Protein AF-A0A6A4WK15-F1 (afdb_monomer)

Solvent-accessible surface area (backbone atoms only — not comparable to full-atom values): 46879 Å² total; per-residue (Å²): 141,83,88,83,84,89,77,81,87,81,82,79,59,78,70,61,78,68,74,58,57,90,82,78,55,84,77,81,85,80,81,80,88,81,89,81,88,81,82,94,72,83,85,71,83,67,92,79,72,78,69,66,36,36,31,37,33,27,33,52,37,75,41,35,80,94,38,51,73,56,54,55,44,54,40,60,76,69,62,45,44,30,38,26,30,17,26,32,50,49,45,92,87,55,62,70,58,70,69,75,44,94,73,41,42,77,50,74,44,58,51,76,78,63,56,92,93,49,79,80,78,79,68,42,19,38,29,38,43,31,32,59,90,48,60,66,48,78,56,85,74,82,80,64,88,83,40,74,60,43,70,48,42,30,44,36,51,31,62,92,86,42,57,32,38,42,31,25,29,32,31,69,70,73,79,82,54,67,48,34,51,52,49,47,52,52,49,54,54,58,61,49,74,71,77,46,52,40,41,39,30,29,38,53,64,49,44,66,82,49,52,88,41,69,72,40,39,51,50,54,51,52,31,53,79,70,56,35,47,76,36,67,85,68,63,28,24,74,84,68,80,31,28,28,62,43,42,37,30,55,50,84,92,62,57,47,86,44,33,49,82,41,89,50,90,76,41,73,36,32,32,40,36,36,56,43,95,46,50,46,71,81,84,73,75,56,65,45,79,44,58,63,82,82,83,51,64,59,68,60,49,35,48,52,58,61,71,48,87,60,60,77,70,69,47,89,80,59,88,41,63,51,57,41,49,48,54,50,48,53,58,51,46,57,48,42,42,74,65,37,43,77,40,79,41,70,60,69,82,75,77,63,56,64,63,77,70,35,63,65,61,49,49,45,48,55,49,30,62,45,32,43,55,51,18,79,74,66,68,42,72,67,34,46,49,52,23,54,48,38,54,51,48,49,53,53,53,51,53,49,37,50,50,52,62,67,63,63,47,90,42,72,68,52,36,52,53,49,37,58,67,76,69,40,53,83,70,76,80,76,61,88,80,80,56,75,51,73,65,54,54,47,55,54,49,53,55,57,60,69,50,50,89,78,58,92,70,75,70,76,50,72,68,58,53,50,53,50,61,65,73,45,76,84,40,77,63,52,59,80,76,67,54,29,58,43,55,52,71,69,34,32,96,61,49,41,68,60,56,46,51,53,52,31,53,25,51,78,67,75,47,76,42,68,64,78,75,52,78,86,82,75,86,76,90,80,79,83,64,63,71,84,64,28,54,63,52,48,54,48,51,48,50,54,50,50,51,50,50,49,47,52,50,49,50,49,51,50,50,53,50,52,51,48,55,46,53,53,49,54,53,50,54,51,49,53,48,55,53,50,50,55,49,54,50,49,54,47,54,53,51,50,54,49,52,49,50,54,48,54,54,51,48,54,50,51,50,50,52,49,52,52,52,48,52,49,49,53,48,53,51,49,52,50,45,53,52,46,56,50,46,48,49,52,47,52,57,42,53,76,56,57,81,54,79,92,75,83,87,83,88,81,90,89,81,90,80,91,88,84,89,82,90,88,88,86,83,90,90,86,89,86,90,87,87,89,82,86,88,88,89,85,86,87,87,80,87,88,82,90,85,80,60,75,77,60,61,60,51,56,69,52,44,62,54,47,56,77,71,47,93,49,42,66,68,51,48,76,71,44,59,68,74,56,41,49,52,49,52,53,49,36,60,78,64,70,46,89,74,70,46,58,65,55,55,46,60,45,49,58,48,53,62,70,57,73,82,77,87,82,68,86,78,62,68,77,76,77,75,87,88,80,89,136

Mean predicted aligned error: 22.29 Å

Structure (mmCIF, N/CA/C/O backbone):
data_AF-A0A6A4WK15-F1
#
_entry.id   AF-A0A6A4WK15-F1
#
loop_
_atom_site.group_PDB
_atom_site.id
_atom_site.type_symbol
_atom_site.label_atom_id
_atom_site.label_alt_id
_atom_site.label_comp_id
_atom_site.label_asym_id
_atom_site.label_entity_id
_atom_site.label_seq_id
_atom_site.pdbx_PDB_ins_code
_atom_site.Cartn_x
_atom_site.Cartn_y
_atom_site.Cartn_z
_atom_site.occupancy
_atom_site.B_iso_or_equiv
_atom_site.auth_seq_id
_atom_site.auth_comp_id
_atom_site.auth_asym_id
_atom_site.auth_atom_id
_atom_site.pdbx_PDB_model_num
ATOM 1 N N . MET A 1 1 ? -3.579 -58.873 7.490 1.00 36.44 1 MET A N 1
ATOM 2 C CA . MET A 1 1 ? -2.149 -58.499 7.502 1.00 36.44 1 MET A CA 1
ATOM 3 C C . MET A 1 1 ? -1.690 -58.323 6.066 1.00 36.44 1 MET A C 1
ATOM 5 O O . MET A 1 1 ? -1.857 -59.262 5.306 1.00 36.44 1 MET A O 1
ATOM 9 N N . ALA A 1 2 ? -1.169 -57.150 5.708 1.00 24.12 2 ALA A N 1
ATOM 10 C CA . ALA A 1 2 ? -0.328 -56.892 4.533 1.00 24.12 2 ALA A CA 1
ATOM 11 C C . ALA A 1 2 ? 0.216 -55.460 4.683 1.00 24.12 2 ALA A C 1
ATOM 13 O O . ALA A 1 2 ? -0.546 -54.557 5.032 1.00 24.12 2 ALA A O 1
ATOM 14 N N . THR A 1 3 ? 1.516 -55.248 4.497 1.00 24.72 3 THR A N 1
ATOM 15 C CA . THR A 1 3 ? 2.157 -53.933 4.650 1.00 24.72 3 THR A CA 1
ATOM 16 C C . THR A 1 3 ? 2.068 -53.122 3.363 1.00 24.72 3 THR A C 1
ATOM 18 O O . THR A 1 3 ? 2.465 -53.600 2.306 1.00 24.72 3 THR A O 1
ATOM 21 N N . VAL A 1 4 ? 1.599 -51.875 3.458 1.00 25.14 4 VAL A N 1
ATOM 22 C CA . VAL A 1 4 ? 1.693 -50.893 2.367 1.00 25.14 4 VAL A CA 1
ATOM 23 C C . VAL A 1 4 ? 2.924 -50.028 2.612 1.00 25.14 4 VAL A C 1
ATOM 25 O O . VAL A 1 4 ? 2.966 -49.255 3.573 1.00 25.14 4 VAL A O 1
ATOM 28 N N . GLU A 1 5 ? 3.936 -50.177 1.763 1.00 23.67 5 GLU A N 1
ATOM 29 C CA . GLU A 1 5 ? 5.159 -49.377 1.826 1.00 23.67 5 GLU A CA 1
ATOM 30 C C . GLU A 1 5 ? 4.932 -47.928 1.366 1.00 23.67 5 GLU A C 1
ATOM 32 O O . GLU A 1 5 ? 3.970 -47.600 0.668 1.00 23.67 5 GLU A O 1
ATOM 37 N N . ARG A 1 6 ? 5.832 -47.029 1.780 1.00 30.31 6 ARG A N 1
ATOM 38 C CA . ARG A 1 6 ? 5.786 -45.600 1.438 1.00 30.31 6 ARG A CA 1
ATOM 39 C C . ARG A 1 6 ? 6.770 -45.312 0.305 1.00 30.31 6 ARG A C 1
ATOM 41 O O . ARG A 1 6 ? 7.967 -45.481 0.505 1.00 30.31 6 ARG A O 1
ATOM 48 N N . GLY A 1 7 ? 6.294 -44.793 -0.828 1.00 25.38 7 GLY A N 1
ATOM 49 C CA . GLY A 1 7 ? 7.149 -44.429 -1.964 1.00 25.38 7 GLY A CA 1
ATOM 50 C C . GLY A 1 7 ? 6.683 -43.174 -2.708 1.00 25.38 7 GLY A C 1
ATOM 51 O O . GLY A 1 7 ? 5.518 -43.072 -3.067 1.00 25.38 7 GLY A O 1
ATOM 52 N N . CYS A 1 8 ? 7.627 -42.253 -2.932 1.00 21.92 8 CYS A N 1
ATOM 53 C CA . CYS A 1 8 ? 7.659 -41.149 -3.910 1.00 21.92 8 CYS A CA 1
ATOM 54 C C . CYS A 1 8 ? 6.417 -40.233 -4.111 1.00 21.92 8 CYS A C 1
ATOM 56 O O . CYS A 1 8 ? 5.393 -40.663 -4.642 1.00 21.92 8 CYS A O 1
ATOM 58 N N . PRO A 1 9 ? 6.531 -38.906 -3.874 1.00 25.69 9 PRO A N 1
ATOM 59 C CA . PRO A 1 9 ? 5.549 -37.941 -4.368 1.00 25.69 9 PRO A CA 1
ATOM 60 C C . PRO A 1 9 ? 5.706 -37.732 -5.886 1.00 25.69 9 PRO A C 1
ATOM 62 O O . PRO A 1 9 ? 6.711 -37.197 -6.352 1.00 25.69 9 PRO A O 1
ATOM 65 N N . VAL A 1 10 ? 4.696 -38.116 -6.672 1.00 25.38 10 VAL A N 1
ATOM 66 C CA . VAL A 1 10 ? 4.692 -37.910 -8.132 1.00 25.38 10 VAL A CA 1
ATOM 67 C C . VAL A 1 10 ? 4.590 -36.416 -8.462 1.00 25.38 10 VAL A C 1
ATOM 69 O O . VAL A 1 10 ? 3.565 -35.777 -8.214 1.00 25.38 10 VAL A O 1
ATOM 72 N N . ILE A 1 11 ? 5.642 -35.855 -9.067 1.00 25.66 11 ILE A N 1
ATOM 73 C CA . ILE A 1 11 ? 5.646 -34.477 -9.576 1.00 25.66 11 ILE A CA 1
ATOM 74 C C . ILE A 1 11 ? 4.876 -34.440 -10.904 1.00 25.66 11 ILE A C 1
ATOM 76 O O . ILE A 1 11 ? 5.413 -34.728 -11.971 1.00 25.66 11 ILE A O 1
ATOM 80 N N . TRP A 1 12 ? 3.595 -34.079 -10.839 1.00 29.30 12 TRP A N 1
ATOM 81 C CA . TRP A 1 12 ? 2.722 -33.984 -12.012 1.00 29.30 12 TRP A CA 1
ATOM 82 C C . TRP A 1 12 ? 3.068 -32.782 -12.905 1.00 29.30 12 TRP A C 1
ATOM 84 O O . TRP A 1 12 ? 2.655 -31.649 -12.630 1.00 29.30 12 TRP A O 1
ATOM 94 N N . ASP A 1 13 ? 3.768 -33.021 -14.020 1.00 29.55 13 ASP A N 1
ATOM 95 C CA . ASP A 1 13 ? 3.989 -31.985 -15.034 1.00 29.55 13 ASP A CA 1
ATOM 96 C C . ASP A 1 13 ? 2.671 -31.592 -15.728 1.00 29.55 13 ASP A C 1
ATOM 98 O O . ASP A 1 13 ? 2.065 -32.337 -16.505 1.00 29.55 13 ASP A O 1
ATOM 102 N N . ARG A 1 14 ? 2.263 -30.340 -15.497 1.00 34.38 14 ARG A N 1
ATOM 103 C CA . ARG A 1 14 ? 1.091 -29.697 -16.107 1.00 34.38 14 ARG A CA 1
ATOM 104 C C . ARG A 1 14 ? 1.186 -29.528 -17.631 1.00 34.38 14 ARG A C 1
ATOM 106 O O . ARG A 1 14 ? 0.198 -29.097 -18.231 1.00 34.38 14 ARG A O 1
ATOM 113 N N . ARG A 1 15 ? 2.330 -29.820 -18.262 1.00 36.03 15 ARG A N 1
ATOM 114 C CA . ARG A 1 15 ? 2.474 -29.888 -19.726 1.00 36.03 15 ARG A CA 1
ATOM 115 C C . ARG A 1 15 ? 1.947 -31.210 -20.291 1.00 36.03 15 ARG A C 1
ATOM 117 O O . ARG A 1 15 ? 1.306 -31.181 -21.339 1.00 36.03 15 ARG A O 1
ATOM 124 N N . LEU A 1 16 ? 2.151 -32.335 -19.598 1.00 36.41 16 LEU A N 1
ATOM 125 C CA . LEU A 1 16 ? 1.776 -33.665 -20.097 1.00 36.41 16 LEU A CA 1
ATOM 126 C C . LEU A 1 16 ? 0.250 -33.827 -20.177 1.00 36.41 16 LEU A C 1
ATOM 128 O O . LEU A 1 16 ? -0.295 -34.142 -21.233 1.00 36.41 16 LEU A O 1
ATOM 132 N N . ALA A 1 17 ? -0.457 -33.457 -19.103 1.00 40.09 17 ALA A N 1
ATOM 133 C CA . ALA A 1 17 ? -1.921 -33.528 -18.996 1.00 40.09 17 ALA A CA 1
ATOM 134 C C . ALA A 1 17 ? -2.700 -32.619 -19.981 1.00 40.09 17 ALA A C 1
ATOM 136 O O . ALA A 1 17 ? -3.930 -32.610 -19.975 1.00 40.09 17 ALA A O 1
ATOM 137 N N . ARG A 1 18 ? -2.007 -31.833 -20.820 1.00 43.75 18 ARG A N 1
ATOM 138 C CA . ARG A 1 18 ? -2.604 -31.026 -21.899 1.00 43.75 18 ARG A CA 1
ATOM 139 C C . ARG A 1 18 ? -2.566 -31.698 -23.273 1.00 43.75 18 ARG A C 1
ATOM 141 O O . ARG A 1 18 ? -3.196 -31.171 -24.182 1.00 43.75 18 ARG A O 1
ATOM 148 N N . ARG A 1 19 ? -1.834 -32.808 -23.427 1.00 36.16 19 ARG A N 1
ATOM 149 C CA . ARG A 1 19 ? -1.747 -33.576 -24.684 1.00 36.16 19 ARG A CA 1
ATOM 150 C C . ARG A 1 19 ? -2.747 -34.734 -24.771 1.00 36.16 19 ARG A C 1
ATOM 152 O O . ARG A 1 19 ? -2.990 -35.209 -25.869 1.00 36.16 19 ARG A O 1
ATOM 159 N N . LEU A 1 20 ? -3.327 -35.147 -23.642 1.00 37.59 20 LEU A N 1
ATOM 160 C CA . LEU A 1 20 ? -4.390 -36.155 -23.590 1.00 37.59 20 LEU A CA 1
ATOM 161 C C . LEU A 1 20 ? -5.705 -35.612 -24.158 1.00 37.59 20 LEU A C 1
ATOM 163 O O . LEU A 1 20 ? -6.058 -34.442 -23.917 1.00 37.59 20 LEU A O 1
ATOM 167 N N . ALA A 1 21 ? -6.443 -36.485 -24.845 1.00 38.75 21 ALA A N 1
ATOM 168 C CA . ALA A 1 21 ? -7.766 -36.183 -25.378 1.00 38.75 21 ALA A CA 1
ATOM 169 C C . ALA A 1 21 ? -8.753 -35.817 -24.243 1.00 38.75 21 ALA A C 1
ATOM 171 O O . ALA A 1 21 ? -8.492 -36.108 -23.069 1.00 38.75 21 ALA A O 1
ATOM 172 N N . PRO A 1 22 ? -9.895 -35.159 -24.535 1.00 48.75 22 PRO A N 1
ATOM 173 C CA . PRO A 1 22 ? -10.862 -34.779 -23.501 1.00 48.75 22 PRO A CA 1
ATOM 174 C C . PRO A 1 22 ? -11.370 -35.960 -22.660 1.00 48.75 22 PRO A C 1
ATOM 176 O O . PRO A 1 22 ? -11.647 -35.780 -21.475 1.00 48.75 22 PRO A O 1
ATOM 179 N N . GLU A 1 23 ? -11.455 -37.147 -23.263 1.00 39.16 23 GLU A N 1
ATOM 180 C CA . GLU A 1 23 ? -12.101 -38.337 -22.695 1.00 39.16 23 GLU A CA 1
ATOM 181 C C . GLU A 1 23 ? -11.158 -39.208 -21.846 1.00 39.16 23 GLU A C 1
ATOM 183 O O . GLU A 1 2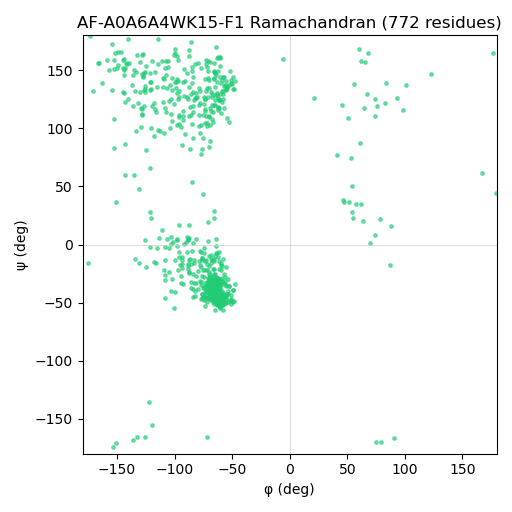3 ? -11.612 -39.910 -20.947 1.00 39.16 23 GLU A O 1
ATOM 188 N N . GLU A 1 24 ? -9.841 -39.083 -22.033 1.00 36.72 24 GLU A N 1
ATOM 189 C CA . GLU A 1 24 ? -8.806 -39.814 -21.277 1.00 36.72 24 GLU A CA 1
ATOM 190 C C . GLU A 1 24 ? -8.486 -39.176 -19.910 1.00 36.72 24 GLU A C 1
ATOM 192 O O . GLU A 1 24 ? -7.560 -39.584 -19.205 1.00 36.72 24 GLU A O 1
ATOM 197 N N . ARG A 1 25 ? -9.214 -38.124 -19.520 1.00 44.84 25 ARG A N 1
ATOM 198 C CA . ARG A 1 25 ? -8.962 -37.399 -18.269 1.00 44.84 25 ARG A CA 1
ATOM 199 C C . ARG A 1 25 ? -9.646 -38.116 -17.101 1.00 44.84 25 ARG A C 1
ATOM 201 O O . ARG A 1 25 ? -10.866 -38.284 -17.140 1.00 44.84 25 ARG A O 1
ATOM 208 N N . PRO A 1 26 ? -8.914 -38.495 -16.035 1.00 31.48 26 PRO A N 1
ATOM 209 C CA . PRO A 1 26 ? -9.496 -39.236 -14.922 1.00 31.48 26 PRO A CA 1
ATOM 210 C C . PRO A 1 26 ? -10.603 -38.419 -14.247 1.00 31.48 26 PRO A C 1
ATOM 212 O O . PRO A 1 26 ? -10.387 -37.286 -13.812 1.00 31.48 26 PRO A O 1
ATOM 215 N N . ARG A 1 27 ? -11.803 -39.005 -14.165 1.00 33.12 27 ARG A N 1
ATOM 216 C CA . ARG A 1 27 ? -12.970 -38.385 -13.527 1.00 33.12 27 ARG A CA 1
ATOM 217 C C . ARG A 1 27 ? -12.727 -38.262 -12.022 1.00 33.12 27 ARG A C 1
ATOM 219 O O . ARG A 1 27 ? -12.419 -39.250 -11.360 1.00 33.12 27 ARG A O 1
ATOM 226 N N . THR A 1 28 ? -12.890 -37.060 -11.474 1.00 29.78 28 THR A N 1
ATOM 227 C CA . THR A 1 28 ? -12.723 -36.807 -10.037 1.00 29.78 28 THR A CA 1
ATOM 228 C C . THR A 1 28 ? -13.743 -37.609 -9.228 1.00 29.78 28 THR A C 1
ATOM 230 O O . THR A 1 28 ? -14.947 -37.389 -9.359 1.00 29.78 28 THR A O 1
ATOM 233 N N . LEU A 1 29 ? -13.266 -38.512 -8.369 1.00 25.17 29 LEU A N 1
ATOM 234 C CA . LEU A 1 29 ? -14.106 -39.280 -7.449 1.00 25.17 29 LEU A CA 1
ATOM 235 C C . LEU A 1 29 ? -14.821 -38.351 -6.456 1.00 25.17 29 LEU A C 1
ATOM 237 O O . LEU A 1 29 ? -14.185 -37.700 -5.625 1.00 25.17 29 LEU A O 1
ATOM 241 N N . VAL A 1 30 ? -16.152 -38.321 -6.530 1.00 24.98 30 VAL A N 1
ATOM 242 C CA . VAL A 1 30 ? -17.014 -37.674 -5.535 1.00 24.98 30 VAL A CA 1
ATOM 243 C C . VAL A 1 30 ? -17.303 -38.688 -4.432 1.00 24.98 30 VAL A C 1
ATOM 245 O O . VAL A 1 30 ? -18.017 -39.661 -4.657 1.00 24.98 30 VAL A O 1
ATOM 248 N N . TYR A 1 31 ? -16.758 -38.462 -3.236 1.00 23.14 31 TYR A N 1
ATOM 249 C CA . TYR A 1 31 ? -17.129 -39.246 -2.057 1.00 23.14 31 TYR A CA 1
ATOM 250 C C . TYR A 1 31 ? -18.483 -38.764 -1.501 1.00 23.14 31 TYR A C 1
ATOM 252 O O . TYR A 1 31 ? -18.665 -37.554 -1.341 1.00 23.14 31 TYR A O 1
ATOM 260 N N . PRO A 1 32 ? -19.431 -39.671 -1.196 1.00 24.55 32 PRO A N 1
ATOM 261 C CA . PRO A 1 32 ? -20.724 -39.305 -0.627 1.00 24.55 32 PRO A CA 1
ATOM 262 C C . PRO A 1 32 ? -20.595 -38.861 0.837 1.00 24.55 32 PRO A C 1
ATOM 264 O O . PRO A 1 32 ? -19.701 -39.292 1.567 1.00 24.55 32 PRO A O 1
ATOM 267 N N . ALA A 1 33 ? -21.519 -38.008 1.282 1.00 24.92 33 ALA A N 1
ATOM 268 C CA . ALA A 1 33 ? -21.558 -37.533 2.660 1.00 24.92 33 ALA A CA 1
ATOM 269 C C . ALA A 1 33 ? -22.006 -38.644 3.626 1.00 24.92 33 ALA A C 1
ATOM 271 O O . ALA A 1 33 ? -23.079 -39.222 3.460 1.00 24.92 33 ALA A O 1
ATOM 272 N N . ILE A 1 34 ? -21.219 -38.895 4.675 1.00 24.34 34 ILE A N 1
ATOM 273 C CA . ILE A 1 34 ? -21.618 -39.758 5.793 1.00 24.34 34 ILE A CA 1
ATOM 274 C C . ILE A 1 34 ? -22.157 -38.873 6.916 1.00 24.34 34 ILE A C 1
ATOM 276 O O . ILE A 1 34 ? -21.404 -38.165 7.585 1.00 24.34 34 ILE A O 1
ATOM 280 N N . VAL A 1 35 ? -23.468 -38.937 7.139 1.00 27.67 35 VAL A N 1
ATOM 281 C CA . VAL A 1 35 ? -24.118 -38.325 8.302 1.00 27.67 35 VAL A CA 1
ATOM 282 C C . VAL A 1 35 ? -23.794 -39.152 9.547 1.00 27.67 35 VAL A C 1
ATOM 284 O O . VAL A 1 35 ? -24.093 -40.344 9.599 1.00 27.67 35 VAL A O 1
ATOM 287 N N . ARG A 1 36 ? -23.245 -38.512 10.585 1.00 25.50 36 ARG A N 1
ATOM 288 C CA . ARG A 1 36 ? -23.335 -38.991 11.972 1.00 25.50 36 ARG A CA 1
ATOM 289 C C . ARG A 1 36 ? -23.694 -37.825 12.886 1.00 25.50 36 ARG A C 1
ATOM 291 O O . ARG A 1 36 ? -23.124 -36.745 12.772 1.00 25.50 36 ARG A O 1
ATOM 298 N N . ASN A 1 37 ? -24.677 -38.062 13.747 1.00 26.97 37 ASN A N 1
ATOM 299 C CA . ASN A 1 37 ? -25.345 -37.060 14.568 1.00 26.97 37 ASN A CA 1
ATOM 300 C C . ASN A 1 37 ? -25.090 -37.360 16.052 1.00 26.97 37 ASN A C 1
ATOM 302 O O . ASN A 1 37 ? -25.538 -38.399 16.530 1.00 26.97 37 ASN A O 1
ATOM 306 N N . THR A 1 38 ? -24.404 -36.464 16.767 1.00 25.75 38 THR A N 1
ATOM 307 C CA . THR A 1 38 ? -24.253 -36.523 18.233 1.00 25.75 38 THR A CA 1
ATOM 308 C C . THR A 1 38 ? -24.051 -35.129 18.839 1.00 25.75 38 THR A C 1
ATOM 310 O O . THR A 1 38 ? -22.960 -34.577 18.740 1.00 25.75 38 THR A O 1
ATOM 313 N N . GLY A 1 39 ? -25.081 -34.625 19.525 1.00 26.34 39 GLY A N 1
ATOM 314 C CA . GLY A 1 39 ? -24.976 -33.918 20.812 1.00 26.34 39 GLY A CA 1
ATOM 315 C C . GLY A 1 39 ? -24.238 -32.570 20.914 1.00 26.34 39 GLY A C 1
ATOM 316 O O . GLY A 1 39 ? -23.017 -32.506 20.861 1.00 26.34 39 GLY A O 1
ATOM 317 N N . LEU A 1 40 ? -25.005 -31.536 21.286 1.00 30.83 40 LEU A N 1
ATOM 318 C CA . LEU A 1 40 ? -24.585 -30.425 22.161 1.00 30.83 40 LEU A CA 1
ATOM 319 C C . LEU A 1 40 ? -23.297 -29.667 21.775 1.00 30.83 40 LEU A C 1
ATOM 321 O O . LEU A 1 40 ? -22.284 -29.707 22.473 1.00 30.83 40 LEU A O 1
ATOM 325 N N . ILE A 1 41 ? -23.394 -28.841 20.733 1.00 27.03 41 ILE A N 1
ATOM 326 C CA . ILE A 1 41 ? -22.552 -27.647 20.570 1.00 27.03 41 ILE A CA 1
ATOM 327 C C . ILE A 1 41 ? -23.497 -26.463 20.349 1.00 27.03 41 ILE A C 1
ATOM 329 O O . ILE A 1 41 ? -24.421 -26.573 19.547 1.00 27.03 41 ILE A O 1
ATOM 333 N N . ALA A 1 42 ? -23.279 -25.348 21.055 1.00 27.56 42 ALA A N 1
ATOM 334 C CA . ALA A 1 42 ? -24.075 -24.133 20.881 1.00 27.56 42 ALA A CA 1
ATOM 335 C C . ALA A 1 42 ? -24.047 -23.662 19.415 1.00 27.56 42 ALA A C 1
ATOM 337 O O . ALA A 1 42 ? -22.994 -23.692 18.769 1.00 27.56 42 ALA A O 1
ATOM 338 N N . GLU A 1 43 ? -25.205 -23.247 18.896 1.00 24.22 43 GLU A N 1
ATOM 339 C CA . GLU A 1 43 ? -25.381 -22.939 17.477 1.00 24.22 43 GLU A CA 1
ATOM 340 C C . GLU A 1 43 ? -24.430 -21.828 17.023 1.00 24.22 43 GLU A C 1
ATOM 342 O O . GLU A 1 43 ? -24.542 -20.662 17.406 1.00 24.22 43 GLU A O 1
ATOM 347 N N . ARG A 1 44 ? -23.480 -22.191 16.157 1.00 28.67 44 ARG A N 1
ATOM 348 C CA . ARG A 1 44 ? -22.722 -21.203 15.392 1.00 28.67 44 ARG A CA 1
ATOM 349 C C . ARG A 1 44 ? -23.662 -20.575 14.363 1.00 28.67 44 ARG A C 1
ATOM 351 O O . ARG A 1 44 ? -24.323 -21.336 13.656 1.00 28.67 44 ARG A O 1
ATOM 358 N N . PRO A 1 45 ? -23.667 -19.241 14.185 1.00 29.08 45 PRO A N 1
ATOM 359 C CA . PRO A 1 45 ? -24.361 -18.636 13.059 1.00 29.08 45 PRO A CA 1
ATOM 360 C C . PRO A 1 45 ? -23.801 -19.200 11.746 1.00 29.08 45 PRO A C 1
ATOM 362 O O . PRO A 1 45 ? -22.586 -19.292 11.548 1.00 29.08 45 PRO A O 1
ATOM 365 N N . ASP A 1 46 ? -24.714 -19.607 10.872 1.00 24.75 46 ASP A N 1
ATOM 366 C CA . ASP A 1 46 ? -24.434 -20.428 9.698 1.00 24.75 46 ASP A CA 1
ATOM 367 C C . ASP A 1 46 ? -23.474 -19.710 8.714 1.00 24.75 46 ASP A C 1
ATOM 369 O O . ASP A 1 46 ? -23.774 -18.593 8.266 1.00 24.75 46 ASP A O 1
ATOM 373 N N . PRO A 1 47 ? -22.315 -20.293 8.324 1.00 31.39 47 PRO A N 1
ATOM 374 C CA . PRO A 1 47 ? -21.324 -19.618 7.469 1.00 31.39 47 PRO A CA 1
ATOM 375 C C . PRO A 1 47 ? -21.825 -19.268 6.051 1.00 31.39 47 PRO A C 1
ATOM 377 O O . PRO A 1 47 ? -21.119 -18.573 5.299 1.00 31.39 47 PRO A O 1
ATOM 380 N N . ALA A 1 48 ? -23.024 -19.741 5.694 1.00 28.94 48 ALA A N 1
ATOM 381 C CA . ALA A 1 48 ? -23.691 -19.576 4.409 1.00 28.94 48 ALA A CA 1
ATOM 382 C C . ALA A 1 48 ? -24.468 -18.253 4.233 1.00 28.94 48 ALA A C 1
ATOM 384 O O . ALA A 1 48 ? -24.766 -17.888 3.092 1.00 28.94 48 ALA A O 1
ATOM 385 N N . VAL A 1 49 ? -24.767 -17.489 5.295 1.00 34.16 49 VAL A N 1
ATOM 386 C CA . VAL A 1 49 ? -25.500 -16.217 5.133 1.00 34.16 49 VAL A CA 1
ATOM 387 C C . VAL A 1 49 ? -24.614 -15.164 4.455 1.00 34.16 49 VAL A C 1
ATOM 389 O O . VAL A 1 49 ? -23.664 -14.626 5.027 1.00 34.16 49 VAL A O 1
ATOM 392 N N . SER A 1 50 ? -24.951 -14.836 3.207 1.00 41.69 50 SER A N 1
ATOM 393 C CA . SER A 1 50 ? -24.433 -13.658 2.510 1.00 41.69 50 SER A CA 1
ATOM 394 C C . SER A 1 50 ? -25.125 -12.409 3.059 1.00 41.69 50 SER A C 1
ATOM 396 O O . SER A 1 50 ? -26.203 -12.031 2.591 1.00 41.69 50 SER A O 1
ATOM 398 N N . SER A 1 51 ? -24.534 -11.781 4.080 1.00 55.66 51 SER A N 1
ATOM 399 C CA . SER A 1 51 ? -25.063 -10.541 4.648 1.00 55.66 51 SER A CA 1
ATOM 400 C C . SER A 1 51 ? -25.185 -9.464 3.559 1.00 55.66 51 SER A C 1
ATOM 402 O O . SER A 1 51 ? -24.199 -9.015 2.971 1.00 55.66 51 SER A O 1
ATOM 404 N N . LYS A 1 52 ? -26.424 -9.012 3.308 1.00 74.62 52 LYS A N 1
ATOM 405 C CA . LYS A 1 52 ? -26.738 -7.844 2.455 1.00 74.62 52 LYS A CA 1
ATOM 406 C C . LYS A 1 52 ? -26.337 -6.509 3.113 1.00 74.62 52 LYS A C 1
ATOM 408 O O . LYS A 1 52 ? -26.610 -5.447 2.559 1.00 74.62 52 LYS A O 1
ATOM 413 N N . GLN A 1 53 ? -25.727 -6.587 4.291 1.00 86.94 53 GLN A N 1
ATOM 414 C CA . GLN A 1 53 ? -25.434 -5.519 5.238 1.00 86.94 53 GLN A CA 1
ATOM 415 C C . GLN A 1 53 ? -23.920 -5.318 5.378 1.00 86.94 53 GLN A C 1
ATOM 417 O O . GLN A 1 53 ? -23.156 -6.248 5.111 1.00 86.94 53 GLN A O 1
ATOM 422 N N . LEU A 1 54 ? -23.491 -4.123 5.784 1.00 90.81 54 LEU A N 1
ATOM 423 C CA . LEU A 1 54 ? -22.086 -3.850 6.094 1.00 90.81 54 LEU A CA 1
ATOM 424 C C . LEU A 1 54 ? -21.680 -4.511 7.418 1.00 90.81 54 LEU A C 1
ATOM 426 O O . LEU A 1 54 ? -22.360 -4.354 8.430 1.00 90.81 54 LEU A O 1
ATOM 430 N N . THR A 1 55 ? -20.542 -5.205 7.428 1.00 94.12 55 THR A N 1
ATOM 431 C CA . THR A 1 55 ? -19.974 -5.787 8.656 1.00 94.12 55 THR A CA 1
ATOM 432 C C . THR A 1 55 ? -18.720 -5.015 9.072 1.00 94.12 55 THR A C 1
ATOM 434 O O . THR A 1 55 ? -17.722 -4.992 8.342 1.00 94.12 55 THR A O 1
ATOM 437 N N . PHE A 1 56 ? -18.764 -4.395 10.251 1.00 96.12 56 PHE A N 1
ATOM 438 C CA . PHE A 1 56 ? -17.642 -3.693 10.879 1.00 96.12 56 PHE A CA 1
ATOM 439 C C . PHE A 1 56 ? -17.077 -4.527 12.037 1.00 96.12 56 PHE A C 1
ATOM 441 O O . PHE A 1 56 ? -17.777 -5.368 12.598 1.00 96.12 56 PHE A O 1
ATOM 448 N N . GLY A 1 57 ? -15.830 -4.290 12.434 1.00 96.31 57 GLY A N 1
ATOM 449 C CA . GLY A 1 57 ? -15.266 -4.883 13.648 1.00 96.31 57 GLY A CA 1
ATOM 450 C C . GLY A 1 57 ? -14.132 -4.058 14.241 1.00 96.31 57 GLY A C 1
ATOM 451 O O . GLY A 1 57 ? -13.683 -3.090 13.626 1.00 96.31 57 GLY A O 1
ATOM 452 N N . HIS A 1 58 ? -13.664 -4.441 15.427 1.00 97.50 58 HIS A N 1
ATOM 453 C CA . HIS A 1 58 ? -12.555 -3.803 16.132 1.00 97.50 58 HIS A CA 1
ATOM 454 C C . HIS A 1 58 ? -11.685 -4.807 16.893 1.00 97.50 58 HIS A C 1
ATOM 456 O O . HIS A 1 58 ? -12.171 -5.818 17.394 1.00 97.50 58 HIS A O 1
ATOM 462 N N . ILE A 1 59 ? -10.384 -4.518 16.954 1.00 95.88 59 ILE A N 1
ATOM 463 C CA . ILE A 1 59 ? -9.413 -5.245 17.772 1.00 95.88 59 ILE A CA 1
ATOM 464 C C . ILE A 1 59 ? -8.343 -4.284 18.320 1.00 95.88 59 ILE A C 1
ATOM 466 O O . ILE A 1 59 ? -7.733 -3.529 17.553 1.00 95.88 59 ILE A O 1
ATOM 470 N N . ASN A 1 60 ? -8.055 -4.339 19.626 1.00 94.38 60 ASN A N 1
ATOM 471 C CA . ASN A 1 60 ? -6.788 -3.825 20.153 1.00 94.38 60 ASN A CA 1
ATOM 472 C C . ASN A 1 60 ? -5.667 -4.767 19.694 1.00 94.38 60 ASN A C 1
ATOM 474 O O . ASN A 1 60 ? -5.584 -5.924 20.114 1.00 94.38 60 ASN A O 1
ATOM 478 N N . ILE A 1 61 ? -4.808 -4.292 18.787 1.00 91.62 61 ILE A N 1
ATOM 479 C CA . ILE A 1 61 ? -3.820 -5.150 18.125 1.00 91.62 61 ILE A CA 1
ATOM 480 C C . ILE A 1 61 ? -2.498 -5.256 18.885 1.00 91.62 61 ILE A C 1
ATOM 482 O O . ILE A 1 61 ? -1.742 -6.189 18.615 1.00 91.62 61 ILE A O 1
ATOM 486 N N . ARG A 1 62 ? -2.191 -4.333 19.808 1.00 87.50 62 ARG A N 1
ATOM 487 C CA . ARG A 1 62 ? -0.880 -4.170 20.475 1.00 87.50 62 ARG A CA 1
ATOM 488 C C . ARG A 1 62 ? 0.301 -4.345 19.499 1.00 87.50 62 ARG A C 1
ATOM 490 O O . ARG A 1 62 ? 0.951 -5.396 19.471 1.00 87.50 62 ARG A O 1
ATOM 497 N N . SER A 1 63 ? 0.554 -3.307 18.696 1.00 87.69 63 SER A N 1
ATOM 498 C CA . SER A 1 63 ? 1.485 -3.223 17.552 1.00 87.69 63 SER A CA 1
ATOM 499 C C . SER A 1 63 ? 1.038 -3.934 16.268 1.00 87.69 63 SER A C 1
ATOM 501 O O . SER A 1 63 ? 1.060 -5.160 16.167 1.00 87.69 63 SER A O 1
ATOM 503 N N . LEU A 1 64 ? 0.705 -3.144 15.240 1.00 86.19 64 LEU A N 1
ATOM 504 C CA . LEU A 1 64 ? 0.162 -3.616 13.963 1.00 86.19 64 LEU A CA 1
ATOM 505 C C . LEU A 1 64 ? 1.219 -4.244 13.039 1.00 86.19 64 LEU A C 1
ATOM 507 O O . LEU A 1 64 ? 0.991 -5.314 12.476 1.00 86.19 64 LEU A O 1
ATOM 511 N N . THR A 1 65 ? 2.382 -3.604 12.883 1.00 78.12 65 THR A N 1
ATOM 512 C CA . THR A 1 65 ? 3.422 -3.979 11.904 1.00 78.12 65 THR A CA 1
ATOM 513 C C . THR A 1 65 ? 3.843 -5.461 11.933 1.00 78.12 65 THR A C 1
ATOM 515 O O . THR A 1 65 ? 3.873 -6.074 10.863 1.00 78.12 65 THR A O 1
ATOM 518 N N . PRO A 1 66 ? 4.123 -6.101 13.092 1.00 77.31 66 PRO A N 1
ATOM 519 C CA . PRO A 1 66 ? 4.466 -7.528 13.125 1.00 77.31 66 PRO A CA 1
ATOM 520 C C . PRO A 1 66 ? 3.272 -8.469 12.875 1.00 77.31 66 PRO A C 1
ATOM 522 O O . PRO A 1 66 ? 3.485 -9.656 12.646 1.00 77.31 66 PRO A O 1
ATOM 525 N N . LYS A 1 67 ? 2.033 -7.960 12.918 1.00 80.31 67 LYS A N 1
ATOM 526 C CA . LYS A 1 67 ? 0.773 -8.728 12.893 1.00 80.31 67 LYS A CA 1
ATOM 527 C C . LYS A 1 67 ? -0.060 -8.496 11.624 1.00 80.31 67 LYS A C 1
ATOM 529 O O . LYS A 1 67 ? -1.161 -9.028 11.508 1.00 80.31 67 LYS A O 1
ATOM 534 N N . LEU A 1 68 ? 0.457 -7.750 10.638 1.00 78.88 68 LEU A N 1
ATOM 535 C CA . LEU A 1 68 ? -0.235 -7.446 9.372 1.00 78.88 68 LEU A CA 1
ATOM 536 C C . LEU A 1 68 ? -0.817 -8.696 8.687 1.00 78.88 68 LEU A C 1
ATOM 538 O O . LEU A 1 68 ? -1.926 -8.651 8.157 1.00 78.88 68 LEU A O 1
ATOM 542 N N . ASP A 1 69 ? -0.103 -9.826 8.714 1.00 69.50 69 ASP A N 1
ATOM 543 C CA . ASP A 1 69 ? -0.582 -11.072 8.105 1.00 69.50 69 ASP A CA 1
ATOM 544 C C . ASP A 1 69 ? -1.767 -11.716 8.841 1.00 69.50 69 ASP A C 1
ATOM 546 O O . ASP A 1 69 ? -2.641 -12.280 8.170 1.00 69.50 69 ASP A O 1
ATOM 550 N N . ASP A 1 70 ? -1.828 -11.585 10.167 1.00 80.50 70 ASP A N 1
ATOM 551 C CA . ASP A 1 70 ? -2.944 -12.038 11.000 1.00 80.50 70 ASP A CA 1
ATOM 552 C C . ASP A 1 70 ? -4.164 -11.109 10.841 1.00 80.50 70 ASP A C 1
ATOM 554 O O . ASP A 1 70 ? -5.287 -11.577 10.674 1.00 80.50 70 ASP A O 1
ATOM 558 N N . VAL A 1 71 ? -3.958 -9.787 10.782 1.00 84.38 71 VAL A N 1
ATOM 559 C CA . VAL A 1 71 ? -5.040 -8.804 10.562 1.00 84.38 71 VAL A CA 1
ATOM 560 C C . VAL A 1 71 ? -5.704 -9.001 9.193 1.00 84.38 71 VAL A C 1
ATOM 562 O O . VAL A 1 71 ? -6.928 -9.068 9.089 1.00 84.38 71 VAL A O 1
ATOM 565 N N . ARG A 1 72 ? -4.910 -9.210 8.132 1.00 79.00 72 ARG A N 1
ATOM 566 C CA . ARG A 1 72 ? -5.423 -9.604 6.803 1.00 79.00 72 ARG A CA 1
ATOM 567 C C . ARG A 1 72 ? -6.215 -10.918 6.835 1.00 79.00 72 ARG A C 1
ATOM 569 O O . ARG A 1 72 ? -7.079 -11.129 5.986 1.00 79.00 72 ARG A O 1
ATOM 576 N N . LEU A 1 73 ? -5.869 -11.842 7.738 1.00 79.25 73 LEU A N 1
ATOM 577 C CA . LEU A 1 73 ? -6.567 -13.119 7.892 1.00 79.25 73 LEU A CA 1
ATOM 578 C C . LEU A 1 73 ? -7.917 -12.919 8.599 1.00 79.25 73 LEU A C 1
ATOM 580 O O . LEU A 1 73 ? -8.921 -13.389 8.069 1.00 79.25 73 LEU A O 1
ATOM 584 N N . ILE A 1 74 ? -7.955 -12.143 9.691 1.00 85.69 74 ILE A N 1
ATOM 585 C CA . ILE A 1 74 ? -9.185 -11.715 10.385 1.00 85.69 74 ILE A CA 1
ATOM 586 C C . ILE A 1 74 ? -10.191 -11.110 9.401 1.00 85.69 74 ILE A C 1
ATOM 588 O O . ILE A 1 74 ? -11.342 -11.549 9.351 1.00 85.69 74 ILE A O 1
ATOM 592 N N . ILE A 1 75 ? -9.745 -10.148 8.585 1.00 86.19 75 ILE A N 1
ATOM 593 C CA . ILE A 1 75 ? -10.586 -9.457 7.596 1.00 86.19 75 ILE A CA 1
ATOM 594 C C . ILE A 1 75 ? -11.182 -10.456 6.590 1.00 86.19 75 ILE A C 1
ATOM 596 O O . ILE A 1 75 ? -12.372 -10.390 6.280 1.00 86.19 75 ILE A O 1
ATOM 600 N N . ARG A 1 76 ? -10.383 -11.422 6.108 1.00 80.62 76 ARG A N 1
ATOM 601 C CA . ARG A 1 76 ? -10.830 -12.444 5.145 1.00 80.62 76 ARG A CA 1
ATOM 602 C C . ARG A 1 76 ? -11.790 -13.463 5.759 1.00 80.62 76 ARG A C 1
ATOM 604 O O . ARG A 1 76 ? -12.789 -13.786 5.125 1.00 80.62 76 ARG A O 1
ATOM 611 N N . GLN A 1 77 ? -11.477 -13.993 6.942 1.00 81.69 77 GLN A N 1
ATOM 612 C CA . GLN A 1 77 ? -12.271 -15.040 7.599 1.00 81.69 77 GLN A CA 1
ATOM 613 C C . GLN A 1 77 ? -13.653 -14.518 7.999 1.00 81.69 77 GLN A C 1
ATOM 615 O O . GLN A 1 77 ? -14.659 -15.143 7.674 1.00 81.69 77 GLN A O 1
ATOM 620 N N . ASN A 1 78 ? -13.701 -13.334 8.612 1.00 84.38 78 ASN A N 1
ATOM 621 C CA . ASN A 1 78 ? -14.938 -12.710 9.083 1.00 84.38 78 ASN A CA 1
ATOM 622 C C . ASN A 1 78 ? -15.635 -11.856 8.005 1.00 84.38 78 ASN A C 1
ATOM 624 O O . ASN A 1 78 ? -16.625 -11.189 8.285 1.00 84.38 78 ASN A O 1
ATOM 628 N N . LYS A 1 79 ? -15.124 -11.877 6.761 1.00 86.62 79 LYS A N 1
ATOM 629 C CA . LYS A 1 79 ? -15.659 -11.149 5.596 1.00 86.62 79 LYS A CA 1
ATOM 630 C C . LYS A 1 79 ? -15.879 -9.645 5.876 1.00 86.62 79 LYS A C 1
ATOM 632 O O . LYS A 1 79 ? -16.859 -9.090 5.386 1.00 86.62 79 LYS A O 1
ATOM 637 N N . LEU A 1 80 ? -15.008 -8.996 6.658 1.00 90.56 80 LEU A N 1
ATOM 638 C CA . LEU A 1 80 ? -15.210 -7.617 7.135 1.00 90.56 80 LEU A CA 1
ATOM 639 C C . LEU A 1 80 ? -15.188 -6.588 5.993 1.00 90.56 80 LEU A C 1
ATOM 641 O O . LEU A 1 80 ? -14.390 -6.691 5.055 1.00 90.56 80 LEU A O 1
ATOM 645 N N . ASP A 1 81 ? -16.029 -5.561 6.105 1.00 92.56 81 ASP A N 1
ATOM 646 C CA . ASP A 1 81 ? -16.024 -4.387 5.227 1.00 92.56 81 ASP A CA 1
ATOM 647 C C . ASP A 1 81 ? -15.205 -3.232 5.812 1.00 92.56 81 ASP A C 1
ATOM 649 O O . ASP A 1 81 ? -14.543 -2.519 5.058 1.00 92.56 81 ASP A O 1
ATOM 653 N N . ALA A 1 82 ? -15.194 -3.097 7.142 1.00 95.25 82 ALA A N 1
ATOM 654 C CA . ALA A 1 82 ? -14.270 -2.233 7.870 1.00 95.25 82 ALA A CA 1
ATOM 655 C C . ALA A 1 82 ? -13.712 -2.937 9.116 1.00 95.25 82 ALA A C 1
ATOM 657 O O . ALA A 1 82 ? -14.424 -3.690 9.780 1.00 95.25 82 ALA A O 1
ATOM 658 N N . LEU A 1 83 ? -12.454 -2.655 9.452 1.00 96.81 83 LEU A N 1
ATOM 659 C CA . LEU A 1 83 ? -11.825 -3.045 10.712 1.00 96.81 83 LEU A CA 1
ATOM 660 C C . LEU A 1 83 ? -11.183 -1.818 11.367 1.00 96.81 83 LEU A C 1
ATOM 662 O O . LEU A 1 83 ? -10.192 -1.287 10.863 1.00 96.81 83 LEU A O 1
ATOM 666 N N . CYS A 1 84 ? -11.737 -1.394 12.498 1.00 97.25 84 CYS A N 1
ATOM 667 C CA . CYS A 1 84 ? -11.111 -0.453 13.417 1.00 97.25 84 CYS A CA 1
ATOM 668 C C . CYS A 1 84 ? -9.977 -1.163 14.179 1.00 97.25 84 CYS A C 1
ATOM 670 O O . CYS A 1 84 ? -10.082 -2.337 14.533 1.00 97.25 84 CYS A O 1
ATOM 672 N N . ILE A 1 85 ? -8.877 -0.467 14.442 1.00 96.06 85 ILE A N 1
ATOM 673 C CA . ILE A 1 85 ? -7.693 -1.020 15.105 1.00 96.06 85 ILE A CA 1
ATOM 674 C C . ILE A 1 85 ? -7.215 -0.008 16.143 1.00 96.06 85 ILE A C 1
ATOM 676 O O . ILE A 1 85 ? -6.843 1.106 15.770 1.00 96.06 85 ILE A O 1
ATOM 680 N N . SER A 1 86 ? -7.193 -0.392 17.420 1.00 94.31 86 SER A N 1
ATOM 681 C CA . SER A 1 86 ? -6.510 0.365 18.481 1.00 94.31 86 SER A CA 1
ATOM 682 C C . SER A 1 86 ? -5.117 -0.205 18.749 1.00 94.31 86 SER A C 1
ATOM 684 O O . SER A 1 86 ? -4.813 -1.346 18.394 1.00 94.31 86 SER A O 1
ATOM 686 N N . GLU A 1 87 ? -4.249 0.615 19.345 1.00 92.31 87 GLU A N 1
ATOM 687 C CA . GLU A 1 87 ? -2.840 0.301 19.603 1.00 92.31 87 GLU A CA 1
ATOM 688 C C . GLU A 1 87 ? -2.060 -0.146 18.355 1.00 92.31 87 GLU A C 1
ATOM 690 O O . GLU A 1 87 ? -1.327 -1.143 18.356 1.00 92.31 87 GLU A O 1
ATOM 695 N N . THR A 1 88 ? -2.165 0.629 17.275 1.00 88.94 88 THR A N 1
ATOM 696 C CA . THR A 1 88 ? -1.408 0.366 16.040 1.00 88.94 88 THR A CA 1
ATOM 697 C C . THR A 1 88 ? 0.112 0.427 16.262 1.00 88.94 88 THR A C 1
ATOM 699 O O . THR A 1 88 ? 0.860 -0.293 15.596 1.00 88.94 88 THR A O 1
ATOM 702 N N . TRP A 1 89 ? 0.563 1.239 17.228 1.00 88.25 89 TRP A N 1
ATOM 703 C CA . TRP A 1 89 ? 1.960 1.573 17.547 1.00 88.25 89 TRP A CA 1
ATOM 704 C C . TRP A 1 89 ? 2.742 2.115 16.336 1.00 88.25 89 TRP A C 1
ATOM 706 O O . TRP A 1 89 ? 3.959 1.936 16.244 1.00 88.25 89 TRP A O 1
ATOM 716 N N . LEU A 1 90 ? 2.040 2.748 15.395 1.00 83.69 90 LEU A N 1
ATOM 717 C CA . LEU A 1 90 ? 2.638 3.410 14.240 1.00 83.69 90 LEU A CA 1
ATOM 718 C C . LEU A 1 90 ? 3.195 4.789 14.622 1.00 83.69 90 LEU A C 1
ATOM 720 O O . LEU A 1 90 ? 2.769 5.407 15.599 1.00 83.69 90 LEU A O 1
ATOM 724 N N . THR A 1 91 ? 4.155 5.256 13.829 1.00 79.31 91 THR A N 1
ATOM 725 C CA . THR A 1 91 ? 4.624 6.645 13.821 1.00 79.31 91 THR A CA 1
ATOM 726 C C . THR A 1 91 ? 4.697 7.135 12.377 1.00 79.31 91 THR A C 1
ATOM 728 O O . THR A 1 91 ? 4.771 6.328 11.447 1.00 79.31 91 THR A O 1
ATOM 731 N N . ASN A 1 92 ? 4.772 8.453 12.176 1.00 72.12 92 ASN A N 1
ATOM 732 C CA . ASN A 1 92 ? 4.930 9.070 10.852 1.00 72.12 92 ASN A CA 1
ATOM 733 C C . ASN A 1 92 ? 6.189 8.599 10.080 1.00 72.12 92 ASN A C 1
ATOM 735 O O . ASN A 1 92 ? 6.293 8.859 8.890 1.00 72.12 92 ASN A O 1
ATOM 739 N N . GLU A 1 93 ? 7.132 7.908 10.733 1.00 67.69 93 GLU A N 1
ATOM 740 C CA . GLU A 1 93 ? 8.302 7.263 10.102 1.00 67.69 93 GLU A CA 1
ATOM 741 C C . GLU A 1 93 ? 7.943 5.951 9.381 1.00 67.69 93 GLU A C 1
ATOM 743 O O . GLU A 1 93 ? 8.750 5.393 8.645 1.00 67.69 93 GLU A O 1
ATOM 748 N N . VAL A 1 94 ? 6.745 5.418 9.627 1.00 64.44 94 VAL A N 1
ATOM 749 C CA . VAL A 1 94 ? 6.216 4.218 8.984 1.00 64.44 94 VAL A CA 1
ATOM 750 C C . VAL A 1 94 ? 5.295 4.660 7.851 1.00 64.44 94 VAL A C 1
ATOM 752 O O . VAL A 1 94 ? 4.152 5.048 8.113 1.00 64.44 94 VAL A O 1
ATOM 755 N N . SER A 1 95 ? 5.758 4.595 6.597 1.00 62.50 95 SER A N 1
ATOM 756 C CA . SER A 1 95 ? 4.898 4.888 5.439 1.00 62.50 95 SER A CA 1
ATOM 757 C C . SER A 1 95 ? 3.641 4.005 5.442 1.00 62.50 95 SER A C 1
ATOM 759 O O . SER A 1 95 ? 3.688 2.810 5.753 1.00 62.50 95 SER A O 1
ATOM 761 N N . SER A 1 96 ? 2.501 4.590 5.065 1.00 62.97 96 SER A N 1
ATOM 762 C CA . SER A 1 96 ? 1.250 3.849 4.868 1.00 62.97 96 SER A CA 1
ATOM 763 C C . SER A 1 96 ? 1.358 2.789 3.763 1.00 62.97 96 SER A C 1
ATOM 765 O O . SER A 1 96 ? 0.617 1.810 3.807 1.00 62.97 96 SER A O 1
ATOM 767 N N . ASP A 1 97 ? 2.317 2.905 2.837 1.00 52.53 97 ASP A N 1
ATOM 768 C CA . ASP A 1 97 ? 2.540 1.931 1.758 1.00 52.53 97 ASP A CA 1
ATOM 769 C C . ASP A 1 97 ? 3.060 0.565 2.246 1.00 52.53 97 ASP A C 1
ATOM 771 O O . ASP A 1 97 ? 3.093 -0.387 1.467 1.00 52.53 97 ASP A O 1
ATOM 775 N N . ILE A 1 98 ? 3.434 0.412 3.528 1.00 58.09 98 ILE A N 1
ATOM 776 C CA . ILE A 1 98 ? 3.711 -0.919 4.109 1.00 58.09 98 ILE A CA 1
ATOM 777 C C . ILE A 1 98 ? 2.451 -1.589 4.685 1.00 58.09 98 ILE A C 1
ATOM 779 O O . ILE A 1 98 ? 2.436 -2.803 4.911 1.00 58.09 98 ILE A O 1
ATOM 783 N N . LEU A 1 99 ? 1.378 -0.825 4.919 1.00 66.19 99 LEU A N 1
ATOM 784 C CA . LEU A 1 99 ? 0.136 -1.264 5.572 1.00 66.19 99 LEU A CA 1
ATOM 785 C C . LEU A 1 99 ? -0.818 -1.913 4.558 1.00 66.19 99 LEU A C 1
ATOM 787 O O . LEU A 1 99 ? -1.966 -1.514 4.389 1.00 66.19 99 LEU A O 1
ATOM 791 N N . LEU A 1 100 ? -0.315 -2.907 3.828 1.00 65.25 100 LEU A N 1
ATOM 792 C CA . LEU A 1 100 ? -0.992 -3.426 2.644 1.00 65.25 100 LEU A CA 1
ATOM 793 C C . LEU A 1 100 ? -2.144 -4.365 2.996 1.00 65.25 100 LEU A C 1
ATOM 795 O O . LEU A 1 100 ? -1.913 -5.503 3.415 1.00 65.25 100 LEU A O 1
ATOM 799 N N . PHE A 1 101 ? -3.370 -3.922 2.731 1.00 71.00 101 PHE A N 1
ATOM 800 C CA . PHE A 1 101 ? -4.593 -4.716 2.818 1.00 71.00 101 PHE A CA 1
ATOM 801 C C . PHE A 1 101 ? -5.261 -4.742 1.434 1.00 71.00 101 PHE A C 1
ATOM 803 O O . PHE A 1 101 ? -5.883 -3.781 1.006 1.00 71.00 101 PHE A O 1
ATOM 810 N N . ALA A 1 102 ? -5.080 -5.829 0.681 1.00 62.44 102 ALA A N 1
ATOM 811 C CA . ALA A 1 102 ? -5.535 -5.904 -0.710 1.00 62.44 102 ALA A CA 1
ATOM 812 C C . ALA A 1 102 ? -7.076 -5.862 -0.817 1.00 62.44 102 ALA A C 1
ATOM 814 O O . ALA A 1 102 ? -7.748 -6.744 -0.279 1.00 62.44 102 ALA A O 1
ATOM 815 N N . GLY A 1 103 ? -7.617 -4.855 -1.514 1.00 69.44 103 GLY A N 1
ATOM 816 C CA . GLY A 1 103 ? -9.060 -4.566 -1.571 1.00 69.44 103 GLY A CA 1
ATOM 817 C C . GLY A 1 103 ? -9.558 -3.634 -0.453 1.00 69.44 103 GLY A C 1
ATOM 818 O O . GLY A 1 103 ? -10.755 -3.608 -0.159 1.00 69.44 103 GLY A O 1
ATOM 819 N N . TYR A 1 104 ? -8.636 -2.942 0.228 1.00 82.69 104 TYR A N 1
ATOM 820 C CA . TYR A 1 104 ? -8.907 -2.030 1.336 1.00 82.69 104 TYR A CA 1
ATOM 821 C C . TYR A 1 104 ? -7.955 -0.819 1.298 1.00 82.69 104 TYR A C 1
ATOM 823 O O . TYR A 1 104 ? -6.805 -0.905 0.868 1.00 82.69 104 TYR A O 1
ATOM 831 N N . GLN A 1 105 ? -8.449 0.306 1.796 1.00 80.69 105 GLN A N 1
ATOM 832 C CA . GLN A 1 105 ? -7.754 1.561 2.069 1.00 80.69 105 GLN A CA 1
ATOM 833 C C . GLN A 1 105 ? -7.545 1.710 3.586 1.00 80.69 105 GLN A C 1
ATOM 835 O O . GLN A 1 105 ? -8.307 1.160 4.385 1.00 80.69 105 GLN A O 1
ATOM 840 N N . VAL A 1 106 ? -6.506 2.444 3.996 1.00 87.62 106 VAL A N 1
ATOM 841 C CA . VAL A 1 106 ? -6.153 2.630 5.413 1.00 87.62 106 VAL A CA 1
ATOM 842 C C . VAL A 1 106 ? -6.219 4.104 5.779 1.00 87.62 106 VAL A C 1
ATOM 844 O O . VAL A 1 106 ? -5.453 4.915 5.261 1.00 87.62 106 VAL A O 1
ATOM 847 N N . PHE A 1 107 ? -7.089 4.426 6.730 1.00 90.00 107 PHE A N 1
ATOM 848 C CA . PHE A 1 107 ? -7.097 5.698 7.442 1.00 90.00 107 PHE A CA 1
ATOM 849 C C . PHE A 1 107 ? -6.419 5.490 8.801 1.00 90.00 107 PHE A C 1
ATOM 851 O O . PHE A 1 107 ? -6.634 4.458 9.435 1.00 90.00 107 PHE A O 1
ATOM 858 N N . ARG A 1 108 ? -5.608 6.445 9.269 1.00 89.94 108 ARG A N 1
ATOM 859 C CA . ARG A 1 108 ? -4.938 6.370 10.582 1.00 89.94 108 ARG A CA 1
ATOM 860 C C . ARG A 1 108 ? -4.836 7.727 11.276 1.00 89.94 108 ARG A C 1
ATOM 862 O O . ARG A 1 108 ? -4.941 8.772 10.625 1.00 89.94 108 ARG A O 1
ATOM 869 N N . GLU A 1 109 ? -4.653 7.665 12.588 1.00 88.56 109 GLU A N 1
ATOM 870 C CA . GLU A 1 109 ?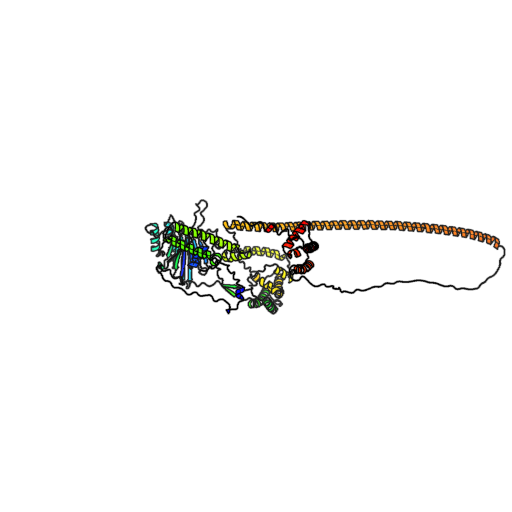 -4.127 8.724 13.448 1.00 88.56 109 GLU A CA 1
ATOM 871 C C . GLU A 1 109 ? -3.047 8.108 14.343 1.00 88.56 109 GLU A C 1
ATOM 873 O O . GLU A 1 109 ? -3.294 7.148 15.078 1.00 88.56 109 GLU A O 1
ATOM 878 N N . ASP A 1 110 ? -1.836 8.648 14.257 1.00 87.81 110 ASP A N 1
ATOM 879 C CA . ASP A 1 110 ? -0.670 8.146 14.978 1.00 87.81 110 ASP A CA 1
ATOM 880 C C . ASP A 1 110 ? -0.459 8.956 16.262 1.00 87.81 110 ASP A C 1
ATOM 882 O O . ASP A 1 110 ? -0.570 10.188 16.266 1.00 87.81 110 ASP A O 1
ATOM 886 N N . ARG A 1 111 ? -0.079 8.290 17.361 1.00 83.06 111 ARG A N 1
ATOM 887 C CA . ARG A 1 111 ? 0.264 8.997 18.600 1.00 83.06 111 ARG A CA 1
ATOM 888 C C . ARG A 1 111 ? 1.481 9.894 18.356 1.00 83.06 111 ARG A C 1
ATOM 890 O O . ARG A 1 111 ? 2.585 9.418 18.085 1.00 83.06 111 ARG A O 1
ATOM 897 N N . LYS A 1 112 ? 1.285 11.208 18.506 1.00 72.94 112 LYS A N 1
ATOM 898 C CA . LYS A 1 112 ? 2.347 12.220 18.398 1.00 72.94 112 LYS A CA 1
ATOM 899 C C . LYS A 1 112 ? 3.500 11.878 19.349 1.00 72.94 112 LYS A C 1
ATOM 901 O O . LYS A 1 112 ? 3.276 11.540 20.511 1.00 72.94 112 LYS A O 1
ATOM 906 N N . LYS A 1 113 ? 4.742 11.983 18.863 1.00 64.62 113 LYS A N 1
ATOM 907 C CA . LYS A 1 113 ? 5.936 11.762 19.692 1.00 64.62 113 LYS A CA 1
ATOM 908 C C . LYS A 1 113 ? 5.957 12.743 20.869 1.00 64.62 113 LYS A C 1
ATOM 910 O O . LYS A 1 113 ? 5.685 13.929 20.694 1.00 64.62 113 LYS A O 1
ATOM 915 N N . ALA A 1 114 ? 6.337 12.243 22.043 1.00 61.06 114 ALA A N 1
ATOM 916 C CA . ALA A 1 114 ? 6.633 13.071 23.209 1.00 61.06 114 ALA A CA 1
ATOM 917 C C . ALA A 1 114 ? 7.742 14.092 22.879 1.00 61.06 114 ALA A C 1
ATOM 919 O O . ALA A 1 114 ? 8.665 13.779 22.118 1.00 61.06 114 ALA A O 1
ATOM 920 N N . LYS A 1 115 ? 7.656 15.306 23.437 1.00 55.59 115 LYS A N 1
ATOM 921 C CA . LYS A 1 115 ? 8.677 16.350 23.240 1.00 55.59 115 LYS A CA 1
ATOM 922 C C . LYS A 1 115 ? 10.014 15.928 23.880 1.00 55.59 115 LYS A C 1
ATOM 924 O O . LYS A 1 115 ? 10.002 15.135 24.826 1.00 55.59 115 LYS A O 1
ATOM 929 N N . PRO A 1 116 ? 11.166 16.466 23.431 1.00 44.44 116 PRO A N 1
ATOM 930 C CA . PRO A 1 116 ? 12.430 16.307 24.151 1.00 44.44 116 PRO A CA 1
ATOM 931 C C . PRO A 1 116 ? 12.264 16.649 25.641 1.00 44.44 116 PRO A C 1
ATOM 933 O O . PRO A 1 116 ? 11.605 17.630 25.980 1.00 44.44 116 PRO A O 1
ATOM 936 N N . GLY A 1 117 ? 12.800 15.804 26.525 1.00 50.94 117 GLY A N 1
ATOM 937 C CA . GLY A 1 117 ? 12.629 15.910 27.981 1.00 50.94 117 GLY A CA 1
ATOM 938 C C . GLY A 1 117 ? 11.382 15.219 28.562 1.00 50.94 117 GLY A C 1
ATOM 939 O O . GLY A 1 117 ? 11.365 14.920 29.752 1.00 50.94 117 GLY A O 1
ATOM 940 N N . GLN A 1 118 ? 10.362 14.884 27.763 1.00 57.62 118 GLN A N 1
ATOM 941 C CA . GLN A 1 118 ? 9.208 14.110 28.245 1.00 57.62 118 GLN A CA 1
ATOM 942 C C . GLN A 1 118 ? 9.485 12.597 28.229 1.00 57.62 118 GLN A C 1
ATOM 944 O O . GLN A 1 118 ? 10.120 12.066 27.313 1.00 57.62 118 GLN A O 1
ATOM 949 N N . ARG A 1 119 ? 8.953 11.866 29.222 1.00 49.00 119 ARG A N 1
ATOM 950 C CA . ARG A 1 119 ? 9.046 10.396 29.287 1.00 49.00 119 ARG A CA 1
ATOM 951 C C . ARG A 1 119 ? 8.425 9.777 28.029 1.00 49.00 119 ARG A C 1
ATOM 953 O O . ARG A 1 119 ? 7.265 10.023 27.713 1.00 49.00 119 ARG A O 1
ATOM 960 N N . ARG A 1 120 ? 9.192 8.940 27.324 1.00 55.75 120 ARG A N 1
ATOM 961 C CA . ARG A 1 120 ? 8.788 8.296 26.062 1.00 55.75 120 ARG A CA 1
ATOM 962 C C . ARG A 1 120 ? 7.686 7.252 26.298 1.00 55.75 120 ARG A C 1
ATOM 964 O O . ARG A 1 120 ? 7.977 6.079 26.525 1.00 55.75 120 ARG A O 1
ATOM 971 N N . ILE A 1 121 ? 6.425 7.684 26.251 1.00 59.66 121 ILE A N 1
ATOM 972 C CA . ILE A 1 121 ? 5.252 6.804 26.362 1.00 59.66 121 ILE A CA 1
ATOM 973 C C . ILE A 1 121 ? 5.246 5.823 25.178 1.00 59.66 121 ILE A C 1
ATOM 975 O O . ILE A 1 121 ? 5.400 6.224 24.024 1.00 59.66 121 ILE A O 1
ATOM 979 N N . ARG A 1 122 ? 5.087 4.528 25.468 1.00 65.81 122 ARG A N 1
ATOM 980 C CA . ARG A 1 122 ? 4.983 3.453 24.470 1.00 65.81 122 ARG A CA 1
ATOM 981 C C . ARG A 1 122 ? 3.513 3.211 24.107 1.00 65.81 122 ARG A C 1
ATOM 983 O O . ARG A 1 122 ? 2.630 3.400 24.937 1.00 65.81 122 ARG A O 1
ATOM 990 N N . GLY A 1 123 ? 3.274 2.751 22.884 1.00 76.00 123 GLY A N 1
ATOM 991 C CA . GLY A 1 123 ? 1.954 2.341 22.406 1.00 76.00 123 GLY A CA 1
ATOM 992 C C . GLY A 1 123 ? 1.034 3.493 22.001 1.00 76.00 123 GLY A C 1
ATOM 993 O O . GLY A 1 123 ? 1.487 4.633 21.904 1.00 76.00 123 GLY A O 1
ATOM 994 N N . GLY A 1 124 ? -0.244 3.186 21.762 1.00 84.56 124 GLY A N 1
ATOM 995 C CA . GLY A 1 124 ? -1.216 4.091 21.128 1.00 84.56 124 GLY A CA 1
ATOM 996 C C . GLY A 1 124 ? -1.276 3.971 19.600 1.00 84.56 124 GLY A C 1
ATOM 997 O O . GLY A 1 124 ? -0.752 3.014 19.024 1.00 84.56 124 GLY A O 1
ATOM 998 N N . GLY A 1 125 ? -1.925 4.943 18.964 1.00 89.75 125 GLY A N 1
ATOM 999 C CA . GLY A 1 125 ? -2.289 4.984 17.550 1.00 89.75 125 GLY A CA 1
ATOM 1000 C C . GLY A 1 125 ? -3.589 4.229 17.251 1.00 89.75 125 GLY A C 1
ATOM 1001 O O . GLY A 1 125 ? -3.803 3.124 17.758 1.00 89.75 125 GLY A O 1
ATOM 1002 N N . VAL A 1 126 ? -4.433 4.804 16.388 1.00 93.81 126 VAL A N 1
ATOM 1003 C CA . VAL A 1 126 ? -5.686 4.201 15.895 1.00 93.81 126 VAL A CA 1
ATOM 1004 C C . VAL A 1 126 ? -5.728 4.175 14.365 1.00 93.81 126 VAL A C 1
ATOM 1006 O O . VAL A 1 126 ? -5.175 5.047 13.694 1.00 93.81 126 VAL A O 1
ATOM 1009 N N . ALA A 1 127 ? -6.389 3.174 13.787 1.00 94.75 127 ALA A N 1
ATOM 1010 C CA . ALA A 1 127 ? -6.600 3.077 12.344 1.00 94.75 127 ALA A CA 1
ATOM 1011 C C . ALA A 1 127 ? -7.960 2.466 11.991 1.00 94.75 127 ALA A C 1
ATOM 1013 O O . ALA A 1 127 ? -8.556 1.745 12.787 1.00 94.75 127 ALA A O 1
ATOM 1014 N N . ILE A 1 128 ? -8.425 2.728 10.770 1.00 96.12 128 ILE A N 1
ATOM 1015 C CA . ILE A 1 128 ? -9.563 2.055 10.143 1.00 96.12 128 ILE A CA 1
ATOM 1016 C C . ILE A 1 128 ? -9.103 1.517 8.790 1.00 96.12 128 ILE A C 1
ATOM 1018 O O . ILE A 1 128 ? -8.708 2.277 7.903 1.00 96.12 128 ILE A O 1
ATOM 1022 N N . VAL A 1 129 ? -9.177 0.198 8.634 1.00 93.38 129 VAL A N 1
ATOM 1023 C CA . VAL A 1 129 ? -8.968 -0.511 7.369 1.00 93.38 129 VAL A CA 1
ATOM 1024 C C . VAL A 1 129 ? -10.341 -0.720 6.731 1.00 93.38 129 VAL A C 1
ATOM 1026 O O . VAL A 1 129 ? -11.091 -1.596 7.155 1.00 93.38 129 VAL A O 1
ATOM 1029 N N . LEU A 1 130 ? -10.692 0.107 5.747 1.00 92.06 130 LEU A N 1
ATOM 1030 C CA . LEU A 1 130 ? -12.001 0.130 5.077 1.00 92.06 130 LEU A CA 1
ATOM 1031 C C . LEU A 1 130 ? -11.879 -0.436 3.658 1.00 92.06 130 LEU A C 1
ATOM 1033 O O . LEU A 1 130 ? -10.861 -0.226 3.011 1.00 92.06 130 LEU A O 1
ATOM 1037 N N . ARG A 1 131 ? -12.894 -1.134 3.141 1.00 88.06 131 ARG A N 1
ATOM 1038 C CA . ARG A 1 131 ? -12.945 -1.587 1.735 1.00 88.06 131 ARG A CA 1
ATOM 1039 C C . ARG A 1 131 ? -12.681 -0.442 0.745 1.00 88.06 131 ARG A C 1
ATOM 1041 O O . ARG A 1 131 ? -13.139 0.681 0.950 1.00 88.06 131 ARG A O 1
ATOM 1048 N N . ASP A 1 132 ? -11.958 -0.728 -0.337 1.00 82.50 132 ASP A N 1
ATOM 1049 C CA . ASP A 1 132 ? -11.563 0.282 -1.334 1.00 82.50 132 ASP A CA 1
ATOM 1050 C C . ASP A 1 132 ? -12.705 0.720 -2.271 1.00 82.50 132 ASP A C 1
ATOM 1052 O O . ASP A 1 132 ? -12.683 1.833 -2.788 1.00 82.50 132 ASP A O 1
ATOM 1056 N N . ASP A 1 133 ? -13.745 -0.101 -2.429 1.00 81.75 133 ASP A N 1
ATOM 1057 C CA . ASP A 1 133 ? -14.979 0.235 -3.153 1.00 81.75 133 ASP A CA 1
ATOM 1058 C C . ASP A 1 133 ? -16.071 0.889 -2.279 1.00 81.75 133 ASP A C 1
ATOM 1060 O O . ASP A 1 133 ? -17.192 1.098 -2.749 1.00 81.75 133 ASP A O 1
ATOM 1064 N N . ILE A 1 134 ? -15.761 1.215 -1.018 1.00 87.50 134 ILE A N 1
ATOM 1065 C CA . ILE A 1 134 ? -16.628 1.999 -0.130 1.00 87.50 134 ILE A CA 1
ATOM 1066 C C . ILE A 1 134 ? -16.087 3.427 -0.049 1.00 87.50 134 ILE A C 1
ATOM 1068 O O . ILE A 1 134 ? -15.032 3.673 0.535 1.00 87.50 134 ILE A O 1
ATOM 1072 N N . THR A 1 135 ? -16.828 4.388 -0.597 1.00 89.56 135 THR A N 1
ATOM 1073 C CA . THR A 1 135 ? -16.499 5.811 -0.459 1.00 89.56 135 THR A CA 1
ATOM 1074 C C . THR A 1 135 ? -16.621 6.240 1.002 1.00 89.56 135 THR A C 1
ATOM 1076 O O . THR A 1 135 ? -17.663 6.032 1.628 1.00 89.56 135 THR A O 1
ATOM 1079 N N . ALA A 1 136 ? -15.585 6.887 1.535 1.00 93.19 136 ALA A N 1
ATOM 1080 C CA . ALA A 1 136 ? -15.631 7.518 2.847 1.00 93.19 136 ALA A CA 1
ATOM 1081 C C . ALA A 1 136 ? -14.835 8.827 2.876 1.00 93.19 136 ALA A C 1
ATOM 1083 O O . ALA A 1 136 ? -13.854 8.982 2.149 1.00 93.19 136 ALA A O 1
ATOM 1084 N N . SER A 1 137 ? -15.243 9.754 3.741 1.00 92.56 137 SER A N 1
ATOM 1085 C CA . SER A 1 137 ? -14.518 10.996 4.024 1.00 92.56 137 SER A CA 1
ATOM 1086 C C . SER A 1 137 ? -14.159 11.084 5.507 1.00 92.56 137 SER A C 1
ATOM 1088 O O . SER A 1 137 ? -14.939 10.702 6.378 1.00 92.56 137 SER A O 1
ATOM 1090 N N . LYS A 1 138 ? -12.951 11.570 5.812 1.00 94.00 138 LYS A N 1
ATOM 1091 C CA . LYS A 1 138 ? -12.468 11.719 7.192 1.00 94.00 138 LYS A CA 1
ATOM 1092 C C . LYS A 1 138 ? -13.082 12.961 7.837 1.00 94.00 138 LYS A C 1
ATOM 1094 O O . LYS A 1 138 ? -12.905 14.068 7.330 1.00 94.00 138 LYS A O 1
ATOM 1099 N N . LEU A 1 139 ? -13.779 12.772 8.955 1.00 91.44 139 LEU A N 1
ATOM 1100 C CA . LEU A 1 139 ? -14.334 13.862 9.753 1.00 91.44 139 LEU A CA 1
ATOM 1101 C C . LEU A 1 139 ? -13.219 14.489 10.602 1.00 91.44 139 LEU A C 1
ATOM 1103 O O . LEU A 1 139 ? -12.411 13.785 11.209 1.00 91.44 139 LEU A O 1
ATOM 1107 N N . LYS A 1 140 ? -13.161 15.823 10.626 1.00 86.06 140 LYS A N 1
ATOM 1108 C CA . LYS A 1 140 ? -12.177 16.590 11.401 1.00 86.06 140 LYS A CA 1
ATOM 1109 C C . LYS A 1 140 ? -12.757 16.951 12.770 1.00 86.06 140 LYS A C 1
ATOM 1111 O O . LYS A 1 140 ? -13.277 18.047 12.921 1.00 86.06 140 LYS A O 1
ATOM 1116 N N . MET A 1 141 ? -12.639 16.051 13.745 1.00 84.25 141 MET A N 1
ATOM 1117 C CA . MET A 1 141 ? -12.917 16.396 15.147 1.00 84.25 141 MET A CA 1
ATOM 1118 C C . MET A 1 141 ? -11.891 17.412 15.660 1.00 84.25 141 MET A C 1
ATOM 1120 O O . MET A 1 141 ? -10.718 17.372 15.271 1.00 84.25 141 MET A O 1
ATOM 1124 N N . SER A 1 142 ? -12.299 18.271 16.594 1.00 74.94 142 SER A N 1
ATOM 1125 C CA . SER A 1 142 ? -11.343 19.104 17.334 1.00 74.94 142 SER A CA 1
ATOM 1126 C C . SER A 1 142 ? -10.479 18.236 18.266 1.00 74.94 142 SER A C 1
ATOM 1128 O O . SER A 1 142 ? -11.028 17.416 19.007 1.00 74.94 142 SER A O 1
ATOM 1130 N N . PRO A 1 143 ? -9.137 18.380 18.272 1.00 66.50 143 PRO A N 1
ATOM 1131 C CA . PRO A 1 143 ? -8.286 17.619 19.180 1.00 66.50 143 PRO A CA 1
ATOM 1132 C C . PRO A 1 143 ? -8.528 18.069 20.633 1.00 66.50 143 PRO A C 1
ATOM 1134 O O . PRO A 1 143 ? -8.454 19.273 20.904 1.00 66.50 143 PRO A O 1
ATOM 1137 N N . PRO A 1 144 ? -8.777 17.145 21.580 1.00 70.50 144 PRO A N 1
ATOM 1138 C CA . PRO A 1 144 ? -8.881 17.490 22.992 1.00 70.50 144 PRO A CA 1
ATOM 1139 C C . PRO A 1 144 ? -7.594 18.151 23.502 1.00 70.50 144 PRO A C 1
ATOM 1141 O O . PRO A 1 144 ? -6.493 17.745 23.125 1.00 70.50 144 PRO A O 1
ATOM 1144 N N . LYS A 1 145 ? -7.728 19.157 24.373 1.00 68.75 145 LYS A N 1
ATOM 1145 C CA . LYS A 1 145 ? -6.578 19.824 25.008 1.00 68.75 145 LYS A CA 1
ATOM 1146 C C . LYS A 1 145 ? -5.980 18.976 26.134 1.00 68.75 145 LYS A C 1
ATOM 1148 O O . LYS A 1 145 ? -4.772 18.763 26.156 1.00 68.75 145 LYS A O 1
ATOM 1153 N N . ASP A 1 146 ? -6.844 18.447 27.001 1.00 79.19 146 ASP A N 1
ATOM 1154 C CA . ASP A 1 146 ? -6.469 17.883 28.308 1.00 79.19 146 ASP A CA 1
ATOM 1155 C C . ASP A 1 146 ? -6.845 16.393 28.458 1.00 79.19 146 ASP A C 1
ATOM 1157 O O . ASP A 1 146 ? -6.999 15.878 29.563 1.00 79.19 146 ASP A O 1
ATOM 1161 N N . SER A 1 147 ? -7.000 15.683 27.335 1.00 85.31 147 SER A N 1
ATOM 1162 C CA . SER A 1 147 ? -7.366 14.260 27.290 1.00 85.31 147 SER A CA 1
ATOM 1163 C C . SER A 1 147 ? -6.364 13.424 26.491 1.00 85.31 147 SER A C 1
ATOM 1165 O O . SER A 1 147 ? -5.686 13.905 25.582 1.00 85.31 147 SER A O 1
ATOM 1167 N N . ARG A 1 148 ? -6.290 12.138 26.848 1.00 88.50 148 ARG A N 1
ATOM 1168 C CA . ARG A 1 148 ? -5.467 11.097 26.222 1.00 88.50 148 ARG A CA 1
ATOM 1169 C C . ARG A 1 148 ? -6.273 10.242 25.229 1.00 88.50 148 ARG A C 1
ATOM 1171 O O . ARG A 1 148 ? -5.741 9.254 24.728 1.00 88.50 148 ARG A O 1
ATOM 1178 N N . LEU A 1 149 ? -7.541 10.585 24.980 1.00 89.69 149 LEU A N 1
ATOM 1179 C CA . LEU A 1 149 ? -8.436 9.893 24.054 1.00 89.69 149 LEU A CA 1
ATOM 1180 C C . LEU A 1 149 ? -7.931 10.023 22.611 1.00 89.69 149 LEU A C 1
ATOM 1182 O O . LEU A 1 149 ? -7.851 11.117 22.052 1.00 89.69 149 LEU A O 1
ATOM 1186 N N . GLU A 1 150 ? -7.646 8.889 21.982 1.00 92.12 150 GLU A N 1
ATOM 1187 C CA . GLU A 1 150 ? -7.275 8.807 20.573 1.00 92.12 150 GLU A CA 1
ATOM 1188 C C . GLU A 1 150 ? -8.478 8.316 19.767 1.00 92.12 150 GLU A C 1
ATOM 1190 O O . GLU A 1 150 ? -9.173 7.374 20.153 1.00 92.12 150 GLU A O 1
ATOM 1195 N N . SER A 1 151 ? -8.776 8.981 18.652 1.00 93.69 151 SER A N 1
ATOM 1196 C CA . SER A 1 151 ? -9.976 8.701 17.861 1.00 93.69 151 SER A CA 1
ATOM 1197 C C . SER A 1 151 ? -9.784 9.058 16.391 1.00 93.69 151 SER A C 1
ATOM 1199 O O . SER A 1 151 ? -9.004 9.943 16.040 1.00 93.69 151 SER A O 1
ATOM 1201 N N . LEU A 1 152 ? -10.497 8.342 15.528 1.00 94.94 152 LEU A N 1
ATOM 1202 C CA . LEU A 1 152 ? -10.513 8.536 14.085 1.00 94.94 152 LEU A CA 1
ATOM 1203 C C . LEU A 1 152 ? -11.932 8.281 13.583 1.00 94.94 152 LEU A C 1
ATOM 1205 O O . LEU A 1 152 ? -12.466 7.190 13.767 1.00 94.94 152 LEU A O 1
ATOM 1209 N N . TRP A 1 153 ? -12.515 9.278 12.924 1.00 96.81 153 TRP A N 1
ATOM 1210 C CA . TRP A 1 153 ? -13.913 9.271 12.507 1.00 96.81 153 TRP A CA 1
ATOM 1211 C C . TRP A 1 153 ? -14.040 9.419 10.988 1.00 96.81 153 TRP A C 1
ATOM 1213 O O . TRP A 1 153 ? -13.409 10.288 10.381 1.00 96.81 153 TRP A O 1
ATOM 1223 N N . LEU A 1 154 ? -14.870 8.579 10.370 1.00 96.88 154 LEU A N 1
ATOM 1224 C CA . LEU A 1 154 ? -15.154 8.574 8.934 1.00 96.88 154 LEU A CA 1
ATOM 1225 C C . LEU A 1 154 ? -16.665 8.660 8.693 1.00 96.88 154 LEU A C 1
ATOM 1227 O O . LEU A 1 154 ? -17.428 7.919 9.304 1.00 96.88 154 LEU A O 1
ATOM 1231 N N . MET A 1 155 ? -17.097 9.487 7.744 1.00 95.94 155 MET A N 1
ATOM 1232 C CA . MET A 1 155 ? -18.422 9.369 7.134 1.00 95.94 155 MET A CA 1
ATOM 1233 C C . MET A 1 155 ? -18.333 8.325 6.018 1.00 95.94 155 MET A C 1
ATOM 1235 O O . MET A 1 155 ? -17.636 8.537 5.029 1.00 95.94 155 MET A O 1
ATOM 1239 N N . VAL A 1 156 ? -19.017 7.196 6.185 1.00 94.56 156 VAL A N 1
ATOM 1240 C CA . VAL A 1 156 ? -19.004 6.033 5.290 1.00 94.56 156 VAL A CA 1
ATOM 1241 C C . VAL A 1 156 ? -20.287 6.020 4.459 1.00 94.56 156 VAL A C 1
ATOM 1243 O O . VAL A 1 156 ? -21.388 6.047 5.013 1.00 94.56 156 VAL A O 1
ATOM 1246 N N . ALA A 1 157 ? -20.164 5.979 3.132 1.00 91.94 157 ALA A N 1
ATOM 1247 C CA . ALA A 1 157 ? -21.303 5.949 2.217 1.00 91.94 157 ALA A CA 1
ATOM 1248 C C . ALA A 1 157 ? -21.776 4.516 1.914 1.00 91.94 157 ALA A C 1
ATOM 1250 O O . ALA A 1 157 ? -20.979 3.583 1.814 1.00 91.94 157 ALA A O 1
ATOM 1251 N N . ALA A 1 158 ? -23.081 4.361 1.697 1.00 89.06 158 ALA A N 1
ATOM 1252 C CA . ALA A 1 158 ? -23.730 3.118 1.296 1.00 89.06 158 ALA A CA 1
ATOM 1253 C C . ALA A 1 158 ? -24.657 3.346 0.075 1.00 89.06 158 ALA A C 1
ATOM 1255 O O . ALA A 1 158 ? -25.095 4.472 -0.183 1.00 89.06 158 ALA A O 1
ATOM 1256 N N . PRO A 1 159 ? -24.968 2.298 -0.715 1.00 85.19 159 PRO A N 1
ATOM 1257 C CA . PRO A 1 159 ? -25.931 2.370 -1.813 1.00 85.19 159 PRO A CA 1
ATOM 1258 C C . PRO A 1 159 ? -27.287 2.962 -1.401 1.00 85.19 159 PRO A C 1
ATOM 1260 O O . PRO A 1 159 ? -27.745 2.777 -0.277 1.00 85.19 159 PRO A O 1
ATOM 1263 N N . GLY A 1 160 ? -27.952 3.640 -2.342 1.00 82.62 160 GLY A N 1
ATOM 1264 C CA . GLY A 1 160 ? -29.253 4.278 -2.100 1.00 82.62 160 GLY A CA 1
ATOM 1265 C C . GLY A 1 160 ? -29.177 5.614 -1.351 1.00 82.62 160 GLY A C 1
ATOM 1266 O O . GLY A 1 160 ? -30.152 6.006 -0.724 1.00 82.62 160 GLY A O 1
ATOM 1267 N N . GLY A 1 161 ? -28.025 6.299 -1.375 1.00 82.69 161 GLY A N 1
ATOM 1268 C CA . GLY A 1 161 ? -27.842 7.603 -0.718 1.00 82.69 161 GLY A CA 1
ATOM 1269 C C . GLY A 1 161 ? -27.724 7.536 0.810 1.00 82.69 161 GLY A C 1
ATOM 1270 O O . GLY A 1 161 ? -27.722 8.570 1.478 1.00 82.69 161 GLY A O 1
ATOM 1271 N N . GLN A 1 162 ? -27.624 6.332 1.375 1.00 90.06 162 GLN A N 1
ATOM 1272 C CA . GLN A 1 162 ? -27.444 6.134 2.808 1.00 90.06 162 GLN A CA 1
ATOM 1273 C C . GLN A 1 162 ? -25.993 6.411 3.225 1.00 90.06 162 GLN A C 1
ATOM 1275 O O . GLN A 1 162 ? -25.054 6.238 2.447 1.00 90.06 162 GLN A O 1
ATOM 1280 N N . SER A 1 163 ? -25.793 6.825 4.474 1.00 93.50 163 SER A N 1
ATOM 1281 C CA . SER A 1 163 ? -24.462 6.979 5.064 1.00 93.50 163 SER A CA 1
ATOM 1282 C C . SER A 1 163 ? -24.511 6.791 6.576 1.00 93.50 163 SER A C 1
ATOM 1284 O O . SER A 1 163 ? -25.567 6.948 7.193 1.00 93.50 163 SER A O 1
ATOM 1286 N N . ALA A 1 164 ? -23.365 6.469 7.166 1.00 95.62 164 ALA A N 1
ATOM 1287 C CA . ALA A 1 164 ? -23.181 6.343 8.606 1.00 95.62 164 ALA A CA 1
ATOM 1288 C C . ALA A 1 164 ? -21.811 6.877 9.022 1.00 95.62 164 ALA A C 1
ATOM 1290 O O . ALA A 1 164 ? -20.873 6.886 8.227 1.00 95.62 164 ALA A O 1
ATOM 1291 N N . VAL A 1 165 ? -21.681 7.283 10.278 1.00 97.06 165 VAL A N 1
ATOM 1292 C CA . VAL A 1 165 ? -20.394 7.624 10.877 1.00 97.06 165 VAL A CA 1
ATOM 1293 C C . VAL A 1 165 ? -19.779 6.365 11.486 1.00 97.06 165 VAL A C 1
ATOM 1295 O O . VAL A 1 165 ? -20.412 5.701 12.303 1.00 97.06 165 VAL A O 1
ATOM 1298 N N . LEU A 1 166 ? -18.539 6.054 11.113 1.00 97.56 166 LEU A N 1
ATOM 1299 C CA . LEU A 1 166 ? -17.723 4.994 11.700 1.00 97.56 166 LEU A CA 1
ATOM 1300 C C . LEU A 1 166 ? -16.571 5.621 12.494 1.00 97.56 166 LEU A C 1
ATOM 1302 O O . LEU A 1 166 ? -15.773 6.377 11.938 1.00 97.56 166 LEU A O 1
ATOM 1306 N N . GLY A 1 167 ? -16.485 5.296 13.780 1.00 96.69 167 GLY A N 1
ATOM 1307 C CA . GLY A 1 167 ? -15.412 5.704 14.679 1.00 96.69 167 GLY A CA 1
ATOM 1308 C C . GLY A 1 167 ? -14.526 4.528 15.081 1.00 96.69 167 GLY A C 1
ATOM 1309 O O . GLY A 1 167 ? -15.022 3.464 15.448 1.00 96.69 167 GLY A O 1
ATOM 1310 N N . ALA A 1 168 ? -13.213 4.744 15.062 1.00 97.06 168 ALA A N 1
ATOM 1311 C CA . ALA A 1 168 ? -12.247 3.969 15.830 1.00 97.06 168 ALA A CA 1
ATOM 1312 C C . ALA A 1 168 ? -11.800 4.801 17.034 1.00 97.06 168 ALA A C 1
ATOM 1314 O O . ALA A 1 168 ? -11.511 5.987 16.869 1.00 97.06 168 ALA A O 1
ATOM 1315 N N . THR A 1 169 ? -11.682 4.199 18.217 1.00 95.25 169 THR A N 1
ATOM 1316 C CA . THR A 1 169 ? -11.102 4.883 19.382 1.00 95.25 169 THR A CA 1
ATOM 1317 C C . THR A 1 169 ? -10.192 3.991 20.226 1.00 95.25 169 THR A C 1
ATOM 1319 O O . THR A 1 169 ? -10.262 2.761 20.186 1.00 95.25 169 THR A O 1
ATOM 1322 N N . TYR A 1 170 ? -9.295 4.640 20.960 1.00 94.69 170 TYR A N 1
ATOM 1323 C CA . TYR A 1 170 ? -8.468 4.062 22.000 1.00 94.69 170 TYR A CA 1
ATOM 1324 C C . TYR A 1 170 ? -8.362 5.050 23.160 1.00 94.69 170 TYR A C 1
ATOM 1326 O O . TYR A 1 170 ? -7.939 6.194 22.974 1.00 94.69 170 TYR A O 1
ATOM 1334 N N . ARG A 1 171 ? -8.705 4.602 24.366 1.00 92.62 171 ARG A N 1
ATOM 1335 C CA . ARG A 1 171 ? -8.561 5.379 25.596 1.00 92.62 171 ARG A CA 1
ATOM 1336 C C . ARG A 1 171 ? -7.552 4.672 26.510 1.00 92.62 171 ARG A C 1
ATOM 1338 O O . ARG A 1 171 ? -7.832 3.557 26.947 1.00 92.62 171 ARG A O 1
ATOM 1345 N N . PRO A 1 172 ? -6.375 5.265 26.793 1.00 88.25 172 PRO A N 1
ATOM 1346 C CA . PRO A 1 172 ? -5.344 4.601 27.588 1.00 88.25 172 PRO A CA 1
ATOM 1347 C C . PRO A 1 172 ? -5.784 4.330 29.037 1.00 88.25 172 PRO A C 1
ATOM 1349 O O . PRO A 1 172 ? -6.470 5.172 29.631 1.00 88.25 172 PRO A O 1
ATOM 1352 N N . PRO A 1 173 ? -5.335 3.220 29.653 1.00 86.25 173 PRO A N 1
ATOM 1353 C CA . PRO A 1 173 ? -5.643 2.905 31.046 1.00 86.25 173 PRO A CA 1
ATOM 1354 C C . PRO A 1 173 ? -5.061 3.932 32.036 1.00 86.25 173 PRO A C 1
ATOM 1356 O O . PRO A 1 173 ? -4.256 4.804 31.687 1.00 86.25 173 PRO A O 1
ATOM 1359 N N . GLY A 1 174 ? -5.482 3.824 33.298 1.00 83.06 174 GLY A N 1
ATOM 1360 C CA . GLY A 1 174 ? -5.116 4.756 34.368 1.00 83.06 174 GLY A CA 1
ATOM 1361 C C . GLY A 1 174 ? -5.843 6.102 34.284 1.00 83.06 174 GLY A C 1
ATOM 1362 O O . GLY A 1 174 ? -6.790 6.268 33.515 1.00 83.06 174 GLY A O 1
ATOM 1363 N N . GLU A 1 175 ? -5.404 7.055 35.099 1.00 77.12 175 GLU A N 1
ATOM 1364 C CA . GLU A 1 175 ? -6.025 8.376 35.267 1.00 77.12 175 GLU A CA 1
ATOM 1365 C C . GLU A 1 175 ? -5.302 9.487 34.466 1.00 77.12 175 GLU A C 1
ATOM 1367 O O . GLU A 1 175 ? -4.176 9.268 33.998 1.00 77.12 175 GLU A O 1
ATOM 1372 N N . PRO A 1 176 ? -5.922 10.672 34.269 1.00 82.12 176 PRO A N 1
ATOM 1373 C CA . PRO A 1 176 ? -7.309 11.029 34.609 1.00 82.12 176 PRO A CA 1
ATOM 1374 C C . PRO A 1 176 ? -8.330 10.325 33.701 1.00 82.12 176 PRO A C 1
ATOM 1376 O O . PRO A 1 176 ? -7.993 9.880 32.603 1.00 82.12 176 PRO A O 1
ATOM 1379 N N . VAL A 1 177 ? -9.578 10.198 34.169 1.00 86.94 177 VAL A N 1
ATOM 1380 C CA . VAL A 1 177 ? -10.668 9.549 33.409 1.00 86.94 177 VAL A CA 1
ATOM 1381 C C . VAL A 1 177 ? -11.702 10.548 32.902 1.00 86.94 177 VAL A C 1
ATOM 1383 O O . VAL A 1 177 ? -12.039 10.514 31.722 1.00 86.94 177 VAL A O 1
ATOM 1386 N N . THR A 1 178 ? -12.150 11.473 33.753 1.00 89.12 178 THR A N 1
ATOM 1387 C CA . THR A 1 178 ? -13.182 12.474 33.436 1.00 89.12 178 THR A CA 1
ATOM 1388 C C . THR A 1 178 ? -12.897 13.240 32.134 1.00 89.12 178 THR A C 1
ATOM 1390 O O . THR A 1 178 ? -13.761 13.209 31.262 1.00 89.12 178 THR A O 1
ATOM 1393 N N . PRO A 1 179 ? -11.681 13.783 31.880 1.00 91.31 179 PRO A N 1
ATOM 1394 C CA . PRO A 1 179 ? -11.392 14.485 30.626 1.00 91.31 179 PRO A CA 1
ATOM 1395 C C . PRO A 1 179 ? -11.479 13.588 29.384 1.00 91.31 179 PRO A C 1
ATOM 1397 O O . PRO A 1 179 ? -11.800 14.077 28.305 1.00 91.31 179 PRO A O 1
ATOM 1400 N N . ASP A 1 180 ? -11.214 12.282 29.516 1.00 91.31 180 ASP A N 1
ATOM 1401 C CA . ASP A 1 180 ? -11.353 11.322 28.415 1.00 91.31 180 ASP A CA 1
ATOM 1402 C C . ASP A 1 180 ? -12.831 11.013 28.117 1.00 91.31 180 ASP A C 1
ATOM 1404 O O . ASP A 1 180 ? -13.205 10.878 26.951 1.00 91.31 180 ASP A O 1
ATOM 1408 N N . ILE A 1 181 ? -13.680 10.956 29.151 1.00 92.06 181 ILE A N 1
ATOM 1409 C CA . ILE A 1 181 ? -15.137 10.811 29.007 1.00 92.06 181 ILE A CA 1
ATOM 1410 C C . ILE A 1 181 ? -15.744 12.091 28.417 1.00 92.06 181 ILE A C 1
ATOM 1412 O O . ILE A 1 181 ? -16.554 12.003 27.498 1.00 92.06 181 ILE A O 1
ATOM 1416 N N . ASP A 1 182 ? -15.319 13.273 28.867 1.00 92.06 182 ASP A N 1
ATOM 1417 C CA . ASP A 1 182 ? -15.819 14.559 28.367 1.00 92.06 182 ASP A CA 1
ATOM 1418 C C . ASP A 1 182 ? -15.354 14.836 26.929 1.00 92.06 182 ASP A C 1
ATOM 1420 O O . ASP A 1 182 ? -16.126 15.323 26.100 1.00 92.06 182 ASP A O 1
ATOM 1424 N N . ALA A 1 183 ? -14.116 14.471 26.580 1.00 93.06 183 ALA A N 1
ATOM 1425 C CA . ALA A 1 183 ? -13.643 14.487 25.197 1.00 93.06 183 ALA A CA 1
ATOM 1426 C C . ALA A 1 183 ? -14.498 13.578 24.300 1.00 93.06 183 ALA A C 1
ATOM 1428 O O . ALA A 1 183 ? -14.899 13.989 23.209 1.00 93.06 183 ALA A O 1
ATOM 1429 N N . LEU A 1 184 ? -14.830 12.372 24.775 1.00 93.94 184 LEU A N 1
ATOM 1430 C CA . LEU A 1 184 ? -15.685 11.439 24.047 1.00 93.94 184 LEU A CA 1
ATOM 1431 C C . LEU A 1 184 ? -17.126 11.960 23.919 1.00 93.94 184 LEU A C 1
ATOM 1433 O O . LEU A 1 184 ? -17.685 11.920 22.826 1.00 93.94 184 LEU A O 1
ATOM 1437 N N . ARG A 1 185 ? -17.701 12.512 24.994 1.00 94.56 185 ARG A N 1
ATOM 1438 C CA . ARG A 1 185 ? -19.028 13.150 25.017 1.00 94.56 185 ARG A CA 1
ATOM 1439 C C . ARG A 1 185 ? -19.134 14.238 23.949 1.00 94.56 185 ARG A C 1
ATOM 1441 O O . ARG A 1 185 ? -20.088 14.255 23.175 1.00 94.56 185 ARG A O 1
ATOM 1448 N N . ASN A 1 186 ? -18.130 15.112 23.874 1.00 93.94 186 ASN A N 1
ATOM 1449 C CA . ASN A 1 186 ? -18.079 16.194 22.892 1.00 93.94 186 ASN A CA 1
ATOM 1450 C C . ASN A 1 186 ? -17.976 15.671 21.450 1.00 93.94 186 ASN A C 1
ATOM 1452 O O . ASN A 1 186 ? -18.681 16.173 20.578 1.00 93.94 186 ASN A O 1
ATOM 1456 N N . GLN A 1 187 ? -17.178 14.629 21.193 1.00 94.31 187 GLN A N 1
ATOM 1457 C CA . GLN A 1 187 ? -17.104 14.011 19.862 1.00 94.31 187 GLN A CA 1
ATOM 1458 C C . GLN A 1 187 ? -18.400 13.288 19.469 1.00 94.31 187 GLN A C 1
ATOM 1460 O O . GLN A 1 187 ? -18.842 13.416 18.330 1.00 94.31 187 GLN A O 1
ATOM 1465 N N . LEU A 1 188 ? -19.041 12.570 20.400 1.00 94.81 188 LEU A N 1
ATOM 1466 C CA . LEU A 1 188 ? -20.335 11.914 20.175 1.00 94.81 188 LEU A CA 1
ATOM 1467 C C . LEU A 1 188 ? -21.437 12.938 19.865 1.00 94.81 188 LEU A C 1
ATOM 1469 O O . LEU A 1 188 ? -22.230 12.721 18.945 1.00 94.81 188 LEU A O 1
ATOM 1473 N N . LEU A 1 189 ? -21.448 14.077 20.565 1.00 93.88 189 LEU A N 1
ATOM 1474 C CA . LEU A 1 189 ? -22.298 15.223 20.235 1.00 93.88 189 LEU A CA 1
ATOM 1475 C C . LEU A 1 189 ? -21.979 15.778 18.838 1.00 93.88 189 LEU A C 1
ATOM 1477 O O . LEU A 1 189 ? -22.901 15.962 18.046 1.00 93.88 189 LEU A O 1
ATOM 1481 N N . GLU A 1 190 ? -20.702 16.006 18.510 1.00 93.38 190 GLU A N 1
ATOM 1482 C CA . GLU A 1 190 ? -20.267 16.550 17.216 1.00 93.38 190 GLU A CA 1
ATOM 1483 C C . GLU A 1 190 ? -20.730 15.670 16.043 1.00 93.38 190 GLU A C 1
ATOM 1485 O O . GLU A 1 190 ? -21.406 16.169 15.140 1.00 93.38 190 GLU A O 1
ATOM 1490 N N . VAL A 1 191 ? -20.466 14.357 16.077 1.00 93.94 191 VAL A N 1
ATOM 1491 C CA . VAL A 1 191 ? -20.867 13.447 14.986 1.00 93.94 191 VAL A CA 1
ATOM 1492 C C . VAL A 1 191 ? -22.382 13.249 14.893 1.00 93.94 191 VAL A C 1
ATOM 1494 O O . VAL A 1 191 ? -22.905 13.058 13.791 1.00 93.94 191 VAL A O 1
ATOM 1497 N N . SER A 1 192 ? -23.110 13.353 16.010 1.00 93.50 192 SER A N 1
ATOM 1498 C CA . SER A 1 192 ? -24.576 13.240 16.025 1.00 93.50 192 SER A CA 1
ATOM 1499 C C . SER A 1 192 ? -25.264 14.387 15.273 1.00 93.50 192 SER A C 1
ATOM 1501 O O . SER A 1 192 ? -26.339 14.183 14.707 1.00 93.50 192 SER A O 1
ATOM 1503 N N . ARG A 1 193 ? -24.616 15.559 15.148 1.00 92.06 193 ARG A N 1
ATOM 1504 C CA . ARG A 1 193 ? -25.116 16.702 14.349 1.00 92.06 193 ARG A CA 1
ATOM 1505 C C . ARG A 1 193 ? -25.312 16.373 12.866 1.00 92.06 193 ARG A C 1
ATOM 1507 O O . ARG A 1 193 ? -26.022 17.100 12.180 1.00 92.06 193 ARG A O 1
ATOM 1514 N N . HIS A 1 194 ? -24.712 15.295 12.355 1.00 91.44 194 HIS A N 1
ATOM 1515 C CA . HIS A 1 194 ? -24.921 14.850 10.974 1.00 91.44 194 HIS A CA 1
ATOM 1516 C C . HIS A 1 194 ? -26.270 14.146 10.737 1.00 91.44 194 HIS A C 1
ATOM 1518 O O . HIS A 1 194 ? -26.613 13.900 9.579 1.00 91.44 194 HIS A O 1
ATOM 1524 N N . GLY A 1 195 ? -27.024 13.790 11.787 1.00 90.44 195 GLY A N 1
ATOM 1525 C CA . GLY A 1 195 ? -28.312 13.098 11.648 1.00 90.44 195 GLY A CA 1
ATOM 1526 C C . GLY A 1 195 ? -28.192 11.719 10.987 1.00 90.44 195 GLY A C 1
ATOM 1527 O O . GLY A 1 195 ? -29.052 11.325 10.199 1.00 90.44 195 GLY A O 1
ATOM 1528 N N . LYS A 1 196 ? -27.088 11.005 11.245 1.00 93.69 196 LYS A N 1
ATOM 1529 C CA . LYS A 1 196 ? -26.792 9.676 10.688 1.00 93.69 196 LYS A CA 1
ATOM 1530 C C . LYS A 1 196 ? -26.629 8.632 11.798 1.00 93.69 196 LYS A C 1
ATOM 1532 O O . LYS A 1 196 ? -26.276 8.996 12.922 1.00 93.69 196 LYS A O 1
ATOM 1537 N N . PRO A 1 197 ? -26.809 7.338 11.478 1.00 95.06 197 PRO A N 1
ATOM 1538 C CA . PRO A 1 197 ? -26.282 6.247 12.286 1.00 95.06 197 PRO A CA 1
ATOM 1539 C C . PRO A 1 197 ? -24.810 6.457 12.637 1.00 95.06 197 PRO A C 1
ATOM 1541 O O . PRO A 1 197 ? -24.004 6.765 11.759 1.00 95.06 197 PRO A O 1
ATOM 1544 N N . VAL A 1 198 ? -24.461 6.251 13.900 1.00 96.69 198 VAL A N 1
ATOM 1545 C CA . VAL A 1 198 ? -23.090 6.297 14.414 1.00 96.69 198 VAL A CA 1
ATOM 1546 C C . VAL A 1 198 ? -22.712 4.903 14.906 1.00 96.69 198 VAL A C 1
ATOM 1548 O O . VAL A 1 198 ? -23.496 4.259 15.600 1.00 96.69 198 VAL A O 1
ATOM 1551 N N . TYR A 1 199 ? -21.512 4.445 14.564 1.00 97.00 199 TYR A N 1
ATOM 1552 C CA . TYR A 1 199 ? -20.904 3.209 15.052 1.00 97.00 199 TYR A CA 1
ATOM 1553 C C . TYR A 1 199 ? -19.507 3.544 15.558 1.00 97.00 199 TYR A C 1
ATOM 1555 O O . TYR A 1 199 ? -18.582 3.713 14.767 1.00 97.00 199 TYR A O 1
ATOM 1563 N N . LEU A 1 200 ? -19.349 3.658 16.870 1.00 97.31 200 LEU A N 1
ATOM 1564 C CA . LEU A 1 200 ? -18.047 3.790 17.508 1.00 97.31 200 LEU A CA 1
ATOM 1565 C C . LEU A 1 200 ? -17.585 2.409 17.970 1.00 97.31 200 LEU A C 1
ATOM 1567 O O . LEU A 1 200 ? -18.315 1.725 18.683 1.00 97.31 200 LEU A O 1
ATOM 1571 N N . LEU A 1 201 ? -16.382 2.007 17.567 1.00 97.75 201 LEU A N 1
ATOM 1572 C CA . LEU A 1 201 ? -15.746 0.784 18.039 1.00 97.75 201 LEU A CA 1
ATOM 1573 C C . LEU A 1 201 ? -14.359 1.102 18.603 1.00 97.75 201 LEU A C 1
ATOM 1575 O O . LEU A 1 201 ? -13.578 1.818 17.969 1.00 97.75 201 LEU A O 1
ATOM 1579 N N . GLY A 1 202 ? -14.023 0.571 19.775 1.00 95.31 202 GLY A N 1
ATOM 1580 C CA . GLY A 1 202 ? -12.723 0.848 20.376 1.00 95.31 202 GLY A CA 1
ATOM 1581 C C . GLY A 1 202 ? -12.503 0.247 21.753 1.00 95.31 202 GLY A C 1
ATOM 1582 O O . GLY A 1 202 ? -13.446 -0.136 22.436 1.00 95.31 202 GLY A O 1
ATOM 1583 N N . ASP A 1 203 ? -11.237 0.228 22.163 1.00 94.94 203 ASP A N 1
ATOM 1584 C CA . ASP A 1 203 ? -10.831 -0.117 23.526 1.00 94.94 203 ASP A CA 1
ATOM 1585 C C . ASP A 1 203 ? -10.907 1.138 24.403 1.00 94.94 203 ASP A C 1
ATOM 1587 O O . ASP A 1 203 ? -10.151 2.099 24.210 1.00 94.94 203 ASP A O 1
ATOM 1591 N N . ILE A 1 204 ? -11.854 1.135 25.340 1.00 93.19 204 ILE A N 1
ATOM 1592 C CA . ILE A 1 204 ? -12.149 2.252 26.242 1.00 93.19 204 ILE A CA 1
ATOM 1593 C C . ILE A 1 204 ? -11.379 2.115 27.572 1.00 93.19 204 ILE A C 1
ATOM 1595 O O . ILE A 1 204 ? -11.297 3.078 28.334 1.00 93.19 204 ILE A O 1
ATOM 1599 N N . ASN A 1 205 ? -10.795 0.947 27.879 1.00 93.12 205 ASN A N 1
ATOM 1600 C CA . ASN A 1 205 ? -10.215 0.634 29.195 1.00 93.12 205 ASN A CA 1
ATOM 1601 C C . ASN A 1 205 ? -11.138 1.027 30.380 1.00 93.12 205 ASN A C 1
ATOM 1603 O O . ASN A 1 205 ? -10.675 1.518 31.415 1.00 93.12 205 ASN A O 1
ATOM 1607 N N . LEU A 1 206 ? -12.452 0.824 30.218 1.00 92.19 206 LEU A N 1
ATOM 1608 C CA . LEU A 1 206 ? -13.481 0.959 31.253 1.00 92.19 206 LEU A CA 1
ATOM 1609 C C . LEU A 1 206 ? -14.310 -0.324 31.275 1.00 92.19 206 LEU A C 1
ATOM 1611 O O . LEU A 1 206 ? -15.009 -0.616 30.316 1.00 92.19 206 LEU A O 1
ATOM 1615 N N . ASP A 1 207 ? -14.185 -1.092 32.354 1.00 92.56 207 ASP A N 1
ATOM 1616 C CA . ASP A 1 207 ? -14.683 -2.465 32.433 1.00 92.56 207 ASP A CA 1
ATOM 1617 C C . ASP A 1 207 ? -16.165 -2.527 32.825 1.00 92.56 207 ASP A C 1
ATOM 1619 O O . ASP A 1 207 ? -16.504 -2.360 33.998 1.00 92.56 207 ASP A O 1
ATOM 1623 N N . LEU A 1 208 ? -17.042 -2.794 31.853 1.00 91.62 208 LEU A N 1
ATOM 1624 C CA . LEU A 1 208 ? -18.497 -2.837 32.057 1.00 91.62 208 LEU A CA 1
ATOM 1625 C C . LEU A 1 208 ? -18.986 -4.034 32.891 1.00 91.62 208 LEU A C 1
ATOM 1627 O O . LEU A 1 208 ? -20.135 -4.026 33.324 1.00 91.62 208 LEU A O 1
ATOM 1631 N N . ILE A 1 209 ? -18.130 -5.023 33.185 1.00 90.31 209 ILE A N 1
ATOM 1632 C CA . ILE A 1 209 ? -18.439 -6.079 34.171 1.00 90.31 209 ILE A CA 1
ATOM 1633 C C . ILE A 1 209 ? -18.447 -5.503 35.604 1.00 90.31 209 ILE A C 1
ATOM 1635 O O . ILE A 1 209 ? -19.024 -6.098 36.511 1.00 90.31 209 ILE A O 1
ATOM 1639 N N . ARG A 1 210 ? -17.831 -4.328 35.811 1.00 88.00 210 ARG A N 1
ATOM 1640 C CA . ARG A 1 210 ? -17.687 -3.642 37.105 1.00 88.00 210 ARG A CA 1
ATOM 1641 C C . ARG A 1 210 ? -18.313 -2.233 37.094 1.00 88.00 210 ARG A C 1
ATOM 1643 O O . ARG A 1 210 ? -17.588 -1.232 37.180 1.00 88.00 210 ARG A O 1
ATOM 1650 N N . PRO A 1 211 ? -19.652 -2.129 36.945 1.00 88.75 211 PRO A N 1
ATOM 1651 C CA . PRO A 1 211 ? -20.368 -0.855 36.848 1.00 88.75 211 PRO A CA 1
ATOM 1652 C C . PRO A 1 211 ? -20.365 -0.042 38.152 1.00 88.75 211 PRO A C 1
ATOM 1654 O O . PRO A 1 211 ? -20.642 1.153 38.116 1.00 88.75 211 PRO A O 1
ATOM 1657 N N . GLU A 1 212 ? -20.026 -0.651 39.293 1.00 88.00 212 GLU A N 1
ATOM 1658 C CA . GLU A 1 212 ? -19.954 0.000 40.608 1.00 88.00 212 GLU A CA 1
ATOM 1659 C C . GLU A 1 212 ? -18.848 1.064 40.721 1.00 88.00 212 GLU A C 1
ATOM 1661 O O . GLU A 1 212 ? -18.839 1.869 41.653 1.00 88.00 212 GLU A O 1
ATOM 1666 N N . LYS A 1 213 ? -17.907 1.096 39.770 1.00 89.75 213 LYS A N 1
ATOM 1667 C CA . LYS A 1 213 ? -16.841 2.102 39.721 1.00 89.75 213 LYS A CA 1
ATOM 1668 C C . LYS A 1 213 ? -17.401 3.453 39.254 1.00 89.75 213 LYS A C 1
ATOM 1670 O O . LYS A 1 213 ? -17.946 3.507 38.148 1.00 89.75 213 LYS A O 1
ATOM 1675 N N . PRO A 1 214 ? -17.191 4.566 39.987 1.00 89.56 214 PRO A N 1
ATOM 1676 C CA . PRO A 1 214 ? -17.765 5.872 39.643 1.00 89.56 214 PRO A CA 1
ATOM 1677 C C . PRO A 1 214 ? -17.490 6.337 38.207 1.00 89.56 214 PRO A C 1
ATOM 1679 O O . PRO A 1 214 ? -18.360 6.920 37.568 1.00 89.56 214 PRO A O 1
ATOM 1682 N N . GLN A 1 215 ? -16.306 6.040 37.665 1.00 89.81 215 GLN A N 1
ATOM 1683 C CA . GLN A 1 215 ? -15.928 6.413 36.301 1.00 89.81 215 GLN A CA 1
ATOM 1684 C C . GLN A 1 215 ? -16.612 5.543 35.227 1.00 89.81 215 GLN A C 1
ATOM 1686 O O . GLN A 1 215 ? -16.838 6.004 34.109 1.00 89.81 215 GLN A O 1
ATOM 1691 N N . VAL A 1 216 ? -16.963 4.292 35.554 1.00 92.69 216 VAL A N 1
ATOM 1692 C CA . VAL A 1 216 ? -17.739 3.402 34.672 1.00 92.69 216 VAL A CA 1
ATOM 1693 C C . VAL A 1 216 ? -19.211 3.815 34.698 1.00 92.69 216 VAL A C 1
ATOM 1695 O O . VAL A 1 216 ? -19.816 3.954 33.637 1.00 92.69 216 VAL A O 1
ATOM 1698 N N . ALA A 1 217 ? -19.755 4.129 35.878 1.00 92.62 217 ALA A N 1
ATOM 1699 C CA . ALA A 1 217 ? -21.082 4.725 36.017 1.00 92.62 217 ALA A CA 1
ATOM 1700 C C . ALA A 1 217 ? -21.198 6.053 35.239 1.00 92.62 217 ALA A C 1
ATOM 1702 O O . ALA A 1 217 ? -22.118 6.202 34.440 1.00 92.62 217 ALA A O 1
ATOM 1703 N N . GLN A 1 218 ? -20.227 6.973 35.369 1.00 93.62 218 GLN A N 1
ATOM 1704 C CA . GLN A 1 218 ? -20.193 8.227 34.598 1.00 93.62 218 GLN A CA 1
ATOM 1705 C C . GLN A 1 218 ? -20.244 7.971 33.081 1.00 93.62 218 GLN A C 1
ATOM 1707 O O . GLN A 1 218 ? -20.965 8.660 32.359 1.00 93.62 218 GLN A O 1
ATOM 1712 N N . TYR A 1 219 ? -19.500 6.976 32.589 1.00 95.25 219 TYR A N 1
ATOM 1713 C CA . TYR A 1 219 ? -19.504 6.595 31.177 1.00 95.25 219 TYR A CA 1
ATOM 1714 C C . TYR A 1 219 ? -20.860 6.028 30.723 1.00 95.25 219 TYR A C 1
ATOM 1716 O O . TYR A 1 219 ? -21.360 6.43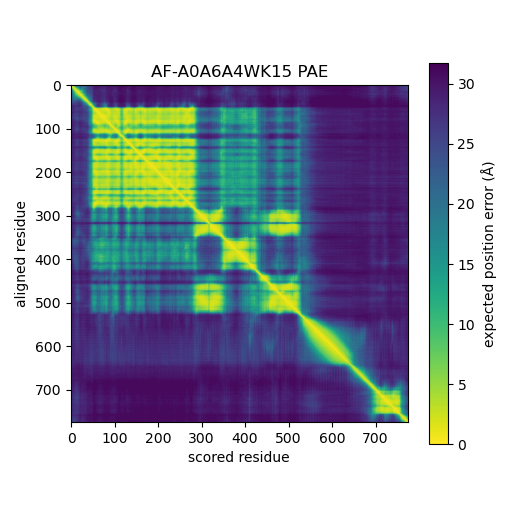5 29.675 1.00 95.25 219 TYR A O 1
ATOM 1724 N N . ILE A 1 220 ? -21.484 5.148 31.515 1.00 94.50 220 ILE A N 1
ATOM 1725 C CA . ILE A 1 220 ? -22.812 4.582 31.221 1.00 94.50 220 ILE A CA 1
ATOM 1726 C C . ILE A 1 220 ? -23.874 5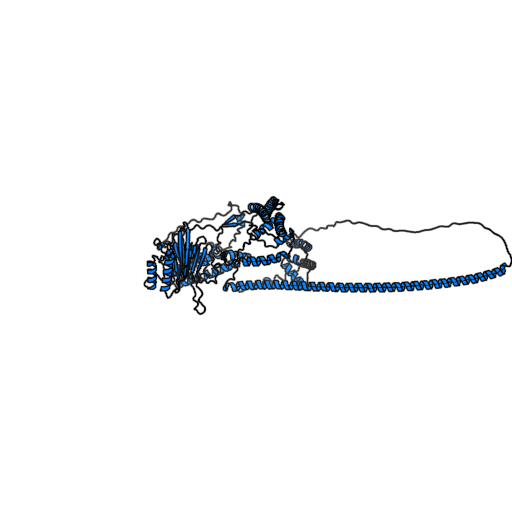.690 31.172 1.00 94.50 220 ILE A C 1
ATOM 1728 O O . ILE A 1 220 ? -24.611 5.778 30.189 1.00 94.50 220 ILE A O 1
ATOM 1732 N N . THR A 1 221 ? -23.910 6.576 32.173 1.00 94.94 221 THR A N 1
ATOM 1733 C CA . THR A 1 221 ? -24.837 7.718 32.211 1.00 94.94 221 THR A CA 1
ATOM 1734 C C . THR A 1 221 ? -24.615 8.659 31.024 1.00 94.94 221 THR A C 1
ATOM 1736 O O . THR A 1 221 ? -25.576 9.067 30.380 1.00 94.94 221 THR A O 1
ATOM 1739 N N . MET A 1 222 ? -23.360 8.943 30.656 1.00 95.94 222 MET A N 1
ATOM 1740 C CA . MET A 1 222 ? -23.033 9.767 29.484 1.00 95.94 222 MET A CA 1
ATOM 1741 C C . MET A 1 222 ? -23.559 9.159 28.174 1.00 95.94 222 MET A C 1
ATOM 1743 O O . MET A 1 222 ? -24.097 9.891 27.344 1.00 95.94 222 MET A O 1
ATOM 1747 N N . LEU A 1 223 ? -23.469 7.835 27.989 1.00 95.50 223 LEU A N 1
ATOM 1748 C CA . LEU A 1 223 ? -24.075 7.178 26.824 1.00 95.50 223 LEU A CA 1
ATOM 1749 C C . LEU A 1 223 ? -25.607 7.302 26.837 1.00 95.50 223 LEU A C 1
ATOM 1751 O O . LEU A 1 223 ? -26.190 7.657 25.813 1.00 95.50 223 LEU A O 1
ATOM 1755 N N . GLN A 1 224 ? -26.248 7.075 27.988 1.00 94.25 224 GLN A N 1
ATOM 1756 C CA . GLN A 1 224 ? -27.704 7.182 28.144 1.00 94.25 224 GLN A CA 1
ATOM 1757 C C . GLN A 1 224 ? -28.216 8.603 27.851 1.00 94.25 224 GLN A C 1
ATOM 1759 O O . GLN A 1 224 ? -29.139 8.763 27.055 1.00 94.25 224 GLN A O 1
ATOM 1764 N N . GLU A 1 225 ? -27.578 9.636 28.408 1.00 95.06 225 GLU A N 1
ATOM 1765 C CA . GLU A 1 225 ? -27.900 11.051 28.156 1.00 95.06 225 GLU A CA 1
ATOM 1766 C C . GLU A 1 225 ? -27.795 11.433 26.670 1.00 95.06 225 GLU A C 1
ATOM 1768 O O . GLU A 1 225 ? -28.564 12.262 26.180 1.00 95.06 225 GLU A O 1
ATOM 1773 N N . LEU A 1 226 ? -26.861 10.823 25.932 1.00 94.50 226 LEU A N 1
ATOM 1774 C CA . LEU A 1 226 ? -26.686 11.046 24.495 1.00 94.50 226 LEU A CA 1
ATOM 1775 C C . LEU A 1 226 ? -27.540 10.114 23.612 1.00 94.50 226 LEU A C 1
ATOM 1777 O O . LEU A 1 226 ? -27.441 10.192 22.388 1.00 94.50 226 LEU A O 1
ATOM 1781 N N . ASN A 1 227 ? -28.395 9.265 24.196 1.00 94.00 227 ASN A N 1
ATOM 1782 C CA . ASN A 1 227 ? -29.181 8.230 23.504 1.00 94.00 227 ASN A CA 1
ATOM 1783 C C . ASN A 1 227 ? -28.320 7.216 22.718 1.00 94.00 227 ASN A C 1
ATOM 1785 O O . ASN A 1 227 ? -28.712 6.722 21.657 1.00 94.00 227 ASN A O 1
ATOM 1789 N N . PHE A 1 228 ? -27.140 6.889 23.247 1.00 95.38 228 PHE A N 1
ATOM 1790 C CA . PHE A 1 228 ? -26.277 5.824 22.746 1.00 95.38 228 PHE A CA 1
ATOM 1791 C C . PHE A 1 228 ? -26.434 4.543 23.572 1.00 95.38 228 PHE A C 1
ATOM 1793 O O . PHE A 1 228 ? -26.471 4.567 24.801 1.00 95.38 228 PHE A O 1
ATOM 1800 N N . ILE A 1 229 ? -26.447 3.404 22.883 1.00 93.94 229 ILE A N 1
ATOM 1801 C CA . ILE A 1 229 ? -26.404 2.064 23.470 1.00 93.94 229 ILE A CA 1
ATOM 1802 C C . ILE A 1 229 ? -25.054 1.406 23.181 1.00 93.94 229 ILE A C 1
ATOM 1804 O O . ILE A 1 229 ? -24.485 1.562 22.098 1.00 93.94 229 ILE A O 1
ATOM 1808 N N . GLN A 1 230 ? -24.548 0.651 24.152 1.00 94.50 230 GLN A N 1
ATOM 1809 C CA . GLN A 1 230 ? -23.423 -0.264 23.975 1.00 94.50 230 GLN A CA 1
ATOM 1810 C C . GLN A 1 230 ? -23.996 -1.655 23.626 1.00 94.50 230 GLN A C 1
ATOM 1812 O O . GLN A 1 230 ? -25.038 -2.039 24.159 1.00 94.50 230 GLN A O 1
ATOM 1817 N N . LEU A 1 231 ? -23.372 -2.385 22.690 1.00 93.75 231 LEU A N 1
ATOM 1818 C CA . LEU A 1 231 ? -23.917 -3.647 22.160 1.00 93.75 231 LEU A CA 1
ATOM 1819 C C . LEU A 1 231 ? -23.241 -4.941 22.657 1.00 93.75 231 LEU A C 1
ATOM 1821 O O . LEU A 1 231 ? -23.886 -5.986 22.600 1.00 93.75 231 LEU A O 1
ATOM 1825 N N . ILE A 1 232 ? -21.986 -4.911 23.113 1.00 93.38 232 ILE A N 1
ATOM 1826 C CA . ILE A 1 232 ? -21.211 -6.114 23.481 1.00 93.38 232 ILE A CA 1
ATOM 1827 C C . ILE A 1 232 ? -21.460 -6.484 24.946 1.00 93.38 232 ILE A C 1
ATOM 1829 O O . ILE A 1 232 ? -21.220 -5.663 25.825 1.00 93.38 232 ILE A O 1
ATOM 1833 N N . GLN A 1 233 ? -21.883 -7.726 25.203 1.00 89.44 233 GLN A N 1
ATOM 1834 C CA . GLN A 1 233 ? -22.173 -8.235 26.554 1.00 89.44 233 GLN A CA 1
ATOM 1835 C C . GLN A 1 233 ? -21.153 -9.276 27.058 1.00 89.44 233 GLN A C 1
ATOM 1837 O O . GLN A 1 233 ? -21.010 -9.448 28.267 1.00 89.44 233 GLN A O 1
ATOM 1842 N N . ASP A 1 234 ? -20.421 -9.946 26.162 1.00 89.62 234 ASP A N 1
ATOM 1843 C CA . ASP A 1 234 ? -19.404 -10.943 26.523 1.00 89.62 234 ASP A CA 1
ATOM 1844 C C . ASP A 1 234 ? -18.036 -10.297 26.840 1.00 89.62 234 ASP A C 1
ATOM 1846 O O . ASP A 1 234 ? -17.684 -9.291 26.217 1.00 89.62 234 ASP A O 1
ATOM 1850 N N . PRO A 1 235 ? -17.207 -10.880 27.734 1.00 89.75 235 PRO A N 1
ATOM 1851 C CA . PRO A 1 235 ? -15.853 -10.391 28.007 1.00 89.75 235 PRO A CA 1
ATOM 1852 C C . PRO A 1 235 ? -14.967 -10.368 26.752 1.00 89.75 235 PRO A C 1
ATOM 1854 O O . PRO A 1 235 ? -14.860 -11.365 26.036 1.00 89.75 235 PRO A O 1
ATOM 1857 N N . THR A 1 236 ? -14.274 -9.252 26.519 1.00 89.75 236 THR A N 1
ATOM 1858 C CA . THR A 1 236 ? -13.442 -9.027 25.320 1.00 89.75 236 THR A CA 1
ATOM 1859 C C . THR A 1 236 ? -11.963 -9.324 25.552 1.00 89.75 236 THR A C 1
ATOM 1861 O O . THR A 1 236 ? -11.234 -9.635 24.609 1.00 89.75 236 THR A O 1
ATOM 1864 N N . HIS A 1 237 ? -11.523 -9.305 26.811 1.00 85.81 237 HIS A N 1
ATOM 1865 C CA . HIS A 1 237 ? -10.175 -9.673 27.232 1.00 85.81 237 HIS A CA 1
ATOM 1866 C C . HIS A 1 237 ? -10.214 -11.019 27.994 1.00 85.81 237 HIS A C 1
ATOM 1868 O O . HIS A 1 237 ? -10.519 -11.048 29.186 1.00 85.81 237 HIS A O 1
ATOM 1874 N N . PRO A 1 238 ? -9.949 -12.171 27.343 1.00 74.50 238 PRO A N 1
ATOM 1875 C CA . PRO A 1 238 ? -10.142 -13.502 27.937 1.00 74.50 238 PRO A CA 1
ATOM 1876 C C . PRO A 1 238 ? -9.104 -13.916 28.995 1.00 74.50 238 PRO A C 1
ATOM 1878 O O . PRO A 1 238 ? -9.324 -14.911 29.684 1.00 74.50 238 PRO A O 1
ATOM 1881 N N . GLY A 1 239 ? -7.964 -13.219 29.102 1.00 72.88 239 GLY A N 1
ATOM 1882 C CA . GLY A 1 239 ? -6.907 -13.544 30.073 1.00 72.88 239 GLY A CA 1
ATOM 1883 C C . GLY A 1 239 ? -7.289 -13.156 31.503 1.00 72.88 239 GLY A C 1
ATOM 1884 O O . GLY A 1 239 ? -7.305 -13.998 32.396 1.00 72.88 239 GLY A O 1
ATOM 1885 N N . GLU A 1 240 ? -7.676 -11.895 31.680 1.00 77.19 240 GLU A N 1
ATOM 1886 C CA . GLU A 1 240 ? -8.386 -11.392 32.860 1.00 77.19 240 GLU A CA 1
ATOM 1887 C C . GLU A 1 240 ? -9.787 -10.967 32.398 1.00 77.19 240 GLU A C 1
ATOM 1889 O O . GLU A 1 240 ? -9.894 -9.882 31.813 1.00 77.19 240 GLU A O 1
ATOM 1894 N N . PRO A 1 241 ? -10.831 -11.807 32.588 1.00 84.56 241 PRO A N 1
ATOM 1895 C CA . PRO A 1 241 ? -12.170 -11.582 32.044 1.00 84.56 241 PRO A CA 1
ATOM 1896 C C . PRO A 1 241 ? -12.724 -10.200 32.389 1.00 84.56 241 PRO A C 1
ATOM 1898 O O . PRO A 1 241 ? -13.116 -9.929 33.521 1.00 84.56 241 PRO A O 1
ATOM 1901 N N . SER A 1 242 ? -12.724 -9.330 31.385 1.00 90.50 242 SER A N 1
ATOM 1902 C CA . SER A 1 242 ? -13.159 -7.937 31.458 1.00 90.50 242 SER A CA 1
ATOM 1903 C C . SER A 1 242 ? -13.733 -7.509 30.110 1.00 90.50 242 SER A C 1
ATOM 1905 O O . SER A 1 242 ? -13.414 -8.092 29.066 1.00 90.50 242 SER A O 1
ATOM 1907 N N . LEU A 1 243 ? -14.622 -6.520 30.142 1.00 93.44 243 LEU A N 1
ATOM 1908 C CA . LEU A 1 243 ? -15.349 -6.019 28.980 1.00 93.44 243 LEU A CA 1
ATOM 1909 C C . LEU A 1 243 ? -14.965 -4.553 28.782 1.00 93.44 243 LEU A C 1
ATOM 1911 O O . LEU A 1 243 ? -15.529 -3.673 29.426 1.00 93.44 243 LEU A O 1
ATOM 1915 N N . ILE A 1 244 ? -13.951 -4.332 27.941 1.00 93.88 244 ILE A N 1
ATOM 1916 C CA . ILE A 1 244 ? -13.295 -3.028 27.729 1.00 93.88 244 ILE A CA 1
ATOM 1917 C C . ILE A 1 244 ? -13.276 -2.584 26.258 1.00 93.88 244 ILE A C 1
ATOM 1919 O O . ILE A 1 244 ? -13.125 -1.392 25.981 1.00 93.88 244 ILE A O 1
ATOM 1923 N N . ASP A 1 245 ? -13.459 -3.516 25.316 1.00 95.00 245 ASP A N 1
ATOM 1924 C CA . ASP A 1 245 ? -13.597 -3.230 23.887 1.00 95.00 245 ASP A CA 1
ATOM 1925 C C . ASP A 1 245 ? -15.093 -3.086 23.553 1.00 95.00 245 ASP A C 1
ATOM 1927 O O . ASP A 1 245 ? -15.868 -4.040 23.631 1.00 95.00 245 ASP A O 1
ATOM 1931 N N . HIS A 1 246 ? -15.542 -1.874 23.229 1.00 95.62 246 HIS A N 1
ATOM 1932 C CA . HIS A 1 246 ? -16.966 -1.548 23.111 1.00 95.62 246 HIS A CA 1
ATOM 1933 C C . HIS A 1 246 ? -17.387 -1.320 21.657 1.00 95.62 246 HIS A C 1
ATOM 1935 O O . HIS A 1 246 ? -16.673 -0.676 20.889 1.00 95.62 246 HIS A O 1
ATOM 1941 N N . VAL A 1 247 ? -18.601 -1.764 21.310 1.00 96.75 247 VAL A N 1
ATOM 1942 C CA . VAL A 1 247 ? -19.367 -1.237 20.167 1.00 96.75 247 VAL A CA 1
ATOM 1943 C C . VAL A 1 247 ? -20.471 -0.341 20.716 1.00 96.75 247 VAL A C 1
ATOM 1945 O O . VAL A 1 247 ? -21.285 -0.807 21.510 1.00 96.75 247 VAL A O 1
ATOM 1948 N N . VAL A 1 248 ? -20.510 0.918 20.285 1.00 96.38 248 VAL A N 1
ATOM 1949 C CA . VAL A 1 248 ? -21.441 1.956 20.749 1.00 96.38 248 VAL A CA 1
ATOM 1950 C C . VAL A 1 248 ? -22.174 2.574 19.553 1.00 96.38 248 VAL A C 1
ATOM 1952 O O . VAL A 1 248 ? -21.543 2.941 18.560 1.00 96.38 248 VAL A O 1
ATOM 1955 N N . THR A 1 249 ? -23.504 2.689 19.622 1.00 95.88 249 THR A N 1
ATOM 1956 C CA . THR A 1 249 ? -24.342 3.223 18.531 1.00 95.88 249 THR A CA 1
ATOM 1957 C C . THR A 1 249 ? -25.542 4.027 19.032 1.00 95.88 249 THR A C 1
ATOM 1959 O O . THR A 1 249 ? -26.055 3.765 20.112 1.00 95.88 249 THR A O 1
ATOM 1962 N N . ASN A 1 250 ? -26.010 4.988 18.232 1.00 94.31 250 ASN A N 1
ATOM 1963 C CA . ASN A 1 250 ? -27.263 5.722 18.451 1.00 94.31 250 ASN A CA 1
ATOM 1964 C C . ASN A 1 250 ? -28.484 5.055 17.776 1.00 94.31 250 ASN A C 1
ATOM 1966 O O . ASN A 1 250 ? -29.591 5.590 17.819 1.00 94.31 250 ASN A O 1
ATOM 1970 N N . MET A 1 251 ? -28.312 3.901 17.116 1.00 89.75 251 MET A N 1
ATOM 1971 C CA . MET A 1 251 ? -29.419 3.183 16.480 1.00 89.75 251 MET A CA 1
ATOM 1972 C C . MET A 1 251 ? -30.171 2.289 17.474 1.00 89.75 251 MET A C 1
ATOM 1974 O O . MET A 1 251 ? -29.878 1.104 17.604 1.00 89.75 251 MET A O 1
ATOM 1978 N N . THR A 1 252 ? -31.216 2.834 18.097 1.00 81.56 252 THR A N 1
ATOM 1979 C CA . THR A 1 252 ? -32.138 2.111 19.002 1.00 81.56 252 THR A CA 1
ATOM 1980 C C . THR A 1 252 ? -32.859 0.913 18.365 1.00 81.56 252 THR A C 1
ATOM 1982 O O . THR A 1 252 ? -33.347 0.037 19.072 1.00 81.56 252 THR A O 1
ATOM 1985 N N . SER A 1 253 ? -32.908 0.836 17.031 1.00 82.88 253 SER A N 1
ATOM 1986 C CA . SER A 1 253 ? -33.433 -0.312 16.274 1.00 82.88 253 SER A CA 1
ATOM 1987 C C . SER A 1 253 ? -32.476 -1.511 16.203 1.00 82.88 253 SER A C 1
ATOM 1989 O O . SER A 1 253 ? -32.853 -2.565 15.687 1.00 82.88 253 SER A O 1
ATOM 1991 N N . ILE A 1 254 ? -31.242 -1.376 16.699 1.00 85.31 254 ILE A N 1
ATOM 1992 C CA . ILE A 1 254 ? -30.241 -2.444 16.738 1.00 85.31 254 ILE A CA 1
ATOM 1993 C C . ILE A 1 254 ? -30.234 -3.082 18.130 1.00 85.31 254 ILE A C 1
ATOM 1995 O O . ILE A 1 254 ? -30.145 -2.398 19.143 1.00 85.31 254 ILE A O 1
ATOM 1999 N N . THR A 1 255 ? -30.292 -4.413 18.177 1.00 84.62 255 THR A N 1
ATOM 2000 C CA . THR A 1 255 ? -30.183 -5.189 19.424 1.00 84.62 255 THR A CA 1
ATOM 2001 C C . THR A 1 255 ? -28.776 -5.759 19.594 1.00 84.62 255 THR A C 1
ATOM 2003 O O . THR A 1 255 ? -28.037 -5.893 18.616 1.00 84.62 255 THR A O 1
ATOM 2006 N N . HIS A 1 256 ? -28.426 -6.184 20.813 1.00 82.75 256 HIS A N 1
ATOM 2007 C CA . HIS A 1 256 ? -27.153 -6.854 21.126 1.00 82.75 256 HIS A CA 1
ATOM 2008 C C . HIS A 1 256 ? -26.797 -7.988 20.145 1.00 82.75 256 HIS A C 1
ATOM 2010 O O . HIS A 1 256 ? -25.639 -8.127 19.774 1.00 82.75 256 HIS A O 1
ATOM 2016 N N . ARG A 1 257 ? -27.794 -8.722 19.618 1.00 83.75 257 ARG A N 1
ATOM 2017 C CA . ARG A 1 257 ? -27.620 -9.801 18.618 1.00 83.75 257 ARG A CA 1
ATOM 2018 C C . ARG A 1 257 ? -26.980 -9.361 17.292 1.00 83.75 257 ARG A C 1
ATOM 2020 O O . ARG A 1 257 ? -26.572 -10.214 16.509 1.00 83.75 257 ARG A O 1
ATOM 2027 N N . ALA A 1 258 ? -26.930 -8.062 16.995 1.00 86.94 258 ALA A N 1
ATOM 2028 C CA . ALA A 1 258 ? -26.224 -7.547 15.823 1.00 86.94 258 ALA A CA 1
ATOM 2029 C C . ALA A 1 258 ? -24.700 -7.491 16.021 1.00 86.94 258 ALA A C 1
ATOM 2031 O O . ALA A 1 258 ? -23.971 -7.392 15.030 1.00 86.94 258 ALA A O 1
ATOM 2032 N N . ALA A 1 259 ? -24.231 -7.548 17.271 1.00 91.44 259 ALA A N 1
ATOM 2033 C CA . ALA A 1 259 ? -22.827 -7.572 17.646 1.00 91.44 259 ALA A CA 1
ATOM 2034 C C . ALA A 1 259 ? -22.418 -8.942 18.222 1.00 91.44 259 ALA A C 1
ATOM 2036 O O . ALA A 1 259 ? -23.262 -9.720 18.659 1.00 91.44 259 ALA A O 1
ATOM 2037 N N . ALA A 1 260 ? -21.123 -9.256 18.182 1.00 92.06 260 ALA A N 1
ATOM 2038 C CA . ALA A 1 260 ? -20.575 -10.503 18.719 1.00 92.06 260 ALA A CA 1
ATOM 2039 C C . ALA A 1 260 ? -19.082 -10.372 19.048 1.00 92.06 260 ALA A C 1
ATOM 2041 O O . ALA A 1 260 ? -18.356 -9.654 18.354 1.00 92.06 260 ALA A O 1
ATOM 2042 N N . VAL A 1 261 ? -18.612 -11.125 20.047 1.00 91.69 261 VAL A N 1
ATOM 2043 C CA . VAL A 1 261 ? -17.180 -11.326 20.313 1.00 91.69 261 VAL A CA 1
ATOM 2044 C C . VAL A 1 261 ? -16.696 -12.580 19.580 1.00 91.69 261 VAL A C 1
ATOM 2046 O O . VAL A 1 261 ? -17.275 -13.660 19.695 1.00 91.69 261 VAL A O 1
ATOM 2049 N N . VAL A 1 262 ? -15.620 -12.445 18.808 1.00 89.62 262 VAL A N 1
ATOM 2050 C CA . VAL A 1 262 ? -14.998 -13.514 18.021 1.00 89.62 262 VAL A CA 1
ATOM 2051 C C . VAL A 1 262 ? -13.578 -13.749 18.519 1.00 89.62 262 VAL A C 1
ATOM 2053 O O . VAL A 1 262 ? -12.731 -12.860 18.481 1.00 89.62 262 VAL A O 1
ATOM 2056 N N . GLN A 1 263 ? -13.294 -14.977 18.948 1.00 85.06 263 GLN A N 1
ATOM 2057 C CA . GLN A 1 263 ? -11.991 -15.343 19.504 1.00 85.06 263 GLN A CA 1
ATOM 2058 C C . GLN A 1 263 ? -10.870 -15.245 18.449 1.00 85.06 263 GLN A C 1
ATOM 2060 O O . GLN A 1 263 ? -10.951 -15.890 17.402 1.00 85.06 263 GLN A O 1
ATOM 2065 N N . THR A 1 264 ? -9.802 -14.475 18.709 1.00 82.56 264 THR A N 1
ATOM 2066 C CA . THR A 1 264 ? -8.638 -14.349 17.807 1.00 82.56 264 THR A CA 1
ATOM 2067 C C . THR A 1 264 ? -7.286 -14.432 18.522 1.00 82.56 264 THR A C 1
ATOM 2069 O O . THR A 1 264 ? -7.120 -14.080 19.680 1.00 82.56 264 THR A O 1
ATOM 2072 N N . HIS A 1 265 ? -6.261 -14.930 17.830 1.00 73.38 265 HIS A N 1
ATOM 2073 C CA . HIS A 1 265 ? -4.979 -15.319 18.443 1.00 73.38 265 HIS A CA 1
ATOM 2074 C C . HIS A 1 265 ? -3.888 -14.229 18.361 1.00 73.38 265 HIS A C 1
ATOM 2076 O O . HIS A 1 265 ? -2.692 -14.533 18.455 1.00 73.38 265 HIS A O 1
ATOM 2082 N N . VAL A 1 266 ? -4.281 -12.983 18.085 1.00 80.50 266 VAL A N 1
ATOM 2083 C CA . VAL A 1 266 ? -3.403 -11.961 17.484 1.00 80.50 266 VAL A CA 1
ATOM 2084 C C . VAL A 1 266 ? -2.841 -10.989 18.530 1.00 80.50 266 VAL A C 1
ATOM 2086 O O . VAL A 1 266 ? -1.640 -10.682 18.534 1.00 80.50 266 VAL A O 1
ATOM 2089 N N . SER A 1 267 ? -3.681 -10.584 19.476 1.00 85.56 267 SER A N 1
ATOM 2090 C CA . SER A 1 267 ? -3.318 -9.969 20.753 1.00 85.56 267 SER A CA 1
ATOM 2091 C C . SER A 1 267 ? -3.841 -10.856 21.898 1.00 85.56 267 SER A C 1
ATOM 2093 O O . SER A 1 267 ? -3.954 -12.076 21.749 1.00 85.56 267 SER A O 1
ATOM 2095 N N . ASP A 1 268 ? -4.058 -10.253 23.056 1.00 85.38 268 ASP A N 1
ATOM 2096 C CA . ASP A 1 268 ? -4.776 -10.751 24.225 1.00 85.38 268 ASP A CA 1
ATOM 2097 C C . ASP A 1 268 ? -6.186 -10.136 24.359 1.00 85.38 268 ASP A C 1
ATOM 2099 O O . ASP A 1 268 ? -6.882 -10.433 25.324 1.00 85.38 268 ASP A O 1
ATOM 2103 N N . HIS A 1 269 ? -6.625 -9.356 23.365 1.00 90.88 269 HIS A N 1
ATOM 2104 C CA . HIS A 1 269 ? -8.021 -8.969 23.158 1.00 90.88 269 HIS A CA 1
ATOM 2105 C C . HIS A 1 269 ? -8.617 -9.816 22.023 1.00 90.88 269 HIS A C 1
ATOM 2107 O O . HIS A 1 269 ? -7.941 -10.115 21.031 1.00 90.88 269 HIS A O 1
ATOM 2113 N N . ASP A 1 270 ? -9.885 -10.189 22.153 1.00 92.62 270 ASP A N 1
ATOM 2114 C CA . ASP A 1 270 ? -10.655 -10.828 21.089 1.00 92.62 270 ASP A CA 1
ATOM 2115 C C . ASP A 1 270 ? -11.332 -9.779 20.177 1.00 92.62 270 ASP A C 1
ATOM 2117 O O . ASP A 1 270 ? -11.396 -8.592 20.488 1.00 92.62 270 ASP A O 1
ATOM 2121 N N . LEU A 1 271 ? -11.757 -10.194 18.981 1.00 93.88 271 LEU A N 1
ATOM 2122 C CA . LEU A 1 271 ? -12.295 -9.305 17.944 1.00 93.88 271 LEU A CA 1
ATOM 2123 C C . LEU A 1 271 ? -13.779 -9.045 18.200 1.00 93.88 271 LEU A C 1
ATOM 2125 O O . LEU A 1 271 ? -14.578 -9.975 18.108 1.00 93.88 271 LEU A O 1
ATOM 2129 N N . ILE A 1 272 ? -14.177 -7.793 18.412 1.00 95.31 272 ILE A N 1
ATOM 2130 C CA . ILE A 1 272 ? -15.599 -7.426 18.416 1.00 95.31 272 ILE A CA 1
ATOM 2131 C C . ILE A 1 272 ? -16.071 -7.167 16.978 1.00 95.31 272 ILE A C 1
ATOM 2133 O O . ILE A 1 272 ? -15.352 -6.575 16.171 1.00 95.31 272 ILE A O 1
ATOM 2137 N N . ILE A 1 273 ? -17.274 -7.622 16.631 1.00 95.62 273 ILE A N 1
ATOM 2138 C CA . ILE A 1 273 ? -17.909 -7.438 15.315 1.00 95.62 273 ILE A CA 1
ATOM 2139 C C . ILE A 1 273 ? -19.293 -6.818 15.511 1.00 95.62 273 ILE A C 1
ATOM 2141 O O . ILE A 1 273 ? -19.964 -7.125 16.491 1.00 95.62 273 ILE A O 1
ATOM 2145 N N . VAL A 1 274 ? -19.743 -5.992 14.561 1.00 94.88 274 VAL A N 1
ATOM 2146 C CA . VAL A 1 274 ? -21.138 -5.545 14.438 1.00 94.88 274 VAL A CA 1
ATOM 2147 C C . VAL A 1 274 ? -21.611 -5.574 12.983 1.00 94.88 274 VAL A C 1
ATOM 2149 O O . VAL A 1 274 ? -20.902 -5.160 12.062 1.00 94.88 274 VAL A O 1
ATOM 2152 N N . ASN A 1 275 ? -22.835 -6.052 12.767 1.00 92.94 275 ASN A N 1
ATOM 2153 C CA . ASN A 1 275 ? -23.531 -5.965 11.488 1.00 92.94 275 ASN A CA 1
ATOM 2154 C C . ASN A 1 275 ? -24.388 -4.695 11.463 1.00 92.94 275 ASN A C 1
ATOM 2156 O O . ASN A 1 275 ? -25.421 -4.612 12.125 1.00 92.94 275 ASN A O 1
ATOM 2160 N N . ALA A 1 276 ? -23.950 -3.701 10.696 1.00 90.75 276 ALA A N 1
ATOM 2161 C CA . ALA A 1 276 ? -24.677 -2.459 10.495 1.00 90.75 276 ALA A CA 1
ATOM 2162 C C . ALA A 1 276 ? -25.764 -2.662 9.417 1.00 90.75 276 ALA A C 1
ATOM 2164 O O . ALA A 1 276 ? -25.413 -3.052 8.300 1.00 90.75 276 ALA A O 1
ATOM 2165 N N . PRO A 1 277 ? -27.057 -2.356 9.666 1.00 88.88 277 PRO A N 1
ATOM 2166 C CA . PRO A 1 277 ? -28.162 -2.472 8.697 1.00 88.88 277 PRO A CA 1
ATOM 2167 C C . PRO A 1 277 ? -28.102 -1.529 7.469 1.00 88.88 277 PRO A C 1
ATOM 2169 O O . PRO A 1 277 ? -29.124 -1.195 6.877 1.00 88.88 277 PRO A O 1
ATOM 2172 N N . LEU A 1 278 ? -26.903 -1.136 7.046 1.00 87.50 278 LEU A N 1
ATOM 2173 C CA . LEU A 1 278 ? -26.598 -0.357 5.848 1.00 87.50 278 LEU A CA 1
ATOM 2174 C C . LEU A 1 278 ? -26.408 -1.298 4.644 1.00 87.50 278 LEU A C 1
ATOM 2176 O O . LEU A 1 278 ? -25.693 -2.294 4.784 1.00 87.50 278 LEU A O 1
ATOM 2180 N N . PRO A 1 279 ? -26.963 -1.005 3.453 1.00 86.56 279 PRO A N 1
ATOM 2181 C CA . PRO A 1 279 ? -26.777 -1.831 2.266 1.00 86.56 279 PRO A CA 1
ATOM 2182 C C . PRO A 1 279 ? -25.299 -2.051 1.924 1.00 86.56 279 PRO A C 1
ATOM 2184 O O . PRO A 1 279 ? -24.505 -1.114 1.851 1.00 86.56 279 PRO A O 1
ATOM 2187 N N . ARG A 1 280 ? -24.921 -3.299 1.654 1.00 84.62 280 ARG A N 1
ATOM 2188 C CA . ARG A 1 280 ? -23.557 -3.651 1.251 1.00 84.62 280 ARG A CA 1
ATOM 2189 C C . ARG A 1 280 ? -23.343 -3.332 -0.237 1.00 84.62 280 ARG A C 1
ATOM 2191 O O . ARG A 1 280 ? -24.040 -3.917 -1.072 1.00 84.62 280 ARG A O 1
ATOM 2198 N N . PRO A 1 281 ? -22.387 -2.464 -0.625 1.00 79.50 281 PRO A N 1
ATOM 2199 C CA . PRO A 1 281 ? -22.104 -2.228 -2.037 1.00 79.50 281 PRO A CA 1
ATOM 2200 C C . PRO A 1 281 ? -21.602 -3.510 -2.710 1.00 79.50 281 PRO A C 1
ATOM 2202 O O . PRO A 1 281 ? -20.828 -4.281 -2.130 1.00 79.50 281 PRO A O 1
ATOM 2205 N N . LYS A 1 282 ? -22.055 -3.756 -3.945 1.00 71.31 282 LYS A N 1
ATOM 2206 C CA . LYS A 1 282 ? -21.605 -4.897 -4.753 1.00 71.31 282 LYS A CA 1
ATOM 2207 C C . LYS A 1 282 ? -20.183 -4.625 -5.248 1.00 71.31 282 LYS A C 1
ATOM 2209 O O . LYS A 1 282 ? -19.999 -3.711 -6.050 1.00 71.31 282 LYS A O 1
ATOM 2214 N N . ARG A 1 283 ? -19.213 -5.448 -4.828 1.00 63.62 283 ARG A N 1
ATOM 2215 C CA . ARG A 1 283 ? -17.822 -5.378 -5.310 1.00 63.62 283 ARG A CA 1
ATOM 2216 C C . ARG A 1 283 ? -17.771 -5.450 -6.835 1.00 63.62 283 ARG A C 1
ATOM 2218 O O . ARG A 1 283 ? -17.993 -6.516 -7.412 1.00 63.62 283 ARG A O 1
ATOM 2225 N N . LYS A 1 284 ? -17.441 -4.330 -7.481 1.00 57.69 284 LYS A N 1
ATOM 2226 C CA . LYS A 1 284 ? -17.045 -4.311 -8.893 1.00 57.69 284 LYS A CA 1
ATOM 2227 C C . LYS A 1 284 ? -15.627 -4.894 -8.986 1.00 57.69 284 LYS A C 1
ATOM 2229 O O . LYS A 1 284 ? -14.748 -4.406 -8.276 1.00 57.69 284 LYS A O 1
ATOM 2234 N N . PRO A 1 285 ? -15.364 -5.925 -9.809 1.00 57.06 285 PRO A N 1
ATOM 2235 C CA . PRO A 1 285 ? -13.998 -6.373 -10.056 1.00 57.06 285 PRO A CA 1
ATOM 2236 C C . PRO A 1 285 ? -13.158 -5.216 -10.606 1.00 57.06 285 PRO A C 1
ATOM 2238 O O . PRO A 1 285 ? -13.618 -4.497 -11.491 1.00 57.06 285 PRO A O 1
ATOM 2241 N N . ARG A 1 286 ? -11.922 -5.043 -10.122 1.00 54.34 286 ARG A N 1
ATOM 2242 C CA . ARG A 1 286 ? -11.004 -4.069 -10.720 1.00 54.34 286 ARG A CA 1
ATOM 2243 C C . ARG A 1 286 ? -10.548 -4.603 -12.075 1.00 54.34 286 ARG A C 1
ATOM 2245 O O . ARG A 1 286 ? -9.749 -5.534 -12.151 1.00 54.34 286 ARG A O 1
ATOM 2252 N N . GLU A 1 287 ? -11.098 -4.043 -13.138 1.00 61.12 287 GLU A N 1
ATOM 2253 C CA . GLU A 1 287 ? -10.774 -4.406 -14.514 1.00 61.12 287 GLU A CA 1
ATOM 2254 C C . GLU A 1 287 ? -9.637 -3.530 -15.046 1.00 61.12 287 GLU A C 1
ATOM 2256 O O . GLU A 1 287 ? -9.545 -2.344 -14.729 1.00 61.12 287 GLU A O 1
ATOM 2261 N N . LEU A 1 288 ? -8.733 -4.137 -15.815 1.00 58.12 288 LEU A N 1
ATOM 2262 C CA . LEU A 1 288 ? -7.602 -3.463 -16.442 1.00 58.12 288 LEU A CA 1
ATOM 2263 C C . LEU A 1 288 ? -7.592 -3.820 -17.930 1.00 58.12 288 LEU A C 1
ATOM 2265 O O . LEU A 1 288 ? -7.452 -4.988 -18.293 1.00 58.12 288 LEU A O 1
ATOM 2269 N N . MET A 1 289 ? -7.760 -2.807 -18.779 1.00 67.88 289 MET A N 1
ATOM 2270 C CA . MET A 1 289 ? -7.712 -2.943 -20.236 1.00 67.88 289 MET A CA 1
ATOM 2271 C C . MET A 1 289 ? -6.262 -3.118 -20.687 1.00 67.88 289 MET A C 1
ATOM 2273 O O . MET A 1 289 ? -5.415 -2.272 -20.404 1.00 67.88 289 MET A O 1
ATOM 2277 N N . THR A 1 290 ? -5.950 -4.229 -21.356 1.00 70.19 290 THR A N 1
ATOM 2278 C CA . THR A 1 290 ? -4.580 -4.526 -21.797 1.00 70.19 290 THR A CA 1
ATOM 2279 C C . THR A 1 290 ? -4.551 -5.355 -23.082 1.00 70.19 290 THR A C 1
ATOM 2281 O O . THR A 1 290 ? -5.481 -6.108 -23.371 1.00 70.19 290 THR A O 1
ATOM 2284 N N . ARG A 1 291 ? -3.476 -5.207 -23.866 1.00 77.69 291 ARG A N 1
ATOM 2285 C CA . ARG A 1 291 ? -3.238 -5.931 -25.123 1.00 77.69 291 ARG A CA 1
ATOM 2286 C C . ARG A 1 291 ? -2.330 -7.136 -24.869 1.00 77.69 291 ARG A C 1
ATOM 2288 O O . ARG A 1 291 ? -1.230 -6.991 -24.331 1.00 77.69 291 ARG A O 1
ATOM 2295 N N . SER A 1 292 ? -2.764 -8.337 -25.250 1.00 75.25 292 SER A N 1
ATOM 2296 C CA . SER A 1 292 ? -2.001 -9.570 -24.995 1.00 75.25 292 SER A CA 1
ATOM 2297 C C . SER A 1 292 ? -0.972 -9.852 -26.095 1.00 75.25 292 SER A C 1
ATOM 2299 O O . SER A 1 292 ? -1.191 -10.694 -26.961 1.00 75.25 292 SER A O 1
ATOM 2301 N N . THR A 1 293 ? 0.200 -9.216 -26.021 1.00 77.94 293 THR A N 1
ATOM 2302 C CA . THR A 1 293 ? 1.332 -9.414 -26.962 1.00 77.94 293 THR A CA 1
ATOM 2303 C C . THR A 1 293 ? 2.050 -10.771 -26.831 1.00 77.94 293 THR A C 1
ATOM 2305 O O . THR A 1 293 ? 3.214 -10.916 -27.215 1.00 77.94 293 THR A O 1
ATOM 2308 N N . ARG A 1 294 ? 1.399 -11.769 -26.219 1.00 72.88 294 ARG A N 1
ATOM 2309 C CA . ARG A 1 294 ? 1.964 -13.097 -25.947 1.00 72.88 294 ARG A CA 1
ATOM 2310 C C . ARG A 1 294 ? 1.837 -14.040 -27.143 1.00 72.88 294 ARG A C 1
ATOM 2312 O O . ARG A 1 294 ? 2.806 -14.717 -27.461 1.00 72.88 294 ARG A O 1
ATOM 2319 N N . ASP A 1 295 ? 0.663 -14.059 -27.763 1.00 75.00 295 ASP A N 1
ATOM 2320 C CA . ASP A 1 295 ? 0.242 -15.082 -28.728 1.00 75.00 295 ASP A CA 1
ATOM 2321 C C . ASP A 1 295 ? -0.108 -14.440 -30.095 1.00 75.00 295 ASP A C 1
ATOM 2323 O O . ASP A 1 295 ? -0.957 -14.928 -30.832 1.00 75.00 295 ASP A O 1
ATOM 2327 N N . VAL A 1 296 ? 0.522 -13.295 -30.398 1.00 85.19 296 VAL A N 1
ATOM 2328 C CA . VAL A 1 296 ? 0.354 -12.522 -31.643 1.00 85.19 296 VAL A CA 1
ATOM 2329 C C . VAL A 1 296 ? 1.206 -13.135 -32.752 1.00 85.19 296 VAL A C 1
ATOM 2331 O O . VAL A 1 296 ? 2.408 -13.330 -32.560 1.00 85.19 296 VAL A O 1
ATOM 2334 N N . ASN A 1 297 ? 0.607 -13.373 -33.920 1.00 88.50 297 ASN A N 1
ATOM 2335 C CA . ASN A 1 297 ? 1.348 -13.684 -35.138 1.00 88.50 297 ASN A CA 1
ATOM 2336 C C . ASN A 1 297 ? 1.945 -12.382 -35.702 1.00 88.50 297 ASN A C 1
ATOM 2338 O O . ASN A 1 297 ? 1.233 -11.559 -36.275 1.00 88.50 297 ASN A O 1
ATOM 2342 N N . TYR A 1 298 ? 3.248 -12.183 -35.496 1.00 90.19 298 TYR A N 1
ATOM 2343 C CA . TYR A 1 298 ? 3.940 -10.976 -35.953 1.00 90.19 298 TYR A CA 1
ATOM 2344 C C . TYR A 1 298 ? 4.085 -10.911 -37.471 1.00 90.19 298 TYR A C 1
ATOM 2346 O O . TYR A 1 298 ? 4.085 -9.810 -38.006 1.00 90.19 298 TYR A O 1
ATOM 2354 N N . ASP A 1 299 ? 4.162 -12.050 -38.156 1.00 91.19 299 ASP A N 1
ATOM 2355 C CA . ASP A 1 299 ? 4.357 -12.098 -39.606 1.00 91.19 299 ASP A CA 1
ATOM 2356 C C . ASP A 1 299 ? 3.067 -11.680 -40.332 1.00 91.19 299 ASP A C 1
ATOM 2358 O O . ASP A 1 299 ? 3.109 -10.894 -41.273 1.00 91.19 299 ASP A O 1
ATOM 2362 N N . HIS A 1 300 ? 1.906 -12.099 -39.811 1.00 91.25 300 HIS A N 1
ATOM 2363 C CA . HIS A 1 300 ? 0.586 -11.651 -40.276 1.00 91.25 300 HIS A CA 1
ATOM 2364 C C . HIS A 1 300 ? 0.344 -10.163 -39.960 1.00 91.25 300 HIS A C 1
ATOM 2366 O O . HIS A 1 300 ? -0.073 -9.415 -40.834 1.00 91.25 300 HIS A O 1
ATOM 2372 N N . LEU A 1 301 ? 0.699 -9.691 -38.756 1.00 92.25 301 LEU A N 1
ATOM 2373 C CA . LEU A 1 301 ? 0.642 -8.257 -38.432 1.00 92.25 301 LEU A CA 1
ATOM 2374 C C . LEU A 1 301 ? 1.563 -7.420 -39.342 1.00 92.25 301 LEU A C 1
ATOM 2376 O O . LEU A 1 301 ? 1.189 -6.323 -39.743 1.00 92.25 301 LEU A O 1
ATOM 2380 N N . CYS A 1 302 ? 2.751 -7.924 -39.693 1.00 93.69 302 CYS A N 1
ATOM 2381 C CA . CYS A 1 302 ? 3.637 -7.260 -40.650 1.00 93.69 302 CYS A CA 1
ATOM 2382 C C . CYS A 1 302 ? 3.054 -7.254 -42.069 1.00 93.69 302 CYS A C 1
ATOM 2384 O O . CYS A 1 302 ? 3.198 -6.249 -42.757 1.00 93.69 302 CYS A O 1
ATOM 2386 N N . LEU A 1 303 ? 2.386 -8.329 -42.497 1.00 92.69 303 LEU A N 1
ATOM 2387 C CA . LEU A 1 303 ? 1.721 -8.399 -43.800 1.00 92.69 303 LEU A CA 1
ATOM 2388 C C . LEU A 1 303 ? 0.590 -7.367 -43.913 1.00 92.69 303 LEU A C 1
ATOM 2390 O O . LEU A 1 303 ? 0.563 -6.608 -44.878 1.00 92.69 303 LEU A O 1
ATOM 2394 N N . ASP A 1 304 ? -0.279 -7.269 -42.908 1.00 92.38 304 ASP A N 1
ATOM 2395 C CA . ASP A 1 304 ? -1.381 -6.298 -42.895 1.00 92.38 304 ASP A CA 1
ATOM 2396 C C . ASP A 1 304 ? -0.861 -4.853 -42.833 1.00 92.38 304 ASP A C 1
ATOM 2398 O O . ASP A 1 304 ? -1.364 -3.970 -43.531 1.00 92.38 304 ASP A O 1
ATOM 2402 N N . LEU A 1 305 ? 0.200 -4.602 -42.054 1.00 93.50 305 LEU A N 1
ATOM 2403 C CA . LEU A 1 305 ? 0.893 -3.308 -42.042 1.00 93.50 305 LEU A CA 1
ATOM 2404 C C . LEU A 1 305 ? 1.564 -2.995 -43.392 1.00 93.50 305 LEU A C 1
ATOM 2406 O O . LEU A 1 305 ? 1.655 -1.826 -43.744 1.00 93.50 305 LEU A O 1
ATOM 2410 N N . LEU A 1 306 ? 2.009 -3.996 -44.157 1.00 93.00 306 LEU A N 1
ATOM 2411 C CA . LEU A 1 306 ? 2.606 -3.815 -45.488 1.00 93.00 306 LEU A CA 1
ATOM 2412 C C . LEU A 1 306 ? 1.541 -3.569 -46.573 1.00 93.00 306 LEU A C 1
ATOM 2414 O O . LEU A 1 306 ? 1.801 -2.852 -47.533 1.00 93.00 306 LEU A O 1
ATOM 2418 N N . GLN A 1 307 ? 0.348 -4.147 -46.412 1.00 92.00 307 GLN A N 1
ATOM 2419 C CA . GLN A 1 307 ? -0.806 -3.959 -47.303 1.00 92.00 307 GLN A CA 1
ATOM 2420 C C . GLN A 1 307 ? -1.625 -2.694 -46.987 1.00 92.00 307 GLN A C 1
ATOM 2422 O O . GLN A 1 307 ? -2.459 -2.278 -47.791 1.00 92.00 307 GLN A O 1
ATOM 2427 N N . SER A 1 308 ? -1.403 -2.075 -45.826 1.00 92.94 308 SER A N 1
ATOM 2428 C CA . SER A 1 308 ? -2.079 -0.842 -45.412 1.00 92.94 308 SER A CA 1
ATOM 2429 C C . SER A 1 308 ? -1.699 0.353 -46.297 1.00 92.94 308 SER A C 1
ATOM 2431 O O . SER A 1 308 ? -0.541 0.510 -46.681 1.00 92.94 308 SER A O 1
ATOM 2433 N N . ASN A 1 309 ? -2.654 1.244 -46.594 1.00 91.31 309 ASN A N 1
ATOM 2434 C CA . ASN A 1 309 ? -2.362 2.430 -47.404 1.00 91.31 309 ASN A CA 1
ATOM 2435 C C . ASN A 1 309 ? -1.679 3.540 -46.583 1.00 91.31 309 ASN A C 1
ATOM 2437 O O . ASN A 1 309 ? -2.343 4.308 -45.887 1.00 91.31 309 ASN A O 1
ATOM 2441 N N . TRP A 1 310 ? -0.363 3.669 -46.744 1.00 91.12 310 TRP A N 1
ATOM 2442 C CA . TRP A 1 310 ? 0.450 4.718 -46.122 1.00 91.12 310 TRP A CA 1
ATOM 2443 C C . TRP A 1 310 ? 0.565 6.022 -46.932 1.00 91.12 310 TRP A C 1
ATOM 2445 O O . TRP A 1 310 ? 1.299 6.905 -46.489 1.00 91.12 310 TRP A O 1
ATOM 2455 N N . SER A 1 311 ? -0.119 6.190 -48.079 1.00 88.62 311 SER A N 1
ATOM 2456 C CA . SER A 1 311 ? 0.051 7.373 -48.956 1.00 88.62 311 SER A CA 1
ATOM 2457 C C . SER A 1 311 ? -0.078 8.699 -48.195 1.00 88.62 311 SER A C 1
ATOM 2459 O O . SER A 1 311 ? 0.800 9.551 -48.290 1.00 88.62 311 SER A O 1
ATOM 2461 N N . ARG A 1 312 ? -1.077 8.786 -47.306 1.00 85.31 312 ARG A N 1
ATOM 2462 C CA . ARG A 1 312 ? -1.377 9.936 -46.432 1.00 85.31 312 ARG A CA 1
ATOM 2463 C C . ARG A 1 312 ? -0.217 10.405 -45.542 1.00 85.31 312 ARG A C 1
ATOM 2465 O O . ARG A 1 312 ? -0.246 11.523 -45.046 1.00 85.31 312 ARG A O 1
ATOM 2472 N N . LEU A 1 313 ? 0.801 9.571 -45.315 1.00 85.94 313 LEU A N 1
ATOM 2473 C CA . LEU A 1 313 ? 2.004 9.921 -44.543 1.00 85.94 313 LEU A CA 1
ATOM 2474 C C . LEU A 1 313 ? 3.109 10.576 -45.408 1.00 85.94 313 LEU A C 1
ATOM 2476 O O . LEU A 1 313 ? 4.087 11.136 -44.892 1.00 85.94 313 LEU A O 1
ATOM 2480 N N . TYR A 1 314 ? 2.966 10.484 -46.730 1.00 86.31 314 TYR A N 1
ATOM 2481 C CA . TYR A 1 314 ? 3.900 10.978 -47.741 1.00 86.31 314 TYR A CA 1
ATOM 2482 C C . TYR A 1 314 ? 3.311 12.085 -48.623 1.00 86.31 314 TYR A C 1
ATOM 2484 O O . TYR A 1 314 ? 4.093 12.804 -49.241 1.00 86.31 314 TYR A O 1
ATOM 2492 N N . ASP A 1 315 ? 1.985 12.254 -48.633 1.00 81.38 315 ASP A N 1
ATOM 2493 C CA . ASP A 1 315 ? 1.294 13.343 -49.327 1.00 81.38 315 ASP A CA 1
ATOM 2494 C C . ASP A 1 315 ? 1.861 14.724 -48.925 1.00 81.38 315 ASP A C 1
ATOM 2496 O O . ASP A 1 315 ? 2.148 14.998 -47.753 1.00 81.38 315 ASP A O 1
ATOM 2500 N N . SER A 1 316 ? 2.041 15.595 -49.923 1.00 64.69 316 SER A N 1
ATOM 2501 C CA . SER A 1 316 ? 2.687 16.913 -49.790 1.00 64.69 316 SER A CA 1
ATOM 2502 C C . SER A 1 316 ? 1.956 17.860 -48.836 1.00 64.69 316 SER A C 1
ATOM 2504 O O . SER A 1 316 ? 2.588 18.690 -48.185 1.00 64.69 316 SER A O 1
ATOM 2506 N N . ASP A 1 317 ? 0.635 17.710 -48.743 1.00 59.03 317 ASP A N 1
ATOM 2507 C CA . ASP A 1 317 ? -0.284 18.634 -48.071 1.00 59.03 317 ASP A CA 1
ATOM 2508 C C . ASP A 1 317 ? -0.459 18.332 -46.569 1.00 59.03 317 ASP A C 1
ATOM 2510 O O . ASP A 1 317 ? -1.406 18.790 -45.931 1.00 59.03 317 ASP A O 1
ATOM 2514 N N . ALA A 1 318 ? 0.448 17.546 -45.979 1.00 57.38 318 ALA A N 1
ATOM 2515 C CA . ALA A 1 318 ? 0.447 17.224 -44.555 1.00 57.38 318 ALA A CA 1
ATOM 2516 C C . ALA A 1 318 ? 0.822 18.453 -43.696 1.00 57.38 318 ALA A C 1
ATOM 2518 O O . ALA A 1 318 ? 1.979 18.641 -43.309 1.00 57.38 318 ALA A O 1
ATOM 2519 N N . THR A 1 319 ? -0.181 19.290 -43.404 1.00 65.31 319 THR A N 1
ATOM 2520 C CA . THR A 1 319 ? -0.064 20.625 -42.786 1.00 65.31 319 THR A CA 1
ATOM 2521 C C . THR A 1 319 ? 0.725 20.659 -41.471 1.00 65.31 319 THR A C 1
ATOM 2523 O O . THR A 1 319 ? 1.352 21.675 -41.156 1.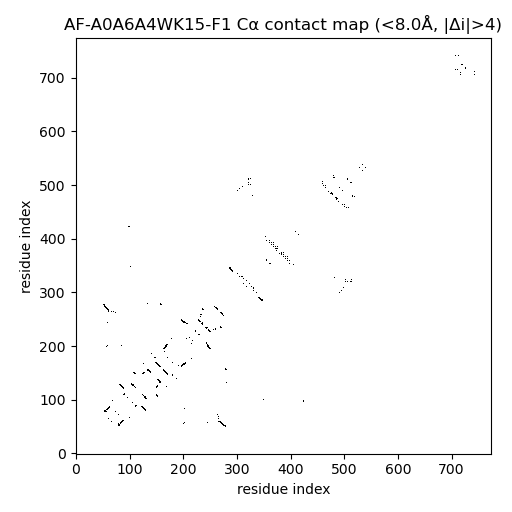00 65.31 319 THR A O 1
ATOM 2526 N N . SER A 1 320 ? 0.726 19.578 -40.684 1.00 82.88 320 SER A N 1
ATOM 2527 C CA . SER A 1 320 ? 1.507 19.496 -39.450 1.00 82.88 320 SER A CA 1
ATOM 2528 C C . SER A 1 320 ? 2.044 18.097 -39.120 1.00 82.88 320 SER A C 1
ATOM 2530 O O . SER A 1 320 ? 1.627 17.062 -39.637 1.00 82.88 320 SER A O 1
ATOM 2532 N N . ILE A 1 321 ? 2.990 18.076 -38.180 1.00 87.50 321 ILE A N 1
ATOM 2533 C CA . ILE A 1 321 ? 3.597 16.857 -37.620 1.00 87.50 321 ILE A CA 1
ATOM 2534 C C . ILE A 1 321 ? 2.590 16.090 -36.755 1.00 87.50 321 ILE A C 1
ATOM 2536 O O . ILE A 1 321 ? 2.689 14.871 -36.628 1.00 87.50 321 ILE A O 1
ATOM 2540 N N . ASP A 1 322 ? 1.626 16.800 -36.170 1.00 88.19 322 ASP A N 1
ATOM 2541 C CA . ASP A 1 322 ? 0.530 16.208 -35.412 1.00 88.19 322 ASP A CA 1
ATOM 2542 C C . ASP A 1 322 ? -0.435 15.462 -36.349 1.00 88.19 322 ASP A C 1
ATOM 2544 O O . ASP A 1 322 ? -0.854 14.354 -36.017 1.00 88.19 322 ASP A O 1
ATOM 2548 N N . ASP A 1 323 ? -0.677 15.971 -37.563 1.00 87.25 323 ASP A N 1
ATOM 2549 C CA . ASP A 1 323 ? -1.451 15.272 -38.604 1.00 87.25 323 ASP A CA 1
ATOM 2550 C C . ASP A 1 323 ? -0.705 14.032 -39.129 1.00 87.25 323 ASP A C 1
ATOM 2552 O O . ASP A 1 323 ? -1.295 12.957 -39.258 1.00 87.25 323 ASP A O 1
ATOM 2556 N N . LEU A 1 324 ? 0.613 14.139 -39.357 1.00 88.94 324 LEU A N 1
ATOM 2557 C CA . LEU A 1 324 ? 1.466 13.000 -39.731 1.00 88.94 324 LEU A CA 1
ATOM 2558 C C . LEU A 1 324 ? 1.475 11.911 -38.647 1.00 88.94 324 LEU A C 1
ATOM 2560 O O . LEU A 1 324 ? 1.344 10.725 -38.955 1.00 88.94 324 LEU A O 1
ATOM 2564 N N . PHE A 1 325 ? 1.619 12.285 -37.373 1.00 90.44 325 PHE A N 1
ATOM 2565 C CA . PHE A 1 325 ? 1.618 11.316 -36.276 1.00 90.44 325 PHE A CA 1
ATOM 2566 C C . PHE A 1 325 ? 0.225 10.716 -36.038 1.00 90.44 325 PHE A C 1
ATOM 2568 O O . PHE A 1 325 ? 0.125 9.519 -35.774 1.00 90.44 325 PHE A O 1
ATOM 2575 N N . THR A 1 326 ? -0.846 11.495 -36.207 1.00 90.75 326 THR A N 1
ATOM 2576 C CA . THR A 1 326 ? -2.231 10.999 -36.140 1.00 90.75 326 THR A CA 1
ATOM 2577 C C . THR A 1 326 ? -2.507 10.004 -37.266 1.00 90.75 326 THR A C 1
ATOM 2579 O O . THR A 1 326 ? -2.938 8.889 -36.992 1.00 90.75 326 THR A O 1
ATOM 2582 N N . THR A 1 327 ? -2.136 10.335 -38.506 1.00 91.00 327 THR A N 1
ATOM 2583 C CA . THR A 1 327 ? -2.220 9.434 -39.671 1.00 91.00 327 THR A CA 1
ATOM 2584 C C . THR A 1 327 ? -1.451 8.129 -39.439 1.00 91.00 327 THR A C 1
ATOM 2586 O O . THR A 1 327 ? -1.964 7.042 -39.709 1.00 91.00 327 THR A O 1
ATOM 2589 N N . PHE A 1 328 ? -0.234 8.210 -38.885 1.00 93.12 328 PHE A N 1
ATOM 2590 C CA . PHE A 1 328 ? 0.526 7.024 -38.487 1.00 93.12 328 PHE A CA 1
ATOM 2591 C C . PHE A 1 328 ? -0.226 6.193 -37.434 1.00 93.12 328 PHE A C 1
ATOM 2593 O O . PHE A 1 328 ? -0.313 4.974 -37.574 1.00 93.12 328 PHE A O 1
ATOM 2600 N N . LEU A 1 329 ? -0.782 6.833 -36.397 1.00 91.69 329 LEU A N 1
ATOM 2601 C CA . LEU A 1 329 ? -1.525 6.159 -35.331 1.00 91.69 329 LEU A CA 1
ATOM 2602 C C . LEU A 1 329 ? -2.836 5.527 -35.812 1.00 91.69 329 LEU A C 1
ATOM 2604 O O . LEU A 1 329 ? -3.181 4.465 -35.302 1.00 91.69 329 LEU A O 1
ATOM 2608 N N . GLU A 1 330 ? -3.557 6.124 -36.761 1.00 91.62 330 GLU A N 1
ATOM 2609 C CA . GLU A 1 330 ? -4.773 5.537 -37.342 1.00 91.62 330 GLU A CA 1
ATOM 2610 C C . GLU A 1 330 ? -4.462 4.196 -38.016 1.00 91.62 330 GLU A C 1
ATOM 2612 O O . GLU A 1 330 ? -5.032 3.165 -37.650 1.00 91.62 330 GLU A O 1
ATOM 2617 N N . ILE A 1 331 ? -3.497 4.194 -38.941 1.00 92.44 331 ILE A N 1
ATOM 2618 C CA . ILE A 1 331 ? -3.092 3.002 -39.699 1.00 92.44 331 ILE A CA 1
ATOM 2619 C C . ILE A 1 331 ? -2.493 1.943 -38.760 1.00 92.44 331 ILE A C 1
ATOM 2621 O O . ILE A 1 331 ? -2.867 0.769 -38.801 1.00 92.44 331 ILE A O 1
ATOM 2625 N N . TRP A 1 332 ? -1.596 2.363 -37.862 1.00 93.00 332 TRP A N 1
ATOM 2626 C CA . TRP A 1 332 ? -0.955 1.486 -36.883 1.00 93.00 332 TRP A CA 1
ATOM 2627 C C . TRP A 1 332 ? -1.966 0.827 -35.938 1.00 93.00 332 TRP A C 1
ATOM 2629 O O . TRP A 1 332 ? -1.911 -0.388 -35.733 1.00 93.00 332 TRP A O 1
ATOM 2639 N N . ASN A 1 333 ? -2.894 1.597 -35.359 1.00 91.12 333 ASN A N 1
ATOM 2640 C CA . ASN A 1 333 ? -3.869 1.048 -34.420 1.00 91.12 333 ASN A CA 1
ATOM 2641 C C . ASN A 1 333 ? -4.924 0.187 -35.120 1.00 91.12 333 ASN A C 1
ATOM 2643 O O . ASN A 1 333 ? -5.312 -0.816 -34.536 1.00 91.12 333 ASN A O 1
ATOM 2647 N N . ALA A 1 334 ? -5.328 0.484 -36.361 1.00 90.25 334 ALA A N 1
ATOM 2648 C CA . ALA A 1 334 ? -6.241 -0.384 -37.112 1.00 90.25 334 ALA A CA 1
ATOM 2649 C C . ALA A 1 334 ? -5.691 -1.822 -37.237 1.00 90.25 334 ALA A C 1
ATOM 2651 O O . ALA A 1 334 ? -6.360 -2.783 -36.850 1.00 90.25 334 ALA A O 1
ATOM 2652 N N . ALA A 1 335 ? -4.433 -1.972 -37.667 1.00 90.69 335 ALA A N 1
ATOM 2653 C CA . ALA A 1 335 ? -3.779 -3.279 -37.751 1.00 90.69 335 ALA A CA 1
ATOM 2654 C C . ALA A 1 335 ? -3.511 -3.901 -36.360 1.00 90.69 335 ALA A C 1
ATOM 2656 O O . ALA A 1 335 ? -3.748 -5.091 -36.133 1.00 90.69 335 ALA A O 1
ATOM 2657 N N . VAL A 1 336 ? -3.042 -3.111 -35.386 1.00 89.00 336 VAL A N 1
ATOM 2658 C CA . VAL A 1 336 ? -2.738 -3.611 -34.031 1.00 89.00 336 VAL A CA 1
ATOM 2659 C C . VAL A 1 336 ? -4.000 -3.997 -33.245 1.00 89.00 336 VAL A C 1
ATOM 2661 O O . VAL A 1 336 ? -3.923 -4.891 -32.398 1.00 89.00 336 VAL A O 1
ATOM 2664 N N . ASP A 1 337 ? -5.162 -3.409 -33.525 1.00 89.00 337 ASP A N 1
ATOM 2665 C CA . ASP A 1 337 ? -6.445 -3.782 -32.918 1.00 89.00 337 ASP A CA 1
ATOM 2666 C C . ASP A 1 337 ? -6.962 -5.118 -33.446 1.00 89.00 337 ASP A C 1
ATOM 2668 O O . ASP A 1 337 ? -7.454 -5.924 -32.657 1.00 89.00 337 ASP A O 1
ATOM 2672 N N . GLN A 1 338 ? -6.772 -5.400 -34.737 1.00 87.75 338 GLN A N 1
ATOM 2673 C CA . GLN A 1 338 ? -7.117 -6.686 -35.344 1.00 87.75 338 GLN A CA 1
ATOM 2674 C C . GLN A 1 338 ? -6.283 -7.838 -34.753 1.00 87.75 338 GLN A C 1
ATOM 2676 O O . GLN A 1 338 ? -6.831 -8.850 -34.310 1.00 87.75 338 GLN A O 1
ATOM 2681 N N . HIS A 1 339 ? -4.956 -7.676 -34.679 1.00 87.06 339 HIS A N 1
ATOM 2682 C CA . HIS A 1 339 ? -4.039 -8.738 -34.222 1.00 87.06 339 HIS A CA 1
ATOM 2683 C C . HIS A 1 339 ? -3.825 -8.786 -32.704 1.00 87.06 339 HIS A C 1
ATOM 2685 O O . HIS A 1 339 ? -3.469 -9.829 -32.150 1.00 87.06 339 HIS A O 1
ATOM 2691 N N . CYS A 1 340 ? -4.015 -7.669 -32.000 1.00 84.06 340 CYS A N 1
ATOM 2692 C CA . CYS A 1 340 ? -3.766 -7.545 -30.564 1.00 84.06 340 CYS A CA 1
ATOM 2693 C C . CYS A 1 340 ? -4.809 -6.645 -29.857 1.00 84.06 340 CYS A C 1
ATOM 2695 O O . CYS A 1 340 ? -4.445 -5.636 -29.233 1.00 84.06 340 CYS A O 1
ATOM 2697 N N . PRO A 1 341 ? -6.109 -7.006 -29.906 1.00 84.00 341 PRO A N 1
ATOM 2698 C CA . PRO A 1 341 ? -7.181 -6.183 -29.353 1.00 84.00 341 PRO A CA 1
ATOM 2699 C C . PRO A 1 341 ? -7.048 -5.988 -27.840 1.00 84.00 341 PRO A C 1
ATOM 2701 O O . PRO A 1 341 ? -6.575 -6.869 -27.106 1.00 84.00 341 PRO A O 1
ATOM 2704 N N . LEU A 1 342 ? -7.526 -4.836 -27.365 1.00 79.88 342 LEU A N 1
ATOM 2705 C CA . LEU A 1 342 ? -7.679 -4.547 -25.941 1.00 79.88 342 LEU A CA 1
ATOM 2706 C C . LEU A 1 342 ? -8.679 -5.520 -25.305 1.00 79.88 342 LEU A C 1
ATOM 2708 O O . LEU A 1 342 ? -9.821 -5.642 -25.742 1.00 79.88 342 LEU A O 1
ATOM 2712 N N . LYS A 1 343 ? -8.260 -6.197 -24.234 1.00 75.75 343 LYS A N 1
ATOM 2713 C CA . LYS A 1 343 ? -9.103 -7.120 -23.466 1.00 75.75 343 LYS A CA 1
ATOM 2714 C C . LYS A 1 343 ? -9.202 -6.639 -22.024 1.00 75.75 343 LYS A C 1
ATOM 2716 O O . LYS A 1 343 ? -8.185 -6.313 -21.408 1.00 75.75 343 LYS A O 1
ATOM 2721 N N . SER A 1 344 ? -10.417 -6.626 -21.475 1.00 67.75 344 SER A N 1
ATOM 2722 C CA . SER A 1 344 ? -10.616 -6.407 -20.040 1.00 67.75 344 SER A CA 1
ATOM 2723 C C . SER A 1 344 ? -10.107 -7.621 -19.264 1.00 67.75 344 SER A C 1
ATOM 2725 O O . SER A 1 344 ? -10.614 -8.737 -19.413 1.00 67.75 344 SER A O 1
ATOM 2727 N N . VAL A 1 345 ? -9.098 -7.407 -18.422 1.00 61.81 345 VAL A N 1
ATOM 2728 C CA . VAL A 1 345 ? -8.578 -8.421 -17.506 1.00 61.81 345 VAL A CA 1
ATOM 2729 C C . VAL A 1 345 ? -9.004 -8.069 -16.085 1.00 61.81 345 VAL A C 1
ATOM 2731 O O . VAL A 1 345 ? -8.561 -7.079 -15.504 1.00 61.81 345 VAL A O 1
ATOM 2734 N N . LYS A 1 346 ? -9.854 -8.918 -15.497 1.00 55.53 346 LYS A N 1
ATOM 2735 C CA . LYS A 1 346 ? -10.262 -8.828 -14.088 1.00 55.53 346 LYS A CA 1
ATOM 2736 C C . LYS A 1 346 ? -9.066 -9.124 -13.184 1.00 55.53 346 LYS A C 1
ATOM 2738 O O . LYS A 1 346 ? -8.648 -10.280 -13.068 1.00 55.53 346 LYS A O 1
ATOM 2743 N N . LEU A 1 347 ? -8.534 -8.096 -12.523 1.00 49.56 347 LEU A N 1
ATOM 2744 C CA . LEU A 1 347 ? -7.458 -8.233 -11.546 1.00 49.56 347 LEU A CA 1
ATOM 2745 C C . LEU A 1 347 ? -7.970 -9.007 -10.329 1.00 49.56 347 LEU A C 1
ATOM 2747 O O . LEU A 1 347 ? -8.710 -8.489 -9.495 1.00 49.56 347 LEU A O 1
ATOM 2751 N N . ARG A 1 348 ? -7.554 -10.268 -10.216 1.00 43.75 348 ARG A N 1
ATOM 2752 C CA . ARG A 1 348 ? -7.703 -11.043 -8.983 1.00 43.75 348 ARG A CA 1
ATOM 2753 C C . ARG A 1 348 ? -6.556 -10.671 -8.049 1.00 43.75 348 ARG A C 1
ATOM 2755 O O . ARG A 1 348 ? -5.396 -10.785 -8.445 1.00 43.75 348 ARG A O 1
ATOM 2762 N N . HIS A 1 349 ? -6.863 -10.266 -6.817 1.00 45.19 349 HIS A N 1
ATOM 2763 C CA . HIS A 1 349 ? -5.836 -10.163 -5.779 1.00 45.19 349 HIS A CA 1
ATOM 2764 C C . HIS A 1 349 ? -5.177 -11.544 -5.604 1.00 45.19 349 HIS A C 1
ATOM 2766 O O . HIS A 1 349 ? -5.902 -12.536 -5.485 1.00 45.19 349 HIS A O 1
ATOM 2772 N N . PRO A 1 350 ? -3.839 -11.645 -5.628 1.00 44.28 350 PRO A N 1
ATOM 2773 C CA . PRO A 1 350 ? -3.167 -12.927 -5.497 1.00 44.28 350 PRO A CA 1
ATOM 2774 C C . PRO A 1 350 ? -3.286 -13.444 -4.058 1.00 44.28 350 PRO A C 1
ATOM 2776 O O . PRO A 1 350 ? -3.055 -12.710 -3.097 1.00 44.28 350 PRO A O 1
ATOM 2779 N N . ASP A 1 351 ? -3.621 -14.724 -3.898 1.00 51.62 351 ASP A N 1
ATOM 2780 C CA . ASP A 1 351 ? -3.507 -15.404 -2.607 1.00 51.62 351 ASP A CA 1
ATOM 2781 C C . ASP A 1 351 ? -2.049 -15.398 -2.116 1.00 51.62 351 ASP A C 1
ATOM 2783 O O . ASP A 1 351 ? -1.125 -15.534 -2.920 1.00 51.62 351 ASP A O 1
ATOM 2787 N N . ARG A 1 352 ? -1.846 -15.277 -0.793 1.00 56.97 352 ARG A N 1
ATOM 2788 C CA . ARG A 1 352 ? -0.523 -15.323 -0.139 1.00 56.97 352 ARG A CA 1
ATOM 2789 C C . ARG A 1 352 ? 0.048 -16.749 -0.225 1.00 56.97 352 ARG A C 1
ATOM 2791 O O . ARG A 1 352 ? -0.399 -17.600 0.549 1.00 56.97 352 ARG A O 1
ATOM 2798 N N . PRO A 1 353 ? 1.014 -17.050 -1.119 1.00 61.12 353 PRO A N 1
ATOM 2799 C CA . PRO A 1 353 ? 1.277 -18.434 -1.518 1.00 61.12 353 PRO A CA 1
ATOM 2800 C C . PRO A 1 353 ? 1.880 -19.268 -0.388 1.00 61.12 353 PRO A C 1
ATOM 2802 O O . PRO A 1 353 ? 1.502 -20.420 -0.205 1.00 61.12 353 PRO A O 1
ATOM 2805 N N . TRP A 1 354 ? 2.722 -18.652 0.446 1.00 70.62 354 TRP A N 1
ATOM 2806 C CA . TRP A 1 354 ? 3.310 -19.268 1.640 1.00 70.62 354 TRP A CA 1
ATOM 2807 C C . TRP A 1 354 ? 2.280 -19.709 2.701 1.00 70.62 354 TRP A C 1
ATOM 2809 O O . TRP A 1 354 ? 2.630 -20.466 3.600 1.00 70.62 354 TRP A O 1
ATOM 2819 N N . LEU A 1 355 ? 1.019 -19.261 2.609 1.00 61.72 355 LEU A N 1
ATOM 2820 C CA . LEU A 1 355 ? -0.085 -19.647 3.502 1.00 61.72 355 LEU A CA 1
ATOM 2821 C C . LEU A 1 355 ? -1.127 -20.557 2.832 1.00 61.72 355 LEU A C 1
ATOM 2823 O O . LEU A 1 355 ? -1.741 -21.371 3.515 1.00 61.72 355 LEU A O 1
ATOM 2827 N N . THR A 1 356 ? -1.353 -20.431 1.519 1.00 58.44 356 THR A N 1
ATOM 2828 C CA . THR A 1 356 ? -2.342 -21.256 0.797 1.00 58.44 356 THR A CA 1
ATOM 2829 C C . THR A 1 356 ? -1.770 -22.518 0.153 1.00 58.44 356 THR A C 1
ATOM 2831 O O . THR A 1 356 ? -2.545 -23.429 -0.116 1.00 58.44 356 THR A O 1
ATOM 2834 N N . ILE A 1 357 ? -0.454 -22.594 -0.081 1.00 60.19 357 ILE A N 1
ATOM 2835 C CA . ILE A 1 357 ? 0.217 -23.771 -0.670 1.00 60.19 357 ILE A CA 1
ATOM 2836 C C . ILE A 1 357 ? 0.766 -24.717 0.415 1.00 60.19 357 ILE A C 1
ATOM 2838 O O . ILE A 1 357 ? 0.885 -25.917 0.185 1.00 60.19 357 ILE A O 1
ATOM 2842 N N . ASN A 1 358 ? 1.102 -24.200 1.601 1.00 71.56 358 ASN A N 1
ATOM 2843 C CA . ASN A 1 358 ? 1.728 -24.986 2.664 1.00 71.56 358 ASN A CA 1
ATOM 2844 C C . ASN A 1 358 ? 0.676 -25.612 3.599 1.00 71.56 358 ASN A C 1
ATOM 2846 O O . ASN A 1 358 ? 0.211 -24.989 4.554 1.00 71.56 358 ASN A O 1
ATOM 2850 N N . ASP A 1 359 ? 0.309 -26.862 3.327 1.00 75.12 359 ASP A N 1
ATOM 2851 C CA . ASP A 1 359 ? -0.713 -27.589 4.089 1.00 75.12 359 ASP A CA 1
ATOM 2852 C C . ASP A 1 359 ? -0.328 -27.865 5.543 1.00 75.12 359 ASP A C 1
ATOM 2854 O O . ASP A 1 359 ? -1.204 -27.903 6.406 1.00 75.12 359 ASP A O 1
ATOM 2858 N N . ASP A 1 360 ? 0.962 -27.991 5.850 1.00 79.75 360 ASP A N 1
ATOM 2859 C CA . ASP A 1 360 ? 1.419 -28.197 7.225 1.00 79.75 360 ASP A CA 1
ATOM 2860 C C . ASP A 1 360 ? 1.302 -26.919 8.060 1.00 79.75 360 ASP A C 1
ATOM 2862 O O . ASP A 1 360 ? 0.936 -26.994 9.231 1.00 79.75 360 ASP A O 1
ATOM 2866 N N . LEU A 1 361 ? 1.480 -25.737 7.458 1.00 79.69 361 LEU A N 1
ATOM 2867 C CA . LEU A 1 361 ? 1.110 -24.469 8.092 1.00 79.69 361 LEU A CA 1
ATOM 2868 C C . LEU A 1 361 ? -0.398 -24.385 8.361 1.00 79.69 361 LEU A C 1
ATOM 2870 O O . LEU A 1 361 ? -0.790 -23.914 9.429 1.00 79.69 361 LEU A O 1
ATOM 2874 N N . ARG A 1 362 ? -1.248 -24.881 7.450 1.00 77.38 362 ARG A N 1
ATOM 2875 C CA . ARG A 1 362 ? -2.711 -24.916 7.658 1.00 77.38 362 ARG A CA 1
ATOM 2876 C C . ARG A 1 362 ? -3.109 -25.882 8.787 1.00 77.38 362 ARG A C 1
ATOM 2878 O O . ARG A 1 362 ? -3.948 -25.528 9.615 1.00 77.38 362 ARG A O 1
ATOM 2885 N N . LYS A 1 363 ? -2.470 -27.057 8.880 1.00 84.19 363 LYS A N 1
ATOM 2886 C CA . LYS A 1 363 ? -2.639 -28.011 10.000 1.00 84.19 363 LYS A CA 1
ATOM 2887 C C . LYS A 1 363 ? -2.166 -27.411 11.328 1.00 84.19 363 LYS A C 1
ATOM 2889 O O . LYS A 1 363 ? -2.908 -27.449 12.306 1.00 84.19 363 LYS A O 1
ATOM 2894 N N . LEU A 1 364 ? -0.973 -26.815 11.351 1.00 84.69 364 LEU A N 1
ATOM 2895 C CA . LEU A 1 364 ? -0.378 -26.197 12.539 1.00 84.69 364 LEU A CA 1
ATOM 2896 C C . LEU A 1 364 ? -1.215 -25.014 13.050 1.00 84.69 364 LEU A C 1
ATOM 2898 O O . LEU A 1 364 ? -1.364 -24.843 14.260 1.00 84.69 364 LEU A O 1
ATOM 2902 N N . GLN A 1 365 ? -1.829 -24.244 12.143 1.00 78.06 365 GLN A N 1
ATOM 2903 C CA . GLN A 1 365 ? -2.823 -23.236 12.509 1.00 78.06 365 GLN A CA 1
ATOM 2904 C C . GLN A 1 365 ? -4.021 -23.879 13.223 1.00 78.06 365 GLN A C 1
ATOM 2906 O O . GLN A 1 365 ? -4.355 -23.485 14.335 1.00 78.06 365 GLN A O 1
ATOM 2911 N N . ALA A 1 366 ? -4.640 -24.902 12.626 1.00 81.44 366 ALA A N 1
ATOM 2912 C CA . ALA A 1 366 ? -5.798 -25.575 13.216 1.00 81.44 366 ALA A CA 1
ATOM 2913 C C . ALA A 1 366 ? -5.482 -26.237 14.575 1.00 81.44 366 ALA A C 1
ATOM 2915 O O . ALA A 1 366 ? -6.326 -26.226 15.470 1.00 81.44 366 ALA A O 1
ATOM 2916 N N . GLN A 1 367 ? -4.264 -26.760 14.754 1.00 85.31 367 GLN A N 1
ATOM 2917 C CA . GLN A 1 367 ? -3.766 -27.294 16.027 1.00 85.31 367 GLN A CA 1
ATOM 2918 C C . GLN A 1 367 ? -3.623 -26.194 17.089 1.00 85.31 367 GLN A C 1
ATOM 2920 O O . GLN A 1 367 ? -4.179 -26.333 18.177 1.00 85.31 367 GLN A O 1
ATOM 2925 N N . ARG A 1 368 ? -2.969 -25.067 16.767 1.00 85.81 368 ARG A N 1
ATOM 2926 C CA . ARG A 1 368 ? -2.890 -23.873 17.635 1.00 85.81 368 ARG A CA 1
ATOM 2927 C C . ARG A 1 368 ? -4.286 -23.386 18.052 1.00 85.81 368 ARG A C 1
ATOM 2929 O O . ARG A 1 368 ? -4.513 -23.063 19.220 1.00 85.81 368 ARG A O 1
ATOM 2936 N N . ASP A 1 369 ? -5.222 -23.371 17.106 1.00 75.44 369 ASP A N 1
ATOM 2937 C CA . ASP A 1 369 ? -6.589 -22.868 17.288 1.00 75.44 369 ASP A CA 1
ATOM 2938 C C . ASP A 1 369 ? -7.483 -23.872 18.051 1.00 75.44 369 ASP A C 1
ATOM 2940 O O . ASP A 1 369 ? -8.509 -23.502 18.625 1.00 75.44 369 ASP A O 1
ATOM 2944 N N . ALA A 1 370 ? -7.099 -25.152 18.108 1.00 81.00 370 ALA A N 1
ATOM 2945 C CA . ALA A 1 370 ? -7.683 -26.156 18.999 1.00 81.00 370 ALA A CA 1
ATOM 2946 C C . ALA A 1 370 ? -7.086 -26.092 20.415 1.00 81.00 370 ALA A C 1
ATOM 2948 O O . ALA A 1 370 ? -7.843 -26.080 21.385 1.00 81.00 370 ALA A O 1
ATOM 2949 N N . ALA A 1 371 ? -5.761 -25.970 20.540 1.00 82.38 371 ALA A N 1
ATOM 2950 C CA . ALA A 1 371 ? -5.072 -25.869 21.827 1.00 82.38 371 ALA A CA 1
ATOM 2951 C C . ALA A 1 371 ? -5.509 -24.633 22.628 1.00 82.38 371 ALA A C 1
ATOM 2953 O O . ALA A 1 371 ? -5.773 -24.755 23.822 1.00 82.38 371 ALA A O 1
ATOM 2954 N N . ARG A 1 372 ? -5.714 -23.467 21.983 1.00 71.38 372 ARG A N 1
ATOM 2955 C CA . ARG A 1 372 ? -6.319 -22.308 22.672 1.00 71.38 372 ARG A CA 1
ATOM 2956 C C . ARG A 1 372 ? -7.711 -22.642 23.219 1.00 71.38 372 ARG A C 1
ATOM 2958 O O . ARG A 1 372 ? -7.992 -22.324 24.363 1.00 71.38 372 ARG A O 1
ATOM 2965 N N . ARG A 1 373 ? -8.582 -23.297 22.440 1.00 77.38 373 ARG A N 1
ATOM 2966 C CA . ARG A 1 373 ? -9.940 -23.643 22.906 1.00 77.38 373 ARG A CA 1
ATOM 2967 C C . ARG A 1 373 ? -9.920 -24.628 24.077 1.00 77.38 373 ARG A C 1
ATOM 2969 O O . ARG A 1 373 ? -10.731 -24.482 24.983 1.00 77.38 373 ARG A O 1
ATOM 2976 N N . ARG A 1 374 ? -8.967 -25.571 24.104 1.00 79.12 374 ARG A N 1
ATOM 2977 C CA . ARG A 1 374 ? -8.705 -26.407 25.288 1.00 79.12 374 ARG A CA 1
ATOM 2978 C C . ARG A 1 374 ? -8.257 -25.547 26.473 1.00 79.12 374 ARG A C 1
ATOM 2980 O O . ARG A 1 374 ? -8.841 -25.668 27.542 1.00 79.12 374 ARG A O 1
ATOM 2987 N N . ARG A 1 375 ? -7.280 -24.656 26.283 1.00 83.31 375 ARG A N 1
ATOM 2988 C CA . ARG A 1 375 ? -6.786 -23.750 27.332 1.00 83.31 375 ARG A CA 1
ATOM 2989 C C . ARG A 1 375 ? -7.885 -22.871 27.920 1.00 83.31 375 ARG A C 1
ATOM 2991 O O . ARG A 1 375 ? -8.019 -22.810 29.133 1.00 83.31 375 ARG A O 1
ATOM 2998 N N . ASP A 1 376 ? -8.672 -22.203 27.090 1.00 70.38 376 ASP A N 1
ATOM 2999 C CA . ASP A 1 376 ? -9.657 -21.220 27.555 1.00 70.38 376 ASP A CA 1
ATOM 3000 C C . ASP A 1 376 ? -10.786 -21.885 28.372 1.00 70.38 376 ASP A C 1
ATOM 3002 O O . ASP A 1 376 ? -11.334 -21.253 29.279 1.00 70.38 376 ASP A O 1
ATOM 3006 N N . ALA A 1 377 ? -11.061 -23.170 28.096 1.00 71.25 377 ALA A N 1
ATOM 3007 C CA . ALA A 1 377 ? -12.014 -24.015 28.817 1.00 71.25 377 ALA A CA 1
ATOM 3008 C C . ALA A 1 377 ? -11.435 -24.720 30.065 1.00 71.25 377 ALA A C 1
ATOM 3010 O O . ALA A 1 377 ? -12.144 -24.854 31.056 1.00 71.25 377 ALA A O 1
ATOM 3011 N N . VAL A 1 378 ? -10.178 -25.185 30.029 1.00 83.81 378 VAL A N 1
ATOM 3012 C CA . VAL A 1 378 ? -9.570 -26.042 31.078 1.00 83.81 378 VAL A CA 1
ATOM 3013 C C . VAL A 1 378 ? -8.632 -25.270 32.018 1.00 83.81 378 VAL A C 1
ATOM 3015 O O . VAL A 1 378 ? -8.505 -25.616 33.187 1.00 83.81 378 VAL A O 1
ATOM 3018 N N . ARG A 1 379 ? -7.989 -24.207 31.522 1.00 78.50 379 ARG A N 1
ATOM 3019 C CA . ARG A 1 379 ? -7.168 -23.227 32.262 1.00 78.50 379 ARG A CA 1
ATOM 3020 C C . ARG A 1 379 ? -6.012 -23.796 33.107 1.00 78.50 379 ARG A C 1
ATOM 3022 O O . ARG A 1 379 ? -5.521 -23.123 34.009 1.00 78.50 379 ARG A O 1
ATOM 3029 N N . THR A 1 380 ? -5.516 -24.994 32.791 1.00 82.06 380 THR A N 1
ATOM 3030 C CA . THR A 1 380 ? -4.331 -25.586 33.442 1.00 82.06 380 THR A CA 1
ATOM 3031 C C . THR A 1 380 ? -3.016 -25.073 32.849 1.00 82.06 380 THR A C 1
ATOM 3033 O O . THR A 1 380 ? -2.944 -24.721 31.667 1.00 82.06 380 THR A O 1
ATOM 3036 N N . ILE A 1 381 ? -1.943 -25.119 33.648 1.00 82.12 381 ILE A N 1
ATOM 3037 C CA . ILE A 1 381 ? -0.565 -24.779 33.240 1.00 82.12 381 ILE A CA 1
ATOM 3038 C C . ILE A 1 381 ? -0.136 -25.578 31.997 1.00 82.12 381 ILE A C 1
ATOM 3040 O O . ILE A 1 381 ? 0.470 -25.031 31.079 1.00 82.12 381 ILE A O 1
ATOM 3044 N N . GLU A 1 382 ? -0.505 -26.858 31.928 1.00 82.69 382 GLU A N 1
ATOM 3045 C CA . GLU A 1 382 ? -0.251 -27.739 30.782 1.00 82.69 382 GLU A CA 1
ATOM 3046 C C . GLU A 1 382 ? -0.897 -27.212 29.494 1.00 82.69 382 GLU A C 1
ATOM 3048 O O . GLU A 1 382 ? -0.251 -27.174 28.448 1.00 82.69 382 GLU A O 1
ATOM 3053 N N . SER A 1 383 ? -2.147 -26.744 29.575 1.00 80.25 383 SER A N 1
ATOM 3054 C CA . SER A 1 383 ? -2.887 -26.223 28.421 1.00 80.25 383 SER A CA 1
ATOM 3055 C C . SER A 1 383 ? -2.364 -24.866 27.927 1.00 80.25 383 SER A C 1
ATOM 3057 O O . SER A 1 383 ? -2.353 -24.611 26.721 1.00 80.25 383 SER A O 1
ATOM 3059 N N . GLU A 1 384 ? -1.857 -24.009 28.824 1.00 78.56 384 GLU A N 1
ATOM 3060 C CA . GLU A 1 384 ? -1.122 -22.803 28.421 1.00 78.56 384 GLU A CA 1
ATOM 3061 C C . GLU A 1 384 ? 0.236 -23.172 27.811 1.00 78.56 384 GLU A C 1
ATOM 3063 O O . GLU A 1 384 ? 0.581 -22.633 26.766 1.00 78.56 384 GLU A O 1
ATOM 3068 N N . ASN A 1 385 ? 0.971 -24.141 28.366 1.00 85.38 385 ASN A N 1
ATOM 3069 C CA . ASN A 1 385 ? 2.235 -24.604 27.784 1.00 85.38 385 ASN A CA 1
ATOM 3070 C C . ASN A 1 385 ? 2.052 -25.206 26.375 1.00 85.38 385 ASN A C 1
ATOM 3072 O O . ASN A 1 385 ? 2.821 -24.867 25.470 1.00 85.38 385 ASN A O 1
ATOM 3076 N N . GLU A 1 386 ? 1.019 -26.026 26.153 1.00 85.81 386 GLU A N 1
ATOM 3077 C CA . GLU A 1 386 ? 0.650 -26.551 24.828 1.00 85.81 386 GLU A CA 1
ATOM 3078 C C . GLU A 1 386 ? 0.364 -25.403 23.843 1.00 85.81 386 GLU A C 1
ATOM 3080 O O . GLU A 1 386 ? 0.973 -25.323 22.768 1.00 85.81 386 GLU A O 1
ATOM 3085 N N . TYR A 1 387 ? -0.514 -24.469 24.225 1.00 82.00 387 TYR A N 1
ATOM 3086 C CA . TYR A 1 387 ? -0.871 -23.321 23.393 1.00 82.00 387 TYR A CA 1
ATOM 3087 C C . TYR A 1 387 ? 0.328 -22.410 23.106 1.00 82.00 387 TYR A C 1
ATOM 3089 O O . TYR A 1 387 ? 0.574 -22.070 21.947 1.00 82.00 387 TYR A O 1
ATOM 3097 N N . SER A 1 388 ? 1.107 -22.033 24.122 1.00 75.75 388 SER A N 1
ATOM 3098 C CA . SER A 1 388 ? 2.282 -21.172 23.973 1.00 75.75 388 SER A CA 1
ATOM 3099 C C . SER A 1 388 ? 3.397 -21.833 23.159 1.00 75.75 388 SER A C 1
ATOM 3101 O O . SER A 1 388 ? 4.094 -21.129 22.423 1.00 75.75 388 SER A O 1
ATOM 3103 N N . SER A 1 389 ? 3.545 -23.160 23.214 1.00 87.12 389 SER A N 1
ATOM 3104 C CA . SER A 1 389 ? 4.447 -23.911 22.331 1.00 87.12 389 SER A CA 1
ATOM 3105 C C . SER A 1 389 ? 3.997 -23.816 20.867 1.00 87.12 389 SER A C 1
ATOM 3107 O O . SER A 1 389 ? 4.721 -23.276 20.025 1.00 87.12 389 SER A O 1
ATOM 3109 N N . LEU A 1 390 ? 2.751 -24.201 20.569 1.00 84.81 390 LEU A N 1
ATOM 3110 C CA . LEU A 1 390 ? 2.178 -24.142 19.216 1.00 84.81 390 LEU A CA 1
ATOM 3111 C C . LEU A 1 390 ? 2.135 -22.709 18.648 1.00 84.81 390 LEU A C 1
ATOM 3113 O O . LEU A 1 390 ? 2.364 -22.496 17.457 1.00 84.81 390 LEU A O 1
ATOM 3117 N N . LYS A 1 391 ? 1.900 -21.700 19.495 1.00 77.62 391 LYS A N 1
ATOM 3118 C CA . LYS A 1 391 ? 1.915 -20.268 19.147 1.00 77.62 391 LYS A CA 1
ATOM 3119 C C . LYS A 1 391 ? 3.314 -19.772 18.768 1.00 77.62 391 LYS A C 1
ATOM 3121 O O . LYS A 1 391 ? 3.436 -18.974 17.834 1.00 77.62 391 LYS A O 1
ATOM 3126 N N . LYS A 1 392 ? 4.364 -20.235 19.460 1.00 78.56 392 LYS A N 1
ATOM 3127 C CA . LYS A 1 392 ? 5.769 -19.965 19.100 1.00 78.56 392 LYS A CA 1
ATOM 3128 C C . LYS A 1 392 ? 6.125 -20.662 17.786 1.00 78.56 392 LYS A C 1
ATOM 3130 O O . LYS A 1 392 ? 6.651 -20.008 16.884 1.00 78.56 392 LYS A O 1
ATOM 3135 N N . GLU A 1 393 ? 5.770 -21.938 17.644 1.00 83.81 393 GLU A N 1
ATOM 3136 C CA . GLU A 1 393 ? 6.103 -22.723 16.453 1.00 83.81 393 GLU A CA 1
ATOM 3137 C C . GLU A 1 393 ? 5.427 -22.183 15.192 1.00 83.81 393 GLU A C 1
ATOM 3139 O O . GLU A 1 393 ? 6.092 -21.957 14.185 1.00 83.81 393 GLU A O 1
ATOM 3144 N N . PHE A 1 394 ? 4.131 -21.868 15.253 1.00 79.44 394 PHE A N 1
ATOM 3145 C CA . PHE A 1 394 ? 3.399 -21.291 14.125 1.00 79.44 394 PHE A CA 1
ATOM 3146 C C . PHE A 1 394 ? 4.019 -19.974 13.630 1.00 79.44 394 PHE A C 1
ATOM 3148 O O . PHE A 1 394 ? 4.184 -19.777 12.424 1.00 79.44 394 PHE A O 1
ATOM 3155 N N . ARG A 1 395 ? 4.445 -19.095 14.551 1.00 73.38 395 ARG A N 1
ATOM 3156 C CA . ARG A 1 395 ? 5.157 -17.851 14.206 1.00 73.38 395 ARG A CA 1
ATOM 3157 C C . ARG A 1 395 ? 6.513 -18.128 13.549 1.00 73.38 395 ARG A C 1
ATOM 3159 O O . ARG A 1 395 ? 6.816 -17.513 12.527 1.00 73.38 395 ARG A O 1
ATOM 3166 N N . ARG A 1 396 ? 7.298 -19.072 14.087 1.00 80.62 396 ARG A N 1
ATOM 3167 C CA . ARG A 1 396 ? 8.585 -19.511 13.509 1.00 80.62 396 ARG A CA 1
ATOM 3168 C C . ARG A 1 396 ? 8.399 -20.053 12.088 1.00 80.62 396 ARG A C 1
ATOM 3170 O O . ARG A 1 396 ? 9.106 -19.641 11.170 1.00 80.62 396 ARG A O 1
ATOM 3177 N N . ARG A 1 397 ? 7.410 -20.928 11.900 1.00 80.06 397 ARG A N 1
ATOM 3178 C CA . ARG A 1 397 ? 7.107 -21.613 10.637 1.00 80.06 397 ARG A CA 1
ATOM 3179 C C . ARG A 1 397 ? 6.590 -20.645 9.559 1.00 80.06 397 ARG A C 1
ATOM 3181 O O . ARG A 1 397 ? 7.025 -20.746 8.416 1.00 80.06 397 ARG A O 1
ATOM 3188 N N . ILE A 1 398 ? 5.752 -19.658 9.911 1.00 73.56 398 ILE A N 1
ATOM 3189 C CA . ILE A 1 398 ? 5.337 -18.580 8.984 1.00 73.56 398 ILE A CA 1
ATOM 3190 C C . ILE A 1 398 ? 6.515 -17.688 8.586 1.00 73.56 398 ILE A C 1
ATOM 3192 O O . ILE A 1 398 ? 6.639 -17.338 7.412 1.00 73.56 398 ILE A O 1
ATOM 3196 N N . ALA A 1 399 ? 7.375 -17.306 9.536 1.00 68.62 399 ALA A N 1
ATOM 3197 C CA . ALA A 1 399 ? 8.539 -16.476 9.236 1.00 68.62 399 ALA A CA 1
ATOM 3198 C C . ALA A 1 399 ? 9.489 -17.189 8.257 1.00 68.62 399 ALA A C 1
ATOM 3200 O O . ALA A 1 399 ? 9.892 -16.590 7.261 1.00 68.62 399 ALA A O 1
ATOM 3201 N N . ALA A 1 400 ? 9.758 -18.479 8.487 1.00 76.50 400 ALA A N 1
ATOM 3202 C CA . ALA A 1 400 ? 10.542 -19.317 7.583 1.00 76.50 400 ALA A CA 1
ATOM 3203 C C . ALA A 1 400 ? 9.917 -19.400 6.179 1.00 76.50 400 ALA A C 1
ATOM 3205 O O . ALA A 1 400 ? 10.582 -19.050 5.209 1.00 76.50 400 ALA A O 1
ATOM 3206 N N . ALA A 1 401 ? 8.629 -19.749 6.065 1.00 76.31 401 ALA A N 1
ATOM 3207 C CA . ALA A 1 401 ? 7.947 -19.871 4.771 1.00 76.31 401 ALA A CA 1
ATOM 3208 C C . ALA A 1 401 ? 7.851 -18.536 3.999 1.00 76.31 401 ALA A C 1
ATOM 3210 O O . ALA A 1 401 ? 7.831 -18.525 2.768 1.00 76.31 401 ALA A O 1
ATOM 3211 N N . ARG A 1 402 ? 7.821 -17.390 4.698 1.00 69.12 402 ARG A N 1
ATOM 3212 C CA . ARG A 1 402 ? 7.945 -16.064 4.068 1.00 69.12 402 ARG A CA 1
ATOM 3213 C C . ARG A 1 402 ? 9.350 -15.816 3.521 1.00 69.12 402 ARG A C 1
ATOM 3215 O O . ARG A 1 402 ? 9.461 -15.311 2.409 1.00 69.12 402 ARG A O 1
ATOM 3222 N N . VAL A 1 403 ? 10.400 -16.146 4.277 1.00 71.12 403 VAL A N 1
ATOM 3223 C CA . VAL A 1 403 ? 11.792 -16.020 3.806 1.00 71.12 403 VAL A CA 1
ATOM 3224 C C . VAL A 1 403 ? 12.017 -16.928 2.600 1.00 71.12 403 VAL A C 1
ATOM 3226 O O . VAL A 1 403 ? 12.407 -16.434 1.550 1.00 71.12 403 VAL A O 1
ATOM 3229 N N . GLU A 1 404 ? 11.663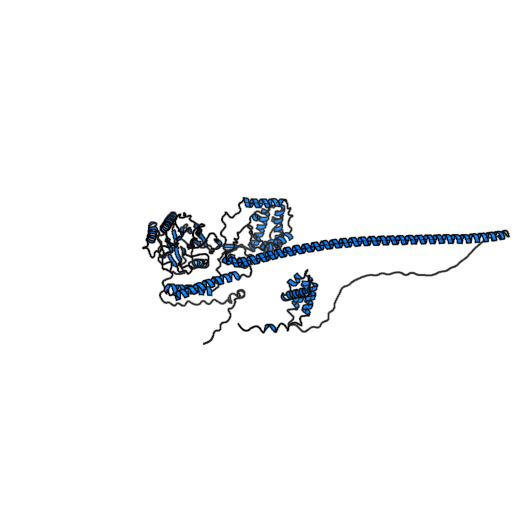 -18.208 2.708 1.00 77.25 404 GLU A N 1
ATOM 3230 C CA . GLU A 1 404 ? 11.709 -19.196 1.625 1.00 77.25 404 GLU A CA 1
ATOM 3231 C C . GLU A 1 404 ? 11.028 -18.674 0.348 1.00 77.25 404 GLU A C 1
ATOM 3233 O O . GLU A 1 404 ? 11.645 -18.649 -0.716 1.00 77.25 404 GLU A O 1
ATOM 3238 N N . TYR A 1 405 ? 9.803 -18.146 0.457 1.00 73.19 405 TYR A N 1
ATOM 3239 C CA . TYR A 1 405 ? 9.068 -17.611 -0.692 1.00 73.19 405 TYR A CA 1
ATOM 3240 C C . TYR A 1 405 ? 9.746 -16.408 -1.370 1.00 73.19 405 TYR A C 1
ATOM 3242 O O . TYR A 1 405 ? 9.731 -16.311 -2.597 1.00 73.19 405 TYR A O 1
ATOM 3250 N N . PHE A 1 406 ? 10.339 -15.488 -0.601 1.00 70.00 406 PHE A N 1
ATOM 3251 C CA . PHE A 1 406 ? 11.031 -14.315 -1.155 1.00 70.00 406 PHE A CA 1
ATOM 3252 C C . PHE A 1 406 ? 12.504 -14.576 -1.525 1.00 70.00 406 PHE A C 1
ATOM 3254 O O . PHE A 1 406 ? 13.085 -13.764 -2.242 1.00 70.00 406 PHE A O 1
ATOM 3261 N N . SER A 1 407 ? 13.086 -15.701 -1.095 1.00 71.62 407 SER A N 1
ATOM 3262 C CA . SER A 1 407 ? 14.425 -16.174 -1.482 1.00 71.62 407 SER A CA 1
ATOM 3263 C C . SER A 1 407 ? 14.422 -17.172 -2.648 1.00 71.62 407 SER A C 1
ATOM 3265 O O . SER A 1 407 ? 15.458 -17.354 -3.276 1.00 71.62 407 SER A O 1
ATOM 3267 N N . ALA A 1 408 ? 13.281 -17.788 -2.971 1.00 72.69 408 ALA A N 1
ATOM 3268 C CA . ALA A 1 408 ? 13.122 -18.682 -4.123 1.00 72.69 408 ALA A CA 1
ATOM 3269 C C . ALA A 1 408 ? 13.341 -18.054 -5.528 1.00 72.69 408 ALA A C 1
ATOM 3271 O O . ALA A 1 408 ? 13.714 -18.800 -6.435 1.00 72.69 408 ALA A O 1
ATOM 3272 N N . PRO A 1 409 ? 13.106 -16.745 -5.785 1.00 75.44 409 PRO A N 1
ATOM 3273 C CA . PRO A 1 409 ? 13.360 -16.150 -7.100 1.00 75.44 409 PRO A CA 1
ATOM 3274 C C . PRO A 1 409 ? 14.857 -16.106 -7.441 1.00 75.44 409 PRO A C 1
ATOM 3276 O O . PRO A 1 409 ? 15.632 -15.442 -6.756 1.00 75.44 409 PRO A O 1
ATOM 3279 N N . SER A 1 410 ? 15.260 -16.757 -8.535 1.00 64.12 410 SER A N 1
ATOM 3280 C CA . SER A 1 410 ? 16.669 -16.827 -8.955 1.00 64.12 410 SER A CA 1
ATOM 3281 C C . SER A 1 410 ? 17.201 -15.517 -9.545 1.00 64.12 410 SER A C 1
ATOM 3283 O O . SER A 1 410 ? 18.410 -15.291 -9.539 1.00 64.12 410 SER A O 1
ATOM 3285 N N . THR A 1 411 ? 16.324 -14.630 -10.033 1.00 66.44 411 THR A N 1
ATOM 3286 C CA . THR A 1 411 ? 16.714 -13.326 -10.586 1.00 66.44 411 THR A CA 1
ATOM 3287 C C . THR A 1 411 ? 16.146 -12.144 -9.802 1.00 66.44 411 THR A C 1
ATOM 3289 O O . THR A 1 411 ? 15.022 -12.164 -9.292 1.00 66.44 411 THR A O 1
ATOM 3292 N N . ALA A 1 412 ? 16.894 -11.034 -9.785 1.00 62.41 412 ALA A N 1
ATOM 3293 C CA . ALA A 1 412 ? 16.442 -9.780 -9.181 1.00 62.41 412 ALA A CA 1
ATOM 3294 C C . ALA A 1 412 ? 15.122 -9.268 -9.795 1.00 62.41 412 ALA A C 1
ATOM 3296 O O . ALA A 1 412 ? 14.299 -8.689 -9.088 1.00 62.41 412 ALA A O 1
ATOM 3297 N N . THR A 1 413 ? 14.888 -9.504 -11.089 1.00 63.94 413 THR A N 1
ATOM 3298 C CA . THR A 1 413 ? 13.652 -9.115 -11.789 1.00 63.94 413 THR A CA 1
ATOM 3299 C C . THR A 1 413 ? 12.435 -9.886 -11.274 1.00 63.94 413 THR A C 1
ATOM 3301 O O . THR A 1 413 ? 11.370 -9.300 -11.079 1.00 63.94 413 THR A O 1
ATOM 3304 N N . GLU A 1 414 ? 12.578 -11.186 -11.010 1.00 66.75 414 GLU A N 1
ATOM 3305 C CA . GLU A 1 414 ? 11.509 -12.012 -10.438 1.00 66.75 414 GLU A CA 1
ATOM 3306 C C . GLU A 1 414 ? 11.273 -11.687 -8.962 1.00 66.75 414 GLU A C 1
ATOM 3308 O O . GLU A 1 414 ? 10.122 -11.531 -8.553 1.00 66.75 414 GLU A O 1
ATOM 3313 N N . MET A 1 415 ? 12.344 -11.471 -8.191 1.00 70.69 415 MET A N 1
ATOM 3314 C CA . MET A 1 415 ? 12.261 -10.967 -6.818 1.00 70.69 415 MET A CA 1
ATOM 3315 C C . MET A 1 415 ? 11.476 -9.646 -6.768 1.00 70.69 415 MET A C 1
ATOM 3317 O O . MET A 1 415 ? 10.509 -9.531 -6.018 1.00 70.69 415 MET A O 1
ATOM 3321 N N . TRP A 1 416 ? 11.814 -8.661 -7.609 1.00 59.44 416 TRP A N 1
ATOM 3322 C CA . TRP A 1 416 ? 11.081 -7.391 -7.684 1.00 59.44 416 TRP A CA 1
ATOM 3323 C C . TRP A 1 416 ? 9.626 -7.555 -8.135 1.00 59.44 416 TRP A C 1
ATOM 3325 O O . TRP A 1 416 ? 8.758 -6.823 -7.658 1.00 59.44 416 TRP A O 1
ATOM 3335 N N . LYS A 1 417 ? 9.335 -8.508 -9.024 1.00 63.78 417 LYS A N 1
ATOM 3336 C CA . LYS A 1 417 ? 7.973 -8.817 -9.482 1.00 63.78 417 LYS A CA 1
ATOM 3337 C C . LYS A 1 417 ? 7.108 -9.392 -8.359 1.00 63.78 417 LYS A C 1
ATOM 3339 O O . LYS A 1 417 ? 5.965 -8.970 -8.213 1.00 63.78 417 LYS A O 1
ATOM 3344 N N . GLU A 1 418 ? 7.638 -10.312 -7.555 1.00 64.75 418 GLU A N 1
ATOM 3345 C CA . GLU A 1 418 ? 6.902 -10.896 -6.427 1.00 64.75 418 GLU A CA 1
ATOM 3346 C C . GLU A 1 418 ? 6.840 -9.948 -5.215 1.00 64.75 418 GLU A C 1
ATOM 3348 O O . GLU A 1 418 ? 5.800 -9.867 -4.557 1.00 64.75 418 GLU A O 1
ATOM 3353 N N . LEU A 1 419 ? 7.864 -9.113 -4.990 1.00 64.38 419 LEU A N 1
ATOM 3354 C CA . LEU A 1 419 ? 7.794 -7.990 -4.045 1.00 64.38 419 LEU A CA 1
ATOM 3355 C C . LEU A 1 419 ? 6.673 -7.007 -4.424 1.00 64.38 419 LEU A C 1
ATOM 3357 O O . LEU A 1 419 ? 5.810 -6.732 -3.595 1.00 64.38 419 LEU A O 1
ATOM 3361 N N . ARG A 1 420 ? 6.602 -6.551 -5.685 1.00 61.53 420 ARG A N 1
ATOM 3362 C CA . ARG A 1 420 ? 5.524 -5.669 -6.200 1.00 61.53 420 ARG A CA 1
ATOM 3363 C C . ARG A 1 420 ? 4.116 -6.276 -6.165 1.00 61.53 420 ARG A C 1
ATOM 3365 O O . ARG A 1 420 ? 3.146 -5.572 -6.421 1.00 61.53 420 ARG A O 1
ATOM 3372 N N . LYS A 1 421 ? 4.005 -7.578 -5.904 1.00 61.34 421 LYS A N 1
ATOM 3373 C CA . LYS A 1 421 ? 2.758 -8.350 -5.946 1.00 61.34 421 LYS A CA 1
ATOM 3374 C C . LYS A 1 421 ? 2.252 -8.747 -4.556 1.00 61.34 421 LYS A C 1
ATOM 3376 O O . LYS A 1 421 ? 1.047 -8.923 -4.394 1.00 61.34 421 LYS A O 1
ATOM 3381 N N . HIS A 1 422 ? 3.148 -8.867 -3.569 1.00 60.59 422 HIS A N 1
ATOM 3382 C CA . HIS A 1 422 ? 2.826 -9.360 -2.218 1.00 60.59 422 HIS A CA 1
ATOM 3383 C C . HIS A 1 422 ? 3.413 -8.545 -1.051 1.00 60.59 422 HIS A C 1
ATOM 3385 O O . HIS A 1 422 ? 3.021 -8.778 0.093 1.00 60.59 422 HIS A O 1
ATOM 3391 N N . ALA A 1 423 ? 4.360 -7.634 -1.303 1.00 52.97 423 ALA A N 1
ATOM 3392 C CA . ALA A 1 423 ? 5.109 -6.904 -0.268 1.00 52.97 423 ALA A CA 1
ATOM 3393 C C . ALA A 1 423 ? 5.169 -5.375 -0.465 1.00 52.97 423 ALA A C 1
ATOM 3395 O O . ALA A 1 423 ? 5.484 -4.667 0.487 1.00 52.97 423 ALA A O 1
ATOM 3396 N N . LEU A 1 424 ? 4.852 -4.874 -1.661 1.00 51.38 424 LEU A N 1
ATOM 3397 C CA . LEU A 1 424 ? 4.683 -3.456 -1.993 1.00 51.38 424 LEU A CA 1
ATOM 3398 C C . LEU A 1 424 ? 3.264 -3.243 -2.535 1.00 51.38 424 LEU A C 1
ATOM 3400 O O . LEU A 1 424 ? 2.698 -4.143 -3.160 1.00 51.38 424 LEU A O 1
ATOM 3404 N N . GLY A 1 425 ? 2.681 -2.075 -2.275 1.00 44.19 425 GLY A N 1
ATOM 3405 C CA . GLY A 1 425 ? 1.317 -1.763 -2.697 1.00 44.19 425 GLY A CA 1
ATOM 3406 C C . GLY A 1 425 ? 1.215 -1.208 -4.114 1.00 44.19 425 GLY A C 1
ATOM 3407 O O . GLY A 1 425 ? 2.226 -0.860 -4.729 1.00 44.19 425 GLY A O 1
ATOM 3408 N N . PRO A 1 426 ? -0.017 -1.011 -4.616 1.00 40.88 426 PRO A N 1
ATOM 3409 C CA . PRO A 1 426 ? -0.259 0.185 -5.402 1.00 40.88 426 PRO A CA 1
ATOM 3410 C C . PRO A 1 426 ? 0.065 1.385 -4.501 1.00 40.88 426 PRO A C 1
ATOM 3412 O O . PRO A 1 426 ? -0.503 1.492 -3.416 1.00 40.88 426 PRO A O 1
ATOM 3415 N N . SER A 1 427 ? 0.982 2.250 -4.938 1.00 38.03 427 SER A N 1
ATOM 3416 C CA . SER A 1 427 ? 1.228 3.534 -4.271 1.00 38.03 427 SER A CA 1
ATOM 3417 C C . SER A 1 427 ? -0.108 4.243 -4.068 1.00 38.03 427 SER A C 1
ATOM 3419 O O . SER A 1 427 ? -0.922 4.274 -5.001 1.00 38.03 427 SER A O 1
ATOM 3421 N N . GLN A 1 428 ? -0.332 4.854 -2.902 1.00 37.22 428 GLN A N 1
ATOM 3422 C CA . GLN A 1 428 ? -1.310 5.942 -2.881 1.00 37.22 428 GLN A CA 1
ATOM 3423 C C . GLN A 1 428 ? -0.842 7.006 -3.885 1.00 37.22 428 GLN A C 1
ATOM 3425 O O . GLN A 1 428 ? 0.362 7.203 -4.074 1.00 37.22 428 GLN A O 1
ATOM 3430 N N . SER A 1 429 ? -1.778 7.653 -4.581 1.00 33.81 429 SER A N 1
ATOM 3431 C CA . SER A 1 429 ? -1.437 8.822 -5.388 1.00 33.81 429 SER A CA 1
ATOM 3432 C C . SER A 1 429 ? -0.880 9.880 -4.444 1.00 33.81 429 SER A C 1
ATOM 3434 O O . SER A 1 429 ? -1.602 10.318 -3.544 1.00 33.81 429 SER A O 1
ATOM 3436 N N . THR A 1 430 ? 0.382 10.266 -4.635 1.00 34.38 430 THR A N 1
ATOM 3437 C CA . THR A 1 430 ? 0.973 11.406 -3.933 1.00 34.38 430 THR A CA 1
ATOM 3438 C C . THR A 1 430 ? 0.056 12.615 -4.085 1.00 34.38 430 THR A C 1
ATOM 3440 O O . THR A 1 430 ? -0.549 12.831 -5.140 1.00 34.38 430 THR A O 1
ATOM 3443 N N . GLY A 1 431 ? -0.108 13.375 -3.001 1.00 37.53 431 GLY A N 1
ATOM 3444 C CA . GLY A 1 431 ? -0.923 14.584 -3.041 1.00 37.53 431 GLY A CA 1
ATOM 3445 C C . GLY A 1 431 ? -0.335 15.602 -4.027 1.00 37.53 431 GLY A C 1
ATOM 3446 O O . GLY A 1 431 ? 0.854 15.534 -4.343 1.00 37.53 431 GLY A O 1
ATOM 3447 N N . PRO A 1 432 ? -1.118 16.597 -4.479 1.00 37.69 432 PRO A N 1
ATOM 3448 C CA . PRO A 1 432 ? -0.670 17.581 -5.470 1.00 37.69 432 PRO A CA 1
ATOM 3449 C C . PRO A 1 432 ? 0.497 18.491 -5.022 1.00 37.69 432 PRO A C 1
ATOM 3451 O O . PRO A 1 432 ? 0.869 19.389 -5.768 1.00 37.69 432 PRO A O 1
ATOM 3454 N N . GLY A 1 433 ? 1.079 18.279 -3.834 1.00 38.97 433 GLY A N 1
ATOM 3455 C CA . GLY A 1 433 ? 2.263 18.990 -3.340 1.00 38.97 433 GLY A CA 1
ATOM 3456 C C . GLY A 1 433 ? 3.615 18.402 -3.773 1.00 38.97 433 GLY A C 1
ATOM 3457 O O . GLY A 1 433 ? 4.606 19.117 -3.702 1.00 38.97 433 GLY A O 1
ATOM 3458 N N . ASP A 1 434 ? 3.668 17.148 -4.244 1.00 40.59 434 ASP A N 1
ATOM 3459 C CA . ASP A 1 434 ? 4.919 16.508 -4.712 1.00 40.59 434 ASP A CA 1
ATOM 3460 C C . ASP A 1 434 ? 5.170 16.695 -6.224 1.00 40.59 434 ASP A C 1
ATOM 3462 O O . ASP A 1 434 ? 6.151 16.193 -6.777 1.00 40.59 434 ASP A O 1
ATOM 3466 N N . VAL A 1 435 ? 4.274 17.401 -6.923 1.00 49.84 435 VAL A N 1
ATOM 3467 C CA . VAL A 1 435 ? 4.465 17.779 -8.328 1.00 49.84 435 VAL A CA 1
ATOM 3468 C C . VAL A 1 435 ? 5.386 19.006 -8.370 1.00 49.84 435 VAL A C 1
ATOM 3470 O O . VAL A 1 435 ? 5.072 19.994 -7.705 1.00 49.84 435 VAL A O 1
ATOM 3473 N N . PRO A 1 436 ? 6.495 19.000 -9.140 1.00 53.56 436 PRO A N 1
ATOM 3474 C CA . PRO A 1 436 ? 7.313 20.195 -9.328 1.00 53.56 436 PRO A CA 1
ATOM 3475 C C . PRO A 1 436 ? 6.457 21.360 -9.828 1.00 53.56 436 PRO A C 1
ATOM 3477 O O . PRO A 1 436 ? 5.644 21.179 -10.737 1.00 53.56 436 PRO A O 1
ATOM 3480 N N . ASP A 1 437 ? 6.636 22.550 -9.251 1.00 63.00 437 ASP A N 1
ATOM 3481 C CA . ASP A 1 437 ? 5.842 23.708 -9.650 1.00 63.00 437 ASP A CA 1
ATOM 3482 C C . ASP A 1 437 ? 6.056 24.040 -11.137 1.00 63.00 437 ASP A C 1
ATOM 3484 O O . ASP A 1 437 ? 7.102 23.745 -11.725 1.00 63.00 437 ASP A O 1
ATOM 3488 N N . ALA A 1 438 ? 5.060 24.664 -11.774 1.00 68.56 438 ALA A N 1
ATOM 3489 C CA . ALA A 1 438 ? 5.154 25.008 -13.195 1.00 68.56 438 ALA A CA 1
ATOM 3490 C C . ALA A 1 438 ? 6.395 25.875 -13.492 1.00 68.56 438 ALA A C 1
ATOM 3492 O O . ALA A 1 438 ? 6.976 25.786 -14.573 1.00 68.56 438 ALA A O 1
ATOM 3493 N N . ALA A 1 439 ? 6.862 26.655 -12.509 1.00 68.19 439 ALA A N 1
ATOM 3494 C CA . ALA A 1 439 ? 8.104 27.403 -12.612 1.00 68.19 439 ALA A CA 1
ATOM 3495 C C . ALA A 1 439 ? 9.362 26.505 -12.582 1.00 68.19 439 ALA A C 1
ATOM 3497 O O . ALA A 1 439 ? 10.298 26.794 -13.320 1.00 68.19 439 ALA A O 1
ATOM 3498 N N . ALA A 1 440 ? 9.420 25.411 -11.811 1.00 67.19 440 ALA A N 1
ATOM 3499 C CA . ALA A 1 440 ? 10.515 24.432 -11.856 1.00 67.19 440 ALA A CA 1
ATOM 3500 C C . ALA A 1 440 ? 10.561 23.689 -13.190 1.00 67.19 440 ALA A C 1
ATOM 3502 O O . ALA A 1 440 ? 11.635 23.589 -13.786 1.00 67.19 440 ALA A O 1
ATOM 3503 N N . ALA A 1 441 ? 9.407 23.230 -13.680 1.00 68.56 441 ALA A N 1
ATOM 3504 C CA . ALA A 1 441 ? 9.302 22.617 -15.001 1.00 68.56 441 ALA A CA 1
ATOM 3505 C C . ALA A 1 441 ? 9.782 23.588 -16.095 1.00 68.56 441 ALA A C 1
ATOM 3507 O O . ALA A 1 441 ? 10.622 23.230 -16.919 1.00 68.56 441 ALA A O 1
ATOM 3508 N N . ASN A 1 442 ? 9.347 24.851 -16.046 1.00 75.00 442 ASN A N 1
ATOM 3509 C CA . ASN A 1 442 ? 9.771 25.867 -17.008 1.00 75.00 442 ASN A CA 1
ATOM 3510 C C . ASN A 1 442 ? 11.252 26.261 -16.867 1.00 75.00 442 ASN A C 1
ATOM 3512 O O . ASN A 1 442 ? 11.915 26.420 -17.885 1.00 75.00 442 ASN A O 1
ATOM 3516 N N . ARG A 1 443 ? 11.821 26.338 -15.652 1.00 74.25 443 ARG A N 1
ATOM 3517 C CA . ARG A 1 443 ? 13.273 26.542 -15.448 1.00 74.25 443 ARG A CA 1
ATOM 3518 C C . ARG A 1 443 ? 14.096 25.424 -16.098 1.00 74.25 443 ARG A C 1
ATOM 3520 O O . ARG A 1 443 ? 15.101 25.710 -16.745 1.00 74.25 443 ARG A O 1
ATOM 3527 N N . PHE A 1 444 ? 13.656 24.171 -15.963 1.00 66.81 444 PHE A N 1
ATOM 3528 C CA . PHE A 1 444 ? 14.291 23.017 -16.605 1.00 66.81 444 PHE A CA 1
ATOM 3529 C C . PHE A 1 444 ? 14.160 23.089 -18.135 1.00 66.81 444 PHE A C 1
ATOM 3531 O O . PHE A 1 444 ? 15.161 22.992 -18.843 1.00 66.81 444 PHE A O 1
ATOM 3538 N N . ASN A 1 445 ? 12.955 23.358 -18.649 1.00 73.38 445 ASN A N 1
ATOM 3539 C CA . ASN A 1 445 ? 12.701 23.507 -20.084 1.00 73.38 445 ASN A CA 1
ATOM 3540 C C . ASN A 1 445 ? 13.552 24.625 -20.712 1.00 73.38 445 ASN A C 1
ATOM 3542 O O . ASN A 1 445 ? 14.171 24.396 -21.748 1.00 73.38 445 ASN A O 1
ATOM 3546 N N . SER A 1 446 ? 13.651 25.797 -20.073 1.00 76.69 446 SER A N 1
ATOM 3547 C CA . SER A 1 446 ? 14.466 26.919 -20.560 1.00 76.69 446 SER A CA 1
ATOM 3548 C C . SER A 1 446 ? 15.958 26.589 -20.646 1.00 76.69 446 SER A C 1
ATOM 3550 O O . SER A 1 446 ? 16.623 27.049 -21.572 1.00 76.69 446 SER A O 1
ATOM 3552 N N . TYR A 1 447 ? 16.492 25.769 -19.731 1.00 76.38 447 TYR A N 1
ATOM 3553 C CA . TYR A 1 447 ? 17.885 25.319 -19.803 1.00 76.38 447 TYR A CA 1
ATOM 3554 C C . TYR A 1 447 ? 18.137 24.476 -21.063 1.00 76.38 447 TYR A C 1
ATOM 3556 O O . TYR A 1 447 ? 19.034 24.794 -21.842 1.00 76.38 447 TYR A O 1
ATOM 3564 N N . PHE A 1 448 ? 17.315 23.452 -21.321 1.00 63.38 448 PHE A N 1
ATOM 3565 C CA . PHE A 1 448 ? 17.483 22.598 -22.506 1.00 63.38 448 PHE A CA 1
ATOM 3566 C C . PHE A 1 448 ? 17.125 23.315 -23.816 1.00 63.38 448 PHE A C 1
ATOM 3568 O O . PHE A 1 448 ? 17.808 23.118 -24.822 1.00 63.38 448 PHE A O 1
ATOM 3575 N N . ALA A 1 449 ? 16.140 24.217 -23.803 1.00 70.31 449 ALA A N 1
ATOM 3576 C CA . ALA A 1 449 ? 15.847 25.099 -24.933 1.00 70.31 449 ALA A CA 1
ATOM 3577 C C . ALA A 1 449 ? 17.036 26.018 -25.278 1.00 70.31 449 ALA A C 1
ATOM 3579 O O . ALA A 1 449 ? 17.274 26.283 -26.451 1.00 70.31 449 ALA A O 1
ATOM 3580 N N . GLY A 1 450 ? 17.829 26.443 -24.287 1.00 66.62 450 GLY A N 1
ATOM 3581 C CA . GLY A 1 450 ? 19.069 27.201 -24.497 1.00 66.62 450 GLY A CA 1
ATOM 3582 C C . GLY A 1 450 ? 20.236 26.391 -25.085 1.00 66.62 450 GLY A C 1
ATOM 3583 O O . GLY A 1 450 ? 21.183 26.984 -25.603 1.00 66.62 450 GLY A O 1
ATOM 3584 N N . VAL A 1 451 ? 20.181 25.053 -25.041 1.00 66.06 451 VAL A N 1
ATOM 3585 C CA . VAL A 1 451 ? 21.188 24.166 -25.659 1.00 66.06 451 VAL A CA 1
ATOM 3586 C C . VAL A 1 451 ? 20.893 23.936 -27.146 1.00 66.06 451 VAL A C 1
ATOM 3588 O O . VAL A 1 451 ? 21.821 23.923 -27.955 1.00 66.06 451 VAL A O 1
ATOM 3591 N N . GLY A 1 452 ? 19.614 23.801 -27.517 1.00 60.06 452 GLY A N 1
ATOM 3592 C CA . GLY A 1 452 ? 19.164 23.474 -28.880 1.00 60.06 452 GLY A CA 1
ATOM 3593 C C . GLY A 1 452 ? 19.789 24.312 -30.012 1.00 60.06 452 GLY A C 1
ATOM 3594 O O . GLY A 1 452 ? 20.319 23.717 -30.948 1.00 60.06 452 GLY A O 1
ATOM 3595 N N . PRO A 1 453 ? 19.830 25.660 -29.930 1.00 60.53 453 PRO A N 1
ATOM 3596 C CA . PRO A 1 453 ? 20.390 26.527 -30.977 1.00 60.53 453 PRO A CA 1
ATOM 3597 C C . PRO A 1 453 ? 21.879 26.323 -31.300 1.00 60.53 453 PRO A C 1
ATOM 3599 O O . PRO A 1 453 ? 22.390 26.958 -32.217 1.00 60.53 453 PRO A O 1
ATOM 3602 N N . ARG A 1 454 ? 22.596 25.483 -30.541 1.00 58.09 454 ARG A N 1
ATOM 3603 C CA . ARG A 1 454 ? 24.021 25.175 -30.746 1.00 58.09 454 ARG A CA 1
ATOM 3604 C C . ARG A 1 454 ? 24.263 23.814 -31.409 1.00 58.09 454 ARG A C 1
ATOM 3606 O O . ARG A 1 454 ? 25.418 23.435 -31.574 1.00 58.09 454 ARG A O 1
ATOM 3613 N N . ILE A 1 455 ? 23.208 23.063 -31.745 1.00 63.97 455 ILE A N 1
ATOM 3614 C CA . ILE A 1 455 ? 23.309 21.692 -32.264 1.00 63.97 455 ILE A CA 1
ATOM 3615 C C . ILE A 1 455 ? 22.399 21.522 -33.487 1.00 63.97 455 ILE A C 1
ATOM 3617 O O . ILE A 1 455 ? 21.210 21.233 -33.361 1.00 63.97 455 ILE A O 1
ATOM 3621 N N . THR A 1 456 ? 22.972 21.640 -34.685 1.00 67.88 456 THR A N 1
ATOM 3622 C CA . THR A 1 456 ? 22.291 21.252 -35.929 1.00 67.88 456 THR A CA 1
ATOM 3623 C C . THR A 1 456 ? 22.250 19.728 -36.023 1.00 67.88 456 THR A C 1
ATOM 3625 O O . THR A 1 456 ? 23.262 19.092 -36.315 1.00 67.88 456 THR A O 1
ATOM 3628 N N . VAL A 1 457 ? 21.087 19.129 -35.765 1.00 76.56 457 VAL A N 1
ATOM 3629 C CA . VAL A 1 457 ? 20.874 17.681 -35.913 1.00 76.56 457 VAL A CA 1
ATOM 3630 C C . VAL A 1 457 ? 20.469 17.385 -37.365 1.00 76.56 457 VAL A C 1
ATOM 3632 O O . VAL A 1 457 ? 19.436 17.895 -37.802 1.00 76.56 457 VAL A O 1
ATOM 3635 N N . PRO A 1 458 ? 21.238 16.591 -38.135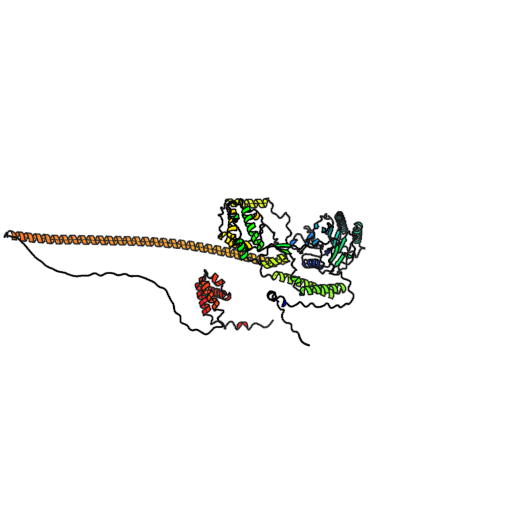 1.00 85.06 458 PRO A N 1
ATOM 3636 C CA . PRO A 1 458 ? 20.825 16.182 -39.476 1.00 85.06 458 PRO A CA 1
ATOM 3637 C C . PRO A 1 458 ? 19.638 15.199 -39.412 1.00 85.06 458 PRO A C 1
ATOM 3639 O O . PRO A 1 458 ? 19.459 14.521 -38.397 1.00 85.06 458 PRO A O 1
ATOM 3642 N N . PRO A 1 459 ? 18.830 15.072 -40.484 1.00 89.12 459 PRO A N 1
ATOM 3643 C CA . PRO A 1 459 ? 17.809 14.030 -40.576 1.00 89.12 459 PRO A CA 1
ATOM 3644 C C . PRO A 1 459 ? 18.424 12.638 -40.387 1.00 89.12 459 PRO A C 1
ATOM 3646 O O . PRO A 1 459 ? 19.447 12.321 -40.993 1.00 89.12 459 PRO A O 1
ATOM 3649 N N . ALA A 1 460 ? 17.795 11.804 -39.561 1.00 91.69 460 ALA A N 1
ATOM 3650 C CA . ALA A 1 460 ? 18.295 10.472 -39.244 1.00 91.69 460 ALA A CA 1
ATOM 3651 C C . ALA A 1 460 ? 18.115 9.497 -40.419 1.00 91.69 460 ALA A C 1
ATOM 3653 O O . ALA A 1 460 ? 17.198 9.628 -41.238 1.00 91.69 460 ALA A O 1
ATOM 3654 N N . THR A 1 461 ? 18.946 8.461 -40.464 1.00 94.62 461 THR A N 1
ATOM 3655 C CA . THR A 1 461 ? 18.830 7.355 -41.422 1.00 94.62 461 THR A CA 1
ATOM 3656 C C . THR A 1 461 ? 18.125 6.132 -40.818 1.00 94.62 461 THR A C 1
ATOM 3658 O O . THR A 1 461 ? 18.020 5.964 -39.598 1.00 94.62 461 THR A O 1
ATOM 3661 N N . LEU A 1 462 ? 17.640 5.228 -41.678 1.00 92.94 462 LEU A N 1
ATOM 3662 C CA . LEU A 1 462 ? 16.966 4.001 -41.236 1.00 92.94 462 LEU A CA 1
ATOM 3663 C C . LEU A 1 462 ? 17.877 3.056 -40.411 1.00 92.94 462 LEU A C 1
ATOM 3665 O O . LEU A 1 462 ? 17.385 2.517 -39.414 1.00 92.94 462 LEU A O 1
ATOM 3669 N N . PRO A 1 463 ? 19.179 2.871 -40.735 1.00 93.50 463 PRO A N 1
ATOM 3670 C CA . PRO A 1 463 ? 20.111 2.121 -39.888 1.00 93.50 463 PRO A CA 1
ATOM 3671 C C . PRO A 1 463 ? 20.311 2.742 -38.499 1.00 93.50 463 PRO A C 1
ATOM 3673 O O . PRO A 1 463 ? 20.259 2.028 -37.498 1.00 93.50 463 PRO A O 1
ATOM 3676 N N . GLU A 1 464 ? 20.466 4.066 -38.406 1.00 92.25 464 GLU A N 1
ATOM 3677 C CA . GLU A 1 464 ? 20.630 4.759 -37.119 1.00 92.25 464 GLU A CA 1
ATOM 3678 C C . GLU A 1 464 ? 19.387 4.623 -36.236 1.00 92.25 464 GLU A C 1
ATOM 3680 O O . GLU A 1 464 ? 19.508 4.346 -35.040 1.00 92.25 464 GLU A O 1
ATOM 3685 N N . LEU A 1 465 ? 18.192 4.745 -36.827 1.00 92.06 465 LEU A N 1
ATOM 3686 C CA . LEU A 1 465 ? 16.927 4.502 -36.135 1.00 92.06 465 LEU A CA 1
ATOM 3687 C C . LEU A 1 465 ? 16.816 3.043 -35.666 1.00 92.06 465 LEU A C 1
ATOM 3689 O O . LEU A 1 465 ? 16.473 2.797 -34.508 1.00 92.06 465 LEU A O 1
ATOM 3693 N N . SER A 1 466 ? 17.165 2.080 -36.527 1.00 92.25 466 SER A N 1
ATOM 3694 C CA . SER A 1 466 ? 17.290 0.661 -36.166 1.00 92.25 466 SER A CA 1
ATOM 3695 C C . SER A 1 466 ? 18.169 0.487 -34.925 1.00 92.25 466 SER A C 1
ATOM 3697 O O . SER A 1 466 ? 17.785 -0.191 -33.970 1.00 92.25 466 SER A O 1
ATOM 3699 N N . ASP A 1 467 ? 19.334 1.128 -34.899 1.00 90.75 467 ASP A N 1
ATOM 3700 C CA . ASP A 1 467 ? 20.355 0.880 -33.884 1.00 90.75 467 ASP A CA 1
ATOM 3701 C C . ASP A 1 467 ? 20.119 1.682 -32.599 1.00 90.75 467 ASP A C 1
ATOM 3703 O O . ASP A 1 467 ? 20.485 1.239 -31.507 1.00 90.75 467 ASP A O 1
ATOM 3707 N N . ALA A 1 468 ? 19.424 2.818 -32.676 1.00 88.94 468 ALA A N 1
ATOM 3708 C CA . ALA A 1 468 ? 18.789 3.452 -31.524 1.00 88.94 468 ALA A CA 1
ATOM 3709 C C . ALA A 1 468 ? 17.735 2.517 -30.900 1.00 88.94 468 ALA A C 1
ATOM 3711 O O . ALA A 1 468 ? 17.843 2.167 -29.722 1.00 88.94 468 ALA A O 1
ATOM 3712 N N . LEU A 1 469 ? 16.781 2.016 -31.696 1.00 87.00 469 LEU A N 1
ATOM 3713 C CA . LEU A 1 469 ? 15.733 1.101 -31.231 1.00 87.00 469 LEU A CA 1
ATOM 3714 C C . LEU A 1 469 ? 16.306 -0.205 -30.659 1.00 87.00 469 LEU A C 1
ATOM 3716 O O . LEU A 1 469 ? 15.777 -0.704 -29.665 1.00 87.00 469 LEU A O 1
ATOM 3720 N N . LYS A 1 470 ? 17.399 -0.746 -31.222 1.00 85.25 470 LYS A N 1
ATOM 3721 C CA . LYS A 1 470 ? 18.122 -1.913 -30.676 1.00 85.25 470 LYS A CA 1
ATOM 3722 C C . LYS A 1 470 ? 18.670 -1.642 -29.270 1.00 85.25 470 LYS A C 1
ATOM 3724 O O . LYS A 1 470 ? 18.479 -2.491 -28.396 1.00 85.25 470 LYS A O 1
ATOM 3729 N N . ARG A 1 471 ? 19.304 -0.479 -29.056 1.00 86.75 471 ARG A N 1
ATOM 3730 C CA . ARG A 1 471 ? 19.927 -0.057 -27.782 1.00 86.75 471 ARG A CA 1
ATOM 3731 C C . ARG A 1 471 ? 18.919 0.282 -26.678 1.00 86.75 471 ARG A C 1
ATOM 3733 O O . ARG A 1 471 ? 19.232 0.108 -25.503 1.00 86.75 471 ARG A O 1
ATOM 3740 N N . MET A 1 472 ? 17.716 0.743 -27.023 1.00 84.19 472 MET A N 1
ATOM 3741 C CA . MET A 1 472 ? 16.650 0.982 -26.042 1.00 84.19 472 MET A CA 1
ATOM 3742 C C . MET A 1 472 ? 16.210 -0.321 -25.345 1.00 84.19 472 MET A C 1
ATOM 3744 O O . MET A 1 472 ? 16.403 -1.426 -25.855 1.00 84.19 472 MET A O 1
ATOM 3748 N N . SER A 1 473 ? 15.557 -0.220 -24.182 1.00 74.56 473 SER A N 1
ATOM 3749 C CA . SER A 1 473 ? 15.008 -1.402 -23.495 1.00 74.56 473 SER A CA 1
ATOM 3750 C C . SER A 1 473 ? 13.873 -2.068 -24.294 1.00 74.56 473 SER A C 1
ATOM 3752 O O . SER A 1 473 ? 13.102 -1.396 -24.976 1.00 74.56 473 SER A O 1
ATOM 3754 N N . GLY A 1 474 ? 13.719 -3.392 -24.190 1.00 71.38 474 GLY A N 1
ATOM 3755 C CA . GLY A 1 474 ? 12.620 -4.151 -24.815 1.00 71.38 474 GLY A CA 1
ATOM 3756 C C . GLY A 1 474 ? 11.268 -3.987 -24.103 1.00 71.38 474 GLY A C 1
ATOM 3757 O O . GLY A 1 474 ? 10.592 -4.978 -23.827 1.00 71.38 474 GLY A O 1
ATOM 3758 N N . SER A 1 475 ? 10.911 -2.761 -23.713 1.00 73.88 475 SER A N 1
ATOM 3759 C CA . SER A 1 475 ? 9.755 -2.494 -22.856 1.00 73.88 475 SER A CA 1
ATOM 3760 C C . SER A 1 475 ? 8.418 -2.733 -23.563 1.00 73.88 475 SER A C 1
ATOM 3762 O O . SER A 1 475 ? 8.230 -2.390 -24.731 1.00 73.88 475 SER A O 1
ATOM 3764 N N . ARG A 1 476 ? 7.464 -3.284 -22.804 1.00 74.56 476 ARG A N 1
ATOM 3765 C CA . ARG A 1 476 ? 6.044 -3.406 -23.179 1.00 74.56 476 ARG A CA 1
ATOM 3766 C C . ARG A 1 476 ? 5.171 -2.299 -22.577 1.00 74.56 476 ARG A C 1
ATOM 3768 O O . ARG A 1 476 ? 3.955 -2.356 -22.718 1.00 74.56 476 ARG A O 1
ATOM 3775 N N . ALA A 1 477 ? 5.769 -1.333 -21.877 1.00 71.81 477 ALA A N 1
ATOM 3776 C CA . ALA A 1 477 ? 5.068 -0.109 -21.515 1.00 71.81 477 ALA A CA 1
ATOM 3777 C C . ALA A 1 477 ? 4.709 0.676 -22.787 1.00 71.81 477 ALA A C 1
ATOM 3779 O O . ALA A 1 477 ? 5.440 0.615 -23.779 1.00 71.81 477 ALA A O 1
ATOM 3780 N N . THR A 1 478 ? 3.593 1.395 -22.731 1.00 74.81 478 THR A N 1
ATOM 3781 C CA . THR A 1 478 ? 3.144 2.322 -23.772 1.00 74.81 478 THR A CA 1
ATOM 3782 C C . THR A 1 478 ? 3.320 3.760 -23.304 1.00 74.81 478 THR A C 1
ATOM 3784 O O . THR A 1 478 ? 3.340 4.009 -22.093 1.00 74.81 478 THR A O 1
ATOM 3787 N N . GLY A 1 479 ? 3.405 4.701 -24.244 1.00 70.75 479 GLY A N 1
ATOM 3788 C CA . GLY A 1 479 ? 3.167 6.108 -23.945 1.00 70.75 479 GLY A CA 1
ATOM 3789 C C . GLY A 1 479 ? 1.682 6.384 -23.685 1.00 70.75 479 GLY A C 1
ATOM 3790 O O . GLY A 1 479 ? 0.877 5.464 -23.486 1.00 70.75 479 GLY A O 1
ATOM 3791 N N . ASP A 1 480 ? 1.326 7.667 -23.705 1.00 73.44 480 ASP A N 1
ATOM 3792 C CA . ASP A 1 480 ? -0.075 8.106 -23.775 1.00 73.44 480 ASP A CA 1
ATOM 3793 C C . ASP A 1 480 ? -0.687 7.811 -25.163 1.00 73.44 480 ASP A C 1
ATOM 3795 O O . ASP A 1 480 ? -1.879 7.557 -25.288 1.00 73.44 480 ASP A O 1
ATOM 3799 N N . ASP A 1 481 ? 0.175 7.702 -26.181 1.00 78.38 481 ASP A N 1
ATOM 3800 C CA . ASP A 1 481 ? -0.106 7.255 -27.553 1.00 78.38 481 ASP A CA 1
ATOM 3801 C C . ASP A 1 481 ? -0.563 5.785 -27.690 1.00 78.38 481 ASP A C 1
ATOM 3803 O O . ASP A 1 481 ? -0.951 5.352 -28.774 1.00 78.38 481 ASP A O 1
ATOM 3807 N N . GLY A 1 482 ? -0.482 4.983 -26.622 1.00 76.00 482 GLY A N 1
ATOM 3808 C CA . GLY A 1 482 ? -0.789 3.550 -26.654 1.00 76.00 482 GLY A CA 1
ATOM 3809 C C . GLY A 1 482 ? 0.221 2.682 -27.426 1.00 76.00 482 GLY A C 1
ATOM 3810 O O . GLY A 1 482 ? 0.051 1.459 -27.485 1.00 76.00 482 GLY A O 1
ATOM 3811 N N . VAL A 1 483 ? 1.295 3.259 -27.973 1.00 83.69 483 VAL A N 1
ATOM 3812 C CA . VAL A 1 483 ? 2.307 2.549 -28.767 1.00 83.69 483 VAL A CA 1
ATOM 3813 C C . VAL A 1 483 ? 3.331 1.912 -27.832 1.00 83.69 483 VAL A C 1
ATOM 3815 O O . VAL A 1 483 ? 3.861 2.561 -26.934 1.00 83.69 483 VAL A O 1
ATOM 3818 N N . SER A 1 484 ? 3.644 0.624 -28.031 1.00 85.69 484 SER A N 1
ATOM 3819 C CA . SER A 1 484 ? 4.715 -0.045 -27.275 1.00 85.69 484 SER A CA 1
ATOM 3820 C C . SER A 1 484 ? 5.949 -0.285 -28.137 1.00 85.69 484 SER A C 1
ATOM 3822 O O . SER A 1 484 ? 5.870 -0.807 -29.252 1.00 85.69 484 SER A O 1
ATOM 3824 N N . LEU A 1 485 ? 7.115 0.022 -27.570 1.00 86.38 485 LEU A N 1
ATOM 3825 C CA . LEU A 1 485 ? 8.416 -0.173 -28.210 1.00 86.38 485 LEU A CA 1
ATOM 3826 C C . LEU A 1 485 ? 8.680 -1.647 -28.579 1.00 86.38 485 LEU A C 1
ATOM 3828 O O . LEU A 1 485 ? 9.318 -1.927 -29.592 1.00 86.38 485 LEU A O 1
ATOM 3832 N N . HIS A 1 486 ? 8.145 -2.598 -27.804 1.00 87.44 486 HIS A N 1
ATOM 3833 C CA . HIS A 1 486 ? 8.139 -4.028 -28.147 1.00 87.44 486 HIS A CA 1
ATOM 3834 C C . HIS A 1 486 ? 7.436 -4.316 -29.486 1.00 87.44 486 HIS A C 1
ATOM 3836 O O . HIS A 1 486 ? 7.956 -5.109 -30.268 1.00 87.44 486 HIS A O 1
ATOM 3842 N N . LEU A 1 487 ? 6.282 -3.693 -29.764 1.00 88.06 487 LEU A N 1
ATOM 3843 C CA . LEU A 1 487 ? 5.566 -3.887 -31.032 1.00 88.06 487 LEU A CA 1
ATOM 3844 C C . LEU A 1 487 ? 6.291 -3.200 -32.195 1.00 88.06 487 LEU A C 1
ATOM 3846 O O . LEU A 1 487 ? 6.514 -3.845 -33.217 1.00 88.06 487 LEU A O 1
ATOM 3850 N N . ILE A 1 488 ? 6.736 -1.950 -32.022 1.00 90.00 488 ILE A N 1
ATOM 3851 C CA . ILE A 1 488 ? 7.504 -1.222 -33.050 1.00 90.00 488 ILE A CA 1
ATOM 3852 C C . ILE A 1 488 ? 8.749 -2.018 -33.461 1.00 90.00 488 ILE A C 1
ATOM 3854 O O . ILE A 1 488 ? 8.970 -2.240 -34.645 1.00 90.00 488 ILE A O 1
ATOM 3858 N N . ARG A 1 489 ? 9.517 -2.555 -32.502 1.00 89.94 489 ARG A N 1
ATOM 3859 C CA . ARG A 1 489 ? 10.708 -3.382 -32.788 1.00 89.94 489 ARG A CA 1
ATOM 3860 C C . ARG A 1 489 ? 10.400 -4.728 -33.446 1.00 89.94 489 ARG A C 1
ATOM 3862 O O . ARG A 1 489 ? 11.300 -5.306 -34.046 1.00 89.94 489 ARG A O 1
ATOM 3869 N N . ARG A 1 490 ? 9.171 -5.242 -33.327 1.00 89.44 490 ARG A N 1
ATOM 3870 C CA . ARG A 1 490 ? 8.725 -6.465 -34.016 1.00 89.44 490 ARG A CA 1
ATOM 3871 C C . ARG A 1 490 ? 8.263 -6.194 -35.445 1.00 89.44 490 ARG A C 1
ATOM 3873 O O . ARG A 1 490 ? 8.502 -7.035 -36.297 1.00 89.44 490 ARG A O 1
ATOM 3880 N N . CYS A 1 491 ? 7.672 -5.027 -35.697 1.00 92.56 491 CYS A N 1
ATOM 3881 C CA . CYS A 1 491 ? 7.142 -4.641 -37.009 1.00 92.56 491 CYS A CA 1
ATOM 3882 C C . CYS A 1 491 ? 8.111 -3.756 -37.820 1.00 92.56 491 CYS A C 1
ATOM 3884 O O . CYS A 1 491 ? 7.799 -3.370 -38.944 1.00 92.56 491 CYS A O 1
ATOM 3886 N N . PHE A 1 492 ? 9.279 -3.414 -37.260 1.00 92.75 492 PHE A N 1
ATOM 3887 C CA . PHE A 1 492 ? 10.237 -2.459 -37.832 1.00 92.75 492 PHE A CA 1
ATOM 3888 C C . PHE A 1 492 ? 10.662 -2.723 -39.290 1.00 92.75 492 PHE A C 1
ATOM 3890 O O . PHE A 1 492 ? 10.815 -1.736 -40.006 1.00 92.75 492 PHE A O 1
ATOM 3897 N N . PRO A 1 493 ? 10.814 -3.975 -39.779 1.00 91.25 493 PRO A N 1
ATOM 3898 C CA . PRO A 1 493 ? 11.108 -4.222 -41.195 1.00 91.25 493 PRO A CA 1
ATOM 3899 C C . PRO A 1 493 ? 10.073 -3.631 -42.164 1.00 91.25 493 PRO A C 1
ATOM 3901 O O . PRO A 1 493 ? 10.419 -3.335 -43.301 1.00 91.25 493 PRO A O 1
ATOM 3904 N N . VAL A 1 494 ? 8.830 -3.437 -41.705 1.00 92.38 494 VAL A N 1
ATOM 3905 C CA . VAL A 1 494 ? 7.738 -2.817 -42.468 1.00 92.38 494 VAL A CA 1
ATOM 3906 C C . VAL A 1 494 ? 7.550 -1.355 -42.064 1.00 92.38 494 VAL A C 1
ATOM 3908 O O . VAL A 1 494 ? 7.627 -0.472 -42.907 1.00 92.38 494 VAL A O 1
ATOM 3911 N N . VAL A 1 495 ? 7.358 -1.061 -40.770 1.00 93.56 495 VAL A N 1
ATOM 3912 C CA . VAL A 1 495 ? 6.991 0.305 -40.327 1.00 93.56 495 VAL A CA 1
ATOM 3913 C C . VAL A 1 495 ? 8.174 1.256 -40.132 1.00 93.56 495 VAL A C 1
ATOM 3915 O O . VAL A 1 495 ? 7.971 2.439 -39.863 1.00 93.56 495 VAL A O 1
ATOM 3918 N N . GLY A 1 496 ? 9.413 0.774 -40.253 1.00 93.19 496 GLY A N 1
ATOM 3919 C CA . GLY A 1 496 ? 10.628 1.567 -40.052 1.00 93.19 496 GLY A CA 1
ATOM 3920 C C . GLY A 1 496 ? 10.689 2.853 -40.892 1.00 93.19 496 GLY A C 1
ATOM 3921 O O . GLY A 1 496 ? 10.900 3.915 -40.306 1.00 93.19 496 GLY A O 1
ATOM 3922 N N . PRO A 1 497 ? 10.445 2.813 -42.218 1.00 94.12 497 PRO A N 1
ATOM 3923 C CA . PRO A 1 497 ? 10.395 4.007 -43.068 1.00 94.12 497 PRO A CA 1
ATOM 3924 C C . PRO A 1 497 ? 9.304 5.014 -42.669 1.00 94.12 497 PRO A C 1
ATOM 3926 O O . PRO A 1 497 ? 9.502 6.222 -42.797 1.00 94.12 497 PRO A O 1
ATOM 3929 N N . HIS A 1 498 ? 8.169 4.535 -42.153 1.00 93.75 498 HIS A N 1
ATOM 3930 C CA . HIS A 1 498 ? 7.042 5.368 -41.720 1.00 93.75 498 HIS A CA 1
ATOM 3931 C C . HIS A 1 498 ? 7.353 6.078 -40.393 1.00 93.75 498 HIS A C 1
ATOM 3933 O O . HIS A 1 498 ? 7.174 7.289 -40.268 1.00 93.75 498 HIS A O 1
ATOM 3939 N N . VAL A 1 499 ? 7.929 5.354 -39.427 1.00 92.50 499 VAL A N 1
ATOM 3940 C CA . VAL A 1 499 ? 8.434 5.937 -38.172 1.00 92.50 499 VAL A CA 1
ATOM 3941 C C . VAL A 1 499 ? 9.570 6.932 -38.452 1.00 92.50 499 VAL A C 1
ATOM 3943 O O . VAL A 1 499 ? 9.604 8.010 -37.858 1.00 92.50 499 VAL A O 1
ATOM 3946 N N . LEU A 1 500 ? 10.463 6.623 -39.400 1.00 93.50 500 LEU A N 1
ATOM 3947 C CA . LEU A 1 500 ? 11.540 7.524 -39.816 1.00 93.50 500 LEU A CA 1
ATOM 3948 C C . LEU A 1 500 ? 11.007 8.819 -40.450 1.00 93.50 500 LEU A C 1
ATOM 3950 O O . LEU A 1 500 ? 11.532 9.889 -40.157 1.00 93.50 500 LEU A O 1
ATOM 3954 N N . ARG A 1 501 ? 9.941 8.751 -41.263 1.00 91.19 501 ARG A N 1
ATOM 3955 C CA . ARG A 1 501 ? 9.273 9.932 -41.841 1.00 91.19 501 ARG A CA 1
ATOM 3956 C C . ARG A 1 501 ? 8.770 10.888 -40.754 1.00 91.19 501 ARG A C 1
ATOM 3958 O O . ARG A 1 501 ? 9.023 12.087 -40.864 1.00 91.19 501 ARG A O 1
ATOM 3965 N N . VAL A 1 502 ? 8.138 10.377 -39.693 1.00 90.88 502 VAL A N 1
ATOM 3966 C CA . VAL A 1 502 ? 7.675 11.198 -38.553 1.00 90.88 502 VAL A CA 1
ATOM 3967 C C . VAL A 1 502 ? 8.854 11.787 -37.767 1.00 90.88 502 VAL A C 1
ATOM 3969 O O . VAL A 1 502 ? 8.853 12.978 -37.456 1.00 90.88 502 VAL A O 1
ATOM 3972 N N . ILE A 1 503 ? 9.892 10.991 -37.485 1.00 91.06 503 ILE A N 1
ATOM 3973 C CA . ILE A 1 503 ? 11.090 11.457 -36.763 1.00 91.06 503 ILE A CA 1
ATOM 3974 C C . ILE A 1 503 ? 11.830 12.542 -37.556 1.00 91.06 503 ILE A C 1
ATOM 3976 O O . ILE A 1 503 ? 12.168 13.583 -36.997 1.00 91.06 503 ILE A O 1
ATOM 3980 N N . ASN A 1 504 ? 12.023 12.361 -38.862 1.00 91.38 504 ASN A N 1
ATOM 3981 C CA . ASN A 1 504 ? 12.713 13.348 -39.690 1.00 91.38 504 ASN A CA 1
ATOM 3982 C C . ASN A 1 504 ? 11.868 14.605 -39.920 1.00 91.38 504 ASN A C 1
ATOM 3984 O O . ASN A 1 504 ? 12.427 15.698 -39.917 1.00 91.38 504 ASN A O 1
ATOM 3988 N N . ALA A 1 505 ? 10.537 14.494 -40.021 1.00 89.25 505 ALA A N 1
ATOM 3989 C CA . ALA A 1 505 ? 9.659 15.665 -39.982 1.00 89.25 505 ALA A CA 1
ATOM 3990 C C . ALA A 1 505 ? 9.829 16.450 -38.668 1.00 89.25 505 ALA A C 1
ATOM 3992 O O . ALA A 1 505 ? 9.894 17.677 -38.690 1.00 89.25 505 ALA A O 1
ATOM 3993 N N . SER A 1 506 ? 9.979 15.756 -37.535 1.00 89.25 506 SER A N 1
ATOM 3994 C CA . SER A 1 506 ? 10.224 16.384 -36.233 1.00 89.25 506 SER A CA 1
ATOM 3995 C C . SER A 1 506 ? 11.592 17.083 -36.144 1.00 89.25 506 SER A C 1
ATOM 3997 O O . SER A 1 506 ? 11.666 18.218 -35.672 1.00 89.25 506 SER A O 1
ATOM 3999 N N . ILE A 1 507 ? 12.657 16.457 -36.661 1.00 87.50 507 ILE A N 1
ATOM 4000 C CA . ILE A 1 507 ? 14.011 17.039 -36.719 1.00 87.50 507 ILE A CA 1
ATOM 4001 C C . ILE A 1 507 ? 14.035 18.289 -37.614 1.00 87.50 507 ILE A C 1
ATOM 4003 O O . ILE A 1 507 ? 14.462 19.350 -37.169 1.00 87.50 507 ILE A O 1
ATOM 4007 N N . ILE A 1 508 ? 13.531 18.187 -38.850 1.00 86.62 508 ILE A N 1
ATOM 4008 C CA . ILE A 1 508 ? 13.588 19.260 -39.864 1.00 86.62 508 ILE A CA 1
ATOM 4009 C C . ILE A 1 508 ? 12.812 20.513 -39.427 1.00 86.62 508 ILE A C 1
ATOM 4011 O O . ILE A 1 508 ? 13.202 21.632 -39.747 1.00 86.62 508 ILE A O 1
ATOM 4015 N N . THR A 1 509 ? 11.714 20.340 -38.690 1.00 84.81 509 THR A N 1
ATOM 4016 C CA . THR A 1 509 ? 10.840 21.442 -38.246 1.00 84.81 509 THR A CA 1
ATOM 4017 C C . THR A 1 509 ? 11.178 21.995 -36.859 1.00 84.81 509 THR A C 1
ATOM 4019 O O . THR A 1 509 ? 10.589 22.997 -36.448 1.00 84.81 509 THR A O 1
ATOM 4022 N N . GLY A 1 510 ? 12.054 21.326 -36.100 1.00 82.31 510 GLY A N 1
ATOM 4023 C CA . GLY A 1 510 ? 12.333 21.652 -34.698 1.00 82.31 510 GLY A CA 1
ATOM 4024 C C . GLY A 1 510 ? 11.133 21.479 -33.750 1.00 82.31 510 GLY A C 1
ATOM 4025 O O . GLY A 1 510 ? 11.105 22.086 -32.679 1.00 82.31 510 GLY A O 1
ATOM 4026 N N . ARG A 1 511 ? 10.116 20.692 -34.128 1.00 84.88 511 ARG A N 1
ATOM 4027 C CA . ARG A 1 511 ? 8.868 20.498 -33.364 1.00 84.88 511 ARG A CA 1
ATOM 4028 C C . ARG A 1 511 ? 8.589 19.011 -33.150 1.00 84.88 511 ARG A C 1
ATOM 4030 O O . ARG A 1 511 ? 8.829 18.200 -34.034 1.00 84.88 511 ARG A O 1
ATOM 4037 N N . VAL A 1 512 ? 8.027 18.642 -31.999 1.00 87.75 512 VAL A N 1
ATOM 4038 C CA . VAL A 1 512 ? 7.587 17.260 -31.698 1.00 87.75 512 VAL A CA 1
ATOM 4039 C C . VAL A 1 512 ? 6.053 17.151 -31.693 1.00 87.75 512 VAL A C 1
ATOM 4041 O O . VAL A 1 512 ? 5.398 18.143 -31.338 1.00 87.75 512 VAL A O 1
ATOM 4044 N N . PRO A 1 513 ? 5.474 15.972 -32.012 1.00 88.44 513 PRO A N 1
ATOM 4045 C CA . PRO A 1 513 ? 4.053 15.692 -31.803 1.00 88.44 513 PRO A CA 1
ATOM 4046 C C . PRO A 1 513 ? 3.595 16.047 -30.384 1.00 88.44 513 PRO A C 1
ATOM 4048 O O . PRO A 1 513 ? 4.328 15.849 -29.412 1.00 88.44 513 PRO A O 1
ATOM 4051 N N . ALA A 1 514 ? 2.371 16.544 -30.237 1.00 86.06 514 ALA A N 1
ATOM 4052 C CA . ALA A 1 514 ? 1.745 16.882 -28.967 1.00 86.06 514 ALA A CA 1
ATOM 4053 C C . ALA A 1 514 ? 1.740 15.695 -27.997 1.00 86.06 514 ALA A C 1
ATOM 4055 O O . ALA A 1 514 ? 2.165 15.849 -26.855 1.00 86.06 514 ALA A O 1
ATOM 4056 N N . ALA A 1 515 ? 1.393 14.498 -28.474 1.00 80.81 515 ALA A N 1
ATOM 4057 C CA . ALA A 1 515 ? 1.424 13.269 -27.680 1.00 80.81 515 ALA A CA 1
ATOM 4058 C C . ALA A 1 515 ? 2.802 12.982 -27.045 1.00 80.81 515 ALA A C 1
ATOM 4060 O O . ALA A 1 515 ? 2.872 12.511 -25.912 1.00 80.81 515 ALA A O 1
ATOM 4061 N N . TRP A 1 516 ? 3.909 13.316 -27.723 1.00 83.56 516 TRP A N 1
ATOM 4062 C CA . TRP A 1 516 ? 5.268 13.092 -27.206 1.00 83.56 516 TRP A CA 1
ATOM 4063 C C . TRP A 1 516 ? 5.682 14.110 -26.127 1.00 83.56 516 TRP A C 1
ATOM 4065 O O . TRP A 1 516 ? 6.678 13.900 -25.438 1.00 83.56 516 TRP A O 1
ATOM 4075 N N . LYS A 1 517 ? 4.912 15.192 -25.938 1.00 81.00 517 LYS A N 1
ATOM 4076 C CA . LYS A 1 517 ? 5.117 16.191 -24.870 1.00 81.00 517 LYS A CA 1
ATOM 4077 C C . LYS A 1 517 ? 4.580 15.699 -23.516 1.00 81.00 517 LYS A C 1
ATOM 4079 O O . LYS A 1 517 ? 4.918 16.274 -22.483 1.00 81.00 517 LYS A O 1
ATOM 4084 N N . HIS A 1 518 ? 3.772 14.633 -23.499 1.00 70.31 518 HIS A N 1
ATOM 4085 C CA . HIS A 1 518 ? 3.137 14.093 -22.296 1.00 70.31 518 HIS A CA 1
ATOM 4086 C C . HIS A 1 518 ? 3.852 12.832 -21.782 1.00 70.31 518 HIS A C 1
ATOM 4088 O O . HIS A 1 518 ? 3.724 11.737 -22.326 1.00 70.31 518 HIS A O 1
ATOM 4094 N N . ALA A 1 519 ? 4.593 12.973 -20.679 1.00 65.06 519 ALA A N 1
ATOM 4095 C CA . ALA A 1 519 ? 5.278 11.862 -20.022 1.00 65.06 519 ALA A CA 1
ATOM 4096 C C . ALA A 1 519 ? 4.414 11.242 -18.909 1.00 65.06 519 ALA A C 1
ATOM 4098 O O . ALA A 1 519 ? 4.169 11.862 -17.872 1.00 65.06 519 ALA A O 1
ATOM 4099 N N . ARG A 1 520 ? 3.998 9.979 -19.074 1.00 60.34 520 ARG A N 1
ATOM 4100 C CA . ARG A 1 520 ? 3.216 9.245 -18.064 1.00 60.34 520 ARG A CA 1
ATOM 4101 C C . ARG A 1 520 ? 4.088 8.745 -16.904 1.00 60.34 520 ARG A C 1
ATOM 4103 O O . ARG A 1 520 ? 4.434 7.565 -16.820 1.00 60.34 520 ARG A O 1
ATOM 4110 N N . VAL A 1 521 ? 4.438 9.645 -15.988 1.00 54.06 521 VAL A N 1
ATOM 4111 C CA . VAL A 1 521 ? 5.222 9.317 -14.788 1.00 54.06 521 VAL A CA 1
ATOM 4112 C C . VAL A 1 521 ? 4.367 8.540 -13.781 1.00 54.06 521 VAL A C 1
ATOM 4114 O O . VAL A 1 521 ? 3.463 9.080 -13.153 1.00 54.06 521 VAL A O 1
ATOM 4117 N N . MET A 1 522 ? 4.687 7.259 -13.596 1.00 46.56 522 MET A N 1
ATOM 4118 C CA . MET A 1 522 ? 4.212 6.448 -12.471 1.00 46.56 522 MET A CA 1
ATOM 4119 C C . MET A 1 522 ? 5.298 6.462 -11.383 1.00 46.56 522 MET A C 1
ATOM 4121 O O . MET A 1 522 ? 6.309 5.777 -11.567 1.00 46.56 522 MET A O 1
ATOM 4125 N N . PRO A 1 523 ? 5.153 7.218 -10.277 1.00 38.06 523 PRO A N 1
ATOM 4126 C CA . PRO A 1 523 ? 6.154 7.224 -9.216 1.00 38.06 523 PRO A CA 1
ATOM 4127 C C . PRO A 1 523 ? 6.270 5.831 -8.583 1.00 38.06 523 PRO A C 1
ATOM 4129 O O . PRO A 1 523 ? 5.277 5.216 -8.196 1.00 38.06 523 PRO A O 1
ATOM 4132 N N . ILE A 1 524 ? 7.500 5.319 -8.488 1.00 36.31 524 ILE A N 1
ATOM 4133 C CA . ILE A 1 524 ? 7.808 4.050 -7.819 1.00 36.31 524 ILE A CA 1
ATOM 4134 C C . ILE A 1 524 ? 8.625 4.375 -6.575 1.00 36.31 524 ILE A C 1
ATOM 4136 O O . ILE A 1 524 ? 9.838 4.573 -6.651 1.00 36.31 524 ILE A O 1
ATOM 4140 N N . PHE A 1 525 ? 7.946 4.431 -5.433 1.00 36.75 525 PHE A N 1
ATOM 4141 C CA . PHE A 1 525 ? 8.571 4.684 -4.141 1.00 36.75 525 PHE A CA 1
ATOM 4142 C C . PHE A 1 525 ? 9.603 3.586 -3.817 1.00 36.75 525 PHE A C 1
ATOM 4144 O O . PHE A 1 525 ? 9.318 2.392 -3.932 1.00 36.75 525 PHE A O 1
ATOM 4151 N N . ASN A 1 526 ? 10.823 3.989 -3.454 1.00 29.84 526 ASN A N 1
ATOM 4152 C CA . ASN A 1 526 ? 11.972 3.098 -3.243 1.00 29.84 526 ASN A CA 1
ATOM 4153 C C . ASN A 1 526 ? 12.665 3.407 -1.907 1.00 29.84 526 ASN A C 1
ATOM 4155 O O . ASN A 1 526 ? 13.885 3.573 -1.841 1.00 29.84 526 ASN A O 1
ATOM 4159 N N . GLU A 1 527 ? 11.877 3.523 -0.839 1.00 36.00 527 GLU A N 1
ATOM 4160 C CA . GLU A 1 527 ? 12.418 3.747 0.499 1.00 36.00 527 GLU A CA 1
ATOM 4161 C C . GLU A 1 527 ? 13.259 2.566 1.006 1.00 36.00 527 GLU A C 1
ATOM 4163 O O . GLU A 1 527 ? 13.027 1.386 0.720 1.00 36.00 527 GLU A O 1
ATOM 4168 N N . THR A 1 528 ? 14.274 2.899 1.797 1.00 35.22 528 THR A N 1
ATOM 4169 C CA . THR A 1 528 ? 15.156 1.933 2.447 1.00 35.22 528 THR A CA 1
ATOM 4170 C C . THR A 1 528 ? 14.467 1.275 3.638 1.00 35.22 528 THR A C 1
ATOM 4172 O O . THR A 1 528 ? 14.269 1.908 4.671 1.00 35.22 528 THR A O 1
ATOM 4175 N N . PHE A 1 529 ? 14.164 -0.021 3.514 1.00 35.41 529 PHE A N 1
ATOM 4176 C CA . PHE A 1 529 ? 13.574 -0.844 4.576 1.00 35.41 529 PHE A CA 1
ATOM 4177 C C . PHE A 1 529 ? 14.271 -0.692 5.944 1.00 35.41 529 PHE A C 1
ATOM 4179 O O . PHE A 1 529 ? 15.502 -0.649 6.037 1.00 35.41 529 PHE A O 1
ATOM 4186 N N . GLY A 1 530 ? 13.453 -0.686 7.004 1.00 33.69 530 GLY A N 1
ATOM 4187 C CA . GLY A 1 530 ? 13.857 -0.461 8.396 1.00 33.69 530 GLY A CA 1
ATOM 4188 C C . GLY A 1 530 ? 14.864 -1.466 8.980 1.00 33.69 530 GLY A C 1
ATOM 4189 O O . GLY A 1 530 ? 15.048 -2.583 8.487 1.00 33.69 530 GLY A O 1
ATOM 4190 N N . SER A 1 531 ? 15.521 -1.035 10.061 1.00 43.88 531 SER A N 1
ATOM 4191 C CA . SER A 1 531 ? 16.860 -1.470 10.502 1.00 43.88 531 SER A CA 1
ATOM 4192 C C . SER A 1 531 ? 17.126 -2.981 10.573 1.00 43.88 531 SER A C 1
ATOM 4194 O O . SER A 1 531 ? 18.210 -3.405 10.177 1.00 43.88 531 SER A O 1
ATOM 4196 N N . ALA A 1 532 ? 16.167 -3.800 11.016 1.00 36.31 532 ALA A N 1
ATOM 4197 C CA . ALA A 1 532 ? 16.379 -5.239 11.218 1.00 36.31 532 ALA A CA 1
ATOM 4198 C C . ALA A 1 532 ? 16.593 -6.026 9.908 1.00 36.31 532 ALA A C 1
ATOM 4200 O O . ALA A 1 532 ? 17.522 -6.821 9.820 1.00 36.31 532 ALA A O 1
ATOM 4201 N N . ALA A 1 533 ? 15.779 -5.781 8.874 1.00 37.03 533 ALA A N 1
ATOM 4202 C CA . ALA A 1 533 ? 16.017 -6.339 7.535 1.00 37.03 533 ALA A CA 1
ATOM 4203 C C . ALA A 1 533 ? 17.086 -5.535 6.768 1.00 37.03 533 ALA A C 1
ATOM 4205 O O . ALA A 1 533 ? 17.741 -6.048 5.855 1.00 37.03 533 ALA A O 1
ATOM 4206 N N . SER A 1 534 ? 17.278 -4.270 7.159 1.00 40.34 534 SER A N 1
ATOM 4207 C CA . SER A 1 534 ? 18.264 -3.376 6.564 1.00 40.34 534 SER A CA 1
ATOM 4208 C C . SER A 1 534 ? 19.695 -3.875 6.726 1.00 40.34 534 SER A C 1
ATOM 4210 O O . SER A 1 534 ? 20.479 -3.687 5.806 1.00 40.34 534 SER A O 1
ATOM 4212 N N . SER A 1 535 ? 20.078 -4.530 7.827 1.00 39.50 535 SER A N 1
ATOM 4213 C CA . SER A 1 535 ? 21.464 -4.997 8.020 1.00 39.50 535 SER A CA 1
ATOM 4214 C C . SER A 1 535 ? 21.909 -5.951 6.900 1.00 39.50 535 SER A C 1
ATOM 4216 O O . SER A 1 535 ? 22.853 -5.642 6.170 1.00 39.50 535 SER A O 1
ATOM 4218 N N . THR A 1 536 ? 21.176 -7.045 6.679 1.00 41.94 536 THR A N 1
ATOM 4219 C CA . THR A 1 536 ? 21.481 -8.057 5.655 1.00 41.94 536 THR A CA 1
ATOM 4220 C C . THR A 1 536 ? 21.325 -7.503 4.238 1.00 41.94 536 THR A C 1
ATOM 4222 O O . THR A 1 536 ? 22.226 -7.652 3.410 1.00 41.94 536 THR A O 1
ATOM 4225 N N . ILE A 1 537 ? 20.218 -6.805 3.951 1.00 41.69 537 ILE A N 1
ATOM 4226 C CA . ILE A 1 537 ? 19.935 -6.290 2.601 1.00 41.69 537 ILE A CA 1
ATOM 4227 C C . ILE A 1 537 ? 20.856 -5.113 2.251 1.00 41.69 537 ILE A C 1
ATOM 4229 O O . ILE A 1 537 ? 21.295 -5.009 1.108 1.00 41.69 537 ILE A O 1
ATOM 4233 N N . SER A 1 538 ? 21.230 -4.256 3.207 1.00 42.81 538 SER A N 1
ATOM 4234 C CA . SER A 1 538 ? 22.221 -3.198 2.968 1.00 42.81 538 SER A CA 1
ATOM 4235 C C . SER A 1 538 ? 23.655 -3.730 2.928 1.00 42.81 538 SER A C 1
ATOM 4237 O O . SER A 1 538 ? 24.460 -3.169 2.197 1.00 42.81 538 SER A O 1
ATOM 4239 N N . ALA A 1 539 ? 23.986 -4.838 3.603 1.00 39.62 539 ALA A N 1
ATOM 4240 C CA . ALA A 1 539 ? 25.267 -5.527 3.413 1.00 39.62 539 ALA A CA 1
ATOM 4241 C C . ALA A 1 539 ? 25.363 -6.222 2.041 1.00 39.62 539 ALA A C 1
ATOM 4243 O O . ALA A 1 539 ? 26.453 -6.306 1.474 1.00 39.62 539 ALA A O 1
ATOM 4244 N N . ALA A 1 540 ? 24.242 -6.692 1.482 1.00 43.50 540 ALA A N 1
ATOM 4245 C CA . ALA A 1 540 ? 24.168 -7.166 0.100 1.00 43.50 540 ALA A CA 1
ATOM 4246 C C . ALA A 1 540 ? 24.243 -5.998 -0.902 1.00 43.50 540 ALA A C 1
ATOM 4248 O O . ALA A 1 540 ? 25.095 -6.011 -1.785 1.00 43.50 540 ALA A O 1
ATOM 4249 N N . ARG A 1 541 ? 23.433 -4.941 -0.723 1.00 46.28 541 ARG A N 1
ATOM 4250 C CA . ARG A 1 541 ? 23.453 -3.735 -1.575 1.00 46.28 541 ARG A CA 1
ATOM 4251 C C . ARG A 1 541 ? 24.806 -3.018 -1.539 1.00 46.28 541 ARG A C 1
ATOM 4253 O O . ARG A 1 541 ? 25.282 -2.644 -2.600 1.00 46.28 541 ARG A O 1
ATOM 4260 N N . ARG A 1 542 ? 25.461 -2.871 -0.376 1.00 42.56 542 ARG A N 1
ATOM 4261 C CA . ARG A 1 542 ? 26.820 -2.300 -0.282 1.00 42.56 542 ARG A CA 1
ATOM 4262 C C . ARG A 1 542 ? 27.847 -3.179 -0.986 1.00 42.56 542 ARG A C 1
ATOM 4264 O O . ARG A 1 542 ? 28.631 -2.637 -1.746 1.00 42.56 542 ARG A O 1
ATOM 4271 N N . ARG A 1 543 ? 27.825 -4.508 -0.817 1.00 46.16 543 ARG A N 1
ATOM 4272 C CA . ARG A 1 543 ? 28.752 -5.396 -1.549 1.00 46.16 543 ARG A CA 1
ATOM 4273 C C . ARG A 1 543 ? 28.516 -5.371 -3.061 1.00 46.16 543 ARG A C 1
ATOM 4275 O O . ARG A 1 543 ? 29.484 -5.272 -3.799 1.00 46.16 543 ARG A O 1
ATOM 4282 N N . ALA A 1 544 ? 27.266 -5.362 -3.523 1.00 45.47 544 ALA A N 1
ATOM 4283 C CA . ALA A 1 544 ? 26.946 -5.234 -4.946 1.00 45.47 544 ALA A CA 1
ATOM 4284 C C . ALA A 1 544 ? 27.322 -3.852 -5.518 1.00 45.47 544 ALA A C 1
ATOM 4286 O O . ALA A 1 544 ? 27.874 -3.774 -6.610 1.00 45.47 544 ALA A O 1
ATOM 4287 N N . ALA A 1 545 ? 27.074 -2.766 -4.778 1.00 42.16 545 ALA A N 1
ATOM 4288 C CA . ALA A 1 545 ? 27.436 -1.412 -5.192 1.00 42.16 545 ALA A CA 1
ATOM 4289 C C . ALA A 1 545 ? 28.955 -1.192 -5.190 1.00 42.16 545 ALA A C 1
ATOM 4291 O O . ALA A 1 545 ? 29.472 -0.648 -6.154 1.00 42.16 545 ALA A O 1
ATOM 4292 N N . LEU A 1 546 ? 29.676 -1.661 -4.165 1.00 44.72 546 LEU A N 1
ATOM 4293 C CA . LEU A 1 546 ? 31.140 -1.605 -4.109 1.00 44.72 546 LEU A CA 1
ATOM 4294 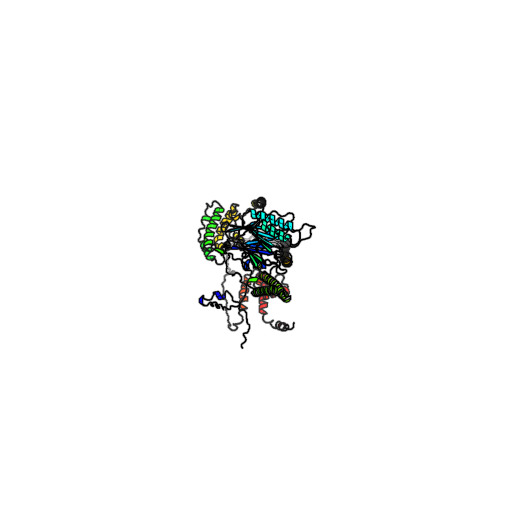C C . LEU A 1 546 ? 31.780 -2.517 -5.159 1.00 44.72 546 LEU A C 1
ATOM 4296 O O . LEU A 1 546 ? 32.744 -2.109 -5.787 1.00 44.72 546 LEU A O 1
ATOM 4300 N N . SER A 1 547 ? 31.222 -3.705 -5.416 1.00 49.66 547 SER A N 1
ATOM 4301 C CA . SER A 1 547 ? 31.666 -4.579 -6.510 1.00 49.66 547 SER A CA 1
ATOM 4302 C C . SER A 1 547 ? 31.447 -3.928 -7.878 1.00 49.66 547 SER A C 1
ATOM 4304 O O . SER A 1 547 ? 32.353 -3.958 -8.705 1.00 49.66 547 SER A O 1
ATOM 4306 N N . LYS A 1 548 ? 30.301 -3.270 -8.109 1.00 50.50 548 LYS A N 1
ATOM 4307 C CA . LYS A 1 548 ? 30.051 -2.526 -9.352 1.00 50.50 548 LYS A CA 1
ATOM 4308 C C . LYS A 1 548 ? 30.937 -1.285 -9.471 1.00 50.50 548 LYS A C 1
ATOM 4310 O O . LYS A 1 548 ? 31.459 -1.040 -10.548 1.00 50.50 548 LYS A O 1
ATOM 4315 N N . LEU A 1 549 ? 31.167 -0.548 -8.382 1.00 48.69 549 LEU A N 1
ATOM 4316 C CA . LEU A 1 549 ? 32.066 0.608 -8.365 1.00 48.69 549 LEU A CA 1
ATOM 4317 C C . LEU A 1 549 ? 33.523 0.185 -8.604 1.00 48.69 549 LEU A C 1
ATOM 4319 O O . LEU A 1 549 ? 34.218 0.838 -9.369 1.00 48.69 549 LEU A O 1
ATOM 4323 N N . ALA A 1 550 ? 33.966 -0.931 -8.018 1.00 52.97 550 ALA A N 1
ATOM 4324 C CA . ALA A 1 550 ? 35.285 -1.513 -8.259 1.00 52.97 550 ALA A CA 1
ATOM 4325 C C . ALA A 1 550 ? 35.420 -2.066 -9.687 1.00 52.97 550 ALA A C 1
ATOM 4327 O O . ALA A 1 550 ? 36.481 -1.936 -10.286 1.00 52.97 550 ALA A O 1
ATOM 4328 N N . ALA A 1 551 ? 34.351 -2.620 -10.272 1.00 56.44 551 ALA A N 1
ATOM 4329 C CA . ALA A 1 551 ? 34.330 -3.016 -11.679 1.00 56.44 551 ALA A CA 1
ATOM 4330 C C . ALA A 1 551 ? 34.370 -1.798 -12.620 1.00 56.44 551 ALA A C 1
ATOM 4332 O O . ALA A 1 551 ? 35.116 -1.811 -13.591 1.00 56.44 551 ALA A O 1
ATOM 4333 N N . GLU A 1 552 ? 33.638 -0.722 -12.321 1.00 59.16 552 GLU A N 1
ATOM 4334 C CA . GLU A 1 552 ? 33.666 0.530 -13.092 1.00 59.16 552 GLU A CA 1
ATOM 4335 C C . GLU A 1 552 ? 35.000 1.277 -12.942 1.00 59.16 552 GLU A C 1
ATOM 4337 O O . GLU A 1 552 ? 35.519 1.807 -13.922 1.00 59.16 552 GLU A O 1
ATOM 4342 N N . GLN A 1 553 ? 35.603 1.284 -11.749 1.00 57.69 553 GLN A N 1
ATOM 4343 C CA . GLN A 1 553 ? 36.957 1.800 -11.530 1.00 57.69 553 GLN A CA 1
ATOM 4344 C C . GLN A 1 553 ? 38.011 0.918 -12.206 1.00 57.69 553 GLN A C 1
ATOM 4346 O O . GLN A 1 553 ? 38.911 1.454 -12.841 1.00 57.69 553 GLN A O 1
ATOM 4351 N N . GLY A 1 554 ? 37.874 -0.409 -12.153 1.00 60.41 554 GLY A N 1
ATOM 4352 C CA . GLY A 1 554 ? 38.744 -1.353 -12.857 1.00 60.41 554 GLY A CA 1
ATOM 4353 C C . GLY A 1 554 ? 38.660 -1.203 -14.376 1.00 60.41 554 GLY A C 1
ATOM 4354 O O . GLY A 1 554 ? 39.689 -1.171 -15.042 1.00 60.41 554 GLY A O 1
ATOM 4355 N N . GLN A 1 555 ? 37.459 -1.011 -14.929 1.00 63.91 555 GLN A N 1
ATOM 4356 C CA . GLN A 1 555 ? 37.254 -0.704 -16.348 1.00 63.91 555 GLN A CA 1
ATOM 4357 C C . GLN A 1 555 ? 37.834 0.662 -16.731 1.00 63.91 555 GLN A C 1
ATOM 4359 O O . GLN A 1 555 ? 38.476 0.768 -17.771 1.00 63.91 555 GLN A O 1
ATOM 4364 N N . ARG A 1 556 ? 37.681 1.697 -15.891 1.00 63.34 556 ARG A N 1
ATOM 4365 C CA . ARG A 1 556 ? 38.311 3.011 -16.117 1.00 63.34 556 ARG A CA 1
ATOM 4366 C C . ARG A 1 556 ? 39.836 2.949 -16.034 1.00 63.34 556 ARG A C 1
ATOM 4368 O O . ARG A 1 556 ? 40.495 3.553 -16.869 1.00 63.34 556 ARG A O 1
ATOM 4375 N N . ALA A 1 557 ? 40.396 2.199 -15.087 1.00 62.22 557 ALA A N 1
ATOM 4376 C CA . ALA A 1 557 ? 41.837 1.990 -14.961 1.00 62.22 557 ALA A CA 1
ATOM 4377 C C . ALA A 1 557 ? 42.398 1.169 -16.134 1.00 62.22 557 ALA A C 1
ATOM 4379 O O . ALA A 1 557 ? 43.451 1.507 -16.666 1.00 62.22 557 ALA A O 1
ATOM 4380 N N . ALA A 1 558 ? 41.677 0.139 -16.588 1.00 63.12 558 ALA A N 1
ATOM 4381 C CA . ALA A 1 558 ? 42.036 -0.634 -17.774 1.00 63.12 558 ALA A CA 1
ATOM 4382 C C . ALA A 1 558 ? 41.963 0.213 -19.055 1.00 63.12 558 ALA A C 1
ATOM 4384 O O . ALA A 1 558 ? 42.875 0.138 -19.872 1.00 63.12 558 ALA A O 1
ATOM 4385 N N . ALA A 1 559 ? 40.935 1.055 -19.209 1.00 68.25 559 ALA A N 1
ATOM 4386 C CA . ALA A 1 559 ? 40.815 1.982 -20.334 1.00 68.25 559 ALA A CA 1
ATOM 4387 C C . ALA A 1 559 ? 41.920 3.051 -20.319 1.00 68.25 559 ALA A C 1
ATOM 4389 O O . ALA A 1 559 ? 42.563 3.268 -21.338 1.00 68.25 559 ALA A O 1
ATOM 4390 N N . ALA A 1 560 ? 42.202 3.660 -19.161 1.00 69.75 560 ALA A N 1
ATOM 4391 C CA . ALA A 1 560 ? 43.291 4.625 -19.010 1.00 69.75 560 ALA A CA 1
ATOM 4392 C C . ALA A 1 560 ? 44.668 3.994 -19.276 1.00 69.75 560 ALA A C 1
ATOM 4394 O O . ALA A 1 560 ? 45.501 4.607 -19.934 1.00 69.75 560 ALA A O 1
ATOM 4395 N N . LYS A 1 561 ? 44.900 2.750 -18.830 1.00 73.12 561 LYS A N 1
ATOM 4396 C CA . LYS A 1 561 ? 46.136 2.016 -19.134 1.00 73.12 561 LYS A CA 1
ATOM 4397 C C . LYS A 1 561 ? 46.233 1.634 -20.614 1.00 73.12 561 LYS A C 1
ATOM 4399 O O . LYS A 1 561 ? 47.314 1.721 -21.179 1.00 73.12 561 LYS A O 1
ATOM 4404 N N . ALA A 1 562 ? 45.130 1.237 -21.248 1.00 72.12 562 ALA A N 1
ATOM 4405 C CA . ALA A 1 562 ? 45.103 0.933 -22.678 1.00 72.12 562 ALA A CA 1
ATOM 4406 C C . ALA A 1 562 ? 45.372 2.179 -23.538 1.00 72.12 562 ALA A C 1
ATOM 4408 O O . ALA A 1 562 ? 46.120 2.090 -24.505 1.00 72.12 562 ALA A O 1
ATOM 4409 N N . GLU A 1 563 ? 44.816 3.333 -23.161 1.00 76.94 563 GLU A N 1
ATOM 4410 C CA . GLU A 1 563 ? 45.063 4.611 -23.837 1.00 76.94 563 GLU A CA 1
ATOM 4411 C C . GLU A 1 563 ? 46.500 5.110 -23.602 1.00 76.94 563 GLU A C 1
ATOM 4413 O O . GLU A 1 563 ? 47.146 5.547 -24.549 1.00 76.94 563 GLU A O 1
ATOM 4418 N N . LEU A 1 564 ? 47.058 4.947 -22.394 1.00 79.94 564 LEU A N 1
ATOM 4419 C CA . LEU A 1 564 ? 48.476 5.231 -22.133 1.00 79.94 564 LEU A CA 1
ATOM 4420 C C . LEU A 1 564 ? 49.390 4.347 -22.996 1.00 79.94 564 LEU A C 1
ATOM 4422 O O . LEU A 1 564 ? 50.234 4.868 -23.713 1.00 79.94 564 LEU A O 1
ATOM 4426 N N . THR A 1 565 ? 49.173 3.028 -23.012 1.00 78.12 565 THR A N 1
ATOM 4427 C CA . THR A 1 565 ? 49.953 2.102 -23.853 1.00 78.12 565 THR A CA 1
ATOM 4428 C C . THR A 1 565 ? 49.751 2.342 -25.351 1.00 78.12 565 THR A C 1
ATOM 4430 O O . THR A 1 565 ? 50.648 2.062 -26.144 1.00 78.12 565 THR A O 1
ATOM 4433 N N . ARG A 1 566 ? 48.614 2.911 -25.763 1.00 78.81 566 ARG A N 1
ATOM 4434 C CA . ARG A 1 566 ? 48.419 3.391 -27.133 1.00 78.81 566 ARG A CA 1
ATOM 4435 C C . ARG A 1 566 ? 49.274 4.628 -27.422 1.00 78.81 566 ARG A C 1
ATOM 4437 O O . ARG A 1 566 ? 49.929 4.650 -28.454 1.00 78.81 566 ARG A O 1
ATOM 4444 N N . GLN A 1 567 ? 49.317 5.611 -26.526 1.00 79.56 567 GLN A N 1
ATOM 4445 C CA . GLN A 1 567 ? 50.144 6.817 -26.683 1.00 79.56 567 GLN A CA 1
ATOM 4446 C C . GLN A 1 567 ? 51.650 6.492 -26.624 1.00 79.56 567 GLN A C 1
ATOM 4448 O O . GLN A 1 567 ? 52.438 7.043 -27.393 1.00 79.56 567 GLN A O 1
ATOM 4453 N N . GLU A 1 568 ? 52.055 5.530 -25.790 1.00 81.38 568 GLU A N 1
ATOM 4454 C CA . GLU A 1 568 ? 53.405 4.946 -25.781 1.00 81.38 568 GLU A CA 1
ATOM 4455 C C . GLU A 1 568 ? 53.733 4.269 -27.127 1.00 81.38 568 GLU A C 1
ATOM 4457 O O . GLU A 1 568 ? 54.816 4.477 -27.669 1.00 81.38 568 GLU A O 1
ATOM 4462 N N . ALA A 1 569 ? 52.797 3.514 -27.714 1.00 79.75 569 ALA A N 1
ATOM 4463 C CA . ALA A 1 569 ? 52.988 2.875 -29.018 1.00 79.75 569 ALA A CA 1
ATOM 4464 C C . ALA A 1 569 ? 52.994 3.873 -30.193 1.00 79.75 569 ALA A C 1
ATOM 4466 O O . ALA A 1 569 ? 53.797 3.725 -31.113 1.00 79.75 569 ALA A O 1
ATOM 4467 N N . GLU A 1 570 ? 52.138 4.900 -30.171 1.00 84.25 570 GLU A N 1
ATOM 4468 C CA . GLU A 1 570 ? 52.099 5.957 -31.191 1.00 84.25 570 GLU A CA 1
ATOM 4469 C C . GLU A 1 570 ? 53.394 6.789 -31.162 1.00 84.25 570 GLU A C 1
ATOM 4471 O O . GLU A 1 570 ? 54.014 6.984 -32.207 1.00 84.25 570 GLU A O 1
ATOM 4476 N N . THR A 1 571 ? 53.890 7.166 -29.977 1.00 84.50 571 THR A N 1
ATOM 4477 C CA . THR A 1 571 ? 55.175 7.883 -29.842 1.00 84.50 571 THR A CA 1
ATOM 4478 C C . THR A 1 571 ? 56.401 7.013 -30.145 1.00 84.50 571 THR A C 1
ATOM 4480 O O . THR A 1 571 ? 57.384 7.524 -30.683 1.00 84.50 571 THR A O 1
ATOM 4483 N N . GLN A 1 572 ? 56.369 5.701 -29.877 1.00 82.31 572 GLN A N 1
ATOM 4484 C CA . GLN A 1 572 ? 57.410 4.776 -30.352 1.00 82.31 572 GLN A CA 1
ATOM 4485 C C . GLN A 1 572 ? 57.398 4.635 -31.880 1.00 82.31 572 GLN A C 1
ATOM 4487 O O . GLN A 1 572 ? 58.459 4.663 -32.500 1.00 82.31 572 GLN A O 1
ATOM 4492 N N . ALA A 1 573 ? 56.219 4.534 -32.502 1.00 82.56 573 ALA A N 1
ATOM 4493 C CA . ALA A 1 573 ? 56.090 4.465 -33.956 1.00 82.56 573 ALA A CA 1
ATOM 4494 C C . ALA A 1 573 ? 56.539 5.765 -34.648 1.00 82.56 573 ALA A C 1
ATOM 4496 O O . ALA A 1 573 ? 57.117 5.713 -35.732 1.00 82.56 573 ALA A O 1
ATOM 4497 N N . GLU A 1 574 ? 56.311 6.925 -34.029 1.00 86.44 574 GLU A N 1
ATOM 4498 C CA . GLU A 1 574 ? 56.782 8.216 -34.536 1.00 86.44 574 GLU A CA 1
ATOM 4499 C C . GLU A 1 574 ? 58.310 8.361 -34.434 1.00 86.44 574 GLU A C 1
ATOM 4501 O O . GLU A 1 574 ? 58.947 8.752 -35.413 1.00 86.44 574 GLU A O 1
ATOM 4506 N N . ARG A 1 575 ? 58.927 7.931 -33.323 1.00 86.56 575 ARG A N 1
ATOM 4507 C CA . ARG A 1 575 ? 60.397 7.849 -33.210 1.00 86.56 575 ARG A CA 1
ATOM 4508 C C . ARG A 1 575 ? 61.003 6.901 -34.241 1.00 86.56 575 ARG A C 1
ATOM 4510 O O . ARG A 1 575 ? 61.932 7.288 -34.938 1.00 86.56 575 ARG A O 1
ATOM 4517 N N . ALA A 1 576 ? 60.434 5.707 -34.410 1.00 85.06 576 ALA A N 1
ATOM 4518 C CA . ALA A 1 576 ? 60.902 4.743 -35.406 1.00 85.06 576 ALA A CA 1
ATOM 4519 C C . ALA A 1 576 ? 60.800 5.282 -36.849 1.00 85.06 576 ALA A C 1
ATOM 4521 O O . ALA A 1 576 ? 61.628 4.943 -37.691 1.00 85.06 576 ALA A O 1
ATOM 4522 N N . ARG A 1 577 ? 59.823 6.156 -37.141 1.00 86.62 577 ARG A N 1
ATOM 4523 C CA . ARG A 1 577 ? 59.746 6.877 -38.425 1.00 86.62 577 ARG A CA 1
ATOM 4524 C C . ARG A 1 577 ? 60.860 7.911 -38.571 1.00 86.62 577 ARG A C 1
ATOM 4526 O O . ARG A 1 577 ? 61.505 7.918 -39.609 1.00 86.62 577 ARG A O 1
ATOM 4533 N N . GLN A 1 578 ? 61.121 8.723 -37.546 1.00 86.75 578 GLN A N 1
ATOM 4534 C CA . GLN A 1 578 ? 62.207 9.716 -37.557 1.00 86.75 578 GLN A CA 1
ATOM 4535 C C . GLN A 1 578 ? 63.595 9.052 -37.664 1.00 86.75 578 GLN A C 1
ATOM 4537 O O . GLN A 1 578 ? 64.469 9.528 -38.388 1.00 86.75 578 GLN A O 1
ATOM 4542 N N . GLU A 1 579 ? 63.795 7.910 -37.003 1.00 87.06 579 GLU A N 1
ATOM 4543 C CA . GLU A 1 579 ? 65.008 7.092 -37.127 1.00 87.06 579 GLU A CA 1
ATOM 4544 C C . GLU A 1 579 ? 65.147 6.482 -38.533 1.00 87.06 579 GLU A C 1
ATOM 4546 O O . GLU A 1 579 ? 66.229 6.535 -39.113 1.00 87.06 579 GLU A O 1
ATOM 4551 N N . ALA A 1 580 ? 64.064 5.971 -39.130 1.00 84.50 580 ALA A N 1
ATOM 4552 C CA . ALA A 1 580 ? 64.082 5.464 -40.505 1.00 84.50 580 ALA A CA 1
ATOM 4553 C C . ALA A 1 580 ? 64.303 6.575 -41.553 1.00 84.50 580 ALA A C 1
ATOM 4555 O O . ALA A 1 580 ? 65.016 6.365 -42.532 1.00 84.50 580 ALA A O 1
ATOM 4556 N N . GLU A 1 581 ? 63.726 7.761 -41.349 1.00 89.44 581 GLU A N 1
ATOM 4557 C CA . GLU A 1 581 ? 63.876 8.923 -42.231 1.00 89.44 581 GLU A CA 1
ATOM 4558 C C . GLU A 1 581 ? 65.310 9.470 -42.191 1.00 89.44 581 GLU A C 1
ATOM 4560 O O . GLU A 1 581 ? 65.936 9.631 -43.238 1.00 89.44 581 GLU A O 1
ATOM 4565 N N . THR A 1 582 ? 65.891 9.628 -40.997 1.00 87.31 582 THR A N 1
ATOM 4566 C CA . THR A 1 582 ? 67.298 10.045 -40.846 1.00 87.31 582 THR A CA 1
ATOM 4567 C C . THR A 1 582 ? 68.301 8.982 -41.311 1.00 87.31 582 THR A C 1
ATOM 4569 O O . THR A 1 582 ? 69.365 9.334 -41.821 1.00 87.31 582 THR A O 1
ATOM 4572 N N . GLN A 1 583 ? 67.980 7.685 -41.216 1.00 86.12 583 GLN A N 1
ATOM 4573 C CA . GLN A 1 583 ? 68.773 6.627 -41.859 1.00 86.12 583 GLN A CA 1
ATOM 4574 C C . GLN A 1 583 ? 68.682 6.696 -43.391 1.00 86.12 583 GLN A C 1
ATOM 4576 O O . GLN A 1 583 ? 69.706 6.586 -44.064 1.00 86.12 583 GLN A O 1
ATOM 4581 N N . ALA A 1 584 ? 67.491 6.926 -43.951 1.00 85.75 584 ALA A N 1
ATOM 4582 C CA . ALA A 1 584 ? 67.303 7.079 -45.393 1.00 85.75 584 ALA A CA 1
ATOM 4583 C C . ALA A 1 584 ? 68.001 8.334 -45.947 1.00 85.75 584 ALA A C 1
ATOM 4585 O O . ALA A 1 584 ? 68.533 8.299 -47.056 1.00 85.75 584 ALA A O 1
ATOM 4586 N N . GLU A 1 585 ? 68.043 9.429 -45.185 1.00 88.00 585 GLU A N 1
ATOM 4587 C CA . GLU A 1 585 ? 68.775 10.643 -45.554 1.00 88.00 585 GLU A CA 1
ATOM 4588 C C . GLU A 1 585 ? 70.297 10.430 -45.535 1.00 88.00 585 GLU A C 1
ATOM 4590 O O . GLU A 1 585 ? 70.970 10.781 -46.505 1.00 88.00 585 GLU A O 1
ATOM 4595 N N . ARG A 1 586 ? 70.843 9.754 -44.512 1.00 87.62 586 ARG A N 1
ATOM 4596 C CA . ARG A 1 586 ? 72.263 9.351 -44.494 1.00 87.62 586 ARG A CA 1
ATOM 4597 C C . ARG A 1 586 ? 72.616 8.438 -45.665 1.00 87.62 586 ARG A C 1
ATOM 4599 O O . ARG A 1 586 ? 73.593 8.699 -46.356 1.00 87.62 586 ARG A O 1
ATOM 4606 N N . ALA A 1 587 ? 71.789 7.432 -45.951 1.00 85.81 587 ALA A N 1
ATOM 4607 C CA . ALA A 1 587 ? 71.998 6.535 -47.087 1.00 85.81 587 ALA A CA 1
ATOM 4608 C C . ALA A 1 587 ? 71.980 7.276 -48.440 1.00 85.81 587 ALA A C 1
ATOM 4610 O O . ALA A 1 587 ? 72.703 6.893 -49.359 1.00 85.81 587 ALA A O 1
ATOM 4611 N N . ARG A 1 588 ? 71.202 8.363 -48.571 1.00 87.75 588 ARG A N 1
ATOM 4612 C CA . ARG A 1 588 ? 71.249 9.249 -49.748 1.00 87.75 588 ARG A CA 1
ATOM 4613 C C . ARG A 1 588 ? 72.556 10.036 -49.822 1.00 87.75 588 ARG A C 1
ATOM 4615 O O . ARG A 1 588 ? 73.162 10.051 -50.884 1.00 87.75 588 ARG A O 1
ATOM 4622 N N . GLN A 1 589 ? 73.013 10.628 -48.718 1.00 86.25 589 GLN A N 1
ATOM 4623 C CA . GLN A 1 589 ? 74.285 11.368 -48.663 1.00 86.25 589 GLN A CA 1
ATOM 4624 C C . GLN A 1 589 ? 75.497 10.453 -48.932 1.00 86.25 589 GLN A C 1
ATOM 4626 O O . GLN A 1 589 ? 76.431 10.834 -49.639 1.00 86.25 589 GLN A O 1
ATOM 4631 N N . GLU A 1 590 ? 75.472 9.215 -48.435 1.00 86.94 590 GLU A N 1
ATOM 4632 C CA . GLU A 1 590 ? 76.482 8.193 -48.737 1.00 86.94 590 GLU A CA 1
ATOM 4633 C C . GLU A 1 590 ? 76.443 7.767 -50.214 1.00 86.94 590 GLU A C 1
ATOM 4635 O O . GLU A 1 590 ? 77.493 7.671 -50.846 1.00 86.94 590 GLU A O 1
ATOM 4640 N N . ALA A 1 591 ? 75.257 7.578 -50.805 1.00 84.81 591 ALA A N 1
ATOM 4641 C CA . ALA A 1 591 ? 75.123 7.269 -52.230 1.00 84.81 591 ALA A CA 1
ATOM 4642 C C . ALA A 1 591 ? 75.550 8.439 -53.141 1.00 84.81 591 ALA A C 1
ATOM 4644 O O . ALA A 1 591 ? 76.182 8.219 -54.172 1.00 84.81 591 ALA A O 1
ATOM 4645 N N . GLU A 1 592 ? 75.243 9.681 -52.760 1.00 89.25 592 GLU A N 1
ATOM 4646 C CA . GLU A 1 592 ? 75.618 10.893 -53.495 1.00 89.25 592 GLU A CA 1
ATOM 4647 C C . GLU A 1 592 ? 77.135 11.121 -53.461 1.00 89.25 592 GLU A C 1
ATOM 4649 O O . GLU A 1 592 ? 77.755 11.291 -54.510 1.00 89.25 592 GLU A O 1
ATOM 4654 N N . THR A 1 593 ? 77.766 10.997 -52.289 1.00 86.44 593 THR A N 1
ATOM 4655 C CA . THR A 1 593 ? 79.232 11.097 -52.163 1.00 86.44 593 THR A CA 1
ATOM 4656 C C . THR A 1 593 ? 79.977 9.927 -52.817 1.00 86.44 593 THR A C 1
ATOM 4658 O O . THR A 1 593 ? 81.078 10.122 -53.335 1.00 86.44 593 THR A O 1
ATOM 4661 N N . GLN A 1 594 ? 79.394 8.722 -52.875 1.00 85.12 594 GLN A N 1
ATOM 4662 C CA . GLN A 1 594 ? 79.925 7.624 -53.697 1.00 85.12 594 GLN A CA 1
ATOM 4663 C C . GLN A 1 594 ? 79.810 7.926 -55.199 1.00 85.12 594 GLN A C 1
ATOM 4665 O O . GLN A 1 594 ? 80.772 7.714 -55.937 1.00 85.12 594 GLN A O 1
ATOM 4670 N N . ALA A 1 595 ? 78.674 8.463 -55.656 1.00 84.88 595 ALA A N 1
ATOM 4671 C CA . ALA A 1 595 ? 78.478 8.847 -57.053 1.00 84.88 595 ALA A CA 1
ATOM 4672 C C . ALA A 1 595 ? 79.405 10.001 -57.480 1.00 84.88 595 ALA A C 1
ATOM 4674 O O . ALA A 1 595 ? 79.889 10.009 -58.611 1.00 84.88 595 ALA A O 1
ATOM 4675 N N . GLU A 1 596 ? 79.692 10.952 -56.590 1.00 87.12 596 GLU A N 1
ATOM 4676 C CA . GLU A 1 596 ? 80.640 12.038 -56.848 1.00 87.12 596 GLU A CA 1
ATOM 4677 C C . GLU A 1 596 ? 82.090 11.534 -56.933 1.00 87.12 596 GLU A C 1
ATOM 4679 O O . GLU A 1 596 ? 82.796 11.882 -57.880 1.00 87.12 596 GLU A O 1
ATOM 4684 N N . ARG A 1 597 ? 82.515 10.629 -56.038 1.00 86.94 597 ARG A N 1
ATOM 4685 C CA . ARG A 1 597 ? 83.824 9.954 -56.153 1.00 86.94 597 ARG A CA 1
ATOM 4686 C C . ARG A 1 597 ? 83.948 9.173 -57.460 1.00 86.94 597 ARG A C 1
ATOM 4688 O O . ARG A 1 597 ? 84.936 9.337 -58.165 1.00 86.94 597 ARG A O 1
ATOM 4695 N N . ALA A 1 598 ? 82.925 8.404 -57.833 1.00 85.31 598 ALA A N 1
ATOM 4696 C CA . ALA A 1 598 ? 82.911 7.664 -59.095 1.00 85.31 598 ALA A CA 1
ATOM 4697 C C . ALA A 1 598 ? 82.996 8.590 -60.327 1.00 85.31 598 ALA A C 1
ATOM 4699 O O . ALA A 1 598 ? 83.611 8.223 -61.328 1.00 85.31 598 ALA A O 1
ATOM 4700 N N . ARG A 1 599 ? 82.435 9.808 -60.260 1.00 86.69 599 ARG A N 1
ATOM 4701 C CA . ARG A 1 599 ? 82.615 10.836 -61.303 1.00 86.69 599 ARG A CA 1
ATOM 4702 C C . ARG A 1 599 ? 84.049 11.360 -61.350 1.00 86.69 599 ARG A C 1
ATOM 4704 O O . ARG A 1 599 ? 84.605 11.426 -62.438 1.00 86.69 599 ARG A O 1
ATOM 4711 N N . GLN A 1 600 ? 84.658 11.676 -60.206 1.00 85.75 600 GLN A N 1
ATOM 4712 C CA . GLN A 1 600 ? 86.051 12.146 -60.132 1.00 85.75 600 GLN A CA 1
ATOM 4713 C C . GLN A 1 600 ? 87.048 11.068 -60.602 1.00 85.75 600 GLN A C 1
ATOM 4715 O O . GLN A 1 600 ? 88.012 11.365 -61.311 1.00 85.75 600 GLN A O 1
ATOM 4720 N N . GLU A 1 601 ? 86.799 9.797 -60.280 1.00 86.25 601 GLU A N 1
ATOM 4721 C CA . GLU A 1 601 ? 87.574 8.659 -60.792 1.00 86.25 601 GLU A CA 1
ATOM 4722 C C . GLU A 1 601 ? 87.399 8.485 -62.310 1.00 86.25 601 GLU A C 1
ATOM 4724 O O . GLU A 1 601 ? 88.388 8.305 -63.019 1.00 86.25 601 GLU A O 1
ATOM 4729 N N . ALA A 1 602 ? 86.177 8.605 -62.839 1.00 83.38 602 ALA A N 1
ATOM 4730 C CA . ALA A 1 602 ? 85.929 8.548 -64.281 1.00 83.38 602 ALA A CA 1
ATOM 4731 C C . ALA A 1 602 ? 86.539 9.743 -65.043 1.00 83.38 602 ALA A C 1
ATOM 4733 O O . ALA A 1 602 ? 87.072 9.568 -66.137 1.00 83.38 602 ALA A O 1
ATOM 4734 N N . GLU A 1 603 ? 86.499 10.948 -64.470 1.00 88.12 603 GLU A N 1
ATOM 4735 C CA . GLU A 1 603 ? 87.072 12.162 -65.058 1.00 88.12 603 GLU A CA 1
ATOM 4736 C C . GLU A 1 603 ? 88.605 12.101 -65.087 1.00 88.12 603 GLU A C 1
ATOM 4738 O O . GLU A 1 603 ? 89.205 12.319 -66.138 1.00 88.12 603 GLU A O 1
ATOM 4743 N N . THR A 1 604 ? 89.245 11.684 -63.991 1.00 86.00 604 THR A N 1
ATOM 4744 C CA . THR A 1 604 ? 90.707 11.492 -63.953 1.00 86.00 604 THR A CA 1
ATOM 4745 C C . THR A 1 604 ? 91.180 10.318 -64.820 1.00 86.00 604 THR A C 1
ATOM 4747 O O . THR A 1 604 ? 92.268 10.389 -65.393 1.00 86.00 604 THR A O 1
ATOM 4750 N N . GLN A 1 605 ? 90.377 9.262 -64.997 1.00 84.75 605 GLN A N 1
ATOM 4751 C CA . GLN A 1 605 ? 90.644 8.223 -66.004 1.00 84.75 605 GLN A CA 1
ATOM 4752 C C . GLN A 1 605 ? 90.526 8.772 -67.434 1.00 84.75 605 GLN A C 1
ATOM 4754 O O . GLN A 1 605 ? 91.400 8.507 -68.261 1.00 84.75 605 GLN A O 1
ATOM 4759 N N . ALA A 1 606 ? 89.496 9.570 -67.729 1.00 83.44 606 ALA A N 1
ATOM 4760 C CA . ALA A 1 606 ? 89.318 10.195 -69.037 1.00 83.44 606 ALA A CA 1
ATOM 4761 C C . ALA A 1 606 ? 90.427 11.215 -69.356 1.00 83.44 606 ALA A C 1
ATOM 4763 O O . ALA A 1 606 ? 90.858 11.309 -70.505 1.00 83.44 606 ALA A O 1
ATOM 4764 N N . GLU A 1 607 ? 90.924 11.951 -68.361 1.00 86.50 607 GLU A N 1
ATOM 4765 C CA . GLU A 1 607 ? 92.050 12.872 -68.525 1.00 86.50 607 GLU A CA 1
ATOM 4766 C C . GLU A 1 607 ? 93.371 12.128 -68.770 1.00 86.50 607 GLU A C 1
ATOM 4768 O O . GLU A 1 607 ? 94.092 12.479 -69.704 1.00 86.50 607 GLU A O 1
ATOM 4773 N N . ARG A 1 608 ? 93.649 11.037 -68.041 1.00 86.38 608 ARG A N 1
ATOM 4774 C CA . ARG A 1 608 ? 94.794 10.155 -68.340 1.00 86.38 608 ARG A CA 1
ATOM 4775 C C . ARG A 1 608 ? 94.715 9.585 -69.755 1.00 86.38 608 ARG A C 1
ATOM 4777 O O . ARG A 1 608 ? 95.689 9.675 -70.491 1.00 86.38 608 ARG A O 1
ATOM 4784 N N . ALA A 1 609 ? 93.550 9.090 -70.173 1.00 84.50 609 ALA A N 1
ATOM 4785 C CA . ALA A 1 609 ? 93.349 8.577 -71.529 1.00 84.50 609 ALA A CA 1
ATOM 4786 C C . ALA A 1 609 ? 93.540 9.663 -72.610 1.00 84.50 609 ALA A C 1
ATOM 4788 O O . ALA A 1 609 ? 94.042 9.369 -73.695 1.00 84.50 609 ALA A O 1
ATOM 4789 N N . ARG A 1 610 ? 93.194 10.929 -72.324 1.00 86.25 610 ARG A N 1
ATOM 4790 C CA . ARG A 1 610 ? 93.513 12.071 -73.203 1.00 86.25 610 ARG A CA 1
ATOM 4791 C C . ARG A 1 610 ? 95.016 12.337 -73.264 1.00 86.25 610 ARG A C 1
ATOM 4793 O O . ARG A 1 610 ? 95.533 12.488 -74.363 1.00 86.25 610 ARG A O 1
ATOM 4800 N N . GLN A 1 611 ? 95.709 12.352 -72.124 1.00 85.94 611 GLN A N 1
ATOM 4801 C CA . GLN A 1 611 ? 97.161 12.557 -72.059 1.00 85.94 611 GLN A CA 1
ATOM 4802 C C . GLN A 1 611 ? 97.929 11.427 -72.765 1.00 85.94 611 GLN A C 1
ATOM 4804 O O . GLN A 1 611 ? 98.858 11.700 -73.519 1.00 85.94 611 GLN A O 1
ATOM 4809 N N . GLU A 1 612 ? 97.511 10.169 -72.605 1.00 85.75 612 GLU A N 1
ATOM 4810 C CA . GLU A 1 612 ? 98.072 9.024 -73.334 1.00 85.75 612 GLU A CA 1
ATOM 4811 C C . GLU A 1 612 ? 97.809 9.120 -74.844 1.00 85.75 612 GLU A C 1
ATOM 4813 O O . GLU A 1 612 ? 98.724 8.905 -75.638 1.00 85.75 612 GLU A O 1
ATOM 4818 N N . ALA A 1 613 ? 96.595 9.502 -75.260 1.00 82.19 613 ALA A N 1
ATOM 4819 C CA . ALA A 1 613 ? 96.266 9.711 -76.670 1.00 82.19 613 ALA A CA 1
ATOM 4820 C C . ALA A 1 613 ? 97.016 10.907 -77.288 1.00 82.19 613 ALA A C 1
ATOM 4822 O O . ALA A 1 613 ? 97.373 10.868 -78.466 1.00 82.19 613 ALA A O 1
ATOM 4823 N N . GLU A 1 614 ? 97.281 11.962 -76.517 1.00 86.25 614 GLU A N 1
ATOM 4824 C CA . GLU A 1 614 ? 98.091 13.099 -76.953 1.00 86.25 614 GLU A CA 1
ATOM 4825 C C . GLU A 1 614 ? 99.574 12.725 -77.050 1.00 86.25 614 GLU A C 1
ATOM 4827 O O . GLU A 1 614 ? 100.194 12.994 -78.076 1.00 86.25 614 GLU A O 1
ATOM 4832 N N . LEU A 1 615 ? 100.126 12.011 -76.065 1.00 86.31 615 LEU A N 1
ATOM 4833 C CA . LEU A 1 615 ? 101.492 11.483 -76.121 1.00 86.31 615 LEU A CA 1
ATOM 4834 C C . LEU A 1 615 ? 101.670 10.505 -77.297 1.00 86.31 615 LEU A C 1
ATOM 4836 O O . LEU A 1 615 ? 102.698 10.523 -77.970 1.00 86.31 615 LEU A O 1
ATOM 4840 N N . ALA A 1 616 ? 100.661 9.677 -77.585 1.00 83.69 616 ALA A N 1
ATOM 4841 C CA . ALA A 1 616 ? 100.645 8.797 -78.751 1.00 83.69 616 ALA A CA 1
ATOM 4842 C C . ALA A 1 616 ? 100.602 9.586 -80.071 1.00 83.69 616 ALA A C 1
ATOM 4844 O O . ALA A 1 616 ? 101.317 9.235 -81.006 1.00 83.69 616 ALA A O 1
ATOM 4845 N N . ARG A 1 617 ? 99.837 10.687 -80.145 1.00 83.94 617 ARG A N 1
ATOM 4846 C CA . ARG A 1 617 ? 99.859 11.608 -81.298 1.00 83.94 617 ARG A CA 1
ATOM 4847 C C . ARG A 1 617 ? 101.204 12.311 -81.455 1.00 83.94 617 ARG A C 1
ATOM 4849 O O . ARG A 1 617 ? 101.675 12.422 -82.578 1.00 83.94 617 ARG A O 1
ATOM 4856 N N . GLN A 1 618 ? 101.828 12.755 -80.365 1.00 85.44 618 GLN A N 1
ATOM 4857 C CA . GLN A 1 618 ? 103.156 13.374 -80.393 1.00 85.44 618 GLN A CA 1
ATOM 4858 C C . GLN A 1 618 ? 104.221 12.372 -80.863 1.00 85.44 618 GLN A C 1
ATOM 4860 O O . GLN A 1 618 ? 105.034 12.717 -81.713 1.00 85.44 618 GLN A O 1
ATOM 4865 N N . ARG A 1 619 ? 104.174 11.115 -80.394 1.00 85.00 619 ARG A N 1
ATOM 4866 C CA . ARG A 1 619 ? 105.034 10.030 -80.899 1.00 85.00 619 ARG A CA 1
ATOM 4867 C C . ARG A 1 619 ? 104.799 9.755 -82.380 1.00 85.00 619 ARG A C 1
ATOM 4869 O O . ARG A 1 619 ? 105.756 9.802 -83.136 1.00 85.00 619 ARG A O 1
ATOM 4876 N N . ALA A 1 620 ? 103.551 9.563 -82.804 1.00 80.75 620 ALA A N 1
ATOM 4877 C CA . ALA A 1 620 ? 103.219 9.318 -84.207 1.00 80.75 620 ALA A CA 1
ATOM 4878 C C . ALA A 1 620 ? 103.593 10.501 -85.121 1.00 80.75 620 ALA A C 1
ATOM 4880 O O . ALA A 1 620 ? 103.988 10.287 -86.260 1.00 80.75 620 ALA A O 1
ATOM 4881 N N . ALA A 1 621 ? 103.509 11.743 -84.633 1.00 80.69 621 ALA A N 1
ATOM 4882 C CA . ALA A 1 621 ? 103.972 12.925 -85.359 1.00 80.69 621 ALA A CA 1
ATOM 4883 C C . ALA A 1 621 ? 105.505 12.987 -85.456 1.00 80.69 621 ALA A C 1
ATOM 4885 O O . ALA A 1 621 ? 106.023 13.392 -86.489 1.00 80.69 621 ALA A O 1
ATOM 4886 N N . LEU A 1 622 ? 106.229 12.558 -84.418 1.00 82.75 622 LEU A N 1
ATOM 4887 C CA . LEU A 1 622 ? 107.694 12.517 -84.401 1.00 82.75 622 LEU A CA 1
ATOM 4888 C C . LEU A 1 622 ? 108.232 11.345 -85.244 1.00 82.75 622 LEU A C 1
ATOM 4890 O O . LEU A 1 622 ? 109.193 11.526 -85.979 1.00 82.75 622 LEU A O 1
ATOM 4894 N N . GLU A 1 623 ? 107.570 10.186 -85.231 1.00 83.38 623 GLU A N 1
ATOM 4895 C CA . GLU A 1 623 ? 107.814 9.071 -86.160 1.00 83.38 623 GLU A CA 1
ATOM 4896 C C . GLU A 1 623 ? 107.500 9.476 -87.610 1.00 83.38 623 GLU A C 1
ATOM 4898 O O . GLU A 1 623 ? 108.297 9.216 -88.506 1.00 83.38 623 GLU A O 1
ATOM 4903 N N . ALA A 1 624 ? 106.384 10.175 -87.854 1.00 77.12 624 ALA A N 1
ATOM 4904 C CA . ALA A 1 624 ? 106.059 10.714 -89.174 1.00 77.12 624 ALA A CA 1
ATOM 4905 C C . ALA A 1 624 ? 107.052 11.795 -89.626 1.00 77.12 624 ALA A C 1
ATOM 4907 O O . ALA A 1 624 ? 107.363 11.856 -90.811 1.00 77.12 624 ALA A O 1
ATOM 4908 N N . GLN A 1 625 ? 107.584 12.609 -88.708 1.00 78.81 625 GLN A N 1
ATOM 4909 C CA . GLN A 1 625 ? 108.649 13.561 -89.014 1.00 78.81 625 GLN A CA 1
ATOM 4910 C C . GLN A 1 625 ? 109.975 12.844 -89.291 1.00 78.81 625 GLN A C 1
ATOM 4912 O O . GLN A 1 625 ? 110.629 13.181 -90.259 1.00 78.81 625 GLN A O 1
ATOM 4917 N N . GLN A 1 626 ? 110.344 11.802 -88.543 1.00 81.00 626 GLN A N 1
ATOM 4918 C CA . GLN A 1 626 ? 111.528 10.989 -88.855 1.00 81.00 626 GLN A CA 1
ATOM 4919 C C . GLN A 1 626 ? 111.407 10.296 -90.218 1.00 81.00 626 GLN A C 1
ATOM 4921 O O . GLN A 1 626 ? 112.378 10.256 -90.966 1.00 81.00 626 GLN A O 1
ATOM 4926 N N . LEU A 1 627 ? 110.217 9.800 -90.569 1.00 79.94 627 LEU A N 1
ATOM 4927 C CA . LEU A 1 627 ? 109.931 9.261 -91.900 1.00 79.94 627 LEU A CA 1
ATOM 4928 C C . LEU A 1 627 ? 109.917 10.347 -92.985 1.00 79.94 627 LEU A C 1
ATOM 4930 O O . LEU A 1 627 ? 110.272 10.046 -94.119 1.00 79.94 627 LEU A O 1
ATOM 4934 N N . ALA A 1 628 ? 109.540 11.588 -92.661 1.00 76.62 628 ALA A N 1
ATOM 4935 C CA . ALA A 1 628 ? 109.620 12.725 -93.575 1.00 76.62 628 ALA A CA 1
ATOM 4936 C C . ALA A 1 628 ? 111.070 13.188 -93.778 1.00 76.62 628 ALA A C 1
ATOM 4938 O O . ALA A 1 628 ? 111.476 13.337 -94.918 1.00 76.62 628 ALA A O 1
ATOM 4939 N N . ASP A 1 629 ? 111.869 13.313 -92.717 1.00 77.50 629 ASP A N 1
ATOM 4940 C CA . ASP A 1 629 ? 113.300 13.633 -92.767 1.00 77.50 629 ASP A CA 1
ATOM 4941 C C . ASP A 1 629 ? 114.092 12.517 -93.489 1.00 77.50 629 ASP A C 1
ATOM 4943 O O . ASP A 1 629 ? 115.051 12.785 -94.213 1.00 77.50 629 ASP A O 1
ATOM 4947 N N . GLU A 1 630 ? 113.705 11.244 -93.321 1.00 77.19 630 GLU A N 1
ATOM 4948 C CA . GLU A 1 630 ? 114.288 10.118 -94.063 1.00 77.19 630 GLU A CA 1
ATOM 4949 C C . GLU A 1 630 ? 113.814 10.090 -95.526 1.00 77.19 630 GLU A C 1
ATOM 4951 O O . GLU A 1 630 ? 114.608 9.786 -96.416 1.00 77.19 630 GLU A O 1
ATOM 4956 N N . ALA A 1 631 ? 112.557 10.448 -95.804 1.00 73.25 631 ALA A N 1
ATOM 4957 C CA . ALA A 1 631 ? 112.055 10.601 -97.167 1.00 73.25 631 ALA A CA 1
ATOM 4958 C C . ALA A 1 631 ? 112.693 11.799 -97.883 1.00 73.25 631 ALA A C 1
ATOM 4960 O O . ALA A 1 631 ? 113.074 11.646 -99.032 1.00 73.25 631 ALA A O 1
ATOM 4961 N N . GLU A 1 632 ? 112.888 12.938 -97.217 1.00 74.31 632 GLU A N 1
ATOM 4962 C CA . GLU A 1 632 ? 113.587 14.116 -97.741 1.00 74.31 632 GLU A CA 1
ATOM 4963 C C . GLU A 1 632 ? 115.068 13.802 -97.968 1.00 74.31 632 GLU A C 1
ATOM 4965 O O . GLU A 1 632 ? 115.607 14.143 -99.012 1.00 74.31 632 GLU A O 1
ATOM 4970 N N . ARG A 1 633 ? 115.718 13.041 -97.075 1.00 71.00 633 ARG A N 1
ATOM 4971 C CA . ARG A 1 633 ? 117.060 12.495 -97.341 1.00 71.00 633 ARG A CA 1
ATOM 4972 C C . ARG A 1 633 ? 117.094 11.606 -98.576 1.00 71.00 633 ARG A C 1
ATOM 4974 O O . ARG A 1 633 ? 117.966 11.807 -99.409 1.00 71.00 633 ARG A O 1
ATOM 4981 N N . ARG A 1 634 ? 116.165 10.656 -98.713 1.00 69.94 634 ARG A N 1
ATOM 4982 C CA . ARG A 1 634 ? 116.080 9.787 -99.900 1.00 69.94 634 ARG A CA 1
ATOM 4983 C C . ARG A 1 634 ? 115.684 10.561 -101.158 1.00 69.94 634 ARG A C 1
ATOM 4985 O O . ARG A 1 634 ? 116.095 10.173 -102.238 1.00 69.94 634 ARG A O 1
ATOM 4992 N N . GLN A 1 635 ? 114.919 11.642 -101.033 1.00 65.00 635 GLN A N 1
ATOM 4993 C CA . GLN A 1 635 ? 114.520 12.500 -102.144 1.00 65.00 635 GLN A CA 1
ATOM 4994 C C . GLN A 1 635 ? 115.660 13.429 -102.570 1.00 65.00 635 GLN A C 1
ATOM 4996 O O . GLN A 1 635 ? 115.835 13.615 -103.760 1.00 65.00 635 GLN A O 1
ATOM 5001 N N . LEU A 1 636 ? 116.493 13.917 -101.648 1.00 65.00 636 LEU A N 1
ATOM 5002 C CA . LEU A 1 636 ? 117.745 14.617 -101.960 1.00 65.00 636 LEU A CA 1
ATOM 5003 C C . LEU A 1 636 ? 118.817 13.661 -102.505 1.00 65.00 636 LEU A C 1
ATOM 5005 O O . LEU A 1 636 ? 119.594 14.045 -103.370 1.00 65.00 636 LEU A O 1
ATOM 5009 N N . GLU A 1 637 ? 118.863 12.416 -102.023 1.00 62.44 637 GLU A N 1
ATOM 5010 C CA . GLU A 1 637 ? 119.730 11.349 -102.544 1.00 62.44 637 GLU A CA 1
ATOM 5011 C C . GLU A 1 637 ? 119.281 10.893 -103.946 1.00 62.44 637 GLU A C 1
ATOM 5013 O O . GLU A 1 637 ? 120.129 10.577 -104.775 1.00 62.44 637 GLU A O 1
ATOM 5018 N N . LEU A 1 638 ? 117.975 10.946 -104.241 1.00 61.12 638 LEU A N 1
ATOM 5019 C CA . LEU A 1 638 ? 117.418 10.781 -105.586 1.00 61.12 638 LEU A CA 1
ATOM 5020 C C . LEU A 1 638 ? 117.616 12.026 -106.460 1.00 61.12 638 LEU A C 1
ATOM 5022 O O . LEU A 1 638 ? 118.047 11.867 -107.587 1.00 61.12 638 LEU A O 1
ATOM 5026 N N . GLU A 1 639 ? 117.418 13.255 -105.979 1.00 55.56 639 GLU A N 1
ATOM 5027 C CA . GLU A 1 639 ? 117.686 14.476 -106.762 1.00 55.56 639 GLU A CA 1
ATOM 5028 C C . GLU A 1 639 ? 119.180 14.604 -107.125 1.00 55.56 639 GLU A C 1
ATOM 5030 O O . GLU A 1 639 ? 119.501 15.079 -108.211 1.00 55.56 639 GLU A O 1
ATOM 5035 N N . LEU A 1 640 ? 120.100 14.083 -106.297 1.00 55.28 640 LEU A N 1
ATOM 5036 C CA . LEU A 1 640 ? 121.526 13.948 -106.643 1.00 55.28 640 LEU A CA 1
ATOM 5037 C C . LEU A 1 640 ? 121.843 12.815 -107.645 1.00 55.28 640 LEU A C 1
ATOM 5039 O O . LEU A 1 640 ? 122.993 12.694 -108.069 1.00 55.28 640 LEU A O 1
ATOM 5043 N N . LEU A 1 641 ? 120.861 11.978 -107.989 1.00 52.25 641 LEU A N 1
ATOM 5044 C CA . LEU A 1 641 ? 120.957 10.868 -108.948 1.00 52.25 641 LEU A CA 1
ATOM 5045 C C . LEU A 1 641 ? 120.026 11.040 -110.169 1.00 52.25 641 LEU A C 1
ATOM 5047 O O . LEU A 1 641 ? 120.231 10.366 -111.172 1.00 52.25 641 LEU A O 1
ATOM 5051 N N . GLU A 1 642 ? 119.051 11.952 -110.112 1.00 46.06 642 GLU A N 1
ATOM 5052 C CA . GLU A 1 642 ? 118.064 12.265 -111.161 1.00 46.06 642 GLU A CA 1
ATOM 5053 C C . GLU A 1 642 ? 118.340 13.620 -111.861 1.00 46.06 642 GLU A C 1
ATOM 5055 O O . GLU A 1 642 ? 117.601 14.019 -112.764 1.00 46.06 642 GLU A O 1
ATOM 5060 N N . GLU A 1 643 ? 119.455 14.303 -111.541 1.00 43.22 643 GLU A N 1
ATOM 5061 C CA . GLU A 1 643 ? 120.095 15.227 -112.502 1.00 43.22 643 GLU A CA 1
ATOM 5062 C C . GLU A 1 643 ? 120.705 14.473 -113.712 1.00 43.22 643 GLU A C 1
ATOM 5064 O O . GLU A 1 643 ? 120.978 15.095 -114.743 1.00 43.22 643 GLU A O 1
ATOM 5069 N N . GLU A 1 644 ? 120.847 13.139 -113.647 1.00 41.53 644 GLU A N 1
ATOM 5070 C CA . GLU A 1 644 ? 121.119 12.281 -114.810 1.00 41.53 644 GLU A CA 1
ATOM 5071 C C . GLU A 1 644 ? 119.827 11.604 -115.340 1.00 41.53 644 GLU A C 1
ATOM 5073 O O . GLU A 1 644 ? 119.014 11.076 -114.592 1.00 41.53 644 GLU A O 1
ATOM 5078 N N . GLU A 1 645 ? 119.659 11.623 -116.670 1.00 38.91 645 GLU A N 1
ATOM 5079 C CA . GLU A 1 645 ? 118.611 10.963 -117.485 1.00 38.91 645 GLU A CA 1
ATOM 5080 C C . GLU A 1 645 ? 117.115 11.326 -117.264 1.00 38.91 645 GLU A C 1
ATOM 5082 O O . GLU A 1 645 ? 116.316 10.597 -116.680 1.00 38.91 645 GLU A O 1
ATOM 5087 N N . HIS A 1 646 ? 116.657 12.377 -117.963 1.00 30.11 646 HIS A N 1
ATOM 5088 C CA . HIS A 1 646 ? 115.238 12.527 -118.336 1.00 30.11 646 HIS A CA 1
ATOM 5089 C C . HIS A 1 646 ? 114.751 11.352 -119.226 1.00 30.11 646 HIS A C 1
ATOM 5091 O O . HIS A 1 646 ? 115.276 11.183 -120.329 1.00 30.11 646 HIS A O 1
ATOM 5097 N N . GLY A 1 647 ? 113.680 10.624 -118.854 1.00 30.19 647 GLY A N 1
ATOM 5098 C CA . GLY A 1 647 ? 113.251 9.428 -119.614 1.00 30.19 647 GLY A CA 1
ATOM 5099 C C . GLY A 1 647 ? 111.764 9.008 -119.586 1.00 30.19 647 GLY A C 1
ATOM 5100 O O . GLY A 1 647 ? 111.411 8.055 -118.913 1.00 30.19 647 GLY A O 1
ATOM 5101 N N . HIS A 1 648 ? 110.939 9.630 -120.443 1.00 33.78 648 HIS A N 1
ATOM 5102 C CA . HIS A 1 648 ? 109.777 9.048 -121.171 1.00 33.78 648 HIS A CA 1
ATOM 5103 C C . HIS A 1 648 ? 108.564 8.332 -120.485 1.00 33.78 648 HIS A C 1
ATOM 5105 O O . HIS A 1 648 ? 108.685 7.422 -119.686 1.00 33.78 648 HIS A O 1
ATOM 5111 N N . GLN A 1 649 ? 107.366 8.654 -121.019 1.00 28.67 649 GLN A N 1
ATOM 5112 C CA . GLN A 1 649 ? 106.241 7.755 -121.416 1.00 28.67 649 GLN A CA 1
ATOM 5113 C C . GLN A 1 649 ? 105.715 6.686 -120.413 1.00 28.67 649 GLN A C 1
ATOM 5115 O O . GLN A 1 649 ? 106.374 5.698 -120.142 1.00 28.67 649 GLN A O 1
ATOM 5120 N N . SER A 1 650 ? 104.517 6.790 -119.811 1.00 27.84 650 SER A N 1
ATOM 5121 C CA . SER A 1 650 ? 103.126 6.819 -120.343 1.00 27.84 650 SER A CA 1
ATOM 5122 C C . SER A 1 650 ? 102.394 5.462 -120.421 1.00 27.84 650 SER A C 1
ATOM 5124 O O . SER A 1 650 ? 102.792 4.589 -121.187 1.00 27.84 650 SER A O 1
ATOM 5126 N N . SER A 1 651 ? 101.192 5.407 -119.818 1.00 29.91 651 SER A N 1
ATOM 5127 C CA . SER A 1 651 ? 100.122 4.394 -120.015 1.00 29.91 651 SER A CA 1
ATOM 5128 C C . SER A 1 651 ? 100.424 2.954 -119.525 1.00 29.91 651 SER A C 1
ATOM 5130 O O . SER A 1 651 ? 101.577 2.624 -119.299 1.00 29.91 651 SER A O 1
ATOM 5132 N N . ALA A 1 652 ? 99.475 2.017 -119.363 1.00 29.03 652 ALA A N 1
ATOM 5133 C CA . ALA A 1 652 ? 98.080 2.044 -118.873 1.00 29.03 652 ALA A CA 1
ATOM 5134 C C . ALA A 1 652 ? 97.541 0.579 -118.766 1.00 29.03 652 ALA A C 1
ATOM 5136 O O . ALA A 1 652 ? 98.216 -0.351 -119.189 1.00 29.03 652 ALA A O 1
ATOM 5137 N N . VAL A 1 653 ? 96.279 0.411 -118.329 1.00 30.72 653 VAL A N 1
ATOM 5138 C CA . VAL A 1 653 ? 95.375 -0.746 -118.595 1.00 30.72 653 VAL A CA 1
ATOM 5139 C C . VAL A 1 653 ? 95.493 -2.034 -117.722 1.00 30.72 653 VAL A C 1
ATOM 5141 O O . VAL A 1 653 ? 96.477 -2.758 -117.760 1.00 30.72 653 VAL A O 1
ATOM 5144 N N . ASP A 1 654 ? 94.351 -2.367 -117.087 1.00 29.34 654 ASP A N 1
ATOM 5145 C CA . ASP A 1 654 ? 93.713 -3.700 -116.889 1.00 29.34 654 ASP A CA 1
ATOM 5146 C C . ASP A 1 654 ? 93.751 -4.581 -115.601 1.00 29.34 654 ASP A C 1
ATOM 5148 O O . ASP A 1 654 ? 94.783 -4.912 -115.033 1.00 29.34 654 ASP A O 1
ATOM 5152 N N . ARG A 1 655 ? 92.533 -5.117 -115.339 1.00 29.56 655 ARG A N 1
ATOM 5153 C CA . ARG A 1 655 ? 92.105 -6.473 -114.872 1.00 29.56 655 ARG A CA 1
ATOM 5154 C C . ARG A 1 655 ? 92.245 -6.994 -113.420 1.00 29.56 655 ARG A C 1
ATOM 5156 O O . ARG A 1 655 ? 93.316 -7.391 -112.998 1.00 29.56 655 ARG A O 1
ATOM 5163 N N . GLN A 1 656 ? 91.051 -7.301 -112.862 1.00 30.12 656 GLN A N 1
ATOM 5164 C CA . GLN A 1 656 ? 90.612 -8.582 -112.225 1.00 30.12 656 GLN A CA 1
ATOM 5165 C C . GLN A 1 656 ? 91.330 -9.042 -110.911 1.00 30.12 656 GLN A C 1
ATOM 5167 O O . GLN A 1 656 ? 92.430 -8.610 -110.620 1.00 30.12 656 GLN A O 1
ATOM 5172 N N . ALA A 1 657 ? 90.776 -9.880 -110.010 1.00 30.00 657 ALA A N 1
ATOM 5173 C CA . ALA A 1 657 ? 89.565 -10.720 -110.025 1.00 30.00 657 ALA A CA 1
ATOM 5174 C C . ALA A 1 657 ? 88.933 -10.968 -108.615 1.00 30.00 657 ALA A C 1
ATOM 5176 O O . ALA A 1 657 ? 89.576 -10.789 -107.591 1.00 30.00 657 ALA A O 1
ATOM 5177 N N . LEU A 1 658 ? 87.679 -11.455 -108.615 1.00 32.53 658 LEU A N 1
ATOM 5178 C CA . LEU A 1 658 ? 87.021 -12.437 -107.709 1.00 32.53 658 LEU A CA 1
ATOM 5179 C C . LEU A 1 658 ? 87.559 -12.745 -106.280 1.00 32.53 658 LEU A C 1
ATOM 5181 O O . LEU A 1 658 ? 88.612 -13.360 -106.157 1.00 32.53 658 LEU A O 1
ATOM 5185 N N . ALA A 1 659 ? 86.686 -12.617 -105.255 1.00 31.70 659 ALA A N 1
ATOM 5186 C CA . ALA A 1 659 ? 86.446 -13.651 -104.212 1.00 31.70 659 ALA A CA 1
ATOM 5187 C C . ALA A 1 659 ? 85.167 -13.417 -103.344 1.00 31.70 659 ALA A C 1
ATOM 5189 O O . ALA A 1 659 ? 84.689 -12.297 -103.191 1.00 31.70 659 ALA A O 1
ATOM 5190 N N . ARG A 1 660 ? 84.636 -14.504 -102.752 1.00 30.70 660 ARG A N 1
ATOM 5191 C CA . ARG A 1 660 ? 83.645 -14.642 -101.636 1.00 30.70 660 ARG A CA 1
ATOM 5192 C C . ARG A 1 660 ? 84.129 -15.834 -100.754 1.00 30.70 660 ARG A C 1
ATOM 5194 O O . ARG A 1 660 ? 85.054 -16.498 -101.226 1.00 30.70 660 ARG A O 1
ATOM 5201 N N . PRO A 1 661 ? 83.529 -16.236 -99.596 1.00 45.06 661 PRO A N 1
ATOM 5202 C CA . PRO A 1 661 ? 82.355 -15.751 -98.835 1.00 45.06 661 PRO A CA 1
ATOM 5203 C C . PRO A 1 661 ? 82.790 -15.365 -97.373 1.00 45.06 661 PRO A C 1
ATOM 5205 O O . PRO A 1 661 ? 83.802 -14.688 -97.286 1.00 45.06 661 PRO A O 1
ATOM 5208 N N . ALA A 1 662 ? 82.177 -15.651 -96.200 1.00 29.23 662 ALA A N 1
ATOM 5209 C CA . ALA A 1 662 ? 80.931 -16.334 -95.788 1.00 29.23 662 ALA A CA 1
ATOM 5210 C C . ALA A 1 662 ? 80.513 -16.024 -94.318 1.00 29.23 662 ALA A C 1
ATOM 5212 O O . ALA A 1 662 ? 81.349 -16.154 -93.435 1.00 29.23 662 ALA A O 1
ATOM 5213 N N . ALA A 1 663 ? 79.201 -15.819 -94.081 1.00 30.30 663 ALA A N 1
ATOM 5214 C CA . ALA A 1 663 ? 78.444 -16.112 -92.834 1.00 30.30 663 ALA A CA 1
ATOM 5215 C C . ALA A 1 663 ? 78.877 -15.409 -91.503 1.00 30.30 663 ALA A C 1
ATOM 5217 O O . ALA A 1 663 ? 79.903 -14.748 -91.457 1.00 30.30 663 ALA A O 1
ATOM 5218 N N . ALA A 1 664 ? 78.129 -15.433 -90.384 1.00 31.97 664 ALA A N 1
ATOM 5219 C CA . ALA A 1 664 ? 76.807 -16.005 -90.055 1.00 31.97 664 ALA A CA 1
ATOM 5220 C C . ALA A 1 664 ? 76.087 -15.165 -88.961 1.00 31.97 664 ALA A C 1
ATOM 5222 O O . ALA A 1 664 ? 76.742 -14.400 -88.259 1.00 31.97 664 ALA A O 1
ATOM 5223 N N . ALA A 1 665 ? 74.775 -15.368 -88.751 1.00 36.38 665 ALA A N 1
ATOM 5224 C CA . ALA A 1 665 ? 74.042 -14.887 -87.565 1.00 36.38 665 ALA A CA 1
ATOM 5225 C C . ALA A 1 665 ? 72.789 -15.747 -87.251 1.00 36.38 665 ALA A C 1
ATOM 5227 O O . ALA A 1 665 ? 72.017 -16.041 -88.165 1.00 36.38 665 ALA A O 1
ATOM 5228 N N . PRO A 1 666 ? 72.591 -16.139 -85.978 1.00 45.72 666 PRO A N 1
ATOM 5229 C CA . PRO A 1 666 ? 71.273 -16.360 -85.343 1.00 45.72 666 PRO A CA 1
ATOM 5230 C C . PRO A 1 666 ? 71.170 -15.564 -84.009 1.00 45.72 666 PRO A C 1
ATOM 5232 O O . PRO A 1 666 ? 72.187 -15.362 -83.354 1.00 45.72 666 PRO A O 1
ATOM 5235 N N . SER A 1 667 ? 70.068 -14.968 -83.529 1.00 34.47 667 SER A N 1
ATOM 5236 C CA . SER A 1 667 ? 68.610 -15.234 -83.515 1.00 34.47 667 SER A CA 1
ATOM 5237 C C . SER A 1 667 ? 68.085 -15.872 -82.208 1.00 34.47 667 SER A C 1
ATOM 5239 O O . SER A 1 667 ? 68.440 -17.001 -81.888 1.00 34.47 667 SER A O 1
ATOM 5241 N N . GLU A 1 668 ? 67.221 -15.106 -81.526 1.00 36.41 668 GLU A N 1
ATOM 5242 C CA . GLU A 1 668 ? 66.042 -15.407 -80.666 1.00 36.41 668 GLU A CA 1
ATOM 5243 C C . GLU A 1 668 ? 65.517 -16.868 -80.517 1.00 36.41 668 GLU A C 1
ATOM 5245 O O . GLU A 1 668 ? 65.765 -17.687 -81.403 1.00 36.41 668 GLU A O 1
ATOM 5250 N N . PRO A 1 669 ? 64.731 -17.218 -79.453 1.00 47.84 669 PRO A N 1
ATOM 5251 C CA . PRO A 1 669 ? 63.326 -16.748 -79.325 1.00 47.84 669 PRO A CA 1
ATOM 5252 C C . PRO A 1 669 ? 62.719 -16.635 -77.892 1.00 47.84 669 PRO A C 1
ATOM 5254 O O . PRO A 1 669 ? 63.380 -16.866 -76.881 1.00 47.84 669 PRO A O 1
ATOM 5257 N N . ALA A 1 670 ? 61.413 -16.321 -77.816 1.00 33.91 670 ALA A N 1
ATOM 5258 C CA . ALA A 1 670 ? 60.585 -16.218 -76.597 1.00 33.91 670 ALA A CA 1
ATOM 5259 C C . ALA A 1 670 ? 59.287 -17.071 -76.660 1.00 33.91 670 ALA A C 1
ATOM 5261 O O . ALA A 1 670 ? 58.866 -17.445 -77.752 1.00 33.91 670 ALA A O 1
ATOM 5262 N N . ALA A 1 671 ? 58.613 -17.330 -75.517 1.00 29.56 671 ALA A N 1
ATOM 5263 C CA . ALA A 1 671 ? 57.216 -17.825 -75.453 1.00 29.56 671 ALA A CA 1
ATOM 5264 C C . ALA A 1 671 ? 56.535 -17.716 -74.054 1.00 29.56 671 ALA A C 1
ATOM 5266 O O . ALA A 1 671 ? 57.195 -17.747 -73.019 1.00 29.56 671 ALA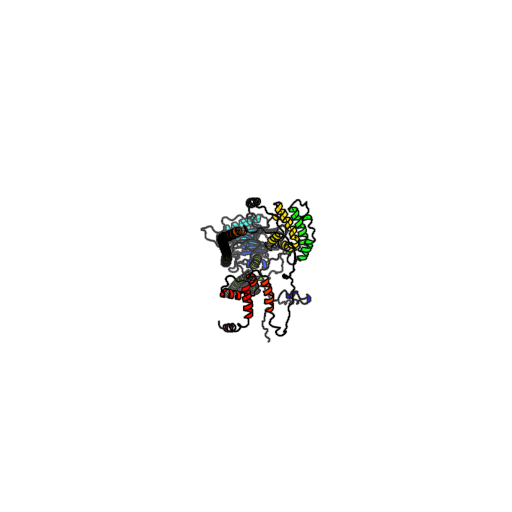 A O 1
ATOM 5267 N N . GLN A 1 672 ? 55.193 -17.670 -74.045 1.00 36.50 672 GLN A N 1
ATOM 5268 C CA . GLN A 1 672 ? 54.243 -17.956 -72.933 1.00 36.50 672 GLN A CA 1
ATOM 5269 C C . GLN A 1 672 ? 53.127 -18.897 -73.508 1.00 36.50 672 GLN A C 1
ATOM 5271 O O . GLN A 1 672 ? 53.322 -19.328 -74.649 1.00 36.50 672 GLN A O 1
ATOM 5276 N N . PRO A 1 673 ? 51.924 -19.171 -72.915 1.00 49.38 673 PRO A N 1
ATOM 5277 C CA . PRO A 1 673 ? 51.366 -19.023 -71.542 1.00 49.38 673 PRO A CA 1
ATOM 5278 C C . PRO A 1 673 ? 50.537 -20.270 -71.040 1.00 49.38 673 PRO A C 1
ATOM 5280 O O . PRO A 1 673 ? 50.487 -21.281 -71.735 1.00 49.38 673 PRO A O 1
ATOM 5283 N N . ARG A 1 674 ? 49.788 -20.136 -69.909 1.00 27.19 674 ARG A N 1
ATOM 5284 C CA . ARG A 1 674 ? 48.474 -20.774 -69.506 1.00 27.19 674 ARG A CA 1
ATOM 5285 C C . ARG A 1 674 ? 48.389 -21.603 -68.195 1.00 27.19 674 ARG A C 1
ATOM 5287 O O . ARG A 1 674 ? 49.311 -22.319 -67.830 1.00 27.19 674 ARG A O 1
ATOM 5294 N N . GLU A 1 675 ? 47.206 -21.541 -67.553 1.00 35.75 675 GLU A N 1
ATOM 5295 C CA . GLU A 1 675 ? 46.681 -22.449 -66.495 1.00 35.75 675 GLU A CA 1
ATOM 5296 C C . GLU A 1 675 ? 45.941 -23.679 -67.090 1.00 35.75 675 GLU A C 1
ATOM 5298 O O . GLU A 1 675 ? 45.618 -23.659 -68.285 1.00 35.75 675 GLU A O 1
ATOM 5303 N N . PRO A 1 676 ? 45.619 -24.737 -66.297 1.00 37.84 676 PRO A N 1
ATOM 5304 C CA . PRO A 1 676 ? 44.240 -24.877 -65.763 1.00 37.84 676 PRO A CA 1
ATOM 5305 C C . PRO A 1 676 ? 44.094 -25.611 -64.387 1.00 37.84 676 PRO A C 1
ATOM 5307 O O . PRO A 1 676 ? 45.064 -25.899 -63.693 1.00 37.84 676 PRO A O 1
ATOM 5310 N N . LEU A 1 677 ? 42.845 -25.912 -63.986 1.00 28.12 677 LEU A N 1
ATOM 5311 C CA . LEU A 1 677 ? 42.394 -26.435 -62.674 1.00 28.12 677 LEU A CA 1
ATOM 5312 C C . LEU A 1 677 ? 42.174 -27.969 -62.588 1.00 28.12 677 LEU A C 1
ATOM 5314 O O . LEU A 1 677 ? 41.457 -28.491 -63.434 1.00 28.12 677 LEU A O 1
ATOM 5318 N N . ARG A 1 678 ? 42.536 -28.576 -61.430 1.00 36.78 678 ARG A N 1
ATOM 5319 C CA . ARG A 1 678 ? 41.894 -29.748 -60.733 1.00 36.78 678 ARG A CA 1
ATOM 5320 C C . ARG A 1 678 ? 41.858 -31.107 -61.505 1.00 36.78 678 ARG A C 1
ATOM 5322 O O . ARG A 1 678 ? 41.960 -31.090 -62.722 1.00 36.78 678 ARG A O 1
ATOM 5329 N N . PRO A 1 679 ? 41.723 -32.301 -60.859 1.00 35.25 679 PRO A N 1
ATOM 5330 C CA . PRO A 1 679 ? 41.134 -32.616 -59.544 1.00 35.25 679 PRO A CA 1
ATOM 5331 C C . PRO A 1 679 ? 42.064 -33.405 -58.586 1.00 35.25 679 PRO A C 1
ATOM 5333 O O . PRO A 1 679 ? 43.271 -33.455 -58.788 1.00 35.25 679 PRO A O 1
ATOM 5336 N N . GLY A 1 680 ? 41.504 -33.974 -57.509 1.00 29.23 680 GLY A N 1
ATOM 5337 C CA . GLY A 1 680 ? 42.199 -34.864 -56.563 1.00 29.23 680 GLY A CA 1
ATOM 5338 C C . GLY A 1 680 ? 41.643 -36.294 -56.581 1.00 29.23 680 GLY A C 1
ATOM 5339 O O . GLY A 1 680 ? 40.655 -36.556 -57.267 1.00 29.23 680 GLY A O 1
ATOM 5340 N N . ASP A 1 681 ? 42.246 -37.194 -55.800 1.00 26.83 681 ASP A N 1
ATOM 5341 C CA . ASP A 1 681 ? 41.947 -38.635 -55.828 1.00 26.83 681 ASP A CA 1
ATOM 5342 C C . ASP A 1 681 ? 41.628 -39.224 -54.435 1.00 26.83 681 ASP A C 1
ATOM 5344 O O . ASP A 1 681 ? 41.894 -38.609 -53.399 1.00 26.83 681 ASP A O 1
ATOM 5348 N N . ARG A 1 682 ? 41.019 -40.415 -54.406 1.00 27.61 682 ARG A N 1
ATOM 5349 C CA . ARG A 1 682 ? 40.591 -41.145 -53.203 1.00 27.61 682 ARG A CA 1
ATOM 5350 C C . ARG A 1 682 ? 41.279 -42.505 -53.122 1.00 27.61 682 ARG A C 1
ATOM 5352 O O . ARG A 1 682 ? 41.257 -43.267 -54.079 1.00 27.61 682 ARG A O 1
ATOM 5359 N N . SER A 1 683 ? 41.693 -42.910 -51.924 1.00 27.84 683 SER A N 1
ATOM 5360 C CA . SER A 1 683 ? 41.789 -44.336 -51.590 1.00 27.84 683 SER A CA 1
ATOM 5361 C C . SER A 1 683 ? 41.048 -44.625 -50.286 1.00 27.84 683 SER A C 1
ATOM 5363 O O . SER A 1 683 ? 40.916 -43.767 -49.413 1.00 27.84 683 SER A O 1
ATOM 5365 N N . SER A 1 684 ? 40.456 -45.815 -50.196 1.00 28.77 684 SER A N 1
ATOM 5366 C CA . SER A 1 684 ? 39.447 -46.137 -49.186 1.00 28.77 684 SER A CA 1
ATOM 5367 C C . SER A 1 684 ? 39.757 -47.436 -48.456 1.00 28.77 684 SER A C 1
ATOM 5369 O O . SER A 1 684 ? 39.897 -48.482 -49.090 1.00 28.77 684 SER A O 1
ATOM 5371 N N . ARG A 1 685 ? 39.702 -47.406 -47.121 1.00 26.08 685 ARG A N 1
ATOM 5372 C CA . ARG A 1 685 ? 39.345 -48.583 -46.321 1.00 26.08 685 ARG A CA 1
ATOM 5373 C C . ARG A 1 685 ? 38.224 -48.235 -45.347 1.00 26.08 685 ARG A C 1
ATOM 5375 O O . ARG A 1 685 ? 38.357 -47.366 -44.494 1.00 26.08 685 ARG A O 1
ATOM 5382 N N . THR A 1 686 ? 37.096 -48.904 -45.543 1.00 27.20 686 THR A N 1
ATOM 5383 C CA . THR A 1 686 ? 35.905 -48.879 -44.689 1.00 27.20 686 THR A CA 1
ATOM 5384 C C . THR A 1 686 ? 36.024 -49.876 -43.546 1.00 27.20 686 THR A C 1
ATOM 5386 O O . THR A 1 686 ? 36.550 -50.957 -43.793 1.00 27.20 686 THR A O 1
ATOM 5389 N N . ARG A 1 687 ? 35.340 -49.578 -42.426 1.00 27.02 687 ARG A N 1
ATOM 5390 C CA . ARG A 1 687 ? 34.923 -50.517 -41.358 1.00 27.02 687 ARG A CA 1
ATOM 5391 C C . ARG A 1 687 ? 36.092 -51.122 -40.542 1.00 27.02 687 ARG A C 1
ATOM 5393 O O . ARG A 1 687 ? 37.080 -51.566 -41.104 1.00 27.02 687 ARG A O 1
ATOM 5400 N N . ASP A 1 688 ? 36.088 -51.105 -39.208 1.00 29.36 688 ASP A N 1
ATOM 5401 C CA . ASP A 1 688 ? 34.993 -50.905 -38.242 1.00 29.36 688 ASP A CA 1
ATOM 5402 C C . ASP A 1 688 ? 35.343 -49.913 -37.119 1.00 29.36 688 ASP A C 1
ATOM 5404 O O . ASP A 1 688 ? 36.500 -49.835 -36.720 1.00 29.36 688 ASP A O 1
ATOM 5408 N N . TRP A 1 689 ? 34.324 -49.191 -36.620 1.00 29.12 689 TRP A N 1
ATOM 5409 C CA . TRP A 1 689 ? 34.114 -48.692 -35.234 1.00 29.12 689 TRP A CA 1
ATOM 5410 C C . TRP A 1 689 ? 32.973 -47.650 -35.204 1.00 29.12 689 TRP A C 1
ATOM 5412 O O . TRP A 1 689 ? 33.152 -46.475 -34.876 1.00 29.12 689 TRP A O 1
ATOM 5422 N N . VAL A 1 690 ? 31.761 -48.077 -35.576 1.00 29.48 690 VAL A N 1
ATOM 5423 C CA . VAL A 1 690 ? 30.540 -47.270 -35.415 1.00 29.48 690 VAL A CA 1
ATOM 5424 C C . VAL A 1 690 ? 29.758 -47.818 -34.229 1.00 29.48 690 VAL A C 1
ATOM 5426 O O . VAL A 1 690 ? 29.078 -48.819 -34.386 1.00 29.48 690 VAL A O 1
ATOM 5429 N N . GLU A 1 691 ? 29.883 -47.156 -33.070 1.00 31.03 691 GLU A N 1
ATOM 5430 C CA . GLU A 1 691 ? 28.773 -46.945 -32.110 1.00 31.03 691 GLU A CA 1
ATOM 5431 C C . GLU A 1 691 ? 29.141 -46.057 -30.900 1.00 31.03 691 GLU A C 1
ATOM 5433 O O . GLU A 1 691 ? 28.243 -45.516 -30.263 1.00 31.03 691 GLU A O 1
ATOM 5438 N N . GLN A 1 692 ? 30.429 -45.806 -30.605 1.00 33.81 692 GLN A N 1
ATOM 5439 C CA . GLN A 1 692 ? 30.830 -45.006 -29.422 1.00 33.81 692 GLN A CA 1
ATOM 5440 C C . GLN A 1 692 ? 31.394 -43.593 -29.707 1.00 33.81 692 GLN A C 1
ATOM 5442 O O . GLN A 1 692 ? 31.457 -42.764 -28.803 1.00 33.81 692 GLN A O 1
ATOM 5447 N N . SER A 1 693 ? 31.747 -43.250 -30.951 1.00 28.77 693 SER A N 1
ATOM 5448 C CA . SER A 1 693 ? 32.449 -41.983 -31.270 1.00 28.77 693 SER A CA 1
ATOM 5449 C C . SER A 1 693 ? 31.551 -40.742 -31.454 1.00 28.77 693 SER A C 1
ATOM 5451 O O . SER A 1 693 ? 32.052 -39.655 -31.755 1.00 28.77 693 SER A O 1
ATOM 5453 N N . SER A 1 694 ? 30.227 -40.867 -31.294 1.00 35.97 694 SER A N 1
ATOM 5454 C CA . SER A 1 694 ? 29.255 -39.851 -31.748 1.00 35.97 694 SER A CA 1
ATOM 5455 C C . SER A 1 694 ? 29.324 -38.491 -31.033 1.00 35.97 694 SER A C 1
ATOM 5457 O O . SER A 1 694 ? 28.837 -37.510 -31.591 1.00 35.97 694 SER A O 1
ATOM 5459 N N . GLN A 1 695 ? 29.898 -38.402 -29.827 1.00 41.44 695 GLN A N 1
ATOM 5460 C CA . GLN A 1 695 ? 29.965 -37.139 -29.070 1.00 41.44 695 GLN A CA 1
ATOM 5461 C C . GLN A 1 695 ? 31.191 -36.271 -29.395 1.00 41.44 695 GLN A C 1
ATOM 5463 O O . GLN A 1 695 ? 31.126 -35.057 -29.223 1.00 41.44 695 GLN A O 1
ATOM 5468 N N . TYR A 1 696 ? 32.288 -36.849 -29.898 1.00 37.78 696 TYR A N 1
ATOM 5469 C CA . TYR A 1 696 ? 33.511 -36.086 -30.189 1.00 37.78 696 TYR A CA 1
ATOM 5470 C C . TYR A 1 696 ? 33.579 -35.587 -31.639 1.00 37.78 696 TYR A C 1
ATOM 5472 O O . TYR A 1 696 ? 34.041 -34.473 -31.875 1.00 37.78 696 TYR A O 1
ATOM 5480 N N . GLY A 1 697 ? 33.045 -36.344 -32.607 1.00 37.00 697 GLY A N 1
ATOM 5481 C CA . GLY A 1 697 ? 33.035 -35.930 -34.019 1.00 37.00 697 GLY A CA 1
ATOM 5482 C C . GLY A 1 697 ? 32.246 -34.639 -34.293 1.00 37.00 697 GLY A C 1
ATOM 5483 O O . GLY A 1 697 ? 32.623 -33.861 -35.167 1.00 37.00 697 GLY A O 1
ATOM 5484 N N . GLN A 1 698 ? 31.193 -34.368 -33.511 1.00 41.44 698 GLN A N 1
ATOM 5485 C CA . GLN A 1 698 ? 30.418 -33.124 -33.617 1.00 41.44 698 GLN A CA 1
ATOM 5486 C C . GLN A 1 698 ? 31.185 -31.886 -33.127 1.00 41.44 698 GLN A C 1
ATOM 5488 O O . GLN A 1 698 ? 30.903 -30.788 -33.601 1.00 41.44 698 GLN A O 1
ATOM 5493 N N . LEU A 1 699 ? 32.168 -32.038 -32.227 1.00 44.19 699 LEU A N 1
ATOM 5494 C CA . LEU A 1 699 ? 32.970 -30.905 -31.757 1.00 44.19 699 LEU A CA 1
ATOM 5495 C C . LEU A 1 699 ? 33.890 -30.383 -32.871 1.00 44.19 699 LEU A C 1
ATOM 5497 O O . LEU A 1 699 ? 33.919 -29.183 -33.128 1.00 44.19 699 LEU A O 1
ATOM 5501 N N . CYS A 1 700 ? 34.593 -31.281 -33.569 1.00 40.00 700 CYS A N 1
ATOM 5502 C CA . CYS A 1 700 ? 35.558 -30.907 -34.608 1.00 40.00 700 CYS A CA 1
ATOM 5503 C C . CYS A 1 700 ? 34.900 -30.192 -35.801 1.00 40.00 700 CYS A C 1
ATOM 5505 O O . CYS A 1 700 ? 35.412 -29.179 -36.266 1.00 40.00 700 CYS A O 1
ATOM 5507 N N . LEU A 1 701 ? 33.734 -30.672 -36.255 1.00 38.59 701 LEU A N 1
ATOM 5508 C CA . LEU A 1 701 ? 33.030 -30.102 -37.414 1.00 38.59 701 LEU A CA 1
ATOM 5509 C C . LEU A 1 701 ? 32.479 -28.687 -37.172 1.00 38.59 701 LEU A C 1
ATOM 5511 O O . LEU A 1 701 ? 32.370 -27.912 -38.119 1.00 38.59 701 LEU A O 1
ATOM 5515 N N . HIS A 1 702 ? 32.156 -28.330 -35.925 1.00 49.16 702 HIS A N 1
ATOM 5516 C CA . HIS A 1 702 ? 31.842 -26.942 -35.571 1.00 49.16 702 HIS A CA 1
ATOM 5517 C C . HIS A 1 702 ? 33.103 -26.100 -35.344 1.00 49.16 702 HIS A C 1
ATOM 5519 O O . HIS A 1 702 ? 33.110 -24.917 -35.671 1.00 49.16 702 HIS A O 1
ATOM 5525 N N . TYR A 1 703 ? 34.173 -26.701 -34.823 1.00 56.97 703 TYR A N 1
ATOM 5526 C CA . TYR A 1 703 ? 35.394 -26.005 -34.425 1.00 56.97 703 TYR A CA 1
ATOM 5527 C C . TYR A 1 703 ? 36.179 -25.389 -35.590 1.00 56.97 703 TYR A C 1
ATOM 5529 O O . TYR A 1 703 ? 36.491 -24.200 -35.533 1.00 56.97 703 TYR A O 1
ATOM 5537 N N . ASP A 1 704 ? 36.453 -26.147 -36.660 1.00 52.91 704 ASP A N 1
ATOM 5538 C CA . ASP A 1 704 ? 37.193 -25.610 -37.817 1.00 52.91 704 ASP A CA 1
ATOM 5539 C C . ASP A 1 704 ? 36.414 -24.452 -38.485 1.00 52.91 704 ASP A C 1
ATOM 5541 O O . ASP A 1 704 ? 37.003 -23.463 -38.928 1.00 52.91 704 ASP A O 1
ATOM 5545 N N . ALA A 1 705 ? 35.075 -24.518 -38.483 1.00 56.62 705 ALA A N 1
ATOM 5546 C CA . ALA A 1 705 ? 34.204 -23.444 -38.965 1.00 56.62 705 ALA A CA 1
ATOM 5547 C C . ALA A 1 705 ? 34.187 -22.224 -38.021 1.00 56.62 705 ALA A C 1
ATOM 5549 O O . ALA A 1 705 ? 34.242 -21.086 -38.486 1.00 56.62 705 ALA A O 1
ATOM 5550 N N . ASP A 1 706 ? 34.152 -22.445 -36.703 1.00 56.56 706 ASP A N 1
ATOM 5551 C CA . ASP A 1 706 ? 34.164 -21.374 -35.703 1.00 56.56 706 ASP A CA 1
ATOM 5552 C C . ASP A 1 706 ? 35.510 -20.642 -35.627 1.00 56.56 706 ASP A C 1
ATOM 5554 O O . ASP A 1 706 ? 35.504 -19.431 -35.417 1.00 56.56 706 ASP A O 1
ATOM 5558 N N . ILE A 1 707 ? 36.645 -21.319 -35.848 1.00 58.44 707 ILE A N 1
ATOM 5559 C CA . ILE A 1 707 ? 37.945 -20.652 -36.034 1.00 58.44 707 ILE A CA 1
ATOM 5560 C C . ILE A 1 707 ? 37.972 -19.869 -37.347 1.00 58.44 707 ILE A C 1
ATOM 5562 O O . ILE A 1 707 ? 38.338 -18.696 -37.332 1.00 58.44 707 ILE A O 1
ATOM 5566 N N . SER A 1 708 ? 37.524 -20.465 -38.458 1.00 59.38 708 SER A N 1
ATOM 5567 C CA . SER A 1 708 ? 37.494 -19.791 -39.770 1.00 59.38 708 SER A CA 1
ATOM 5568 C C . SER A 1 708 ? 36.631 -18.519 -39.787 1.00 59.38 708 SER A C 1
ATOM 5570 O O . SER A 1 708 ? 36.829 -17.652 -40.635 1.00 59.38 708 SER A O 1
ATOM 5572 N N . ALA A 1 709 ? 35.680 -18.395 -38.855 1.00 59.03 709 ALA A N 1
ATOM 5573 C CA . ALA A 1 709 ? 34.790 -17.244 -38.711 1.00 59.03 709 ALA A CA 1
ATOM 5574 C C . ALA A 1 709 ? 35.137 -16.302 -37.534 1.00 59.03 709 ALA A C 1
ATOM 5576 O O . ALA A 1 709 ? 34.451 -15.293 -37.346 1.00 59.03 709 ALA A O 1
ATOM 5577 N N . ALA A 1 710 ? 36.152 -16.604 -36.715 1.00 63.75 710 ALA A N 1
ATOM 5578 C CA . ALA A 1 710 ? 36.471 -15.828 -35.516 1.00 63.75 710 ALA A CA 1
ATOM 5579 C C . ALA A 1 710 ? 37.579 -14.792 -35.745 1.00 63.75 710 ALA A C 1
ATOM 5581 O O . ALA A 1 710 ? 38.669 -15.100 -36.213 1.00 63.75 710 ALA A O 1
ATOM 5582 N N . THR A 1 711 ? 37.343 -13.558 -35.294 1.00 62.12 711 THR A N 1
ATOM 5583 C CA . THR A 1 711 ? 38.344 -12.476 -35.315 1.00 62.12 711 THR A CA 1
ATOM 5584 C C . THR A 1 711 ? 39.219 -12.415 -34.059 1.00 62.12 711 THR A C 1
ATOM 5586 O O . THR A 1 711 ? 40.145 -11.611 -33.999 1.00 62.12 711 THR A O 1
ATOM 5589 N N . ASN A 1 712 ? 38.934 -13.221 -33.028 1.00 70.44 712 ASN A N 1
ATOM 5590 C CA . ASN A 1 712 ? 39.749 -13.315 -31.813 1.00 70.44 712 ASN A CA 1
ATOM 5591 C C . ASN A 1 712 ? 39.523 -14.631 -31.047 1.00 70.44 712 ASN A C 1
ATOM 5593 O O . ASN A 1 712 ? 38.471 -15.262 -31.147 1.00 70.44 712 ASN A O 1
ATOM 5597 N N . VAL A 1 713 ? 40.506 -14.990 -30.218 1.00 73.56 713 VAL A N 1
ATOM 5598 C CA . VAL A 1 713 ? 40.507 -16.176 -29.342 1.00 73.56 713 VAL A CA 1
ATOM 5599 C C . VAL A 1 713 ? 39.320 -16.224 -28.384 1.00 73.56 713 VAL A C 1
ATOM 5601 O O . VAL A 1 713 ? 38.702 -17.276 -28.227 1.00 73.56 713 VAL A O 1
ATOM 5604 N N . THR A 1 714 ? 38.965 -15.102 -27.757 1.00 72.88 714 THR A N 1
ATOM 5605 C CA . THR A 1 714 ? 37.914 -15.043 -26.730 1.00 72.88 714 THR A CA 1
ATOM 5606 C C . THR A 1 714 ? 36.550 -15.467 -27.277 1.00 72.88 714 THR A C 1
ATOM 5608 O O . THR A 1 714 ? 35.795 -16.148 -26.581 1.00 72.88 714 THR A O 1
ATOM 5611 N N . ALA A 1 715 ? 36.257 -15.141 -28.541 1.00 68.31 715 ALA A N 1
ATOM 5612 C CA . ALA A 1 715 ? 35.047 -15.586 -29.225 1.00 68.31 715 ALA A CA 1
ATOM 5613 C C . ALA A 1 715 ? 34.978 -17.123 -29.325 1.00 68.31 715 ALA A C 1
ATOM 5615 O O . ALA A 1 715 ? 33.929 -17.699 -29.037 1.00 68.31 715 ALA A O 1
ATOM 5616 N N . VAL A 1 716 ? 36.093 -17.793 -29.639 1.00 68.75 716 VAL A N 1
ATOM 5617 C CA . VAL A 1 716 ? 36.162 -19.263 -29.731 1.00 68.75 716 VAL A CA 1
ATOM 5618 C C . VAL A 1 716 ? 36.114 -19.901 -28.342 1.00 68.75 716 VAL A C 1
ATOM 5620 O O . VAL A 1 716 ? 35.293 -20.789 -28.123 1.00 68.75 716 VAL A O 1
ATOM 5623 N N . ILE A 1 717 ? 36.891 -19.400 -27.367 1.00 71.94 717 ILE A N 1
ATOM 5624 C CA . ILE A 1 717 ? 36.851 -19.886 -25.971 1.00 71.94 717 ILE A CA 1
ATOM 5625 C C . ILE A 1 717 ? 35.421 -19.851 -25.420 1.00 71.94 717 ILE A C 1
ATOM 5627 O O . ILE A 1 717 ? 34.996 -20.810 -24.781 1.00 71.94 717 ILE A O 1
ATOM 5631 N N . SER A 1 718 ? 34.657 -18.785 -25.687 1.00 67.19 718 SER A N 1
ATOM 5632 C CA . SER A 1 718 ? 33.290 -18.645 -25.160 1.00 67.19 718 SER A CA 1
ATOM 5633 C C . SER A 1 718 ? 32.284 -19.678 -25.694 1.00 67.19 718 SER A C 1
ATOM 5635 O O . SER A 1 718 ? 31.202 -19.812 -25.122 1.00 67.19 718 SER A O 1
ATOM 5637 N N . LYS A 1 719 ? 32.642 -20.428 -26.747 1.00 64.94 719 LYS A N 1
ATOM 5638 C CA . LYS A 1 719 ? 31.868 -21.554 -27.295 1.00 64.94 719 LYS A CA 1
ATOM 5639 C C . LYS A 1 719 ? 32.373 -22.931 -26.840 1.00 64.94 719 LYS A C 1
ATOM 5641 O O . LYS A 1 719 ? 31.664 -23.918 -27.025 1.00 64.94 719 LYS A O 1
ATOM 5646 N N . LEU A 1 720 ? 33.571 -23.027 -26.257 1.00 64.06 720 LEU A N 1
ATOM 5647 C CA . LEU A 1 720 ? 34.116 -24.303 -25.785 1.00 64.06 720 LEU A CA 1
ATOM 5648 C C . LEU A 1 720 ? 33.370 -24.800 -24.530 1.00 64.06 720 LEU A C 1
ATOM 5650 O O . LEU A 1 720 ? 32.959 -23.992 -23.692 1.00 64.06 720 LEU A O 1
ATOM 5654 N N . PRO A 1 721 ? 33.253 -26.126 -24.322 1.00 65.25 721 PRO A N 1
ATOM 5655 C CA . PRO A 1 721 ? 32.797 -26.678 -23.049 1.00 65.25 721 PRO A CA 1
ATOM 5656 C C . PRO A 1 721 ? 33.653 -26.159 -21.885 1.00 65.25 721 PRO A C 1
ATOM 5658 O O . PRO A 1 721 ? 34.880 -26.139 -21.978 1.00 65.25 721 PRO A O 1
ATOM 5661 N N . ALA A 1 722 ? 33.025 -25.781 -20.767 1.00 56.62 722 ALA A N 1
ATOM 5662 C CA . ALA A 1 722 ? 33.695 -25.056 -19.678 1.00 56.62 722 ALA A CA 1
ATOM 5663 C C . ALA A 1 722 ? 34.953 -25.758 -19.121 1.00 56.62 722 ALA A C 1
ATOM 5665 O O . ALA A 1 722 ? 35.940 -25.094 -18.820 1.00 56.62 722 ALA A O 1
ATOM 5666 N N . ALA A 1 723 ? 34.960 -27.094 -19.046 1.00 58.69 723 ALA A N 1
ATOM 5667 C CA . ALA A 1 723 ? 36.126 -27.872 -18.613 1.00 58.69 723 ALA A CA 1
ATOM 5668 C C . ALA A 1 723 ? 37.316 -27.801 -19.596 1.00 58.69 723 ALA A C 1
ATOM 5670 O O . ALA A 1 723 ? 38.468 -27.927 -19.186 1.00 58.69 723 ALA A O 1
ATOM 5671 N N . LEU A 1 724 ? 37.048 -27.586 -20.887 1.00 67.56 724 LEU A N 1
ATOM 5672 C CA . LEU A 1 724 ? 38.061 -27.429 -21.930 1.00 67.56 724 LEU A CA 1
ATOM 5673 C C . LEU A 1 724 ? 38.598 -25.989 -21.958 1.00 67.56 724 LEU A C 1
ATOM 5675 O O . LEU A 1 724 ? 39.804 -25.785 -22.056 1.00 67.56 724 LEU A O 1
ATOM 5679 N N . ALA A 1 725 ? 37.712 -25.002 -21.779 1.00 71.88 725 ALA A N 1
ATOM 5680 C CA . ALA A 1 725 ? 38.084 -23.597 -21.606 1.00 71.88 725 ALA A CA 1
ATOM 5681 C C . ALA A 1 725 ? 38.945 -23.365 -20.346 1.00 71.88 725 ALA A C 1
ATOM 5683 O O . ALA A 1 725 ? 39.895 -22.587 -20.394 1.00 71.88 725 ALA A O 1
ATOM 5684 N N . LEU A 1 726 ? 38.654 -24.072 -19.245 1.00 70.25 726 LEU A N 1
ATOM 5685 C CA . LEU A 1 726 ? 39.463 -24.040 -18.022 1.00 70.25 726 LEU A CA 1
ATOM 5686 C C . LEU A 1 726 ? 40.888 -24.548 -18.286 1.00 70.25 726 LEU A C 1
ATOM 5688 O O . LEU A 1 726 ? 41.848 -23.827 -18.029 1.00 70.25 726 LEU A O 1
ATOM 5692 N N . LYS A 1 727 ? 41.021 -25.742 -18.880 1.00 70.75 727 LYS A N 1
ATOM 5693 C CA . LYS A 1 727 ? 42.323 -26.342 -19.211 1.00 70.75 727 LYS A CA 1
ATOM 5694 C C . LYS A 1 727 ? 43.130 -25.548 -20.237 1.00 70.75 727 LYS A C 1
ATOM 5696 O O . LYS A 1 727 ? 44.357 -25.559 -20.185 1.00 70.75 727 LYS A O 1
ATOM 5701 N N . TRP A 1 728 ? 42.462 -24.833 -21.142 1.00 78.94 728 TRP A N 1
ATOM 5702 C CA . TRP A 1 728 ? 43.136 -23.872 -22.013 1.00 78.94 728 TRP A CA 1
ATOM 5703 C C . TRP A 1 728 ? 43.734 -22.712 -21.211 1.00 78.94 728 TRP A C 1
ATOM 5705 O O . TRP A 1 728 ? 44.894 -22.366 -21.415 1.00 78.94 728 TRP A O 1
ATOM 5715 N N . GLY A 1 729 ? 42.976 -22.149 -20.263 1.00 76.12 729 GLY A N 1
ATOM 5716 C CA . GLY A 1 729 ? 43.476 -21.124 -19.345 1.00 76.12 729 GLY A CA 1
ATOM 5717 C C . GLY A 1 729 ? 44.662 -21.613 -18.509 1.00 76.12 729 GLY A C 1
ATOM 5718 O O . GLY A 1 729 ? 45.669 -20.917 -18.416 1.00 76.12 729 GLY A O 1
ATOM 5719 N N . GLU A 1 730 ? 44.584 -22.834 -17.974 1.00 77.38 730 GLU A N 1
ATOM 5720 C CA . GLU A 1 730 ? 45.692 -23.484 -17.261 1.00 77.38 730 GLU A CA 1
ATOM 5721 C C . GLU A 1 730 ? 46.939 -23.611 -18.151 1.00 77.38 730 GLU A C 1
ATOM 5723 O O . GLU A 1 730 ? 48.023 -23.212 -17.730 1.00 77.38 730 GLU A O 1
ATOM 5728 N N . HIS A 1 731 ? 46.802 -24.102 -19.388 1.00 80.06 731 HIS A N 1
ATOM 5729 C CA . HIS A 1 731 ? 47.920 -24.229 -20.328 1.00 80.06 731 HIS A CA 1
ATOM 5730 C C . HIS A 1 731 ? 48.511 -22.874 -20.738 1.00 80.06 731 HIS A C 1
ATOM 5732 O O . HIS A 1 731 ? 49.731 -22.738 -20.804 1.00 80.06 731 HIS A O 1
ATOM 5738 N N . ALA A 1 732 ? 47.671 -21.869 -21.001 1.00 77.56 732 ALA A N 1
ATOM 5739 C CA . ALA A 1 732 ? 48.118 -20.530 -21.375 1.00 77.56 732 ALA A CA 1
ATOM 5740 C C . ALA A 1 732 ? 48.925 -19.856 -20.252 1.00 77.56 732 ALA A C 1
ATOM 5742 O O . ALA A 1 732 ? 49.914 -19.190 -20.543 1.00 77.56 732 ALA A O 1
ATOM 5743 N N . VAL A 1 733 ? 48.558 -20.092 -18.986 1.00 75.81 733 VAL A N 1
ATOM 5744 C CA . VAL A 1 733 ? 49.337 -19.649 -17.817 1.00 75.81 733 VAL A CA 1
ATOM 5745 C C . VAL A 1 733 ? 50.638 -20.447 -17.669 1.00 75.81 733 VAL A C 1
ATOM 5747 O O . VAL A 1 733 ? 51.688 -19.843 -17.504 1.00 75.81 733 VAL A O 1
ATOM 5750 N N . HIS A 1 734 ? 50.613 -21.780 -17.788 1.00 75.38 734 HIS A N 1
ATOM 5751 C CA . HIS A 1 734 ? 51.830 -22.610 -17.683 1.00 75.38 734 HIS A CA 1
ATOM 5752 C C . HIS A 1 734 ? 52.819 -22.438 -18.852 1.00 75.38 734 HIS A C 1
ATOM 5754 O O . HIS A 1 734 ? 53.945 -22.917 -18.766 1.00 75.38 734 HIS A O 1
ATOM 5760 N N . SER A 1 735 ? 52.397 -21.786 -19.939 1.00 72.62 735 SER A N 1
ATOM 5761 C CA . SER A 1 735 ? 53.208 -21.529 -21.139 1.00 72.62 735 SER A CA 1
ATOM 5762 C C . SER A 1 735 ? 53.552 -20.042 -21.321 1.00 72.62 735 SER A C 1
ATOM 5764 O O . SER A 1 735 ? 53.952 -19.653 -22.415 1.00 72.62 735 SER A O 1
ATOM 5766 N N . ASP A 1 736 ? 53.322 -19.206 -20.297 1.00 75.81 736 ASP A N 1
ATOM 5767 C CA . ASP A 1 736 ? 53.527 -17.746 -20.304 1.00 75.81 736 ASP A CA 1
ATOM 5768 C C . ASP A 1 736 ? 52.949 -17.019 -21.543 1.00 75.81 736 ASP A C 1
ATOM 5770 O O . ASP A 1 736 ? 53.498 -16.036 -22.051 1.00 75.81 736 ASP A O 1
ATOM 5774 N N . LEU A 1 737 ? 51.788 -17.468 -22.041 1.00 76.62 737 LEU A N 1
ATOM 5775 C CA . LEU A 1 737 ? 51.120 -16.863 -23.198 1.00 76.62 737 LEU A CA 1
ATOM 5776 C C . LEU A 1 737 ? 50.422 -15.552 -22.802 1.00 76.62 737 LEU A C 1
ATOM 5778 O O . LEU A 1 737 ? 49.211 -15.502 -22.592 1.00 76.62 737 LEU A O 1
ATOM 5782 N N . VAL A 1 738 ? 51.192 -14.459 -22.746 1.00 62.12 738 VAL A N 1
ATOM 5783 C CA . VAL A 1 738 ? 50.723 -13.108 -22.365 1.00 62.12 738 VAL A CA 1
ATOM 5784 C C . VAL A 1 738 ? 49.600 -12.579 -23.279 1.00 62.12 738 VAL A C 1
ATOM 5786 O O . VAL A 1 738 ? 48.755 -11.796 -22.840 1.00 62.12 738 VAL A O 1
ATOM 5789 N N . ARG A 1 739 ? 49.563 -13.000 -24.552 1.00 72.94 739 ARG A N 1
ATOM 5790 C CA . ARG A 1 739 ? 48.474 -12.721 -25.509 1.00 72.94 739 ARG A CA 1
ATOM 5791 C C . ARG A 1 739 ? 48.233 -13.935 -26.424 1.00 72.94 739 ARG A C 1
ATOM 5793 O O . ARG A 1 739 ? 48.809 -13.974 -27.508 1.00 72.94 739 ARG A O 1
ATOM 5800 N N . PRO A 1 740 ? 47.406 -14.917 -26.024 1.00 76.94 740 PRO A N 1
ATOM 5801 C CA . PRO A 1 740 ? 47.167 -16.107 -26.837 1.00 76.94 740 PRO A CA 1
ATOM 5802 C C . PRO A 1 740 ? 46.465 -15.767 -28.160 1.00 76.94 740 PRO A C 1
ATOM 5804 O O . PRO A 1 740 ? 45.481 -15.021 -28.182 1.00 76.94 740 PRO A O 1
ATOM 5807 N N . THR A 1 741 ? 46.944 -16.355 -29.254 1.00 81.25 741 THR A N 1
ATOM 5808 C CA . THR A 1 741 ? 46.398 -16.225 -30.612 1.00 81.25 741 THR A CA 1
ATOM 5809 C C . THR A 1 741 ? 45.525 -17.424 -30.997 1.00 81.25 741 THR A C 1
ATOM 5811 O O . THR A 1 741 ? 45.498 -18.453 -30.316 1.00 81.25 741 THR A O 1
ATOM 5814 N N . LEU A 1 742 ? 44.778 -17.306 -32.104 1.00 74.44 742 LEU A N 1
ATOM 5815 C CA . LEU A 1 742 ? 43.946 -18.410 -32.605 1.00 74.44 742 LEU A CA 1
ATOM 5816 C C . LEU A 1 742 ? 44.798 -19.618 -33.024 1.00 74.44 742 LEU A C 1
ATOM 5818 O O . LEU A 1 742 ? 44.354 -20.747 -32.845 1.00 74.44 742 LEU A O 1
ATOM 5822 N N . ALA A 1 743 ? 46.031 -19.388 -33.488 1.00 76.06 743 ALA A N 1
ATOM 5823 C CA . ALA A 1 743 ? 46.985 -20.446 -33.806 1.00 76.06 743 ALA A CA 1
ATOM 5824 C C . ALA A 1 743 ? 47.489 -21.179 -32.549 1.00 76.06 743 ALA A C 1
ATOM 5826 O O . ALA A 1 743 ? 47.660 -22.395 -32.588 1.00 76.06 743 ALA A O 1
ATOM 5827 N N . ASP A 1 744 ? 47.666 -20.483 -31.420 1.00 79.12 744 ASP A N 1
ATOM 5828 C CA . ASP A 1 744 ? 48.055 -21.124 -30.154 1.00 79.12 744 ASP A CA 1
ATOM 5829 C C . ASP A 1 744 ? 46.926 -22.012 -29.617 1.00 79.12 744 ASP A C 1
ATOM 5831 O O . ASP A 1 744 ? 47.165 -23.148 -29.204 1.00 79.12 744 ASP A O 1
ATOM 5835 N N . LEU A 1 745 ? 45.684 -21.510 -29.669 1.00 78.81 745 LEU A N 1
ATOM 5836 C CA . LEU A 1 745 ? 44.488 -22.258 -29.273 1.00 78.81 745 LEU A CA 1
ATOM 5837 C C . LEU A 1 745 ? 44.267 -23.487 -30.169 1.00 78.81 745 LEU A C 1
ATOM 5839 O O . LEU A 1 745 ? 43.921 -24.550 -29.657 1.00 78.81 745 LEU A O 1
ATOM 5843 N N . ASP A 1 746 ? 44.490 -23.358 -31.478 1.00 76.19 746 ASP A N 1
ATOM 5844 C CA . ASP A 1 746 ? 44.420 -24.459 -32.444 1.00 76.19 746 ASP A CA 1
ATOM 5845 C C . ASP A 1 746 ? 45.512 -25.508 -32.213 1.00 76.19 746 ASP A C 1
ATOM 5847 O O . ASP A 1 746 ? 45.228 -26.695 -32.029 1.00 76.19 746 ASP A O 1
ATOM 5851 N N . SER A 1 747 ? 46.762 -25.060 -32.109 1.00 76.19 747 SER A N 1
ATOM 5852 C CA . SER A 1 747 ? 47.910 -25.927 -31.863 1.00 76.19 747 SER A CA 1
ATOM 5853 C C . SER A 1 747 ? 47.811 -26.655 -30.519 1.00 76.19 747 SER A C 1
ATOM 5855 O O . SER A 1 747 ? 48.250 -27.805 -30.412 1.00 76.19 747 SER A O 1
ATOM 5857 N N . TRP A 1 748 ? 47.215 -26.030 -29.497 1.00 82.38 748 TRP A N 1
ATOM 5858 C CA . TRP A 1 748 ? 46.913 -26.694 -28.232 1.00 82.38 748 TRP A CA 1
ATOM 5859 C C . TRP A 1 748 ? 45.723 -27.642 -28.336 1.00 82.38 748 TRP A C 1
ATOM 5861 O O . TRP A 1 748 ? 45.856 -28.781 -27.903 1.00 82.38 748 TRP A O 1
ATOM 5871 N N . LEU A 1 749 ? 44.587 -27.250 -28.927 1.00 70.44 749 LEU A N 1
ATOM 5872 C CA . LEU A 1 749 ? 43.417 -28.131 -29.007 1.00 70.44 749 LEU A CA 1
ATOM 5873 C C . LEU A 1 749 ? 43.693 -29.381 -29.849 1.00 70.44 749 LEU A C 1
ATOM 5875 O O . LEU A 1 749 ? 43.339 -30.481 -29.419 1.00 70.44 749 LEU A O 1
ATOM 5879 N N . ARG A 1 750 ? 44.410 -29.263 -30.976 1.00 70.00 750 ARG A N 1
ATOM 5880 C CA . ARG A 1 750 ? 44.840 -30.430 -31.766 1.00 70.00 750 ARG A CA 1
ATOM 5881 C C . ARG A 1 750 ? 45.785 -31.338 -30.966 1.00 70.00 750 ARG A C 1
ATOM 5883 O O . ARG A 1 750 ? 45.602 -32.555 -30.983 1.00 70.00 750 ARG A O 1
ATOM 5890 N N . ARG A 1 751 ? 46.723 -30.777 -30.188 1.00 67.44 751 ARG A N 1
ATOM 5891 C CA . ARG A 1 751 ? 47.596 -31.553 -29.280 1.00 67.44 751 ARG A CA 1
ATOM 5892 C C . ARG A 1 751 ? 46.838 -32.180 -28.104 1.00 67.44 751 ARG A C 1
ATOM 5894 O O . ARG A 1 751 ? 47.104 -33.328 -27.769 1.00 67.44 751 ARG A O 1
ATOM 5901 N N . TYR A 1 752 ? 45.873 -31.482 -27.510 1.00 66.19 752 TYR A N 1
ATOM 5902 C CA . TYR A 1 752 ? 45.073 -31.958 -26.378 1.00 66.19 752 TYR A CA 1
ATOM 5903 C C . TYR A 1 752 ? 44.132 -33.101 -26.788 1.00 66.19 752 TYR A C 1
ATOM 5905 O O . TYR A 1 752 ? 44.013 -34.091 -26.069 1.00 66.19 752 TYR A O 1
ATOM 5913 N N . VAL A 1 753 ? 43.520 -33.011 -27.976 1.00 60.31 753 VAL A N 1
ATOM 5914 C CA . VAL A 1 753 ? 42.730 -34.104 -28.566 1.00 60.31 753 VAL A CA 1
ATOM 5915 C C . VAL A 1 753 ? 43.624 -35.302 -28.912 1.00 60.31 753 VAL A C 1
ATOM 5917 O O . VAL A 1 753 ? 43.270 -36.433 -28.583 1.00 60.31 753 VAL A O 1
ATOM 5920 N N . ALA A 1 754 ? 44.813 -35.079 -29.487 1.00 53.34 754 ALA A N 1
ATOM 5921 C CA . ALA A 1 754 ? 45.777 -36.152 -29.759 1.00 53.34 754 ALA A CA 1
ATOM 5922 C C . ALA A 1 754 ? 46.306 -36.837 -28.478 1.00 53.34 754 ALA A C 1
ATOM 5924 O O . ALA A 1 754 ? 46.519 -38.049 -28.468 1.00 53.34 754 ALA A O 1
ATOM 5925 N N . ALA A 1 755 ? 46.459 -36.093 -27.378 1.00 53.53 755 ALA A N 1
ATOM 5926 C CA . ALA A 1 755 ? 46.896 -36.604 -26.075 1.00 53.53 755 ALA A CA 1
ATOM 5927 C C . ALA A 1 755 ? 45.818 -37.409 -25.311 1.00 53.53 755 ALA A C 1
ATOM 5929 O O . ALA A 1 755 ? 46.098 -37.963 -24.244 1.00 53.53 755 ALA A O 1
ATOM 5930 N N . GLY A 1 756 ? 44.596 -37.524 -25.849 1.00 47.62 756 GLY A N 1
ATOM 5931 C CA . GLY A 1 756 ? 43.421 -38.144 -25.219 1.00 47.62 756 GLY A CA 1
ATOM 5932 C C . GLY A 1 756 ? 43.474 -39.660 -24.956 1.00 47.62 756 GLY A C 1
ATOM 5933 O O . GLY A 1 756 ? 42.423 -40.283 -24.848 1.00 47.62 756 GLY A O 1
ATOM 5934 N N . ARG A 1 757 ? 44.663 -40.274 -24.859 1.00 42.25 757 ARG A N 1
ATOM 5935 C CA . ARG A 1 757 ? 44.864 -41.714 -24.589 1.00 42.25 757 ARG A CA 1
ATOM 5936 C C . ARG A 1 757 ? 45.570 -42.056 -23.266 1.00 42.25 757 ARG A C 1
ATOM 5938 O O . ARG A 1 757 ? 45.717 -43.239 -22.988 1.00 42.25 757 ARG A O 1
ATOM 5945 N N . SER A 1 758 ? 46.012 -41.079 -22.460 1.00 35.47 758 SER A N 1
ATOM 5946 C CA . SER A 1 758 ? 47.021 -41.343 -21.405 1.00 35.47 758 SER A CA 1
ATOM 5947 C C . SER A 1 758 ? 46.649 -41.021 -19.942 1.00 35.47 758 SER A C 1
ATOM 5949 O O . SER A 1 758 ? 47.488 -41.232 -19.070 1.00 35.47 758 SER A O 1
ATOM 5951 N N . LEU A 1 759 ? 45.460 -40.483 -19.631 1.00 33.88 759 LEU A N 1
ATOM 5952 C CA . LEU A 1 759 ? 45.170 -39.903 -18.299 1.00 33.88 759 LEU A CA 1
ATOM 5953 C C . LEU A 1 759 ? 43.799 -40.304 -17.714 1.00 33.88 759 LEU A C 1
ATOM 5955 O O . LEU A 1 759 ? 42.962 -39.451 -17.428 1.00 33.88 759 LEU A O 1
ATOM 5959 N N . THR A 1 760 ? 43.571 -41.606 -17.514 1.00 36.16 760 THR A N 1
ATOM 5960 C CA . THR A 1 760 ? 42.320 -42.146 -16.927 1.00 36.16 760 THR A CA 1
ATOM 5961 C C . THR A 1 760 ? 42.505 -43.057 -15.704 1.00 36.16 760 THR A C 1
ATOM 5963 O O . THR A 1 760 ? 41.514 -43.560 -15.185 1.00 36.16 760 THR A O 1
ATOM 5966 N N . THR A 1 761 ? 43.727 -43.244 -15.192 1.00 38.34 761 THR A N 1
ATOM 5967 C CA . THR A 1 761 ? 44.006 -44.124 -14.034 1.00 38.34 761 THR A CA 1
ATOM 5968 C C . THR A 1 761 ? 44.245 -43.384 -12.712 1.00 38.34 761 THR A C 1
ATOM 5970 O O . THR A 1 761 ? 43.724 -43.807 -11.687 1.00 38.34 761 THR A O 1
ATOM 5973 N N . ALA A 1 762 ? 44.952 -42.249 -12.704 1.00 31.91 762 ALA A N 1
ATOM 5974 C CA . ALA A 1 762 ? 45.373 -41.588 -11.455 1.00 31.91 762 ALA A CA 1
ATOM 5975 C C . ALA A 1 762 ? 44.248 -40.901 -10.644 1.00 31.91 762 ALA A C 1
ATOM 5977 O O . ALA A 1 762 ? 44.404 -40.674 -9.448 1.00 31.91 762 ALA A O 1
ATOM 5978 N N . ALA A 1 763 ? 43.121 -40.548 -11.273 1.00 33.44 763 ALA A N 1
ATOM 5979 C CA . ALA A 1 763 ? 42.041 -39.785 -10.630 1.00 33.44 763 ALA A CA 1
ATOM 5980 C C . ALA A 1 763 ? 40.895 -40.652 -10.065 1.00 33.44 763 ALA A C 1
ATOM 5982 O O . ALA A 1 763 ? 39.987 -40.120 -9.428 1.00 33.44 763 ALA A O 1
ATOM 5983 N N . ALA A 1 764 ? 40.906 -41.967 -10.308 1.00 30.66 764 ALA A N 1
ATOM 5984 C CA . ALA A 1 764 ? 39.804 -42.859 -9.938 1.00 30.66 764 ALA A CA 1
ATOM 5985 C C . ALA A 1 764 ? 39.888 -43.371 -8.486 1.00 30.66 764 ALA A C 1
ATOM 5987 O O . ALA A 1 764 ? 38.858 -43.571 -7.846 1.00 30.66 764 ALA A O 1
ATOM 5988 N N . GLU A 1 765 ? 41.096 -43.560 -7.946 1.00 35.41 765 GLU A N 1
ATOM 5989 C CA . GLU A 1 765 ? 41.287 -44.220 -6.643 1.00 35.41 765 GLU A CA 1
ATOM 5990 C C . GLU A 1 765 ? 41.068 -43.290 -5.436 1.00 35.41 765 GLU A C 1
ATOM 5992 O O . GLU A 1 765 ? 40.634 -43.741 -4.377 1.00 35.41 765 GLU A O 1
ATOM 5997 N N . GLN A 1 766 ? 41.282 -41.976 -5.583 1.00 34.81 766 GLN A N 1
ATOM 5998 C CA . GLN A 1 766 ? 41.165 -41.020 -4.467 1.00 34.81 766 GLN A CA 1
ATOM 5999 C C . GLN A 1 766 ? 39.720 -40.629 -4.095 1.00 34.81 766 GLN A C 1
ATOM 6001 O O . GLN A 1 766 ? 39.517 -39.939 -3.100 1.00 34.81 766 GLN A O 1
ATOM 6006 N N . LEU A 1 767 ? 38.707 -41.074 -4.849 1.00 32.09 767 LEU A N 1
ATOM 6007 C CA . LEU A 1 767 ? 37.292 -40.738 -4.608 1.00 32.09 767 LEU A CA 1
ATOM 6008 C C . LEU A 1 767 ? 36.477 -41.838 -3.903 1.00 32.09 767 LEU A C 1
ATOM 6010 O O . LEU A 1 767 ? 35.283 -41.652 -3.673 1.00 32.09 767 LEU A O 1
ATOM 6014 N N . LEU A 1 768 ? 37.101 -42.962 -3.527 1.00 32.06 768 LEU A N 1
ATOM 6015 C CA . LEU A 1 768 ? 36.428 -44.098 -2.870 1.00 32.06 768 LEU A CA 1
ATOM 6016 C C . LEU A 1 768 ? 36.759 -44.277 -1.376 1.00 32.06 768 LEU A C 1
ATOM 6018 O O . LEU A 1 768 ? 36.180 -45.149 -0.729 1.00 32.06 768 LEU A O 1
ATOM 6022 N N . ILE A 1 769 ? 37.632 -43.443 -0.797 1.00 36.88 769 ILE A N 1
ATOM 6023 C CA . ILE A 1 769 ? 38.041 -43.524 0.619 1.00 36.88 769 ILE A CA 1
ATOM 6024 C C . ILE A 1 769 ? 37.784 -42.179 1.317 1.00 36.88 769 ILE A C 1
ATOM 6026 O O . ILE A 1 769 ? 38.681 -41.358 1.478 1.00 36.88 769 ILE A O 1
ATOM 6030 N N . GLY A 1 770 ? 36.533 -41.938 1.725 1.00 33.38 770 GLY A N 1
ATOM 6031 C CA . GLY A 1 770 ? 36.137 -40.670 2.358 1.00 33.38 770 GLY A CA 1
ATOM 6032 C C . GLY A 1 770 ? 34.655 -40.579 2.732 1.00 33.38 770 GLY A C 1
ATOM 6033 O O . GLY A 1 770 ? 34.010 -39.582 2.424 1.00 33.38 770 GLY A O 1
ATOM 6034 N N . GLY A 1 771 ? 34.086 -41.637 3.326 1.00 31.39 771 GLY A N 1
ATOM 6035 C CA . GLY A 1 771 ? 32.628 -41.777 3.467 1.00 31.39 771 GLY A CA 1
ATOM 6036 C C . GLY A 1 771 ? 32.132 -42.581 4.672 1.00 31.39 771 GLY A C 1
ATOM 6037 O O . GLY A 1 771 ? 31.146 -43.305 4.541 1.00 31.39 771 GLY A O 1
ATOM 6038 N N . ARG A 1 772 ? 32.797 -42.486 5.833 1.00 33.25 772 ARG A N 1
ATOM 6039 C CA . ARG A 1 772 ? 32.271 -42.974 7.122 1.00 33.25 772 ARG A CA 1
ATOM 6040 C C . ARG A 1 772 ? 32.616 -42.026 8.276 1.00 33.25 772 ARG A C 1
ATOM 6042 O O . ARG A 1 772 ? 33.615 -41.319 8.217 1.00 33.25 772 ARG A O 1
ATOM 6049 N N . ASP A 1 773 ? 31.773 -42.125 9.301 1.00 31.39 773 ASP A N 1
ATOM 6050 C CA . ASP A 1 773 ? 31.806 -41.519 10.638 1.00 31.39 773 ASP A CA 1
ATOM 6051 C C . ASP A 1 773 ? 31.473 -40.017 10.791 1.00 31.39 773 ASP A C 1
ATOM 6053 O O . ASP A 1 773 ? 32.158 -39.140 10.273 1.00 31.39 773 ASP A O 1
ATOM 6057 N N . ARG A 1 774 ? 30.480 -39.790 11.675 1.00 31.84 774 ARG A N 1
ATOM 6058 C CA . ARG A 1 774 ? 29.938 -38.533 12.246 1.00 31.84 774 ARG A CA 1
ATOM 6059 C C . ARG A 1 774 ? 28.914 -37.766 11.402 1.00 31.84 774 ARG A C 1
ATOM 6061 O O . ARG A 1 774 ? 29.296 -36.820 10.685 1.00 31.84 774 ARG A O 1
#

Organism: Amphibalanus amphitrite (NCBI:txid1232801)

Nearest PDB structures (foldseek):
  2voa-assembly1_B  TM=7.210E-01  e=2.566E-09  Archaeoglobus fulgidus
  7p2b-assembly1_A  TM=4.549E-01  e=1.055E+00  Homo sapiens
  6q9r-assembly1_A  TM=5.379E-01  e=2.406E+00  Homo sapiens

Radius of gyration: 52.9 Å; Cα contacts (8 Å, |Δi|>4): 732; chains: 1; bounding box: 155×86×162 Å

InterPro domains:
  IPR005135 Endonuclease/exonuclease/phosphatase [PF03372] (60-269)
  IPR036691 Endonuclease/exonuclease/phosphatase superfamily [G3DSA:3.60.10.10] (55-276)
  IPR036691 Endonuclease/exonuclease/phosphatase superfamily [SSF56219] (52-274)

Sequence (774 aa):
MATVERGCPVIWDRRLARRLAPEERPRTLVYPAIVRNTGLIAERPDPAVSSKQLTFGHINIRSLTPKLDDVRLIIRQNKLDALCISETWLTNEVSSDILLFAGYQVFREDRKKAKPGQRRIRGGGVAIVLRDDITASKLKMSPPKDSRLESLWLMVAAPGGQSAVLGATYRPPGEPVTPDIDALRNQLLEVSRHGKPVYLLGDINLDLIRPEKPQVAQYITMLQELNFIQLIQDPTHPGEPSLIDHVVTNMTSITHRAAAVVQTHVSDHDLIIVNAPLPRPKRKPRELMTRSTRDVNYDHLCLDLLQSNWSRLYDSDATSIDDLFTTFLEIWNAAVDQHCPLKSVKLRHPDRPWLTINDDLRKLQAQRDAARRRRDAVRTIESENEYSSLKKEFRRRIAAARVEYFSAPSTATEMWKELRKHALGPSQSTGPGDVPDAAAANRFNSYFAGVGPRITVPPATLPELSDALKRMSGSRATGDDGVSLHLIRRCFPVVGPHVLRVINASIITGRVPAAWKHARVMPIFNETFGSAASSTISAARRRAALSKLAAEQGQRAAAAKAELTRQEAETQAERARQEAETQAERARQEAETQAERARQEAETQAERARQEAELARQRAALEAQQLADEAERRQLELELLEEEEHGHQSSAVDRQALARPAAAAPSEPAAQPREPLRPGDRSSRTRDWVEQSSQYGQLCLHYDADISAATNVTAVISKLPAALALKWGEHAVHSDLVRPTLADLDSWLRRYVAAGRSLTTAAAEQLLIGGRDR

Foldseek 3Di:
DDDDDDDDDDPDDPVVVVPDDPVPDDDDDDDDDDDDDDDDDPDDDDPPDPDLFAKEKEDAQQACLLQLVQVLVVCVVVVHQKYKYWFNQDDPVDDCQQSDNVQWDKDWDHDDADDPPDDGDGTTIIMMTHGPPKDKDWDDDDDQDPAPKDKTWIWIDFPPRATEIEMEIEHDDDDDQVSNLVSVLVVLVVRVVVVHKYKYWYFQNQFPVCCVDPSNVVNVVSCVVSQKDWQDDFFFQLVPRTNGTTIIINPPVDHSVQKDWAAGDRDSGTMIMGTHRGGDDDDDFPKDWDWPPPPFDLVVLLVQLQVFDPVQLVDPVQVDLQSNVVSVLVSNVVSCCVRTNIDIDRDDQDDPCLCVVDVVLVVLVVQLVVLVVCCSVVVDPVSVVSNVVSVVVSSVSSVVSVCVVLVPDPDPVVSVVVCDRPRGDQDDPPPPPPDPDPVVVVVVVVVVVVVVVVDLDAQDDLVVVLVVLVPDDCDQDDAVSNDGSVSCNSNCVSCSVSVSSSSRSCSVVVHHHPSVVDGPDDDDDDDQDDDPVNVVVVVVVVVVVVVVVVVVVVVVVVVVVVVVVVVVVVVVVVVVVVVVVVVVVVVVVVVVVVVVVVVVVVVVVVVVVVVVVVVVVVVVVVVVVVVVVVVVVVVVVVVVVVVPDDDDDDDDDYYDDDDDDDDDDDDDDDDDDDDDDDDDDDDDDDDDDPDPCVPPVVVVVVLVVQLVPDPFDVSSLVPDDPVLSVVVVVVCVVVVVVGDGSVNVVVVVVVVVVVVPPPDPPPPPVVPPDDDDD

Secondary structure (DSSP, 8-state):
-------------TTGGGTS-GGGSPPPP-PPP----------PPPTT---SEEEEEEEE-S-SGGGHHHHHHHHHHTT-SEEEEE-----TTS-GGGS--TTEEEEEEPPPPPPTTS-------EEEEEETTS-EEEE-PPPPSS---EEEEEEEE-GGG-EEEEEEEE--SSS--HHHHHHHHHHHHHHHTT-S-EEEEEE----TT-TTSHHHHHHHHHHHHTT-EE---S-SBTTTTB--EEEEES-TT--GGGEEEE--SSSSSPEEEEEEEEEPPP----EEEEE-TTS--HHHHHHHHHHS--GGGT-TT---HHHHHHHHHHHHHHHHHHHS-EEEEE-PPPP-HHHHT-HHHHHHHHHHHHHHHHHHHH--HHHHHHHHHHHHHHHHHHHHHHHHHHH--SSHHHHHHHHHHHTS-PPPPPPTTSSPPHHHHHHHHHHHHHHGGG--PPPPPHHHHHHHHHHS-----B-TT--BHHHHHHHHHHHHHHHHHHHHHHHHHT---GGGG-------------HHHHHHHHHHHHHHHHHHHHHHHHHHHHHHHHHHHHHHHHHHHHHHHHHHHHHHHHHHHHHHHHHHHHHHHHHHHHHHHHHHHHHHHHHHHHHHHHHHHHHHHHHHHHHHHHSS-------------------------------------------S--SS-TTTHHHHHHHHHHHHT-SSHHHHHTTS-HHHHHHHHHHHHHTT-SS--HHHHHHHHHHHHHTTTS-SSTTTGGGSS-----

pLDDT: mean 70.45, std 22.05, range [21.92, 97.75]